Protein AF-0000000085152289 (afdb_homodimer)

Structure (mmCIF, N/CA/C/O backbone):
data_AF-0000000085152289-model_v1
#
loop_
_entity.id
_entity.type
_entity.pdbx_description
1 polymer 'CHAD domain-containing protein'
#
loop_
_atom_site.group_PDB
_atom_site.id
_atom_site.type_symbol
_atom_site.label_atom_id
_atom_site.label_alt_id
_atom_site.label_comp_id
_atom_site.label_asym_id
_atom_site.label_entity_id
_atom_site.label_seq_id
_atom_site.pdbx_PDB_ins_code
_atom_site.Cartn_x
_atom_site.Cartn_y
_atom_site.Cartn_z
_atom_site.occupancy
_atom_site.B_iso_or_equiv
_atom_site.auth_seq_id
_atom_site.auth_comp_id
_atom_site.auth_asym_id
_atom_site.auth_atom_id
_atom_site.pdbx_PDB_model_num
ATOM 1 N N . MET A 1 1 ? -73.25 11.039 46 1 21.09 1 MET A N 1
ATOM 2 C CA . MET A 1 1 ? -72.25 12.07 46.062 1 21.09 1 MET A CA 1
ATOM 3 C C . MET A 1 1 ? -71.5 12.195 44.719 1 21.09 1 MET A C 1
ATOM 5 O O . MET A 1 1 ? -70.375 12.758 44.656 1 21.09 1 MET A O 1
ATOM 9 N N . LEU A 1 2 ? -72.062 11.727 43.625 1 22 2 LEU A N 1
ATOM 10 C CA . LEU A 1 2 ? -71.875 11.258 42.25 1 22 2 LEU A CA 1
ATOM 11 C C . LEU A 1 2 ? -71.75 12.438 41.281 1 22 2 LEU A C 1
ATOM 13 O O . LEU A 1 2 ? -71.25 12.266 40.156 1 22 2 LEU A O 1
ATOM 17 N N . PHE A 1 3 ? -72.25 13.594 41.688 1 23.39 3 PHE A N 1
ATOM 18 C CA . PHE A 1 3 ? -72.812 14.508 40.688 1 23.39 3 PHE A CA 1
ATOM 19 C C . PHE A 1 3 ? -71.688 15.297 40 1 23.39 3 PHE A C 1
ATOM 21 O O . PHE A 1 3 ? -71.875 15.758 38.875 1 23.39 3 PHE A O 1
ATOM 28 N N . HIS A 1 4 ? -70.75 15.75 40.719 1 20.72 4 HIS A N 1
ATOM 29 C CA . HIS A 1 4 ? -70.188 17.062 40.406 1 20.72 4 HIS A CA 1
ATOM 30 C C . HIS A 1 4 ? -69.125 16.984 39.312 1 20.72 4 HIS A C 1
ATOM 32 O O . HIS A 1 4 ? -68.375 17.938 39.125 1 20.72 4 HIS A O 1
ATOM 38 N N . LYS A 1 5 ? -68.938 15.742 38.656 1 24.41 5 LYS A N 1
ATOM 39 C CA . LYS A 1 5 ? -67.688 15.5 37.906 1 24.41 5 LYS A CA 1
ATOM 40 C 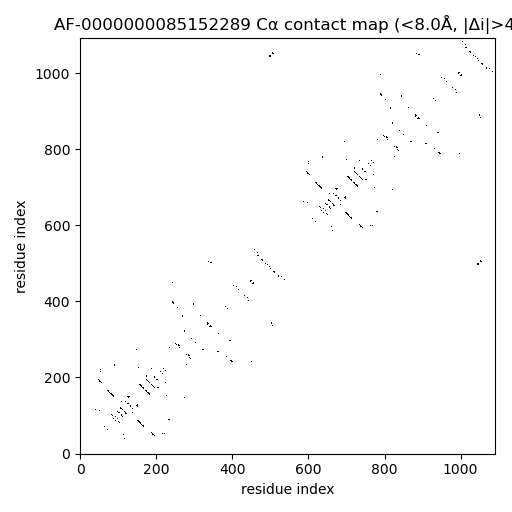C . LYS A 1 5 ? -67.688 16.25 36.562 1 24.41 5 LYS A C 1
ATOM 42 O O . LYS A 1 5 ? -66.75 16.141 35.781 1 24.41 5 LYS A O 1
ATOM 47 N N . LYS A 1 6 ? -68.938 16.734 36.188 1 25.5 6 LYS A N 1
ATOM 48 C CA . LYS A 1 6 ? -69.125 16.922 34.75 1 25.5 6 LYS A CA 1
ATOM 49 C C . LYS A 1 6 ? -68.438 18.219 34.281 1 25.5 6 LYS A C 1
ATOM 51 O O . LYS A 1 6 ? -68.312 18.469 33.062 1 25.5 6 LYS A O 1
ATOM 56 N N . SER A 1 7 ? -68.312 19.188 35.125 1 23.94 7 SER A N 1
ATOM 57 C CA . SER A 1 7 ? -68.312 20.531 34.562 1 23.94 7 SER A CA 1
ATOM 58 C C . SER A 1 7 ? -66.938 20.875 33.969 1 23.94 7 SER A C 1
ATOM 60 O O . SER A 1 7 ? -66.812 21.922 33.344 1 23.94 7 SER A O 1
ATOM 62 N N . ILE A 1 8 ? -65.875 20.219 34.438 1 25.23 8 ILE A N 1
ATOM 63 C CA . ILE A 1 8 ? -64.625 20.953 34.281 1 25.23 8 ILE A CA 1
ATOM 64 C C . ILE A 1 8 ? -64.062 20.781 32.844 1 25.23 8 ILE A C 1
ATOM 66 O O . ILE A 1 8 ? -63 21.234 32.531 1 25.23 8 ILE A O 1
ATOM 70 N N . LYS A 1 9 ? -64.812 20.031 31.891 1 27.89 9 LYS A N 1
ATOM 71 C CA . LYS A 1 9 ? -64.25 19.656 30.609 1 27.89 9 LYS A CA 1
ATOM 72 C C . LYS A 1 9 ? -64.188 20.859 29.672 1 27.89 9 LYS A C 1
ATOM 74 O O . LYS A 1 9 ? -63.5 20.812 28.641 1 27.89 9 LYS A O 1
ATOM 79 N N . LEU A 1 10 ? -65.062 21.828 29.875 1 27.45 10 LEU A N 1
ATOM 80 C CA . LEU A 1 10 ? -65.25 22.75 28.766 1 27.45 10 LEU A CA 1
ATOM 81 C C . LEU A 1 10 ? -64.125 23.719 28.641 1 27.45 10 LEU A C 1
ATOM 83 O O . LEU A 1 10 ? -63.875 24.281 27.562 1 27.45 10 LEU A O 1
ATOM 87 N N . THR A 1 11 ? -63.469 24.078 29.781 1 29.2 11 THR A N 1
ATOM 88 C CA . THR A 1 11 ? -62.656 25.281 29.688 1 29.2 11 THR A CA 1
ATOM 89 C C . THR A 1 11 ? -61.375 24.984 28.922 1 29.2 11 THR A C 1
ATOM 91 O O . THR A 1 11 ? -60.688 25.906 28.484 1 29.2 11 THR A O 1
ATOM 94 N N . SER A 1 12 ? -60.969 23.656 28.844 1 33.22 12 SER A N 1
ATOM 95 C CA . SER A 1 12 ? -59.594 23.469 28.422 1 33.22 12 SER A CA 1
ATOM 96 C C . SER A 1 12 ? -59.469 23.594 26.906 1 33.22 12 SER A C 1
ATOM 98 O O . SER A 1 12 ? -58.344 23.594 26.359 1 33.22 12 SER A O 1
ATOM 100 N N . SER A 1 13 ? -60.656 23.609 26.125 1 33.22 13 SER A N 1
ATOM 101 C CA . SER A 1 13 ? -60.594 23.609 24.672 1 33.22 13 SER A CA 1
ATOM 102 C C . SER A 1 13 ? -60.188 24.969 24.125 1 33.22 13 SER A C 1
ATOM 104 O O . SER A 1 13 ? -59.562 25.062 23.078 1 33.22 13 SER A O 1
ATOM 106 N N . LEU A 1 14 ? -60.688 26.078 24.781 1 32.91 14 LEU A N 1
ATOM 107 C CA . LEU A 1 14 ? -60.469 27.391 24.172 1 32.91 14 LEU A CA 1
ATOM 108 C C . LEU A 1 14 ? -59 27.797 24.234 1 32.91 14 LEU A C 1
ATOM 110 O O . LEU A 1 14 ? -58.562 28.641 23.453 1 32.91 14 LEU A O 1
ATOM 114 N N . GLU A 1 15 ? -58.281 27.391 25.328 1 27.66 15 GLU A N 1
ATOM 115 C CA . GLU A 1 15 ? -56.906 27.891 25.422 1 27.66 15 GLU A CA 1
ATOM 116 C C . GLU A 1 15 ? -56.031 27.234 24.375 1 27.66 15 GLU A C 1
ATOM 118 O O . GLU A 1 15 ? -54.938 27.734 24.094 1 27.66 15 GLU A O 1
ATOM 123 N N . LYS A 1 16 ? -56.438 26.047 23.812 1 35.44 16 LYS A N 1
ATOM 124 C CA . LYS A 1 16 ? -55.562 25.391 22.828 1 35.44 16 LYS A CA 1
ATOM 125 C C . LYS A 1 16 ? -55.656 26.078 21.469 1 35.44 16 LYS A C 1
ATOM 127 O O . LYS A 1 16 ? -54.75 26 20.672 1 35.44 16 LYS A O 1
ATOM 132 N N . LYS A 1 17 ? -56.875 26.594 21.203 1 36.22 17 LYS A N 1
ATOM 133 C CA . LYS A 1 17 ? -57.031 27.156 19.859 1 36.22 17 LYS A CA 1
ATOM 134 C C . LYS A 1 17 ? -56.25 28.469 19.719 1 36.22 17 LYS A C 1
ATOM 136 O O . LYS A 1 17 ? -55.719 28.766 18.656 1 36.22 17 LYS A O 1
ATOM 141 N N . ASN A 1 18 ? -56.344 29.219 20.828 1 31.08 18 ASN A N 1
ATOM 142 C CA . ASN A 1 18 ? -55.625 30.484 20.719 1 31.08 18 ASN A CA 1
ATOM 143 C C . ASN A 1 18 ? -54.125 30.266 20.688 1 31.08 18 ASN A C 1
ATOM 145 O O . ASN A 1 18 ? -53.375 31.156 20.297 1 31.08 18 ASN A O 1
ATOM 149 N N . SER A 1 19 ? -53.688 29.141 21.359 1 35.72 19 SER A N 1
ATOM 150 C CA . SER A 1 19 ? -52.219 28.922 21.391 1 35.72 19 SER A CA 1
ATOM 151 C C . SER A 1 19 ? -51.719 28.422 20.031 1 35.72 19 SER A C 1
ATOM 153 O O . SER A 1 19 ? -50.562 28.641 19.672 1 35.72 19 SER A O 1
ATOM 155 N N . THR A 1 20 ? -52.625 27.719 19.25 1 39.56 20 THR A N 1
ATOM 156 C CA . THR A 1 20 ? -52.219 27.203 17.938 1 39.56 20 THR A CA 1
ATOM 157 C C . THR A 1 20 ? -52.062 28.344 16.938 1 39.56 20 THR A C 1
ATOM 159 O O . THR A 1 20 ? -51.188 28.297 16.062 1 39.56 20 THR A O 1
ATOM 162 N N . ASP A 1 21 ? -52.938 29.406 17.031 1 35.47 21 ASP A N 1
ATOM 163 C CA . ASP A 1 21 ? -52.812 30.484 16.062 1 35.47 21 ASP A CA 1
ATOM 164 C C . ASP A 1 21 ? -51.562 31.297 16.297 1 35.47 21 ASP A C 1
ATOM 166 O O . ASP A 1 21 ? -50.969 31.828 15.344 1 35.47 21 ASP A O 1
ATOM 170 N N . VAL A 1 22 ? -51.156 31.547 17.609 1 34.03 22 VAL A N 1
ATOM 171 C CA . VAL A 1 22 ? -49.906 32.25 17.875 1 34.03 22 VAL A CA 1
ATOM 172 C C . VAL A 1 22 ? -48.719 31.391 17.438 1 34.03 22 VAL A C 1
ATOM 174 O O . VAL A 1 22 ? -47.75 31.906 16.922 1 34.03 22 VAL A O 1
ATOM 177 N N . LEU A 1 23 ? -48.812 30.031 17.547 1 35.41 23 LEU A N 1
ATOM 178 C CA . LEU A 1 23 ? -47.688 29.188 17.141 1 35.41 23 LEU A CA 1
ATOM 179 C C . LEU A 1 23 ? -47.594 29.125 15.625 1 35.41 23 LEU A C 1
ATOM 181 O O . LEU A 1 23 ? -46.469 29.094 15.078 1 35.41 23 LEU A O 1
ATOM 185 N N . LYS A 1 24 ? -48.719 29.266 14.898 1 41.94 24 LYS A N 1
ATOM 186 C CA . LYS A 1 24 ? -48.656 29.297 13.445 1 41.94 24 LYS A CA 1
ATOM 187 C C . LYS A 1 24 ? -48.125 30.656 12.953 1 41.94 24 LYS A C 1
ATOM 189 O O . LYS A 1 24 ? -47.469 30.734 11.914 1 41.94 24 LYS A O 1
ATOM 194 N N . ARG A 1 25 ? -48.531 31.719 13.648 1 36.09 25 ARG A N 1
ATOM 195 C CA . ARG A 1 25 ? -47.938 33 13.258 1 36.09 25 ARG A CA 1
ATOM 196 C C . ARG A 1 25 ? -46.438 33.062 13.578 1 36.09 25 ARG A C 1
ATOM 198 O O . ARG A 1 25 ? -45.656 33.594 12.797 1 36.09 25 ARG A O 1
ATOM 205 N N . SER A 1 26 ? -46.031 32.531 14.781 1 36.75 26 SER A N 1
ATOM 206 C CA . SER A 1 26 ? -44.594 32.469 15.117 1 36.75 26 SER A CA 1
ATOM 207 C C . SER A 1 26 ? -43.844 31.547 14.18 1 36.75 26 SER A C 1
ATOM 209 O O . SER A 1 26 ? -42.719 31.875 13.758 1 36.75 26 SER A O 1
ATOM 211 N N . ASN A 1 27 ? -44.5 30.438 13.766 1 38.28 27 ASN A N 1
ATOM 212 C CA . ASN A 1 27 ? -43.844 29.547 12.812 1 38.28 27 ASN A CA 1
ATOM 213 C C . ASN A 1 27 ? -43.75 30.172 11.422 1 38.28 27 ASN A C 1
ATOM 215 O O . ASN A 1 27 ? -42.812 29.922 10.672 1 38.28 27 ASN A O 1
ATOM 219 N N . ARG A 1 28 ? -44.875 30.906 10.922 1 39.69 28 ARG A N 1
ATOM 220 C CA . ARG A 1 28 ? -44.812 31.578 9.633 1 39.69 28 ARG A CA 1
ATOM 221 C C . ARG A 1 28 ? -43.781 32.688 9.656 1 39.69 28 ARG A C 1
ATOM 223 O O . ARG A 1 28 ? -43.062 32.906 8.68 1 39.69 28 ARG A O 1
ATOM 230 N N . GLU A 1 29 ? -43.781 33.5 10.758 1 36 29 GLU A N 1
ATOM 231 C CA . GLU A 1 29 ? -42.719 34.5 10.891 1 36 29 GLU A CA 1
ATOM 232 C C . GLU A 1 29 ? -41.344 33.844 10.961 1 36 29 GLU A C 1
ATOM 234 O O . GLU A 1 29 ? -40.375 34.312 10.344 1 36 29 GLU A O 1
ATOM 239 N N . ALA A 1 30 ? -41.219 32.688 11.711 1 37.91 30 ALA A N 1
ATOM 240 C CA . ALA A 1 30 ? -39.969 31.922 11.711 1 37.91 30 ALA A CA 1
ATOM 241 C C . ALA A 1 30 ? -39.688 31.359 10.32 1 37.91 30 ALA A C 1
ATOM 243 O O . ALA A 1 30 ? -38.531 31.391 9.867 1 37.91 30 ALA A O 1
ATOM 244 N N . GLU A 1 31 ? -40.688 30.844 9.578 1 40.81 31 GLU A N 1
ATOM 245 C CA . GLU A 1 31 ? -40.469 30.375 8.211 1 40.81 31 GLU A CA 1
ATOM 246 C C . GLU A 1 31 ? -40.031 31.516 7.293 1 40.81 31 GLU A C 1
ATOM 248 O O . GLU A 1 31 ? -39.156 31.359 6.449 1 40.81 31 GLU A O 1
ATOM 253 N N . GLU A 1 32 ? -40.719 32.688 7.441 1 37.03 32 GLU A N 1
ATOM 254 C CA . GLU A 1 32 ? -40.312 33.812 6.605 1 37.03 32 GLU A CA 1
ATOM 255 C C . GLU A 1 32 ? -38.938 34.312 6.996 1 37.03 32 GLU A C 1
ATOM 257 O O . GLU A 1 32 ? -38.125 34.688 6.129 1 37.03 32 GLU A O 1
ATOM 262 N N . ILE A 1 33 ? -38.656 34.344 8.32 1 35.12 33 ILE A N 1
ATOM 263 C CA . ILE A 1 33 ? -37.312 34.656 8.727 1 35.12 33 ILE A CA 1
ATOM 264 C C . ILE A 1 33 ? -36.344 33.562 8.234 1 35.12 33 ILE A C 1
ATOM 266 O O . ILE A 1 33 ? -35.281 33.844 7.73 1 35.12 33 ILE A O 1
ATOM 270 N N . LEU A 1 34 ? -36.812 32.25 8.344 1 37.81 34 LEU A N 1
ATOM 271 C CA . LEU A 1 34 ? -36.031 31.172 7.77 1 37.81 34 LEU A CA 1
ATOM 272 C C . LEU A 1 34 ? -35.875 31.359 6.262 1 37.81 34 LEU A C 1
ATOM 274 O O . LEU A 1 34 ? -34.781 31.141 5.711 1 37.81 34 LEU A O 1
ATOM 278 N N . GLN A 1 35 ? -36.969 31.672 5.621 1 36.94 35 GLN A N 1
ATOM 279 C CA . GLN A 1 35 ? -36.844 32.031 4.207 1 36.94 35 GLN A CA 1
ATOM 280 C C . GLN A 1 35 ? -35.875 33.188 4.004 1 36.94 35 GLN A C 1
ATOM 282 O O . GLN A 1 35 ? -35.156 33.219 3.014 1 36.94 35 GLN A O 1
ATOM 287 N N . TYR A 1 36 ? -35.875 34.156 4.953 1 33.25 36 TYR A N 1
ATOM 288 C CA . TYR A 1 36 ? -34.938 35.25 4.891 1 33.25 36 TYR A CA 1
ATOM 289 C C . TYR A 1 36 ? -33.5 34.75 4.945 1 33.25 36 TYR A C 1
ATOM 291 O O . TYR A 1 36 ? -32.656 35.188 4.16 1 33.25 36 TYR A O 1
ATOM 299 N N . ILE A 1 37 ? -33.219 33.906 5.914 1 37.28 37 ILE A N 1
ATOM 300 C CA . ILE A 1 37 ? -31.891 33.344 5.984 1 37.28 37 ILE A CA 1
ATOM 301 C C . ILE A 1 37 ? -31.594 32.562 4.719 1 37.28 37 ILE A C 1
ATOM 303 O O . ILE A 1 37 ? -30.484 32.625 4.168 1 37.28 37 ILE A O 1
ATOM 307 N N . LEU A 1 38 ? -32.594 31.891 4.195 1 38.38 38 LEU A N 1
ATOM 308 C CA . LEU A 1 38 ? -32.438 31.156 2.943 1 38.38 38 LEU A CA 1
ATOM 309 C C . LEU A 1 38 ? -32.312 32.125 1.763 1 38.38 38 LEU A C 1
ATOM 311 O O . LEU A 1 38 ? -31.734 31.766 0.733 1 38.38 38 LEU A O 1
ATOM 315 N N . LEU A 1 39 ? -33 33.219 1.786 1 35.78 39 LEU A N 1
ATOM 316 C CA . LEU A 1 39 ? -32.969 34.188 0.682 1 35.78 39 LEU A CA 1
ATOM 317 C C . LEU A 1 39 ? -31.531 34.625 0.396 1 35.78 39 LEU A C 1
ATOM 319 O O . LEU A 1 39 ? -31.172 34.875 -0.758 1 35.78 39 LEU A O 1
ATOM 323 N N . ILE A 1 40 ? -30.781 34.75 1.431 1 37.97 40 ILE A N 1
ATOM 324 C CA . ILE A 1 40 ? -29.406 35.188 1.161 1 37.97 40 ILE A CA 1
ATOM 325 C C . ILE A 1 40 ? -28.625 34.031 0.51 1 37.97 40 ILE A C 1
ATOM 327 O O . ILE A 1 40 ? -27.484 34.219 0.098 1 37.97 40 ILE A O 1
ATOM 331 N N . ARG A 1 41 ? -29.203 32.844 0.48 1 35.88 41 ARG A N 1
ATOM 332 C CA . ARG A 1 41 ? -28.469 31.672 0.029 1 35.88 41 ARG A CA 1
ATOM 333 C C . ARG A 1 41 ? -28.5 31.547 -1.491 1 35.88 41 ARG A C 1
ATOM 335 O O . ARG A 1 41 ? -28.062 30.547 -2.051 1 35.88 41 ARG A O 1
ATOM 342 N N . ARG A 1 42 ? -29.391 32.25 -2.246 1 38.03 42 ARG A N 1
ATOM 343 C CA . ARG A 1 42 ? -29.5 31.891 -3.658 1 38.03 42 ARG A CA 1
ATOM 344 C C . ARG A 1 42 ? -28.266 32.344 -4.434 1 38.03 42 ARG A C 1
ATOM 346 O O . ARG A 1 42 ? -27.75 33.438 -4.219 1 38.03 42 ARG A O 1
ATOM 353 N N . PRO A 1 43 ? -27.656 31.406 -5.258 1 38.34 43 PRO A N 1
ATOM 354 C CA . PRO A 1 43 ? -26.5 31.75 -6.09 1 38.34 43 PRO A CA 1
ATOM 355 C C . PRO A 1 43 ? -26.75 32.969 -6.977 1 38.34 43 PRO A C 1
ATOM 357 O O . PRO A 1 43 ? -27.891 33.219 -7.371 1 38.34 43 PRO A O 1
ATOM 360 N N . PRO A 1 44 ? -25.828 33.938 -7.059 1 37.34 44 PRO A N 1
ATOM 361 C CA . PRO A 1 44 ? -25.953 35.156 -7.844 1 37.34 44 PRO A CA 1
ATOM 362 C C . PRO A 1 44 ? -26.281 34.906 -9.312 1 37.34 44 PRO A C 1
ATOM 364 O O . PRO A 1 44 ? -25.594 34.094 -9.953 1 37.34 44 PRO A O 1
ATOM 367 N N . THR A 1 45 ? -27.516 34.875 -9.758 1 39.59 45 THR A N 1
ATOM 368 C CA . THR A 1 45 ? -27.766 35.156 -11.172 1 39.59 45 THR A CA 1
ATOM 369 C C . THR A 1 45 ? -26.859 36.25 -11.688 1 39.59 45 THR A C 1
ATOM 371 O O . THR A 1 45 ? -26.312 37.031 -10.898 1 39.59 45 THR A O 1
ATOM 374 N N . LYS A 1 46 ? -26.906 36.625 -13.078 1 46.47 46 LYS A N 1
ATOM 375 C CA . LYS A 1 46 ? -26.234 37.719 -13.766 1 46.47 46 LYS A CA 1
ATOM 376 C C . LYS A 1 46 ? -26.5 39.062 -13.094 1 46.47 46 LYS A C 1
ATOM 378 O O . LYS A 1 46 ? -26.281 40.125 -13.695 1 46.47 46 LYS A O 1
ATOM 383 N N . ALA A 1 47 ? -27.047 39.031 -11.93 1 51.78 47 ALA A N 1
ATOM 384 C CA . ALA A 1 47 ? -27.547 40.219 -11.234 1 51.78 47 ALA A CA 1
ATOM 385 C C . ALA A 1 47 ? -26.391 41 -10.602 1 51.78 47 ALA A C 1
ATOM 387 O O . ALA A 1 47 ? -25.312 40.469 -10.398 1 51.78 47 ALA A O 1
ATOM 388 N N . MET A 1 48 ? -26.5 42.312 -10.422 1 66.5 48 MET A N 1
ATOM 389 C CA . MET A 1 48 ? -25.609 43.312 -9.82 1 66.5 48 MET A CA 1
ATOM 390 C C . MET A 1 48 ? -25.125 42.844 -8.453 1 66.5 48 MET A C 1
ATOM 392 O O . MET A 1 48 ? -25.797 42.094 -7.766 1 66.5 48 MET A O 1
ATOM 396 N N . LYS A 1 49 ? -23.828 43.031 -8.109 1 82.19 49 LYS A N 1
ATOM 397 C CA . LYS A 1 49 ? -23.156 42.781 -6.832 1 82.19 49 LYS A CA 1
ATOM 398 C C . LYS A 1 49 ? -23.875 43.469 -5.684 1 82.19 49 LYS A C 1
ATOM 400 O O . LYS A 1 49 ? -24.328 44.625 -5.832 1 82.19 49 LYS A O 1
ATOM 405 N N . PRO A 1 50 ? -24.109 42.75 -4.625 1 86.44 50 PRO A N 1
ATOM 406 C CA . PRO A 1 50 ? -24.734 43.375 -3.457 1 86.44 50 PRO A CA 1
ATOM 407 C C . PRO A 1 50 ? -23.922 44.562 -2.928 1 86.44 50 PRO A C 1
ATOM 409 O O . PRO A 1 50 ? -22.703 44.625 -3.127 1 86.44 50 PRO A O 1
ATOM 412 N N . TYR A 1 51 ? -24.609 45.469 -2.496 1 85.94 51 TYR A N 1
ATOM 413 C CA . TYR A 1 51 ? -23.969 46.594 -1.817 1 85.94 51 TYR A CA 1
ATOM 414 C C . TYR A 1 51 ? -23.906 46.375 -0.313 1 85.94 51 TYR A C 1
ATOM 416 O O . TYR A 1 51 ? -24.906 45.969 0.304 1 85.94 51 TYR A O 1
ATOM 424 N N . ILE A 1 52 ? -22.719 46.5 0.256 1 86.81 52 ILE A N 1
ATOM 425 C CA . ILE A 1 52 ? -22.516 46.25 1.682 1 86.81 52 ILE A CA 1
ATOM 426 C C . ILE A 1 52 ? -22.203 47.594 2.373 1 86.81 52 ILE A C 1
ATOM 428 O O . ILE A 1 52 ? -21.281 48.312 1.979 1 86.81 52 ILE A O 1
ATOM 432 N N . LEU A 1 53 ? -22.969 47.875 3.375 1 85.62 53 LEU A N 1
ATOM 433 C CA . LEU A 1 53 ? -22.781 49.094 4.137 1 85.62 53 LEU A CA 1
ATOM 434 C C . LEU A 1 53 ? -22.484 48.781 5.602 1 85.62 53 LEU A C 1
ATOM 436 O O . LEU A 1 53 ? -23.188 48 6.23 1 85.62 53 LEU A O 1
ATOM 440 N N . LEU A 1 54 ? -21.359 49.312 6.043 1 86.56 54 LEU A N 1
ATOM 441 C CA . LEU A 1 54 ? -21.016 49.281 7.461 1 86.56 54 LEU A CA 1
ATOM 442 C C . LEU A 1 54 ? -21.109 50.688 8.062 1 86.56 54 LEU A C 1
ATOM 444 O O . LEU A 1 54 ? -20.391 51.594 7.641 1 86.56 54 LEU A O 1
ATOM 448 N N . ALA A 1 55 ? -22.062 50.781 9.07 1 83.06 55 ALA A N 1
ATOM 449 C CA . ALA A 1 55 ? -22.266 52.125 9.633 1 83.06 55 ALA A CA 1
ATOM 450 C C . ALA A 1 55 ? -22.219 52.094 11.156 1 83.06 55 ALA A C 1
ATOM 452 O O . ALA A 1 55 ? -22.562 51.062 11.773 1 83.06 55 ALA A O 1
ATOM 453 N N . ARG A 1 56 ? -21.797 53.188 11.766 1 83 56 ARG A N 1
ATOM 454 C CA . ARG A 1 56 ? -21.703 53.344 13.211 1 83 56 ARG A CA 1
ATOM 455 C C . ARG A 1 56 ? -23.047 53.688 13.82 1 83 56 ARG A C 1
ATOM 457 O O . ARG A 1 56 ? -23.234 53.625 15.039 1 83 56 ARG A O 1
ATOM 464 N N . SER A 1 57 ? -23.891 54.062 12.922 1 77.94 57 SER A N 1
ATOM 465 C CA . SER A 1 57 ? -25.203 54.438 13.414 1 77.94 57 SER A CA 1
ATOM 466 C C . SER A 1 57 ? -26.297 53.625 12.727 1 77.94 57 SER A C 1
ATOM 468 O O . SER A 1 57 ? -26.047 52.938 11.727 1 77.94 57 SER A O 1
ATOM 470 N N . GLU A 1 58 ? -27.438 53.656 13.32 1 82.19 58 GLU A N 1
ATOM 471 C CA . GLU A 1 58 ? -28.594 52.969 12.75 1 82.19 58 GLU A CA 1
ATOM 472 C C . GLU A 1 58 ? -29 53.562 11.422 1 82.19 58 GLU A C 1
ATOM 474 O O . GLU A 1 58 ? -28.875 54.781 11.227 1 82.19 58 GLU A O 1
ATOM 479 N N . LEU A 1 59 ? -29.359 52.719 10.555 1 80.31 59 LEU A N 1
ATOM 480 C CA . LEU A 1 59 ? -29.828 53.156 9.258 1 80.31 59 LEU A CA 1
ATOM 481 C C . LEU A 1 59 ? -30.969 54.156 9.414 1 80.31 59 LEU A C 1
ATOM 483 O O . LEU A 1 59 ? -31.922 53.906 10.156 1 80.31 59 LEU A O 1
ATOM 487 N N . PRO A 1 60 ? -30.766 55.344 8.844 1 78.31 60 PRO A N 1
ATOM 488 C CA . PRO A 1 60 ? -31.875 56.281 8.867 1 78.31 60 PRO A CA 1
ATOM 489 C C . PRO A 1 60 ? -33.031 55.875 7.941 1 78.31 60 PRO A C 1
ATOM 491 O O . PRO A 1 60 ? -33.094 56.344 6.801 1 78.31 60 PRO A O 1
ATOM 494 N N . ILE A 1 61 ? -33.906 55.094 8.453 1 79.88 61 ILE A N 1
ATOM 495 C CA . ILE A 1 61 ? -34.969 54.5 7.652 1 79.88 61 ILE A CA 1
ATOM 496 C C . ILE A 1 61 ? -35.844 55.594 7.082 1 79.88 61 ILE A C 1
ATOM 498 O O . ILE A 1 61 ? -36.25 55.531 5.914 1 79.88 61 ILE A O 1
ATOM 502 N N . LYS A 1 62 ? -36.094 56.625 7.883 1 80.88 62 LYS A N 1
ATOM 503 C CA . LYS A 1 62 ? -36.969 57.688 7.449 1 80.88 62 LYS A CA 1
ATOM 504 C C . LYS A 1 62 ? -36.344 58.469 6.277 1 80.88 62 LYS A C 1
ATOM 506 O O . LYS A 1 62 ? -37.031 58.812 5.328 1 80.88 62 LYS A O 1
ATOM 511 N N . LYS A 1 63 ? -35.094 58.688 6.43 1 80.75 63 LYS A N 1
ATOM 512 C CA . LYS A 1 63 ? -34.406 59.406 5.355 1 80.75 63 LYS A CA 1
ATOM 513 C C . LYS A 1 63 ? -34.375 58.562 4.078 1 80.75 63 LYS A C 1
ATOM 515 O O . LYS A 1 63 ? -34.531 59.094 2.979 1 80.75 63 LYS A O 1
ATOM 520 N N . ILE A 1 64 ? -34.219 57.312 4.215 1 83.19 64 ILE A N 1
ATOM 521 C CA . ILE A 1 64 ? -34.156 56.406 3.064 1 83.19 64 ILE A CA 1
ATOM 522 C C . ILE A 1 64 ? -35.531 56.344 2.406 1 83.19 64 ILE A C 1
ATOM 524 O O . ILE A 1 64 ? -35.656 56.375 1.179 1 83.19 64 ILE A O 1
ATOM 528 N N . GLN A 1 65 ? -36.531 56.344 3.223 1 84.38 65 GLN A N 1
ATOM 529 C CA . GLN A 1 65 ? -37.906 56.281 2.717 1 84.38 65 GLN A CA 1
ATOM 530 C C . GLN A 1 65 ? -38.25 57.562 1.932 1 84.38 65 GLN A C 1
ATOM 532 O O . GLN A 1 65 ? -38.906 57.5 0.896 1 84.38 65 GLN A O 1
ATOM 537 N N . LYS A 1 66 ? -37.781 58.656 2.469 1 83.62 66 LYS A N 1
ATOM 538 C CA . LYS A 1 66 ? -38.031 59.938 1.816 1 83.62 66 LYS A CA 1
ATOM 539 C C . LYS A 1 66 ? -37.344 60 0.459 1 83.62 66 LYS A C 1
ATOM 541 O O . LYS A 1 66 ? -37.875 60.562 -0.493 1 83.62 66 LYS A O 1
ATOM 546 N N . ALA A 1 67 ? -36.188 59.438 0.441 1 82.94 67 ALA A N 1
ATOM 547 C CA . ALA A 1 67 ? -35.406 59.469 -0.793 1 82.94 67 ALA A CA 1
ATOM 548 C C . ALA A 1 67 ? -36.031 58.562 -1.86 1 82.94 67 ALA A C 1
ATOM 550 O O . ALA A 1 67 ? -35.812 58.781 -3.057 1 82.94 67 ALA A O 1
ATOM 551 N N . LEU A 1 68 ? -36.781 57.625 -1.524 1 84.12 68 LEU A N 1
ATOM 552 C CA . LEU A 1 68 ? -37.344 56.625 -2.463 1 84.12 68 LEU A CA 1
ATOM 553 C C . LEU A 1 68 ? -38.75 57.031 -2.904 1 84.12 68 LEU A C 1
ATOM 555 O O . LEU A 1 68 ? -39.188 56.656 -3.988 1 84.12 68 LEU A O 1
ATOM 559 N N . LYS A 1 69 ? -39.438 57.844 -2.018 1 76.75 69 LYS A N 1
ATOM 560 C CA . LYS A 1 69 ? -40.781 58.312 -2.373 1 76.75 69 LYS A CA 1
ATOM 561 C C . LYS A 1 69 ? -40.719 59.406 -3.455 1 76.75 69 LYS A C 1
ATOM 563 O O . LYS A 1 69 ? -39.781 60.188 -3.516 1 76.75 69 LYS A O 1
ATOM 568 N N . PRO A 1 70 ? -41.75 59.281 -4.383 1 75.25 70 PRO A N 1
ATOM 569 C CA . PRO A 1 70 ? -43 58.531 -4.387 1 75.25 70 PRO A CA 1
ATOM 570 C C . PRO A 1 70 ? -42.938 57.281 -5.234 1 75.25 70 PRO A C 1
ATOM 572 O O . PRO A 1 70 ? -43.875 56.5 -5.27 1 75.25 70 PRO A O 1
ATOM 575 N N . THR A 1 71 ? -41.812 57.094 -5.797 1 82.5 71 THR A N 1
ATOM 576 C CA . THR A 1 71 ? -41.719 56.031 -6.789 1 82.5 71 THR A CA 1
ATOM 577 C C . THR A 1 71 ? -41.781 54.656 -6.121 1 82.5 71 THR A C 1
ATOM 579 O O . THR A 1 71 ? -42.406 53.719 -6.652 1 82.5 71 THR A O 1
ATOM 582 N N . TYR A 1 72 ? -41.125 54.469 -5.004 1 90.81 72 TYR A N 1
ATOM 583 C CA . TYR A 1 72 ? -41.062 53.188 -4.34 1 90.81 72 TYR A CA 1
ATOM 584 C C . TYR A 1 72 ? -41.562 53.281 -2.896 1 90.81 72 TYR A C 1
ATOM 586 O O . TYR A 1 72 ? -41.469 54.344 -2.289 1 90.81 72 TYR A O 1
ATOM 594 N N . SER A 1 73 ? -42.094 52.219 -2.359 1 88.25 73 SER A N 1
ATOM 595 C CA . SER A 1 73 ? -42.469 52.125 -0.956 1 88.25 73 SER A CA 1
ATOM 596 C C . SER A 1 73 ? -41.531 51.219 -0.188 1 88.25 73 SER A C 1
ATOM 598 O O . SER A 1 73 ? -40.75 50.469 -0.791 1 88.25 73 SER A O 1
ATOM 600 N N . TRP A 1 74 ? -41.469 51.438 1.15 1 88.44 74 TRP A N 1
ATOM 601 C CA . TRP A 1 74 ? -40.5 50.781 2.014 1 88.44 74 TRP A CA 1
ATOM 602 C C . TRP A 1 74 ? -41.188 50.031 3.148 1 88.44 74 TRP A C 1
ATOM 604 O O . TRP A 1 74 ? -42 50.594 3.871 1 88.44 74 TRP A O 1
ATOM 614 N N . GLN A 1 75 ? -41 48.719 3.24 1 88 75 GLN A N 1
ATOM 615 C CA . GLN A 1 75 ? -41.5 47.906 4.328 1 88 75 GLN A CA 1
ATOM 616 C C . GLN A 1 75 ? -40.375 47.281 5.152 1 88 75 GLN A C 1
ATOM 618 O O . GLN A 1 75 ? -39.375 46.812 4.598 1 88 75 GLN A O 1
ATOM 623 N N . SER A 1 76 ? -40.531 47.406 6.52 1 88.75 76 SER A N 1
ATOM 624 C CA . SER A 1 76 ? -39.469 46.906 7.395 1 88.75 76 SER A CA 1
ATOM 625 C C . SER A 1 76 ? -40 45.906 8.398 1 88.75 76 SER A C 1
ATOM 627 O O . SER A 1 76 ? -41.125 46.062 8.906 1 88.75 76 SER A O 1
ATOM 629 N N . ARG A 1 77 ? -39.281 44.844 8.531 1 87.38 77 ARG A N 1
ATOM 630 C CA . ARG A 1 77 ? -39.469 43.875 9.602 1 87.38 77 ARG A CA 1
ATOM 631 C C . ARG A 1 77 ? -38.281 43.844 10.555 1 87.38 77 ARG A C 1
ATOM 633 O O . ARG A 1 77 ? -37.156 43.562 10.148 1 87.38 77 ARG A O 1
ATOM 640 N N . ILE A 1 78 ? -38.531 44.125 11.812 1 86.44 78 ILE A N 1
ATOM 641 C CA . ILE A 1 78 ? -37.469 44.188 12.812 1 86.44 78 ILE A CA 1
ATOM 642 C C . ILE A 1 78 ? -37.688 43.094 13.859 1 86.44 78 ILE A C 1
ATOM 644 O O . ILE A 1 78 ? -38.75 43 14.477 1 86.44 78 ILE A O 1
ATOM 648 N N . ASP A 1 79 ? -36.656 42.312 13.984 1 86.19 79 ASP A N 1
ATOM 649 C CA . ASP A 1 79 ? -36.719 41.25 14.969 1 86.19 79 ASP A CA 1
ATOM 650 C C . ASP A 1 79 ? -36.344 41.75 16.359 1 86.19 79 ASP A C 1
ATOM 652 O O . ASP A 1 79 ? -35.812 42.875 16.516 1 86.19 79 ASP A O 1
ATOM 656 N N . GLU A 1 80 ? -36.656 40.938 17.297 1 87.94 80 GLU A N 1
ATOM 657 C CA . GLU A 1 80 ? -36.344 41.312 18.672 1 87.94 80 GLU A CA 1
ATOM 658 C C . GLU A 1 80 ? -34.844 41.219 18.922 1 87.94 80 GLU A C 1
ATOM 660 O O . GLU A 1 80 ? -34.125 40.438 18.25 1 87.94 80 GLU A O 1
ATOM 665 N N . LYS A 1 81 ? -34.469 42.031 19.859 1 90.81 81 LYS A N 1
ATOM 666 C CA . LYS A 1 81 ? -33.094 42 20.281 1 90.81 81 LYS A CA 1
ATOM 667 C C . LYS A 1 81 ? -32.719 40.656 20.922 1 90.81 81 LYS A C 1
ATOM 669 O O . LYS A 1 81 ? -33.5 40.094 21.688 1 90.81 81 LYS A O 1
ATOM 674 N N . GLN A 1 82 ? -31.609 40.156 20.484 1 93.31 82 GLN A N 1
ATOM 675 C CA . GLN A 1 82 ? -31.125 38.906 21.031 1 93.31 82 GLN A CA 1
ATOM 676 C C . GLN A 1 82 ? -29.672 39.031 21.484 1 93.31 82 GLN A C 1
ATOM 678 O O . GLN A 1 82 ? -28.922 39.844 20.938 1 93.31 82 GLN A O 1
ATOM 683 N N . GLU A 1 83 ? -29.359 38.219 22.469 1 94.81 83 GLU A N 1
ATOM 684 C CA . GLU A 1 83 ? -27.969 38.188 22.922 1 94.81 83 GLU A CA 1
ATOM 685 C C . GLU A 1 83 ? -27.156 37.219 22.047 1 94.81 83 GLU A C 1
ATOM 687 O O . GLU A 1 83 ? -27.641 36.156 21.656 1 94.81 83 GLU A O 1
ATOM 692 N N . ALA A 1 84 ? -26.016 37.656 21.719 1 95.56 84 ALA A N 1
ATOM 693 C CA . ALA A 1 84 ? -25.141 36.875 20.875 1 95.56 84 ALA A CA 1
ATOM 694 C C . ALA A 1 84 ? -23.672 37.031 21.281 1 95.56 84 ALA A C 1
ATOM 696 O O . ALA A 1 84 ? -23.344 37.875 22.094 1 95.56 84 ALA A O 1
ATOM 697 N N . LYS A 1 85 ? -22.875 36.125 20.844 1 96.56 85 LYS A N 1
ATOM 698 C CA . LYS A 1 85 ? -21.422 36.188 21.031 1 96.56 85 LYS A CA 1
ATOM 699 C C . LYS A 1 85 ? -20.703 36.25 19.688 1 96.56 85 LYS A C 1
ATOM 701 O O . LYS A 1 85 ? -21.141 35.625 18.703 1 96.56 85 LYS A O 1
ATOM 706 N N . ILE A 1 86 ? -19.672 37.031 19.703 1 96.62 86 ILE A N 1
ATOM 707 C CA . ILE A 1 86 ? -18.781 37.031 18.547 1 96.62 86 ILE A CA 1
ATOM 708 C C . ILE A 1 86 ? -17.688 35.969 18.75 1 96.62 86 ILE A C 1
ATOM 710 O O . ILE A 1 86 ? -17.016 35.969 19.781 1 96.62 86 ILE A O 1
ATOM 714 N N . LEU A 1 87 ? -17.594 35.094 17.75 1 96.88 87 LEU A N 1
ATOM 715 C CA . LEU A 1 87 ? -16.578 34.062 17.828 1 96.88 87 LEU A CA 1
ATOM 716 C C . LEU A 1 87 ? -15.484 34.281 16.781 1 96.88 87 LEU A C 1
ATOM 718 O O . LEU A 1 87 ? -15.758 34.75 15.672 1 96.88 87 LEU A O 1
ATOM 722 N N . ASP A 1 88 ? -14.281 33.969 17.172 1 96.62 88 ASP A N 1
ATOM 723 C CA . ASP A 1 88 ? -13.141 34 16.266 1 96.62 88 ASP A CA 1
ATOM 724 C C . ASP A 1 88 ? -12.031 33.094 16.75 1 96.62 88 ASP A C 1
ATOM 726 O O . ASP A 1 88 ? -12.086 32.562 17.875 1 96.62 88 ASP A O 1
ATOM 730 N N . THR A 1 89 ? -11.148 32.75 15.852 1 95.88 89 THR A N 1
ATOM 731 C CA . THR A 1 89 ? -9.984 31.984 16.25 1 95.88 89 THR A CA 1
ATOM 732 C C . THR A 1 89 ? -8.977 32.875 16.984 1 95.88 89 THR A C 1
ATOM 734 O O . THR A 1 89 ? -9.07 34.094 16.953 1 95.88 89 THR A O 1
ATOM 737 N N . PHE A 1 90 ? -8.047 32.219 17.641 1 95.38 90 PHE A N 1
ATOM 738 C CA . PHE A 1 90 ? -7.047 32.938 18.422 1 95.38 90 PHE A CA 1
ATOM 739 C C . PHE A 1 90 ? -6.215 33.844 17.531 1 95.38 90 PHE A C 1
ATOM 741 O O . PHE A 1 90 ? -5.812 34.938 17.953 1 95.38 90 PHE A O 1
ATOM 748 N N . ASP A 1 91 ? -5.965 33.469 16.328 1 94.88 91 ASP A N 1
ATOM 749 C CA . ASP A 1 91 ? -5.188 34.281 15.398 1 94.88 91 ASP A CA 1
ATOM 750 C C . ASP A 1 91 ? -6.09 35.25 14.609 1 94.88 91 ASP A C 1
ATOM 752 O O . ASP A 1 91 ? -5.645 35.875 13.648 1 94.88 91 ASP A O 1
ATOM 756 N N . GLU A 1 92 ? -7.371 35.281 14.938 1 95.31 92 GLU A N 1
ATOM 757 C CA . GLU A 1 92 ? -8.344 36.219 14.375 1 95.31 92 GLU A CA 1
ATOM 758 C C . GLU A 1 92 ? -8.406 36.094 12.852 1 95.31 92 GLU A C 1
ATOM 760 O O . GLU A 1 92 ? -8.344 37.094 12.141 1 95.31 92 GLU A O 1
ATOM 765 N N . GLU A 1 93 ? -8.477 34.906 12.469 1 94.88 93 GLU A N 1
ATOM 766 C CA . GLU A 1 93 ? -8.508 34.656 11.031 1 94.88 93 GLU A CA 1
ATOM 767 C C . GLU A 1 93 ? -9.766 35.25 10.398 1 94.88 93 GLU A C 1
ATOM 769 O O . GLU A 1 93 ? -9.727 35.75 9.266 1 94.88 93 GLU A O 1
ATOM 774 N N . LEU A 1 94 ? -10.922 35.188 11.055 1 95.44 94 LEU A N 1
ATOM 775 C CA . LEU A 1 94 ? -12.164 35.781 10.531 1 95.44 94 LEU A CA 1
ATOM 776 C C . LEU A 1 94 ? -12.07 37.281 10.43 1 95.44 94 LEU A C 1
ATOM 778 O O . LEU A 1 94 ? -12.438 37.875 9.414 1 95.44 94 LEU A O 1
ATOM 782 N N . ARG A 1 95 ? -11.539 37.875 11.438 1 94.06 95 ARG A N 1
ATOM 783 C CA . ARG A 1 95 ? -11.312 39.312 11.406 1 94.06 95 ARG A CA 1
ATOM 784 C C . ARG A 1 95 ? -10.445 39.719 10.219 1 94.06 95 ARG A C 1
ATOM 786 O O . ARG A 1 95 ? -10.781 40.625 9.469 1 94.06 95 ARG A O 1
ATOM 793 N N . LYS A 1 96 ? -9.406 38.969 10.07 1 92.62 96 LYS A N 1
ATOM 794 C CA . LYS A 1 96 ? -8.438 39.281 9.023 1 92.62 96 LYS A CA 1
ATOM 795 C C . LYS A 1 96 ? -9.031 39.062 7.637 1 92.62 96 LYS A C 1
ATOM 797 O O . LYS A 1 96 ? -8.633 39.719 6.676 1 92.62 96 LYS A O 1
ATOM 802 N N . THR A 1 97 ? -9.945 38.188 7.523 1 92.56 97 THR A N 1
ATOM 803 C CA . THR A 1 97 ? -10.531 37.906 6.223 1 92.56 97 THR A CA 1
ATOM 804 C C . THR A 1 97 ? -11.828 38.656 6.027 1 92.56 97 THR A C 1
ATOM 806 O O . THR A 1 97 ? -12.539 38.469 5.043 1 92.56 97 THR A O 1
ATOM 809 N N . GLY A 1 98 ? -12.188 39.469 6.949 1 91.44 98 GLY A N 1
ATOM 810 C CA . GLY A 1 98 ? -13.359 40.312 6.836 1 91.44 98 GLY A CA 1
ATOM 811 C C . GLY A 1 98 ? -14.656 39.562 7.078 1 91.44 98 GLY A C 1
ATOM 812 O O . GLY A 1 98 ? -15.672 39.844 6.426 1 91.44 98 GLY A O 1
ATOM 813 N N . ARG A 1 99 ? -14.586 38.688 7.914 1 94.75 99 ARG A N 1
ATOM 814 C CA . ARG A 1 99 ? -15.773 37.906 8.242 1 94.75 99 ARG A CA 1
ATOM 815 C C . ARG A 1 99 ? -16.094 38 9.727 1 94.75 99 ARG A C 1
ATOM 817 O O . ARG A 1 99 ? -15.219 38.312 10.539 1 94.75 99 ARG A O 1
ATOM 824 N N . ILE A 1 100 ? -17.344 37.812 10.031 1 95.38 100 ILE A N 1
ATOM 825 C CA . ILE A 1 100 ? -17.766 37.812 11.422 1 95.38 100 ILE A CA 1
ATOM 826 C C . ILE A 1 100 ? -18.688 36.625 11.703 1 95.38 100 ILE A C 1
ATOM 828 O O . ILE A 1 100 ? -19.562 36.312 10.891 1 95.38 100 ILE A O 1
ATOM 832 N N . LEU A 1 101 ? -18.375 35.938 12.758 1 97.06 101 LEU A N 1
ATOM 833 C CA . LEU A 1 101 ? -19.156 34.781 13.188 1 97.06 101 LEU A CA 1
ATOM 834 C C . LEU A 1 101 ? -19.906 35.062 14.477 1 97.06 101 LEU A C 1
ATOM 836 O O . LEU A 1 101 ? -19.297 35.375 15.508 1 97.06 101 LEU A O 1
ATOM 840 N N . LEU A 1 102 ? -21.219 35 14.367 1 96.56 102 LEU A N 1
ATOM 841 C CA . LEU A 1 102 ? -22.094 35.312 15.484 1 96.56 102 LEU A CA 1
ATOM 842 C C . LEU A 1 102 ? -22.812 34.062 15.977 1 96.56 102 LEU A C 1
ATOM 844 O O . LEU A 1 102 ? -23.234 33.219 15.172 1 96.56 102 LEU A O 1
ATOM 848 N N . GLN A 1 103 ? -22.812 33.938 17.266 1 96.81 103 GLN A N 1
ATOM 849 C CA . GLN A 1 103 ? -23.547 32.844 17.859 1 96.81 103 GLN A CA 1
ATOM 850 C C . GLN A 1 103 ? -24.672 33.344 18.766 1 96.81 103 GLN A C 1
ATOM 852 O O . GLN A 1 103 ? -24.422 34.062 19.734 1 96.81 103 GLN A O 1
ATOM 857 N N . THR A 1 104 ? -25.828 33 18.391 1 94.5 104 THR A N 1
ATOM 858 C CA . THR A 1 104 ? -26.984 33.25 19.219 1 94.5 104 THR A CA 1
ATOM 859 C C . THR A 1 104 ? -27.359 32.031 20.031 1 94.5 104 THR A C 1
ATOM 861 O O . THR A 1 104 ? -26.609 31.047 20.078 1 94.5 104 THR A O 1
ATOM 864 N N . GLU A 1 105 ? -28.422 32.125 20.766 1 91.75 105 GLU A N 1
ATOM 865 C CA . GLU A 1 105 ? -28.875 30.984 21.562 1 91.75 105 GLU A CA 1
ATOM 866 C C . GLU A 1 105 ? -29.312 29.828 20.688 1 91.75 105 GLU A C 1
ATOM 868 O O . GLU A 1 105 ? -29.172 28.656 21.062 1 91.75 105 GLU A O 1
ATOM 873 N N . GLN A 1 106 ? -29.672 30.156 19.484 1 90.06 106 GLN A N 1
ATOM 874 C CA . GLN A 1 106 ? -30.297 29.109 18.672 1 90.06 106 GLN A CA 1
ATOM 875 C C . GLN A 1 106 ? -29.484 28.812 17.422 1 90.06 106 GLN A C 1
ATOM 877 O O . GLN A 1 106 ? -29.609 27.734 16.844 1 90.06 106 GLN A O 1
ATOM 882 N N . ALA A 1 107 ? -28.688 29.797 17.078 1 94.06 107 ALA A N 1
ATOM 883 C CA . ALA A 1 107 ? -28.062 29.609 15.773 1 94.06 107 ALA A CA 1
ATOM 884 C C . ALA A 1 107 ? -26.703 30.281 15.711 1 94.06 107 ALA A C 1
ATOM 886 O O . ALA A 1 107 ? -26.328 31.031 16.609 1 94.06 107 ALA A O 1
ATOM 887 N N . ILE A 1 108 ? -26.016 29.844 14.711 1 96.5 108 ILE A N 1
ATOM 888 C CA . ILE A 1 108 ? -24.75 30.5 14.359 1 96.5 108 ILE A CA 1
ATOM 889 C C . ILE A 1 108 ? -24.875 31.172 13 1 96.5 108 ILE A C 1
ATOM 891 O O . ILE A 1 108 ? -25.516 30.641 12.094 1 96.5 108 ILE A O 1
ATOM 895 N N . ILE A 1 109 ? -24.344 32.375 12.898 1 95.25 109 ILE A N 1
ATOM 896 C CA . ILE A 1 109 ? -24.469 33.188 11.695 1 95.25 109 ILE A CA 1
ATOM 897 C C . ILE A 1 109 ? -23.078 33.656 11.242 1 95.25 109 ILE A C 1
ATOM 899 O O . ILE A 1 109 ? -22.312 34.188 12.031 1 95.25 109 ILE A O 1
ATOM 903 N N . LEU A 1 110 ? -22.75 33.344 10.039 1 96.31 110 LEU A N 1
ATOM 904 C CA . LEU A 1 110 ? -21.516 33.812 9.43 1 96.31 110 LEU A CA 1
ATOM 905 C C . LEU A 1 110 ? -21.797 34.875 8.352 1 96.31 110 LEU A C 1
ATOM 907 O O . LEU A 1 110 ? -22.562 34.625 7.426 1 96.31 110 LEU A O 1
ATOM 911 N N . ILE A 1 111 ? -21.188 36.031 8.484 1 93.62 111 ILE A N 1
ATOM 912 C CA . ILE A 1 111 ? -21.375 37.125 7.52 1 93.62 111 ILE A CA 1
ATOM 913 C C . ILE A 1 111 ? -20.031 37.469 6.875 1 93.62 111 ILE A C 1
ATOM 915 O O . ILE A 1 111 ? -19.047 37.719 7.574 1 93.62 111 ILE A O 1
ATOM 919 N N . ASP A 1 112 ? -19.984 37.406 5.645 1 92.81 112 ASP A N 1
ATOM 920 C CA . ASP A 1 112 ? -18.828 37.844 4.887 1 92.81 112 ASP A CA 1
ATOM 921 C C . ASP A 1 112 ? -18.969 39.312 4.477 1 92.81 112 ASP A C 1
ATOM 923 O O . ASP A 1 112 ? -19.797 39.656 3.629 1 92.81 112 ASP A O 1
ATOM 927 N N . LEU A 1 113 ? -18.188 40.125 4.941 1 89.94 113 LEU A N 1
ATOM 928 C CA . LEU A 1 113 ? -18.328 41.562 4.754 1 89.94 113 LEU A CA 1
ATOM 929 C C . LEU A 1 113 ? -17.719 42 3.426 1 89.94 113 LEU A C 1
ATOM 931 O O . LEU A 1 113 ? -17.859 43.156 3.02 1 89.94 113 LEU A O 1
ATOM 935 N N . LYS A 1 114 ? -17.031 41.125 2.793 1 87.12 114 LYS A N 1
ATOM 936 C CA . LYS A 1 114 ? -16.484 41.438 1.479 1 87.12 114 LYS A CA 1
ATOM 937 C C . LYS A 1 114 ? -17.469 41.094 0.369 1 87.12 114 LYS A C 1
ATOM 939 O O . LYS A 1 114 ? -17.641 41.844 -0.58 1 87.12 114 LYS A O 1
ATOM 944 N N . THR A 1 115 ? -18.141 40.031 0.52 1 87.31 115 THR A N 1
ATOM 945 C CA . THR A 1 115 ? -19.031 39.562 -0.535 1 87.31 115 THR A CA 1
ATOM 946 C C . THR A 1 115 ? -20.484 39.844 -0.179 1 87.31 115 THR A C 1
ATOM 948 O O . THR A 1 115 ? -21.359 39.906 -1.059 1 87.31 115 THR A O 1
ATOM 951 N N . GLY A 1 116 ? -20.734 39.969 1.074 1 87.25 116 GLY A N 1
ATOM 952 C CA . GLY A 1 116 ? -22.094 40.188 1.522 1 87.25 116 GLY A CA 1
ATOM 953 C C . GLY A 1 116 ? -22.859 38.906 1.781 1 87.25 116 GLY A C 1
ATOM 954 O O . GLY A 1 116 ? -24.016 38.938 2.193 1 87.25 116 GLY A O 1
ATOM 955 N N . ALA A 1 117 ? -22.188 37.844 1.639 1 89.38 117 ALA A N 1
ATOM 956 C CA . ALA A 1 117 ? -22.828 36.531 1.842 1 89.38 117 ALA A CA 1
ATOM 957 C C . ALA A 1 117 ? -23.078 36.281 3.326 1 89.38 117 ALA A C 1
ATOM 959 O O . ALA A 1 117 ? -22.203 36.5 4.156 1 89.38 117 ALA A O 1
ATOM 960 N N . SER A 1 118 ? -24.297 35.906 3.658 1 90.56 118 SER A N 1
ATOM 961 C CA . SER A 1 118 ? -24.672 35.562 5.023 1 90.56 118 SER A CA 1
ATOM 962 C C . SER A 1 118 ? -25.234 34.156 5.09 1 90.56 118 SER A C 1
ATOM 964 O O . SER A 1 118 ? -26.094 33.781 4.277 1 90.56 118 SER A O 1
ATOM 966 N N . ARG A 1 119 ? -24.625 33.375 5.957 1 94.12 119 ARG A N 1
ATOM 967 C CA . ARG A 1 119 ? -25.078 32 6.152 1 94.12 119 ARG A CA 1
ATOM 968 C C . ARG A 1 119 ? -25.516 31.766 7.598 1 94.12 119 ARG A C 1
ATOM 970 O O . ARG A 1 119 ? -24.891 32.281 8.523 1 94.12 119 ARG A O 1
ATOM 977 N N . GLU A 1 120 ? -26.578 31 7.734 1 93.06 120 GLU A N 1
ATOM 978 C CA . GLU A 1 120 ? -27.078 30.672 9.062 1 93.06 120 GLU A CA 1
ATOM 979 C C . GLU A 1 120 ? -27.297 29.172 9.211 1 93.06 120 GLU A C 1
ATOM 981 O O . GLU A 1 120 ? -27.672 28.484 8.258 1 93.06 120 GLU A O 1
ATOM 986 N N . GLN A 1 121 ? -26.938 28.75 10.391 1 94.5 121 GLN A N 1
ATOM 987 C CA . GLN A 1 121 ? -27.109 27.328 10.695 1 94.5 121 GLN A CA 1
ATOM 988 C C . GLN A 1 121 ? -27.469 27.125 12.156 1 94.5 121 GLN A C 1
ATOM 990 O O . GLN A 1 121 ? -26.969 27.828 13.039 1 94.5 121 GLN A O 1
ATOM 995 N N . ARG A 1 122 ? -28.391 26.156 12.352 1 93.12 122 ARG A N 1
ATOM 996 C CA . ARG A 1 122 ? -28.781 25.859 13.727 1 93.12 122 ARG A CA 1
ATOM 997 C C . ARG A 1 122 ? -27.656 25.156 14.484 1 93.12 122 ARG A C 1
ATOM 999 O O . ARG A 1 122 ? -26.938 24.328 13.914 1 93.12 122 ARG A O 1
ATOM 1006 N N . GLY A 1 123 ? -27.547 25.641 15.742 1 91.5 123 GLY A N 1
ATOM 1007 C CA . GLY A 1 123 ? -26.562 24.984 16.578 1 91.5 123 GLY A CA 1
ATOM 1008 C C . GLY A 1 123 ? -25.703 25.969 17.359 1 91.5 123 GLY A C 1
ATOM 1009 O O . GLY A 1 123 ? -25.906 27.172 17.297 1 91.5 123 GLY A O 1
ATOM 1010 N N . LYS A 1 124 ? -24.766 25.359 18.172 1 92.44 124 LYS A N 1
ATOM 1011 C CA . LYS A 1 124 ? -23.844 26.125 18.984 1 92.44 124 LYS A CA 1
ATOM 1012 C C . LYS A 1 124 ? -22.406 25.641 18.812 1 92.44 124 LYS A C 1
ATOM 1014 O O . LYS A 1 124 ? -22.188 24.469 18.516 1 92.44 124 LYS A O 1
ATOM 1019 N N . ILE A 1 125 ? -21.547 26.578 18.922 1 91.88 125 ILE A N 1
ATOM 1020 C CA . ILE A 1 125 ? -20.125 26.234 18.859 1 91.88 125 ILE A CA 1
ATOM 1021 C C . ILE A 1 125 ? -19.531 26.312 20.25 1 91.88 125 ILE A C 1
ATOM 1023 O O . ILE A 1 125 ? -19.562 27.375 20.891 1 91.88 125 ILE A O 1
ATOM 1027 N N . GLU A 1 126 ? -19.094 25.219 20.75 1 90.44 126 GLU A N 1
ATOM 1028 C CA . GLU A 1 126 ? -18.453 25.188 22.047 1 90.44 126 GLU A CA 1
ATOM 1029 C C . GLU A 1 126 ? -16.969 24.812 21.938 1 90.44 126 GLU A C 1
ATOM 1031 O O . GLU A 1 126 ? -16.578 23.672 22.172 1 90.44 126 GLU A O 1
ATOM 1036 N N . LEU A 1 127 ? -16.125 25.859 21.703 1 87.69 127 LEU A N 1
ATOM 1037 C CA . LEU A 1 127 ? -14.672 25.703 21.625 1 87.69 127 LEU A CA 1
ATOM 1038 C C . LEU A 1 127 ? -14.305 24.609 20.609 1 87.69 127 LEU A C 1
ATOM 1040 O O . LEU A 1 127 ? -13.477 23.75 20.906 1 87.69 127 LEU A O 1
ATOM 1044 N N . GLN A 1 128 ? -14.992 24.656 19.5 1 89.5 128 GLN A N 1
ATOM 1045 C CA . GLN A 1 128 ? -14.805 23.641 18.484 1 89.5 128 GLN A CA 1
ATOM 1046 C C . GLN A 1 128 ? -14.172 24.219 17.219 1 89.5 128 GLN A C 1
ATOM 1048 O O . GLN A 1 128 ? -14.289 25.422 16.969 1 89.5 128 GLN A O 1
ATOM 1053 N N . CYS A 1 129 ? -13.492 23.344 16.516 1 93.44 129 CYS A N 1
ATOM 1054 C CA . CYS A 1 129 ? -13.039 23.656 15.172 1 93.44 129 CYS A CA 1
ATOM 1055 C C . CYS A 1 129 ? -14.141 23.422 14.156 1 93.44 129 CYS A C 1
ATOM 1057 O O . CYS A 1 129 ? -15.086 22.672 14.422 1 93.44 129 CYS A O 1
ATOM 1059 N N . TRP A 1 130 ? -14.07 24.016 13.023 1 92.38 130 TRP A N 1
ATOM 1060 C CA . TRP A 1 130 ? -15.188 23.984 12.094 1 92.38 130 TRP A CA 1
ATOM 1061 C C . TRP A 1 130 ? -15.445 22.562 11.594 1 92.38 130 TRP A C 1
ATOM 1063 O O . TRP A 1 130 ? -16.594 22.188 11.344 1 92.38 130 TRP A O 1
ATOM 1073 N N . PRO A 1 131 ? -14.414 21.672 11.445 1 92.06 131 PRO A N 1
ATOM 1074 C CA . PRO A 1 131 ? -14.719 20.312 10.977 1 92.06 131 PRO A CA 1
ATOM 1075 C C . PRO A 1 131 ? -15.594 19.531 11.953 1 92.06 131 PRO A C 1
ATOM 1077 O O . PRO A 1 131 ? -16.25 18.578 11.562 1 92.06 131 PRO A O 1
ATOM 1080 N N . GLU A 1 132 ? -15.617 19.891 13.172 1 91.69 132 GLU A N 1
ATOM 1081 C CA . GLU A 1 132 ? -16.391 19.203 14.211 1 91.69 132 GLU A CA 1
ATOM 1082 C C . GLU A 1 132 ? -17.844 19.672 14.227 1 91.69 132 GLU A C 1
ATOM 1084 O O . GLU A 1 132 ? -18.688 19.062 14.883 1 91.69 132 GLU A O 1
ATOM 1089 N N . LEU A 1 133 ? -18.109 20.703 13.5 1 92.94 133 LEU A N 1
ATOM 1090 C CA . LEU A 1 133 ? -19.469 21.234 13.453 1 92.94 133 LEU A CA 1
ATOM 1091 C C . LEU A 1 133 ? -20.391 20.312 12.648 1 92.94 133 LEU A C 1
ATOM 1093 O O . LEU A 1 133 ? -19.922 19.594 11.758 1 92.94 133 LEU A O 1
ATOM 1097 N N . PRO A 1 134 ? -21.641 20.344 12.992 1 92.25 134 PRO A N 1
ATOM 1098 C CA . PRO A 1 134 ? -22.578 19.578 12.164 1 92.25 134 PRO A CA 1
ATOM 1099 C C . PRO A 1 134 ? -22.672 20.109 10.734 1 92.25 134 PRO A C 1
ATOM 1101 O O . PRO A 1 134 ? -22.375 21.281 10.492 1 92.25 134 PRO A O 1
ATOM 1104 N N . ALA A 1 135 ? -23.062 19.281 9.883 1 92.81 135 ALA A N 1
ATOM 1105 C CA . ALA A 1 135 ? -23.203 19.688 8.492 1 92.81 135 ALA A CA 1
ATOM 1106 C C . ALA A 1 135 ? -24.203 20.828 8.344 1 92.81 135 ALA A C 1
ATOM 1108 O O . ALA A 1 135 ? -25.234 20.844 9.016 1 92.81 135 ALA A O 1
ATOM 1109 N N . GLY A 1 136 ? -23.797 21.844 7.57 1 93.94 136 GLY A N 1
ATOM 1110 C CA . GLY A 1 136 ? -24.641 23 7.348 1 93.94 136 GLY A CA 1
ATOM 1111 C C . GLY A 1 136 ? -23.953 24.078 6.523 1 93.94 136 GLY A C 1
ATOM 1112 O O . GLY A 1 136 ? -22.781 23.953 6.16 1 93.94 136 GLY A O 1
ATOM 1113 N N . PRO A 1 137 ? -24.688 25.047 6.289 1 94.75 137 PRO A N 1
ATOM 1114 C CA . PRO A 1 137 ? -24.156 26.109 5.422 1 94.75 137 PRO A CA 1
ATOM 1115 C C . PRO A 1 137 ? -22.984 26.859 6.051 1 94.75 137 PRO A C 1
ATOM 1117 O O . PRO A 1 137 ? -22.047 27.25 5.348 1 94.75 137 PRO A O 1
ATOM 1120 N N . VAL A 1 138 ? -23.078 27.078 7.332 1 95.94 138 VAL A N 1
ATOM 1121 C CA . VAL A 1 138 ? -22 27.812 7.996 1 95.94 138 VAL A CA 1
ATOM 1122 C C . VAL A 1 138 ? -20.719 26.969 7.977 1 95.94 138 VAL A C 1
ATOM 1124 O O . VAL A 1 138 ? -19.641 27.469 7.695 1 95.94 138 VAL A O 1
ATOM 1127 N N . LYS A 1 139 ? -20.844 25.75 8.266 1 95.69 139 LYS A N 1
ATOM 1128 C CA . LYS A 1 139 ? -19.688 24.859 8.203 1 95.69 139 LYS A CA 1
ATOM 1129 C C . LYS A 1 139 ? -19.047 24.891 6.82 1 95.69 139 LYS A C 1
ATOM 1131 O O . LYS A 1 139 ? -17.828 24.953 6.703 1 95.69 139 LYS A O 1
ATOM 1136 N N . GLU A 1 140 ? -19.859 24.828 5.812 1 95.25 140 GLU A N 1
ATOM 1137 C CA . GLU A 1 140 ? -19.359 24.844 4.441 1 95.25 140 GLU A CA 1
ATOM 1138 C C . GLU A 1 140 ? -18.609 26.125 4.133 1 95.25 140 GLU A C 1
ATOM 1140 O O . GLU A 1 140 ? -17.562 26.109 3.467 1 95.25 140 GLU A O 1
ATOM 1145 N N . ALA A 1 141 ? -19.125 27.172 4.625 1 94.44 141 ALA A N 1
ATOM 1146 C CA . ALA A 1 141 ? -18.5 28.469 4.363 1 94.44 141 ALA A CA 1
ATOM 1147 C C . ALA A 1 141 ? -17.188 28.609 5.125 1 94.44 141 ALA A C 1
ATOM 1149 O O . ALA A 1 141 ? -16.312 29.375 4.719 1 94.44 141 ALA A O 1
ATOM 1150 N N . LEU A 1 142 ? -17.062 27.875 6.188 1 95.31 142 LEU A N 1
ATOM 1151 C CA . LEU A 1 142 ? -15.883 27.984 7.043 1 95.31 142 LEU A CA 1
ATOM 1152 C C . LEU A 1 142 ? -14.766 27.062 6.559 1 95.31 142 LEU A C 1
ATOM 1154 O O . LEU A 1 142 ? -13.688 27.016 7.152 1 95.31 142 LEU A O 1
ATOM 1158 N N . GLU A 1 143 ? -14.898 26.375 5.461 1 92.44 143 GLU A N 1
ATOM 1159 C CA . GLU A 1 143 ? -13.922 25.406 4.953 1 92.44 143 GLU A CA 1
ATOM 1160 C C . GLU A 1 143 ? -12.641 26.109 4.512 1 92.44 143 GLU A C 1
ATOM 1162 O O . GLU A 1 143 ? -11.578 25.484 4.449 1 92.44 143 GLU A O 1
ATOM 1167 N N . THR A 1 144 ? -12.727 27.344 4.32 1 90.56 144 THR A N 1
ATOM 1168 C CA . THR A 1 144 ? -11.555 28.094 3.881 1 90.56 144 THR A CA 1
ATOM 1169 C C . THR A 1 144 ? -10.688 28.484 5.074 1 90.56 144 THR A C 1
ATOM 1171 O O . THR A 1 144 ? -9.539 28.906 4.902 1 90.56 144 THR A O 1
ATOM 1174 N N . VAL A 1 145 ? -11.242 28.359 6.258 1 91.88 145 VAL A N 1
ATOM 1175 C CA . VAL A 1 145 ? -10.5 28.672 7.48 1 91.88 145 VAL A CA 1
ATOM 1176 C C . VAL A 1 145 ? -9.695 27.453 7.918 1 91.88 145 VAL A C 1
ATOM 1178 O O . VAL A 1 145 ? -10 26.312 7.523 1 91.88 145 VAL A O 1
ATOM 1181 N N . SER A 1 146 ? -8.656 27.734 8.625 1 92.38 146 SER A N 1
ATOM 1182 C CA . SER A 1 146 ? -7.836 26.625 9.133 1 92.38 146 SER A CA 1
ATOM 1183 C C . SER A 1 146 ? -8.664 25.656 9.961 1 92.38 146 SER A C 1
ATOM 1185 O O . SER A 1 146 ? -9.445 26.078 10.82 1 92.38 146 SER A O 1
ATOM 1187 N N . PRO A 1 147 ? -8.562 24.406 9.727 1 93.94 147 PRO A N 1
ATOM 1188 C CA . PRO A 1 147 ? -9.336 23.406 10.453 1 93.94 147 PRO A CA 1
ATOM 1189 C C . PRO A 1 147 ? -8.758 23.094 11.828 1 93.94 147 PRO A C 1
ATOM 1191 O O . PRO A 1 147 ? -9.312 22.266 12.57 1 93.94 147 PRO A O 1
ATOM 1194 N N . LEU A 1 148 ? -7.75 23.828 12.281 1 94.81 148 LEU A N 1
ATOM 1195 C CA . LEU A 1 148 ? -7 23.375 13.445 1 94.81 148 LEU A CA 1
ATOM 1196 C C . LEU A 1 148 ? -7.266 24.281 14.648 1 94.81 148 LEU A C 1
ATOM 1198 O O . LEU A 1 148 ? -6.926 23.938 15.781 1 94.81 148 LEU A O 1
ATOM 1202 N N . ARG A 1 149 ? -7.875 25.375 14.453 1 95.94 149 ARG A N 1
ATOM 1203 C CA . ARG A 1 149 ? -8.109 26.312 15.547 1 95.94 149 ARG A CA 1
ATOM 1204 C C . ARG A 1 149 ? -9.578 26.344 15.945 1 95.94 149 ARG A C 1
ATOM 1206 O O . ARG A 1 149 ? -10.461 26.344 15.086 1 95.94 149 ARG A O 1
ATOM 1213 N N . ALA A 1 150 ? -9.766 26.344 17.219 1 96.5 150 ALA A N 1
ATOM 1214 C CA . ALA A 1 150 ? -11.125 26.422 17.75 1 96.5 150 ALA A CA 1
ATOM 1215 C C . ALA A 1 150 ? -11.633 27.859 17.75 1 96.5 150 ALA A C 1
ATOM 1217 O O . ALA A 1 150 ? -10.844 28.797 17.812 1 96.5 150 ALA A O 1
ATOM 1218 N N . PHE A 1 151 ? -12.922 27.969 17.641 1 96.81 151 PHE A N 1
ATOM 1219 C CA . PHE A 1 151 ? -13.539 29.281 17.766 1 96.81 151 PHE A CA 1
ATOM 1220 C C . PHE A 1 151 ? -13.742 29.641 19.234 1 96.81 151 PHE A C 1
ATOM 1222 O O . PHE A 1 151 ? -14.344 28.875 19.984 1 96.81 151 PHE A O 1
ATOM 1229 N N . LEU A 1 152 ? -13.203 30.781 19.562 1 96.06 152 LEU A N 1
ATOM 1230 C CA . LEU A 1 152 ? -13.289 31.266 20.938 1 96.06 152 LEU A CA 1
ATOM 1231 C C . LEU A 1 152 ? -14.195 32.5 21.031 1 96.06 152 LEU A C 1
ATOM 1233 O O . LEU A 1 152 ? -14.211 33.312 20.109 1 96.06 152 LEU A O 1
ATOM 1237 N N . PRO A 1 153 ? -14.953 32.625 22.109 1 95.25 153 PRO A N 1
ATOM 1238 C CA . PRO A 1 153 ? -15.758 33.844 22.281 1 95.25 153 PRO A CA 1
ATOM 1239 C C . PRO A 1 153 ? -14.906 35.062 22.516 1 95.25 153 PRO A C 1
ATOM 1241 O O . PRO A 1 153 ? -14.031 35.062 23.391 1 95.25 153 PRO A O 1
ATOM 1244 N N . ARG A 1 154 ? -15.117 36 21.781 1 94.31 154 ARG A N 1
ATOM 1245 C CA . ARG A 1 154 ? -14.367 37.25 21.906 1 94.31 154 ARG A CA 1
ATOM 1246 C C . ARG A 1 154 ? -15.094 38.25 22.797 1 94.31 154 ARG A C 1
ATOM 1248 O O . ARG A 1 154 ? -14.461 39 23.562 1 94.31 154 ARG A O 1
ATOM 1255 N N . THR A 1 155 ? -16.344 38.312 22.578 1 93.94 155 THR A N 1
ATOM 1256 C CA . THR A 1 155 ? -17.156 39.25 23.359 1 93.94 155 THR A CA 1
ATOM 1257 C C . THR A 1 155 ? -18.641 38.938 23.234 1 93.94 155 THR A C 1
ATOM 1259 O O . THR A 1 155 ? -19.031 38.125 22.391 1 93.94 155 THR A O 1
ATOM 1262 N N . GLU A 1 156 ? -19.359 39.469 24.141 1 95 156 GLU A N 1
ATOM 1263 C CA . GLU A 1 156 ? -20.812 39.375 24.078 1 95 156 GLU A CA 1
ATOM 1264 C C . GLU A 1 156 ? -21.406 40.656 23.484 1 95 156 GLU A C 1
ATOM 1266 O O . GLU A 1 156 ? -20.938 41.75 23.75 1 95 156 GLU A O 1
ATOM 1271 N N . ILE A 1 157 ? -22.422 40.406 22.703 1 95.06 157 ILE A N 1
ATOM 1272 C CA . ILE A 1 157 ? -23.062 41.531 22.062 1 95.06 157 ILE A CA 1
ATOM 1273 C C . ILE A 1 157 ? -24.578 41.312 21.984 1 95.06 157 ILE A C 1
ATOM 1275 O O . ILE A 1 157 ? -25.062 40.219 22.328 1 95.06 157 ILE A O 1
ATOM 1279 N N . SER A 1 158 ? -25.234 42.438 21.625 1 95.06 158 SER A N 1
ATOM 1280 C CA . SER A 1 158 ? -26.656 42.344 21.281 1 95.06 158 SER A CA 1
ATOM 1281 C C . SER A 1 158 ? -26.859 42.438 19.781 1 95.06 158 SER A C 1
ATOM 1283 O O . SER A 1 158 ? -26.188 43.25 19.109 1 95.06 158 SER A O 1
ATOM 1285 N N . LEU A 1 159 ? -27.656 41.562 19.297 1 93.31 159 LEU A N 1
ATOM 1286 C CA . LEU A 1 159 ? -27.891 41.469 17.859 1 93.31 159 LEU A CA 1
ATOM 1287 C C . LEU A 1 159 ? -29.375 41.656 17.547 1 93.31 159 LEU A C 1
ATOM 1289 O O . LEU A 1 159 ? -30.234 41.156 18.266 1 93.31 159 LEU A O 1
ATOM 1293 N N . GLN A 1 160 ? -29.609 42.469 16.547 1 92.31 160 GLN A N 1
ATOM 1294 C CA . GLN A 1 160 ? -30.953 42.656 16.031 1 92.31 160 GLN A CA 1
ATOM 1295 C C . GLN A 1 160 ? -30.984 42.562 14.508 1 92.31 160 GLN A C 1
ATOM 1297 O O . GLN A 1 160 ? -30.312 43.312 13.812 1 92.31 160 GLN A O 1
ATOM 1302 N N . LEU A 1 161 ? -31.734 41.625 14.078 1 90.06 161 LEU A N 1
ATOM 1303 C CA . LEU A 1 161 ? -31.875 41.438 12.641 1 90.06 161 LEU A CA 1
ATOM 1304 C C . LEU A 1 161 ? -33.031 42.219 12.078 1 90.06 161 LEU A C 1
ATOM 1306 O O . LEU A 1 161 ? -34.094 42.312 12.703 1 90.06 161 LEU A O 1
ATOM 1310 N N . GLN A 1 162 ? -32.781 42.812 10.938 1 88.81 162 GLN A N 1
ATOM 1311 C CA . GLN A 1 162 ? -33.812 43.625 10.258 1 88.81 162 GLN A CA 1
ATOM 1312 C C . GLN A 1 162 ? -33.875 43.281 8.773 1 88.81 162 GLN A C 1
ATOM 1314 O O . GLN A 1 162 ? -32.875 43 8.141 1 88.81 162 GLN A O 1
ATOM 1319 N N . ALA A 1 163 ? -35.094 43.188 8.328 1 90.25 163 ALA A N 1
ATOM 1320 C CA . ALA A 1 163 ? -35.312 42.938 6.902 1 90.25 163 ALA A CA 1
ATOM 1321 C C . ALA A 1 163 ? -36.188 44.062 6.293 1 90.25 163 ALA A C 1
ATOM 1323 O O . ALA A 1 163 ? -37.219 44.438 6.848 1 90.25 163 ALA A O 1
ATOM 1324 N N . HIS A 1 164 ? -35.656 44.531 5.176 1 89.44 164 HIS A N 1
ATOM 1325 C CA . HIS A 1 164 ? -36.375 45.594 4.48 1 89.44 164 HIS A CA 1
ATOM 1326 C C . HIS A 1 164 ? -36.688 45.219 3.039 1 89.44 164 HIS A C 1
ATOM 1328 O O . HIS A 1 164 ? -35.875 44.531 2.396 1 89.44 164 HIS A O 1
ATOM 1334 N N . THR A 1 165 ? -37.844 45.656 2.619 1 91.44 165 THR A N 1
ATOM 1335 C CA . THR A 1 165 ? -38.25 45.406 1.249 1 91.44 165 THR A CA 1
ATOM 1336 C C . THR A 1 165 ? -38.688 46.688 0.561 1 91.44 165 THR A C 1
ATOM 1338 O O . THR A 1 165 ? -39.406 47.531 1.151 1 91.44 165 THR A O 1
ATOM 1341 N N . MET A 1 166 ? -38.156 46.844 -0.582 1 90.31 166 MET A N 1
ATOM 1342 C CA . MET A 1 166 ? -38.562 47.938 -1.442 1 90.31 166 MET A CA 1
ATOM 1343 C C . MET A 1 166 ? -39.594 47.5 -2.457 1 90.31 166 MET A C 1
ATOM 1345 O O . MET A 1 166 ? -39.406 46.531 -3.182 1 90.31 166 MET A O 1
ATOM 1349 N N . LEU A 1 167 ? -40.688 48.25 -2.465 1 92 167 LEU A N 1
ATOM 1350 C CA . LEU A 1 167 ? -41.781 47.875 -3.34 1 92 167 LEU A CA 1
ATOM 1351 C C . LEU A 1 167 ? -42.031 48.969 -4.371 1 92 167 LEU A C 1
ATOM 1353 O O . LEU A 1 167 ? -41.875 50.156 -4.082 1 92 167 LEU A O 1
ATOM 1357 N N . ASP A 1 168 ? -42.469 48.531 -5.539 1 88.5 168 ASP A N 1
ATOM 1358 C CA . ASP A 1 168 ? -42.844 49.5 -6.559 1 88.5 168 ASP A CA 1
ATOM 1359 C C . ASP A 1 168 ? -44.344 49.875 -6.438 1 88.5 168 ASP A C 1
ATOM 1361 O O . ASP A 1 168 ? -45 49.531 -5.453 1 88.5 168 ASP A O 1
ATOM 1365 N N . ASP A 1 169 ? -44.875 50.688 -7.449 1 84.56 169 ASP A N 1
ATOM 1366 C CA . ASP A 1 169 ? -46.219 51.219 -7.426 1 84.56 169 ASP A CA 1
ATOM 1367 C C . ASP A 1 169 ? -47.25 50.062 -7.551 1 84.56 169 ASP A C 1
ATOM 1369 O O . ASP A 1 169 ? -48.406 50.219 -7.125 1 84.56 169 ASP A O 1
ATOM 1373 N N . GLU A 1 170 ? -46.844 48.969 -8.07 1 87.69 170 GLU A N 1
ATOM 1374 C CA . GLU A 1 170 ? -47.719 47.844 -8.234 1 87.69 170 GLU A CA 1
ATOM 1375 C C . GLU A 1 170 ? -47.625 46.875 -7.039 1 87.69 170 GLU A C 1
ATOM 1377 O O . GLU A 1 170 ? -48.344 45.875 -7 1 87.69 170 GLU A O 1
ATOM 1382 N N . GLY A 1 171 ? -46.812 47.156 -6.074 1 87 171 GLY A N 1
ATOM 1383 C CA . GLY A 1 171 ? -46.656 46.312 -4.883 1 87 171 GLY A CA 1
ATOM 1384 C C . GLY A 1 171 ? -45.656 45.188 -5.059 1 87 171 GLY A C 1
ATOM 1385 O O . GLY A 1 171 ? -45.625 44.281 -4.23 1 87 171 GLY A O 1
ATOM 1386 N N . LYS A 1 172 ? -44.938 45.219 -6.141 1 90.19 172 LYS A N 1
ATOM 1387 C CA . LYS A 1 172 ? -43.938 44.188 -6.387 1 90.19 172 LYS A CA 1
ATOM 1388 C C . LYS A 1 172 ? -42.625 44.5 -5.691 1 90.19 172 LYS A C 1
ATOM 1390 O O . LYS A 1 172 ? -42.188 45.656 -5.652 1 90.19 172 LYS A O 1
ATOM 1395 N N . THR A 1 173 ? -42.031 43.469 -5.168 1 90.5 173 THR A N 1
ATOM 1396 C CA . THR A 1 173 ? -40.719 43.625 -4.543 1 90.5 173 THR A CA 1
ATOM 1397 C C . THR A 1 173 ? -39.656 43.844 -5.602 1 90.5 173 THR A C 1
ATOM 1399 O O . THR A 1 173 ? -39.469 43 -6.492 1 90.5 173 THR A O 1
ATOM 1402 N N . VAL A 1 174 ? -38.875 44.969 -5.48 1 90.94 174 VAL A N 1
ATOM 1403 C CA . VAL A 1 174 ? -37.906 45.312 -6.512 1 90.94 174 VAL A CA 1
ATOM 1404 C C . VAL A 1 174 ? -36.469 45.219 -5.938 1 90.94 174 VAL A C 1
ATOM 1406 O O . VAL A 1 174 ? -35.5 45.094 -6.684 1 90.94 174 VAL A O 1
ATOM 1409 N N . ALA A 1 175 ? -36.406 45.281 -4.656 1 90 175 ALA A N 1
ATOM 1410 C CA . ALA A 1 175 ? -35.125 45.125 -3.986 1 90 175 ALA A CA 1
ATOM 1411 C C . ALA A 1 175 ? -35.312 44.75 -2.521 1 90 175 ALA A C 1
ATOM 1413 O O . ALA A 1 175 ? -36.375 45 -1.94 1 90 175 ALA A O 1
ATOM 1414 N N . ARG A 1 176 ? -34.344 44.094 -2.051 1 90.06 176 ARG A N 1
ATOM 1415 C CA . ARG A 1 176 ? -34.375 43.719 -0.641 1 90.06 176 ARG A CA 1
ATOM 1416 C C . ARG A 1 176 ? -33.094 44.188 0.064 1 90.06 176 ARG A C 1
ATOM 1418 O O . ARG A 1 176 ? -32.062 44.375 -0.573 1 90.06 176 ARG A O 1
ATOM 1425 N N . LEU A 1 177 ? -33.281 44.5 1.368 1 89.12 177 LEU A N 1
ATOM 1426 C CA . LEU A 1 177 ? -32.125 44.906 2.197 1 89.12 177 LEU A CA 1
ATOM 1427 C C . LEU A 1 177 ? -32.156 44.188 3.533 1 89.12 177 LEU A C 1
ATOM 1429 O O . LEU A 1 177 ? -33.125 44.25 4.293 1 89.12 177 LEU A O 1
ATOM 1433 N N . GLY A 1 178 ? -31.094 43.344 3.654 1 89.06 178 GLY A N 1
ATOM 1434 C CA . GLY A 1 178 ? -30.875 42.75 4.969 1 89.06 178 GLY A CA 1
ATOM 1435 C C . GLY A 1 178 ? -29.938 43.594 5.84 1 89.06 178 GLY A C 1
ATOM 1436 O O . GLY A 1 178 ? -28.938 44.125 5.359 1 89.06 178 GLY A O 1
ATOM 1437 N N . SER A 1 179 ? -30.406 43.812 7.059 1 89.5 179 SER A N 1
ATOM 1438 C CA . SER A 1 179 ? -29.562 44.594 7.961 1 89.5 179 SER A CA 1
ATOM 1439 C C . SER A 1 179 ? -29.422 43.938 9.32 1 89.5 179 SER A C 1
ATOM 1441 O O . SER A 1 179 ? -30.375 43.281 9.797 1 89.5 179 SER A O 1
ATOM 1443 N N . THR A 1 180 ? -28.219 43.969 9.828 1 91.38 180 THR A N 1
ATOM 1444 C CA . THR A 1 180 ? -27.906 43.469 11.156 1 91.38 180 THR A CA 1
ATOM 1445 C C . THR A 1 180 ? -27.344 44.562 12.047 1 91.38 180 THR A C 1
ATOM 1447 O O . THR A 1 180 ? -26.328 45.188 11.711 1 91.38 180 THR A O 1
ATOM 1450 N N . LEU A 1 181 ? -28.062 44.812 13.125 1 92 181 LEU A N 1
ATOM 1451 C CA . LEU A 1 181 ? -27.594 45.781 14.086 1 92 181 LEU A CA 1
ATOM 1452 C C . LEU A 1 181 ? -26.891 45.125 15.258 1 92 181 LEU A C 1
ATOM 1454 O O . LEU A 1 181 ? -27.469 44.281 15.945 1 92 181 LEU A O 1
ATOM 1458 N N . LEU A 1 182 ? -25.656 45.469 15.414 1 93.88 182 LEU A N 1
ATOM 1459 C CA . LEU A 1 182 ? -24.844 44.938 16.516 1 93.88 182 LEU A CA 1
ATOM 1460 C C . LEU A 1 182 ? -24.594 46 17.562 1 93.88 182 LEU A C 1
ATOM 1462 O O . LEU A 1 182 ? -24.312 47.156 17.234 1 93.88 182 LEU A O 1
ATOM 1466 N N . ARG A 1 183 ? -24.781 45.625 18.859 1 94.12 183 ARG A N 1
ATOM 1467 C CA . ARG A 1 183 ? -24.562 46.562 19.953 1 94.12 183 ARG A CA 1
ATOM 1468 C C . ARG A 1 183 ? -23.641 45.969 21.016 1 94.12 183 ARG A C 1
ATOM 1470 O O . ARG A 1 183 ? -23.859 44.844 21.453 1 94.12 183 ARG A O 1
ATOM 1477 N N . ARG A 1 184 ? -22.641 46.688 21.297 1 93.12 184 ARG A N 1
ATOM 1478 C CA . ARG A 1 184 ? -21.734 46.344 22.391 1 93.12 184 ARG A CA 1
ATOM 1479 C C . ARG A 1 184 ? -21.516 47.531 23.312 1 93.12 184 ARG A C 1
ATOM 1481 O O . ARG A 1 184 ? -20.875 48.5 22.922 1 93.12 184 ARG A O 1
ATOM 1488 N N . LYS A 1 185 ? -21.969 47.375 24.516 1 88.75 185 LYS A N 1
ATOM 1489 C CA . LYS A 1 185 ? -21.891 48.5 25.453 1 88.75 185 LYS A CA 1
ATOM 1490 C C . LYS A 1 185 ? -22.5 49.75 24.859 1 88.75 185 LYS A C 1
ATOM 1492 O O . LYS A 1 185 ? -23.672 49.75 24.469 1 88.75 185 LYS A O 1
ATOM 1497 N N . LYS A 1 186 ? -21.625 50.75 24.531 1 86.12 186 LYS A N 1
ATOM 1498 C CA . LYS A 1 186 ? -22.156 52 24.031 1 86.12 186 LYS A CA 1
ATOM 1499 C C . LYS A 1 186 ? -21.953 52.156 22.531 1 86.12 186 LYS A C 1
ATOM 1501 O O . LYS A 1 186 ? -22.359 53.125 21.922 1 86.12 186 LYS A O 1
ATOM 1506 N N . ARG A 1 187 ? -21.422 51.094 22.016 1 88.81 187 ARG A N 1
ATOM 1507 C CA . ARG A 1 187 ? -21.141 51.188 20.578 1 88.81 187 ARG A CA 1
ATOM 1508 C C . ARG A 1 187 ? -22.188 50.406 19.781 1 88.81 187 ARG A C 1
ATOM 1510 O O . ARG A 1 187 ? -22.672 49.375 20.25 1 88.81 187 ARG A O 1
ATOM 1517 N N . ARG A 1 188 ? -22.516 51.031 18.625 1 90 188 ARG A N 1
ATOM 1518 C CA . ARG A 1 188 ? -23.438 50.375 17.719 1 90 188 ARG A CA 1
ATOM 1519 C C . ARG A 1 188 ? -22.875 50.312 16.297 1 90 188 ARG A C 1
ATOM 1521 O O . ARG A 1 188 ? -22.219 51.281 15.852 1 90 188 ARG A O 1
ATOM 1528 N N . VAL A 1 189 ? -23.031 49.188 15.703 1 90.69 189 VAL A N 1
ATOM 1529 C CA . VAL A 1 189 ? -22.609 49.031 14.312 1 90.69 189 VAL A CA 1
ATOM 1530 C C . VAL A 1 189 ? -23.734 48.375 13.508 1 90.69 189 VAL A C 1
ATOM 1532 O O . VAL A 1 189 ? -24.312 47.375 13.938 1 90.69 189 VAL A O 1
ATOM 1535 N N . GLN A 1 190 ? -24.047 48.969 12.398 1 89.94 190 GLN A N 1
ATOM 1536 C CA . GLN A 1 190 ? -25.078 48.438 11.516 1 89.94 190 GLN A CA 1
ATOM 1537 C C . GLN A 1 190 ? -24.453 47.844 10.25 1 89.94 190 GLN A C 1
ATOM 1539 O O . GLN A 1 190 ? -23.672 48.5 9.578 1 89.94 190 GLN A O 1
ATOM 1544 N N . ILE A 1 191 ? -24.781 46.562 10.008 1 90 191 ILE A N 1
ATOM 1545 C CA . ILE A 1 191 ? -24.406 45.906 8.758 1 90 191 ILE A CA 1
ATOM 1546 C C . ILE A 1 191 ? -25.625 45.812 7.836 1 90 191 ILE A C 1
ATOM 1548 O O . ILE A 1 191 ? -26.609 45.188 8.172 1 90 191 ILE A O 1
ATOM 1552 N N . ALA A 1 192 ? -25.547 46.438 6.703 1 89.81 192 ALA A N 1
ATOM 1553 C CA . ALA A 1 192 ? -26.641 46.406 5.734 1 89.81 192 ALA A CA 1
ATOM 1554 C C . ALA A 1 192 ? -26.156 45.812 4.41 1 89.81 192 ALA A C 1
ATOM 1556 O O . ALA A 1 192 ? -25.141 46.219 3.863 1 89.81 192 ALA A O 1
ATOM 1557 N N . ILE A 1 193 ? -26.844 44.875 3.979 1 89.56 193 ILE A N 1
ATOM 1558 C CA . ILE A 1 193 ? -26.5 44.188 2.734 1 89.56 193 ILE A CA 1
ATOM 1559 C C . ILE A 1 193 ? -27.719 44.188 1.798 1 89.56 193 ILE A C 1
ATOM 1561 O O . ILE A 1 193 ? -28.766 43.656 2.139 1 89.56 193 ILE A O 1
ATOM 1565 N N . SER A 1 194 ? -27.5 44.719 0.609 1 90.56 194 SER A N 1
ATOM 1566 C CA . SER A 1 194 ? -28.594 44.781 -0.35 1 90.56 194 SER A CA 1
ATOM 1567 C C . SER A 1 194 ? -28.656 43.5 -1.192 1 90.56 194 SER A C 1
ATOM 1569 O O . SER A 1 194 ? -27.656 42.812 -1.341 1 90.56 194 SER A O 1
ATOM 1571 N N . GLN A 1 195 ? -29.828 43.188 -1.584 1 87.81 195 GLN A N 1
ATOM 1572 C CA . GLN A 1 195 ? -30.031 42.031 -2.465 1 87.81 195 GLN A CA 1
ATOM 1573 C C . GLN A 1 195 ? -30.734 42.469 -3.758 1 87.81 195 GLN A C 1
ATOM 1575 O O . GLN A 1 195 ? -31.953 42.656 -3.781 1 87.81 195 GLN A O 1
ATOM 1580 N N . PRO A 1 196 ? -29.906 42.438 -4.781 1 87.38 196 PRO A N 1
ATOM 1581 C CA . PRO A 1 196 ? -30.531 42.75 -6.066 1 87.38 196 PRO A CA 1
ATOM 1582 C C . PRO A 1 196 ? -31.438 41.625 -6.586 1 87.38 196 PRO A C 1
ATOM 1584 O O . PRO A 1 196 ? -31.156 40.469 -6.352 1 87.38 196 PRO A O 1
ATOM 1587 N N . LEU A 1 197 ? -32.531 42 -7.191 1 87.62 197 LEU A N 1
ATOM 1588 C CA . LEU A 1 197 ? -33.438 41.062 -7.801 1 87.62 197 LEU A CA 1
ATOM 1589 C C . LEU A 1 197 ? -33.312 41.094 -9.32 1 87.62 197 LEU A C 1
ATOM 1591 O O . LEU A 1 197 ? -33.062 42.125 -9.906 1 87.62 197 LEU A O 1
ATOM 1595 N N . ARG A 1 198 ? -33.562 39.906 -9.906 1 86.25 198 ARG A N 1
ATOM 1596 C CA . ARG A 1 198 ? -33.469 39.812 -11.359 1 86.25 198 ARG A CA 1
ATOM 1597 C C . ARG A 1 198 ? -34.469 40.719 -12.047 1 86.25 198 ARG A C 1
ATOM 1599 O O . ARG A 1 198 ? -35.656 40.688 -11.719 1 86.25 198 ARG A O 1
ATOM 1606 N N . GLY A 1 199 ? -33.969 41.594 -12.867 1 83.5 199 GLY A N 1
ATOM 1607 C CA . GLY A 1 199 ? -34.844 42.406 -13.688 1 83.5 199 GLY A CA 1
ATOM 1608 C C . GLY A 1 199 ? -35.062 43.812 -13.117 1 83.5 199 GLY A C 1
ATOM 1609 O O . GLY A 1 199 ? -35.719 44.656 -13.75 1 83.5 199 GLY A O 1
ATOM 1610 N N . TYR A 1 200 ? -34.5 44.031 -12.008 1 89.19 200 TYR A N 1
ATOM 1611 C CA . TYR A 1 200 ? -34.75 45.312 -11.352 1 89.19 200 TYR A CA 1
ATOM 1612 C C . TYR A 1 200 ? -33.469 46.031 -10.992 1 89.19 200 TYR A C 1
ATOM 1614 O O . TYR A 1 200 ? -33.312 46.5 -9.875 1 89.19 200 TYR A O 1
ATOM 1622 N N . ASP A 1 201 ? -32.531 46.094 -11.867 1 88.88 201 ASP A N 1
ATOM 1623 C CA . ASP A 1 201 ? -31.203 46.656 -11.648 1 88.88 201 ASP A CA 1
ATOM 1624 C C . ASP A 1 201 ? -31.281 48.156 -11.344 1 88.88 201 ASP A C 1
ATOM 1626 O O . ASP A 1 201 ? -30.531 48.656 -10.516 1 88.88 201 ASP A O 1
ATOM 1630 N N . GLU A 1 202 ? -32.125 48.75 -12.008 1 86.5 202 GLU A N 1
ATOM 1631 C CA . GLU A 1 202 ? -32.25 50.188 -11.805 1 86.5 202 GLU A CA 1
ATOM 1632 C C . GLU A 1 202 ? -32.75 50.5 -10.406 1 86.5 202 GLU A C 1
ATOM 1634 O O . GLU A 1 202 ? -32.25 51.438 -9.758 1 86.5 202 GLU A O 1
ATOM 1639 N N . ALA A 1 203 ? -33.75 49.781 -10.031 1 88.56 203 ALA A N 1
ATOM 1640 C CA . ALA A 1 203 ? -34.281 49.969 -8.68 1 88.56 203 ALA A CA 1
ATOM 1641 C C . ALA A 1 203 ? -33.219 49.719 -7.629 1 88.56 203 ALA A C 1
ATOM 1643 O O . ALA A 1 203 ? -33.125 50.438 -6.633 1 88.56 203 ALA A O 1
ATOM 1644 N N . HIS A 1 204 ? -32.438 48.75 -7.801 1 90.88 204 HIS A N 1
ATOM 1645 C CA . HIS A 1 204 ? -31.359 48.438 -6.871 1 90.88 204 HIS A CA 1
ATOM 1646 C C . HIS A 1 204 ? -30.344 49.594 -6.824 1 90.88 204 HIS A C 1
ATOM 1648 O O . HIS A 1 204 ? -29.828 49.906 -5.754 1 90.88 204 HIS A O 1
ATOM 1654 N N . GLN A 1 205 ? -30.062 50.125 -7.969 1 89.06 205 GLN A N 1
ATOM 1655 C CA . GLN A 1 205 ? -29.125 51.219 -8.023 1 89.06 205 GLN A CA 1
ATOM 1656 C C . GLN A 1 205 ? -29.641 52.438 -7.238 1 89.06 205 GLN A C 1
ATOM 1658 O O . GLN A 1 205 ? -28.875 53.125 -6.566 1 89.06 205 GLN A O 1
ATOM 1663 N N . ILE A 1 206 ? -30.828 52.625 -7.371 1 87.56 206 ILE A N 1
ATOM 1664 C CA . ILE A 1 206 ? -31.438 53.719 -6.641 1 87.56 206 ILE A CA 1
ATOM 1665 C C . ILE A 1 206 ? -31.344 53.469 -5.141 1 87.56 206 ILE A C 1
ATOM 1667 O O . ILE A 1 206 ? -31.062 54.375 -4.367 1 87.56 206 ILE A O 1
ATOM 1671 N N . LEU A 1 207 ? -31.562 52.25 -4.746 1 88.25 207 LEU A N 1
ATOM 1672 C CA . LEU A 1 207 ? -31.438 51.875 -3.344 1 88.25 207 LEU A CA 1
ATOM 1673 C C . LEU A 1 207 ? -30 52.125 -2.854 1 88.25 207 LEU A C 1
ATOM 1675 O O . LEU A 1 207 ? -29.797 52.688 -1.768 1 88.25 207 LEU A O 1
ATOM 1679 N N . VAL A 1 208 ? -29.047 51.719 -3.621 1 88.31 208 VAL A N 1
ATOM 1680 C CA . VAL A 1 208 ? -27.641 51.875 -3.26 1 88.31 208 VAL A CA 1
ATOM 1681 C C . VAL A 1 208 ? -27.297 53.344 -3.098 1 88.31 208 VAL A C 1
ATOM 1683 O O . VAL A 1 208 ? -26.562 53.719 -2.178 1 88.31 208 VAL A O 1
ATOM 1686 N N . GLU A 1 209 ? -27.812 54.094 -3.912 1 84.88 209 GLU A N 1
ATOM 1687 C CA . GLU A 1 209 ? -27.578 55.531 -3.84 1 84.88 209 GLU A CA 1
ATOM 1688 C C . GLU A 1 209 ? -28.219 56.156 -2.594 1 84.88 209 GLU A C 1
ATOM 1690 O O . GLU A 1 209 ? -27.641 57.031 -1.961 1 84.88 209 GLU A O 1
ATOM 1695 N N . ALA A 1 210 ? -29.328 55.688 -2.334 1 84.62 210 ALA A N 1
ATOM 1696 C CA . ALA A 1 210 ? -30.016 56.156 -1.144 1 84.62 210 ALA A CA 1
ATOM 1697 C C . ALA A 1 210 ? -29.266 55.781 0.127 1 84.62 210 ALA A C 1
ATOM 1699 O O . ALA A 1 210 ? -29.281 56.5 1.119 1 84.62 210 ALA A O 1
ATOM 1700 N N . LEU A 1 211 ? -28.625 54.594 0.135 1 84 211 LEU A N 1
ATOM 1701 C CA . LEU A 1 211 ? -27.906 54.094 1.29 1 84 211 LEU A CA 1
ATOM 1702 C C . LEU A 1 211 ? -26.547 54.781 1.436 1 84 211 LEU A C 1
ATOM 1704 O O . LEU A 1 211 ? -26.062 54.969 2.553 1 84 211 LEU A O 1
ATOM 1708 N N . SER A 1 212 ? -25.859 55.094 0.336 1 78.75 212 SER A N 1
ATOM 1709 C CA . SER A 1 212 ? -24.5 55.625 0.334 1 78.75 212 SER A CA 1
ATOM 1710 C C . SER A 1 212 ? -24.484 57.094 0.762 1 78.75 212 SER A C 1
ATOM 1712 O O . SER A 1 212 ? -23.469 57.594 1.274 1 78.75 212 SER A O 1
ATOM 1714 N N . SER A 1 213 ? -25.375 57.812 0.547 1 66.44 213 SER A N 1
ATOM 1715 C CA . SER A 1 213 ? -25.375 59.25 0.723 1 66.44 213 SER A CA 1
ATOM 1716 C C . SER A 1 213 ? -25.25 59.625 2.195 1 66.44 213 SER A C 1
ATOM 1718 O O . SER A 1 213 ? -24.453 60.5 2.547 1 66.44 213 SER A O 1
ATOM 1720 N N . PRO A 1 214 ? -25.906 59.094 3.135 1 59.47 214 PRO A N 1
ATOM 1721 C CA . PRO A 1 214 ? -25.938 59.625 4.512 1 59.47 214 PRO A CA 1
ATOM 1722 C C . PRO A 1 214 ? -24.781 59.062 5.363 1 59.47 214 PRO A C 1
ATOM 1724 O O . PRO A 1 214 ? -24.516 59.594 6.441 1 59.47 214 PRO A O 1
ATOM 1727 N N . VAL A 1 215 ? -24.062 58.031 4.957 1 59.06 215 VAL A N 1
ATOM 1728 C CA . VAL A 1 215 ? -23.266 57.312 5.957 1 59.06 215 VAL A CA 1
ATOM 1729 C C . VAL A 1 215 ? -21.812 57.312 5.531 1 59.06 215 VAL A C 1
ATOM 1731 O O . VAL A 1 215 ? -21.5 57.062 4.359 1 59.06 215 VAL A O 1
ATOM 1734 N N . GLU A 1 216 ? -21 58.031 6.25 1 53.31 216 GLU A N 1
ATOM 1735 C CA . GLU A 1 216 ? -19.562 57.969 6.043 1 53.31 216 GLU A CA 1
ATOM 1736 C C . GLU A 1 216 ? -19.031 56.562 6.113 1 53.31 216 GLU A C 1
ATOM 1738 O O . GLU A 1 216 ? -19.25 55.844 7.098 1 53.31 216 GLU A O 1
ATOM 1743 N N . GLU A 1 217 ? -18.797 55.938 4.953 1 55.22 217 GLU A N 1
ATOM 1744 C CA . GLU A 1 217 ? -18.234 54.594 4.855 1 55.22 217 GLU A CA 1
ATOM 1745 C C . GLU A 1 217 ? -16.859 54.531 5.523 1 55.22 217 GLU A C 1
ATOM 1747 O O . GLU A 1 217 ? -15.938 55.219 5.129 1 55.22 217 GLU A O 1
ATOM 1752 N N . LYS A 1 218 ? -16.75 54.406 6.77 1 55.12 218 LYS A N 1
ATOM 1753 C CA . LYS A 1 218 ? -15.398 54.25 7.324 1 55.12 218 LYS A CA 1
ATOM 1754 C C . LYS A 1 218 ? -14.875 52.844 7.117 1 55.12 218 LYS A C 1
ATOM 1756 O O . LYS A 1 218 ? -15.609 51.844 7.293 1 55.12 218 LYS A O 1
ATOM 1761 N N . GLU A 1 219 ? -13.844 52.781 6.379 1 61.88 219 GLU A N 1
ATOM 1762 C CA . GLU A 1 219 ? -13.047 51.625 6.016 1 61.88 219 GLU A CA 1
ATOM 1763 C C . GLU A 1 219 ? -12.469 50.938 7.25 1 61.88 219 GLU A C 1
ATOM 1765 O O . GLU A 1 219 ? -11.258 50.719 7.336 1 61.88 219 GLU A O 1
ATOM 1770 N N . GLU A 1 220 ? -13.164 50.844 8.383 1 72.94 220 GLU A N 1
ATOM 1771 C CA . GLU A 1 220 ? -12.672 50.125 9.562 1 72.94 220 GLU A CA 1
ATOM 1772 C C . GLU A 1 220 ? -13.289 48.75 9.672 1 72.94 220 GLU A C 1
ATOM 1774 O O . GLU A 1 220 ? -14.391 48.5 9.18 1 72.94 220 GLU A O 1
ATOM 1779 N N . ASP A 1 221 ? -12.414 47.812 10.188 1 84.5 221 ASP A N 1
ATOM 1780 C CA . ASP A 1 221 ? -12.969 46.469 10.375 1 84.5 221 ASP A CA 1
ATOM 1781 C C . ASP A 1 221 ? -14.023 46.469 11.477 1 84.5 221 ASP A C 1
ATOM 1783 O O . ASP A 1 221 ? -14.039 47.344 12.336 1 84.5 221 ASP A O 1
ATOM 1787 N N . ILE A 1 222 ? -14.938 45.688 11.414 1 88.31 222 ILE A N 1
ATOM 1788 C CA . ILE A 1 222 ? -16.125 45.625 12.266 1 88.31 222 ILE A CA 1
ATOM 1789 C C . ILE A 1 222 ? -15.703 45.469 13.719 1 88.31 222 ILE A C 1
ATOM 1791 O O . ILE A 1 222 ? -16.344 46 14.633 1 88.31 222 ILE A O 1
ATOM 1795 N N . TYR A 1 223 ? -14.578 44.781 13.977 1 91.25 223 TYR A N 1
ATOM 1796 C CA . TYR A 1 223 ? -14.094 44.594 15.336 1 91.25 223 TYR A CA 1
ATOM 1797 C C . TYR A 1 223 ? -13.656 45.906 15.961 1 91.25 223 TYR A C 1
ATOM 1799 O O . TYR A 1 223 ? -13.953 46.188 17.125 1 91.25 223 TYR A O 1
ATOM 1807 N N . SER A 1 224 ? -12.969 46.594 15.172 1 89.44 224 SER A N 1
ATOM 1808 C CA . SER A 1 224 ? -12.516 47.906 15.633 1 89.44 224 SER A CA 1
ATOM 1809 C C . SER A 1 224 ? -13.695 48.844 15.906 1 89.44 224 SER A C 1
ATOM 1811 O O . SER A 1 224 ? -13.68 49.625 16.875 1 89.44 224 SER A O 1
ATOM 1813 N N . LEU A 1 225 ? -14.703 48.781 15.047 1 88.19 225 LEU A N 1
ATOM 1814 C CA . LEU A 1 225 ? -15.898 49.594 15.211 1 88.19 225 LEU A CA 1
ATOM 1815 C C . LEU A 1 225 ? -16.609 49.25 16.516 1 88.19 225 LEU A C 1
ATOM 1817 O O . LEU A 1 225 ? -17.188 50.125 17.156 1 88.19 225 LEU A O 1
ATOM 1821 N N . LEU A 1 226 ? -16.516 48.062 16.859 1 91.31 226 LEU A N 1
ATOM 1822 C CA . LEU A 1 226 ? -17.156 47.594 18.094 1 91.31 226 LEU A CA 1
ATOM 1823 C C . LEU A 1 226 ? -16.203 47.719 19.281 1 91.31 226 LEU A C 1
ATOM 1825 O O . LEU A 1 226 ? -16.531 47.25 20.375 1 91.31 226 LEU A O 1
ATOM 1829 N N . GLN A 1 227 ? -14.953 48.188 19.047 1 90.12 227 GLN A N 1
ATOM 1830 C CA . GLN A 1 227 ? -13.914 48.375 20.062 1 90.12 227 GLN A CA 1
ATOM 1831 C C . GLN A 1 227 ? -13.492 47.062 20.672 1 90.12 227 GLN A C 1
ATOM 1833 O O . GLN A 1 227 ? -13.398 46.938 21.906 1 90.12 227 GLN A O 1
ATOM 1838 N N . ILE A 1 228 ? -13.477 46.125 19.891 1 91.62 228 ILE A N 1
ATOM 1839 C CA . ILE A 1 228 ? -12.906 44.844 20.297 1 91.62 228 ILE A CA 1
ATOM 1840 C C . ILE A 1 228 ? -11.406 44.844 20.047 1 91.62 228 ILE A C 1
ATOM 1842 O O . ILE A 1 228 ? -10.969 44.969 18.891 1 91.62 228 ILE A O 1
ATOM 1846 N N . ALA A 1 229 ? -10.672 44.688 21.094 1 90.81 229 ALA A N 1
ATOM 1847 C CA . ALA A 1 229 ? -9.211 44.75 20.984 1 90.81 229 ALA A CA 1
ATOM 1848 C C . ALA A 1 229 ? -8.695 43.562 20.188 1 90.81 229 ALA A C 1
ATOM 1850 O O . ALA A 1 229 ? -9.195 42.438 20.328 1 90.81 229 ALA A O 1
ATOM 1851 N N . SER A 1 230 ? -7.781 43.875 19.328 1 91.5 230 SER A N 1
ATOM 1852 C CA . SER A 1 230 ? -7.125 42.812 18.594 1 91.5 230 SER A CA 1
ATOM 1853 C C . SER A 1 230 ? -6.211 41.969 19.516 1 91.5 230 SER A C 1
ATOM 1855 O O . SER A 1 230 ? -5.539 42.531 20.375 1 91.5 230 SER A O 1
ATOM 1857 N N . LEU A 1 231 ? -6.234 40.75 19.344 1 89.75 231 LEU A N 1
ATOM 1858 C CA . LEU A 1 231 ? -5.309 39.906 20.078 1 89.75 231 LEU A CA 1
ATOM 1859 C C . LEU A 1 231 ? -3.898 40 19.5 1 89.75 231 LEU A C 1
ATOM 1861 O O . LEU A 1 231 ? -2.92 39.688 20.188 1 89.75 231 LEU A O 1
ATOM 1865 N N . ALA A 1 232 ? -3.738 40.438 18.297 1 90.38 232 ALA A N 1
ATOM 1866 C CA . ALA A 1 232 ? -2.473 40.688 17.609 1 90.38 232 ALA A CA 1
ATOM 1867 C C . ALA A 1 232 ? -1.533 39.5 17.719 1 90.38 232 ALA A C 1
ATOM 1869 O O . ALA A 1 232 ? -0.343 39.656 18 1 90.38 232 ALA A O 1
ATOM 1870 N N . TYR A 1 233 ? -2.107 38.344 17.688 1 94 233 TYR A N 1
ATOM 1871 C CA . TYR A 1 233 ? -1.272 37.156 17.75 1 94 233 TYR A CA 1
ATOM 1872 C C . TYR A 1 233 ? -0.83 36.719 16.359 1 94 233 TYR A C 1
ATOM 1874 O O . TYR A 1 233 ? -1.646 36.625 15.438 1 94 233 TYR A O 1
ATOM 1882 N N . GLU A 1 234 ? 0.368 36.531 16.219 1 93.19 234 GLU A N 1
ATOM 1883 C CA . GLU A 1 234 ? 0.976 35.938 15.039 1 93.19 234 GLU A CA 1
ATOM 1884 C C . GLU A 1 234 ? 1.955 34.812 15.43 1 93.19 234 GLU A C 1
ATOM 1886 O O . GLU A 1 234 ? 2.889 35.062 16.203 1 93.19 234 GLU A O 1
ATOM 1891 N N . ALA A 1 235 ? 1.67 33.656 14.852 1 92.56 235 ALA A N 1
ATOM 1892 C CA . ALA A 1 235 ? 2.564 32.531 15.133 1 92.56 235 ALA A CA 1
ATOM 1893 C C . ALA A 1 235 ? 3.963 32.812 14.586 1 92.56 235 ALA A C 1
ATOM 1895 O O . ALA A 1 235 ? 4.953 32.312 15.133 1 92.56 235 ALA A O 1
ATOM 1896 N N . LYS A 1 236 ? 3.994 33.5 13.461 1 91.25 236 LYS A N 1
ATOM 1897 C CA . LYS A 1 236 ? 5.25 33.875 12.82 1 91.25 236 LYS A CA 1
ATOM 1898 C C . LYS A 1 236 ? 5.309 35.375 12.578 1 91.25 236 LYS A C 1
ATOM 1900 O O . LYS A 1 236 ? 5.207 35.844 11.438 1 91.25 236 LYS A O 1
ATOM 1905 N N . PRO A 1 237 ? 5.668 36.062 13.602 1 92.06 237 PRO A N 1
ATOM 1906 C CA . PRO A 1 237 ? 5.711 37.531 13.445 1 92.06 237 PRO A CA 1
ATOM 1907 C C . PRO A 1 237 ? 6.859 38 12.555 1 92.06 237 PRO A C 1
ATOM 1909 O O . PRO A 1 237 ? 7.898 37.344 12.484 1 92.06 237 PRO A O 1
ATOM 1912 N N . THR A 1 238 ? 6.68 39.094 11.953 1 87.5 238 THR A N 1
ATOM 1913 C CA . THR A 1 238 ? 7.746 39.719 11.195 1 87.5 238 THR A CA 1
ATOM 1914 C C . THR A 1 238 ? 8.711 40.438 12.117 1 87.5 238 THR A C 1
ATOM 1916 O O . THR A 1 238 ? 8.289 41.281 12.922 1 87.5 238 THR A O 1
ATOM 1919 N N . ILE A 1 239 ? 9.906 40.125 12.008 1 91.19 239 ILE A N 1
ATOM 1920 C CA . ILE A 1 239 ? 10.938 40.75 12.828 1 91.19 239 ILE A CA 1
ATOM 1921 C C . ILE A 1 239 ? 11.75 41.719 11.977 1 91.19 239 ILE A C 1
ATOM 1923 O O . ILE A 1 239 ? 12.422 41.312 11.023 1 91.19 239 ILE A O 1
ATOM 1927 N N . PRO A 1 240 ? 11.625 42.969 12.297 1 89.56 240 PRO A N 1
ATOM 1928 C CA . PRO A 1 240 ? 12.422 43.938 11.531 1 89.56 240 PRO A CA 1
ATOM 1929 C C . PRO A 1 240 ? 13.922 43.812 11.812 1 89.56 240 PRO A C 1
ATOM 1931 O O . PRO A 1 240 ? 14.352 43.938 12.961 1 89.56 240 PRO A O 1
ATOM 1934 N N . LEU A 1 241 ? 14.641 43.469 10.781 1 91.81 241 LEU A N 1
ATOM 1935 C CA . LEU A 1 241 ? 16.094 43.312 10.891 1 91.81 241 LEU A CA 1
ATOM 1936 C C . LEU A 1 241 ? 16.797 44.188 9.867 1 91.81 241 LEU A C 1
ATOM 1938 O O . LEU A 1 241 ? 16.281 44.406 8.773 1 91.81 241 LEU A O 1
ATOM 1942 N N . GLN A 1 242 ? 17.922 44.719 10.305 1 92.12 242 GLN A N 1
ATOM 1943 C CA . GLN A 1 242 ? 18.75 45.5 9.406 1 92.12 242 GLN A CA 1
ATOM 1944 C C . GLN A 1 242 ? 20.047 44.781 9.078 1 92.12 242 GLN A C 1
ATOM 1946 O O . GLN A 1 242 ? 20.625 44.125 9.938 1 92.12 242 GLN A O 1
ATOM 1951 N N . ALA A 1 243 ? 20.531 45.062 7.879 1 92.62 243 ALA A N 1
ATOM 1952 C CA . ALA A 1 243 ? 21.703 44.375 7.355 1 92.62 243 ALA A CA 1
ATOM 1953 C C . ALA A 1 243 ? 22.938 44.688 8.18 1 92.62 243 ALA A C 1
ATOM 1955 O O . ALA A 1 243 ? 23.781 43.812 8.406 1 92.62 243 ALA A O 1
ATOM 1956 N N . GLU A 1 244 ? 23.016 45.906 8.664 1 94.25 244 GLU A N 1
ATOM 1957 C CA . GLU A 1 244 ? 24.234 46.375 9.289 1 94.25 244 GLU A CA 1
ATOM 1958 C C . GLU A 1 244 ? 24.219 46.125 10.797 1 94.25 244 GLU A C 1
ATOM 1960 O O . GLU A 1 244 ? 25.266 46.219 11.453 1 94.25 244 GLU A O 1
ATOM 1965 N N . THR A 1 245 ? 23.094 45.688 11.273 1 95.12 245 THR A N 1
ATOM 1966 C CA . THR A 1 245 ? 22.969 45.438 12.703 1 95.12 245 THR A CA 1
ATOM 1967 C C . THR A 1 245 ? 23.859 44.281 13.117 1 95.12 245 THR A C 1
ATOM 1969 O O . THR A 1 245 ? 23.938 43.25 12.422 1 95.12 245 THR A O 1
ATOM 1972 N N . PRO A 1 246 ? 24.625 44.5 14.18 1 96.69 246 PRO A N 1
ATOM 1973 C CA . PRO A 1 246 ? 25.422 43.375 14.656 1 96.69 246 PRO A CA 1
ATOM 1974 C C . PRO A 1 246 ? 24.578 42.125 14.938 1 96.69 246 PRO A C 1
ATOM 1976 O O . PRO A 1 246 ? 23.469 42.25 15.445 1 96.69 246 PRO A O 1
ATOM 1979 N N . ILE A 1 247 ? 25.094 40.969 14.695 1 96.75 247 ILE A N 1
ATOM 1980 C CA . ILE A 1 247 ? 24.359 39.719 14.742 1 96.75 247 ILE A CA 1
ATOM 1981 C C . ILE A 1 247 ? 23.891 39.438 16.172 1 96.75 247 ILE A C 1
ATOM 1983 O O . ILE A 1 247 ? 22.844 38.812 16.375 1 96.75 247 ILE A O 1
ATOM 1987 N N . GLN A 1 248 ? 24.625 39.938 17.188 1 96.19 248 GLN A N 1
ATOM 1988 C CA . GLN A 1 248 ? 24.219 39.719 18.578 1 96.19 248 GLN A CA 1
ATOM 1989 C C . GLN A 1 248 ? 22.859 40.344 18.859 1 96.19 248 GLN A C 1
ATOM 1991 O O . GLN A 1 248 ? 22.016 39.75 19.547 1 96.19 248 GLN A O 1
ATOM 1996 N N . GLU A 1 249 ? 22.609 41.438 18.297 1 95.5 249 GLU A N 1
ATOM 1997 C CA . GLU A 1 249 ? 21.328 42.125 18.484 1 95.5 249 GLU A CA 1
ATOM 1998 C C . GLU A 1 249 ? 20.203 41.406 17.734 1 95.5 249 GLU A C 1
ATOM 2000 O O . GLU A 1 249 ? 19.094 41.25 18.25 1 95.5 249 GLU A O 1
ATOM 2005 N N . THR A 1 250 ? 20.578 41.062 16.531 1 95.5 250 THR A N 1
ATOM 2006 C CA . THR A 1 250 ? 19.625 40.312 15.719 1 95.5 250 THR A CA 1
ATOM 2007 C C . THR A 1 250 ? 19.234 39 16.406 1 95.5 250 THR A C 1
ATOM 2009 O O . THR A 1 250 ? 18.047 38.656 16.469 1 95.5 250 THR A O 1
ATOM 2012 N N . SER A 1 251 ? 20.188 38.312 16.922 1 97.06 251 SER A N 1
ATOM 2013 C CA . SER A 1 251 ? 19.938 37.062 17.625 1 97.06 251 SER A CA 1
ATOM 2014 C C . SER A 1 251 ? 19.031 37.25 18.828 1 97.06 251 SER A C 1
ATOM 2016 O O . SER A 1 251 ? 18.047 36.531 19 1 97.06 251 SER A O 1
ATOM 2018 N N . ASN A 1 252 ? 19.297 38.25 19.625 1 97 252 ASN A N 1
ATOM 2019 C CA . ASN A 1 252 ? 18.484 38.562 20.812 1 97 252 ASN A CA 1
ATOM 2020 C C . ASN A 1 252 ? 17.047 38.906 20.438 1 97 252 ASN A C 1
ATOM 2022 O O . ASN A 1 252 ? 16.109 38.5 21.094 1 97 252 ASN A O 1
ATOM 2026 N N . ARG A 1 253 ? 16.938 39.594 19.391 1 95.5 253 ARG A N 1
ATOM 2027 C CA . ARG A 1 253 ? 15.617 40.031 18.938 1 95.5 253 ARG A CA 1
ATOM 2028 C C . ARG A 1 253 ? 14.781 38.844 18.484 1 95.5 253 ARG A C 1
ATOM 2030 O O . ARG A 1 253 ? 13.609 38.719 18.844 1 95.5 253 ARG A O 1
ATOM 2037 N N . ILE A 1 254 ? 15.359 38 17.703 1 96.5 254 ILE A N 1
ATOM 2038 C CA . ILE A 1 254 ? 14.656 36.844 17.203 1 96.5 254 ILE A CA 1
ATOM 2039 C C . ILE A 1 254 ? 14.234 35.938 18.375 1 96.5 254 ILE A C 1
ATOM 2041 O O . ILE A 1 254 ? 13.07 35.562 18.469 1 96.5 254 ILE A O 1
ATOM 2045 N N . ILE A 1 255 ? 15.188 35.656 19.25 1 97.75 255 ILE A N 1
ATOM 2046 C CA . ILE A 1 255 ? 14.953 34.75 20.375 1 97.75 255 ILE A CA 1
ATOM 2047 C C . ILE A 1 255 ? 13.875 35.344 21.281 1 97.75 255 ILE A C 1
ATOM 2049 O O . ILE A 1 255 ? 12.922 34.656 21.656 1 97.75 255 ILE A O 1
ATOM 2053 N N . ASN A 1 256 ? 13.992 36.625 21.578 1 96.44 256 ASN A N 1
ATOM 2054 C CA . ASN A 1 256 ? 13.023 37.281 22.453 1 96.44 256 ASN A CA 1
ATOM 2055 C C . ASN A 1 256 ? 11.617 37.25 21.844 1 96.44 256 ASN A C 1
ATOM 2057 O O . ASN A 1 256 ? 10.633 37.094 22.562 1 96.44 256 ASN A O 1
ATOM 2061 N N . THR A 1 257 ? 11.57 37.469 20.594 1 96.25 257 THR A N 1
ATOM 2062 C CA . THR A 1 257 ? 10.289 37.438 19.891 1 96.25 257 THR A CA 1
ATOM 2063 C C . THR A 1 257 ? 9.617 36.094 20.016 1 96.25 257 THR A C 1
ATOM 2065 O O . THR A 1 257 ? 8.438 36 20.344 1 96.25 257 THR A O 1
ATOM 2068 N N . PHE A 1 258 ? 10.367 35.062 19.828 1 97.5 258 PHE A N 1
ATOM 2069 C CA . PHE A 1 258 ? 9.758 33.75 19.797 1 97.5 258 PHE A CA 1
ATOM 2070 C C . PHE A 1 258 ? 9.508 33.219 21.219 1 97.5 258 PHE A C 1
ATOM 2072 O O . PHE A 1 258 ? 8.594 32.438 21.438 1 97.5 258 PHE A O 1
ATOM 2079 N N . ILE A 1 259 ? 10.305 33.688 22.234 1 97.69 259 ILE A N 1
ATOM 2080 C CA . ILE A 1 259 ? 9.961 33.406 23.625 1 97.69 259 ILE A CA 1
ATOM 2081 C C . ILE A 1 259 ? 8.609 34 23.953 1 97.69 259 ILE A C 1
ATOM 2083 O O . ILE A 1 259 ? 7.77 33.375 24.594 1 97.69 259 ILE A O 1
ATOM 2087 N N . ALA A 1 260 ? 8.422 35.219 23.469 1 96.44 260 ALA A N 1
ATOM 2088 C CA . ALA A 1 260 ? 7.16 35.906 23.703 1 96.44 260 ALA A CA 1
ATOM 2089 C C . ALA A 1 260 ? 5.996 35.156 23.062 1 96.44 260 ALA A C 1
ATOM 2091 O O . ALA A 1 260 ? 4.93 35.031 23.656 1 96.44 260 ALA A O 1
ATOM 2092 N N . VAL A 1 261 ? 6.18 34.719 21.828 1 97.25 261 VAL A N 1
ATOM 2093 C CA . VAL A 1 261 ? 5.145 33.969 21.141 1 97.25 261 VAL A CA 1
ATOM 2094 C C . VAL A 1 261 ? 4.832 32.688 21.906 1 97.25 261 VAL A C 1
ATOM 2096 O O . VAL A 1 261 ? 3.664 32.344 22.078 1 97.25 261 VAL A O 1
ATOM 2099 N N . ALA A 1 262 ? 5.871 31.984 22.375 1 97.69 262 ALA A N 1
ATOM 2100 C CA . ALA A 1 262 ? 5.676 30.766 23.141 1 97.69 262 ALA A CA 1
ATOM 2101 C C . ALA A 1 262 ? 4.836 31.016 24.391 1 97.69 262 ALA A C 1
ATOM 2103 O O . ALA A 1 262 ? 3.885 30.281 24.656 1 97.69 262 ALA A O 1
ATOM 2104 N N . ARG A 1 263 ? 5.125 32.062 25.078 1 96.44 263 ARG A N 1
ATOM 2105 C CA . ARG A 1 263 ? 4.449 32.375 26.344 1 96.44 263 ARG A CA 1
ATOM 2106 C C . ARG A 1 263 ? 2.986 32.719 26.109 1 96.44 263 ARG A C 1
ATOM 2108 O O . ARG A 1 263 ? 2.125 32.406 26.938 1 96.44 263 ARG A O 1
ATOM 2115 N N . ARG A 1 264 ? 2.709 33.344 25 1 96.69 264 ARG A N 1
ATOM 2116 C CA . ARG A 1 264 ? 1.344 33.719 24.656 1 96.69 264 ARG A CA 1
ATOM 2117 C C . ARG A 1 264 ? 0.457 32.5 24.453 1 96.69 264 ARG A C 1
ATOM 2119 O O . ARG A 1 264 ? -0.769 32.594 24.547 1 96.69 264 ARG A O 1
ATOM 2126 N N . ASN A 1 265 ? 1.047 31.391 24.156 1 97.5 265 ASN A N 1
ATOM 2127 C CA . ASN A 1 265 ? 0.278 30.188 23.875 1 97.5 265 ASN A CA 1
ATOM 2128 C C . ASN A 1 265 ? -0.004 29.391 25.141 1 97.5 265 ASN A C 1
ATOM 2130 O O . ASN A 1 265 ? -0.806 28.453 25.125 1 97.5 265 ASN A O 1
ATOM 2134 N N . GLU A 1 266 ? 0.595 29.75 26.266 1 97.31 266 GLU A N 1
ATOM 2135 C CA . GLU A 1 266 ? 0.491 28.984 27.516 1 97.31 266 GLU A CA 1
ATOM 2136 C C . GLU A 1 266 ? -0.949 28.938 28.016 1 97.31 266 GLU A C 1
ATOM 2138 O O . GLU A 1 266 ? -1.413 27.906 28.5 1 97.31 266 GLU A O 1
ATOM 2143 N N . ILE A 1 267 ? -1.658 30.062 27.859 1 95.19 267 ILE A N 1
ATOM 2144 C CA . ILE A 1 267 ? -3.031 30.141 28.344 1 95.19 267 ILE A CA 1
ATOM 2145 C C . ILE A 1 267 ? -3.912 29.156 27.578 1 95.19 267 ILE A C 1
ATOM 2147 O O . ILE A 1 267 ? -4.758 28.484 28.156 1 95.19 267 ILE A O 1
ATOM 2151 N N . GLY A 1 268 ? -3.756 29.141 26.281 1 96.44 268 GLY A N 1
ATOM 2152 C CA . GLY A 1 268 ? -4.539 28.234 25.453 1 96.44 268 GLY A CA 1
ATOM 2153 C C . GLY A 1 268 ? -4.207 26.766 25.688 1 96.44 268 GLY A C 1
ATOM 2154 O O . GLY A 1 268 ? -5.074 25.906 25.562 1 96.44 268 GLY A O 1
ATOM 2155 N N . ILE A 1 269 ? -2.93 26.453 26.047 1 97.5 269 ILE A N 1
ATOM 2156 C CA . ILE A 1 269 ? -2.523 25.094 26.375 1 97.5 269 ILE A CA 1
ATOM 2157 C C . ILE A 1 269 ? -3.234 24.641 27.641 1 97.5 269 ILE A C 1
ATOM 2159 O O . ILE A 1 269 ? -3.811 23.547 27.688 1 97.5 269 ILE A O 1
ATOM 2163 N N . ARG A 1 270 ? -3.209 25.484 28.625 1 96.81 270 ARG A N 1
ATOM 2164 C CA . ARG A 1 270 ? -3.811 25.141 29.922 1 96.81 270 ARG A CA 1
ATOM 2165 C C . ARG A 1 270 ? -5.316 24.953 29.781 1 96.81 270 ARG A C 1
ATOM 2167 O O . ARG A 1 270 ? -5.891 24.047 30.391 1 96.81 270 ARG A O 1
ATOM 2174 N N . ALA A 1 271 ? -5.926 25.781 28.938 1 95.94 271 ALA A N 1
ATOM 2175 C CA . ALA A 1 271 ? -7.371 25.719 28.75 1 95.94 271 ALA A CA 1
ATOM 2176 C C . ALA A 1 271 ? -7.754 24.578 27.812 1 95.94 271 ALA A C 1
ATOM 2178 O O . ALA A 1 271 ? -8.922 24.172 27.75 1 95.94 271 ALA A O 1
ATOM 2179 N N . ASP A 1 272 ? -6.797 24.078 27.094 1 96.31 272 ASP A N 1
ATOM 2180 C CA . ASP A 1 272 ? -6.977 22.984 26.141 1 96.31 272 ASP A CA 1
ATOM 2181 C C . ASP A 1 272 ? -8.008 23.344 25.078 1 96.31 272 ASP A C 1
ATOM 2183 O O . ASP A 1 272 ? -8.914 22.562 24.797 1 96.31 272 ASP A O 1
ATOM 2187 N N . TYR A 1 273 ? -7.887 24.562 24.484 1 95.06 273 TYR A N 1
ATOM 2188 C CA . TYR A 1 273 ? -8.805 25.031 23.453 1 95.06 273 TYR A CA 1
ATOM 2189 C C . TYR A 1 273 ? -8.633 24.234 22.172 1 95.06 273 TYR A C 1
ATOM 2191 O O . TYR A 1 273 ? -9.617 23.797 21.578 1 95.06 273 TYR A O 1
ATOM 2199 N N . ASP A 1 274 ? -7.512 24.109 21.703 1 95.38 274 ASP A N 1
ATOM 2200 C CA . ASP A 1 274 ? -7.148 23.328 20.531 1 95.38 274 ASP A CA 1
ATOM 2201 C C . ASP A 1 274 ? -5.672 22.938 20.562 1 95.38 274 ASP A C 1
ATOM 2203 O O . ASP A 1 274 ? -4.922 23.406 21.422 1 95.38 274 ASP A O 1
ATOM 2207 N N . SER A 1 275 ? -5.223 22.109 19.609 1 95.44 275 SER A N 1
ATOM 2208 C CA . SER A 1 275 ? -3.877 21.547 19.656 1 95.44 275 SER A CA 1
ATOM 2209 C C . SER A 1 275 ? -2.854 22.531 19.094 1 95.44 275 SER A C 1
ATOM 2211 O O . SER A 1 275 ? -1.647 22.328 19.25 1 95.44 275 SER A O 1
ATOM 2213 N N . GLU A 1 276 ? -3.303 23.609 18.469 1 96.5 276 GLU A N 1
ATOM 2214 C CA . GLU A 1 276 ? -2.389 24.531 17.797 1 96.5 276 GLU A CA 1
ATOM 2215 C C . GLU A 1 276 ? -1.611 25.359 18.812 1 96.5 276 GLU A C 1
ATOM 2217 O O . GLU A 1 276 ? -0.501 25.828 18.531 1 96.5 276 GLU A O 1
ATOM 2222 N N . PHE A 1 277 ? -2.229 25.547 19.953 1 97.56 277 PHE A N 1
ATOM 2223 C CA . PHE A 1 277 ? -1.519 26.312 20.984 1 97.56 277 PHE A CA 1
ATOM 2224 C C . PHE A 1 277 ? -0.214 25.609 21.359 1 97.56 277 PHE A C 1
ATOM 2226 O O . PHE A 1 277 ? 0.845 26.25 21.391 1 97.56 277 PHE A O 1
ATOM 2233 N N . LEU A 1 278 ? -0.321 24.328 21.656 1 97.94 278 LEU A N 1
ATOM 2234 C CA . LEU A 1 278 ? 0.887 23.578 21.953 1 97.94 278 LEU A CA 1
ATOM 2235 C C . LEU A 1 278 ? 1.819 23.531 20.75 1 97.94 278 LEU A C 1
ATOM 2237 O O . LEU A 1 278 ? 3.041 23.609 20.906 1 97.94 278 LEU A O 1
ATOM 2241 N N . HIS A 1 279 ? 1.233 23.359 19.578 1 96.81 279 HIS A N 1
ATOM 2242 C CA . HIS A 1 279 ? 2.02 23.344 18.359 1 96.81 279 HIS A CA 1
ATOM 2243 C C . HIS A 1 279 ? 2.846 24.609 18.203 1 96.81 279 HIS A C 1
ATOM 2245 O O . HIS A 1 279 ? 4.062 24.547 18.016 1 96.81 279 HIS A O 1
ATOM 2251 N N . ASP A 1 280 ? 2.217 25.766 18.344 1 97.56 280 ASP A N 1
ATOM 2252 C CA . ASP A 1 280 ? 2.889 27.047 18.203 1 97.56 280 ASP A CA 1
ATOM 2253 C C . ASP A 1 280 ? 3.926 27.25 19.312 1 97.56 280 ASP A C 1
ATOM 2255 O O . ASP A 1 280 ? 4.996 27.812 19.062 1 97.56 280 ASP A O 1
ATOM 2259 N N . TYR A 1 281 ? 3.533 26.828 20.5 1 97.81 281 TYR A N 1
ATOM 2260 C CA . TYR A 1 281 ? 4.461 26.859 21.625 1 97.81 281 TYR A CA 1
ATOM 2261 C C . TYR A 1 281 ? 5.754 26.125 21.281 1 97.81 281 TYR A C 1
ATOM 2263 O O . TYR A 1 281 ? 6.848 26.688 21.422 1 97.81 281 TYR A O 1
ATOM 2271 N N . ARG A 1 282 ? 5.66 24.953 20.734 1 96.75 282 ARG A N 1
ATOM 2272 C CA . ARG A 1 282 ? 6.809 24.109 20.438 1 96.75 282 ARG A CA 1
ATOM 2273 C C . ARG A 1 282 ? 7.586 24.641 19.234 1 96.75 282 ARG A C 1
ATOM 2275 O O . ARG A 1 282 ? 8.82 24.625 19.234 1 96.75 282 ARG A O 1
ATOM 2282 N N . VAL A 1 283 ? 6.867 25.016 18.25 1 95.56 283 VAL A N 1
ATOM 2283 C CA . VAL A 1 283 ? 7.531 25.547 17.062 1 95.56 283 VAL A CA 1
ATOM 2284 C C . VAL A 1 283 ? 8.383 26.766 17.453 1 95.56 283 VAL A C 1
ATOM 2286 O O . VAL A 1 283 ? 9.523 26.891 17 1 95.56 283 VAL A O 1
ATOM 2289 N N . SER A 1 284 ? 7.812 27.641 18.281 1 97.38 284 SER A N 1
ATOM 2290 C CA . SER A 1 284 ? 8.523 28.844 18.719 1 97.38 284 SER A CA 1
ATOM 2291 C C . SER A 1 284 ? 9.781 28.484 19.5 1 97.38 284 SER A C 1
ATOM 2293 O O . SER A 1 284 ? 10.844 29.047 19.266 1 97.38 284 SER A O 1
ATOM 2295 N N . LEU A 1 285 ? 9.68 27.547 20.391 1 97.12 285 LEU A N 1
ATOM 2296 C CA . LEU A 1 285 ? 10.836 27.125 21.172 1 97.12 285 LEU A CA 1
ATOM 2297 C C . LEU A 1 285 ? 11.867 26.438 20.297 1 97.12 285 LEU A C 1
ATOM 2299 O O . LEU A 1 285 ? 13.078 26.562 20.516 1 97.12 285 LEU A O 1
ATOM 2303 N N . ARG A 1 286 ? 11.383 25.703 19.312 1 94.56 286 ARG A N 1
ATOM 2304 C CA . ARG A 1 286 ? 12.289 25.062 18.375 1 94.56 286 ARG A CA 1
ATOM 2305 C C . ARG A 1 286 ? 13.078 26.109 17.578 1 94.56 286 ARG A C 1
ATOM 2307 O O . ARG A 1 286 ? 14.242 25.891 17.25 1 94.56 286 ARG A O 1
ATOM 2314 N N . LYS A 1 287 ? 12.453 27.141 17.188 1 95.75 287 LYS A N 1
ATOM 2315 C CA . LYS A 1 287 ? 13.125 28.234 16.484 1 95.75 287 LYS A CA 1
ATOM 2316 C C . LYS A 1 287 ? 14.18 28.891 17.375 1 95.75 287 LYS A C 1
ATOM 2318 O O . LYS A 1 287 ? 15.273 29.219 16.906 1 95.75 287 LYS A O 1
ATOM 2323 N N . VAL A 1 288 ? 13.859 29.062 18.641 1 97.19 288 VAL A N 1
ATOM 2324 C CA . VAL A 1 288 ? 14.82 29.594 19.594 1 97.19 288 VAL A CA 1
ATOM 2325 C C . VAL A 1 288 ? 16.047 28.688 19.656 1 97.19 288 VAL A C 1
ATOM 2327 O O . VAL A 1 288 ? 17.172 29.156 19.531 1 97.19 288 VAL A O 1
ATOM 2330 N N . ARG A 1 289 ? 15.766 27.422 19.766 1 96 289 ARG A N 1
ATOM 2331 C CA . ARG A 1 289 ? 16.859 26.453 19.828 1 96 289 ARG A CA 1
ATOM 2332 C C . ARG A 1 289 ? 17.672 26.453 18.547 1 96 289 ARG A C 1
ATOM 2334 O O . ARG A 1 289 ? 18.891 26.281 18.578 1 96 289 ARG A O 1
ATOM 2341 N N . SER A 1 290 ? 17.031 26.641 17.484 1 95.19 290 SER A N 1
ATOM 2342 C CA . SER A 1 290 ? 17.719 26.688 16.203 1 95.19 290 SER A CA 1
ATOM 2343 C C . SER A 1 290 ? 18.672 27.875 16.109 1 95.19 290 SER A C 1
ATOM 2345 O O . SER A 1 290 ? 19.797 27.734 15.633 1 95.19 290 SER A O 1
ATOM 2347 N N . VAL A 1 291 ? 18.234 29.016 16.562 1 96.38 291 VAL A N 1
ATOM 2348 C CA . VAL A 1 291 ? 19.078 30.203 16.547 1 96.38 291 VAL A CA 1
ATOM 2349 C C . VAL A 1 291 ? 20.312 29.969 17.422 1 96.38 291 VAL A C 1
ATOM 2351 O O . VAL A 1 291 ? 21.438 30.25 17 1 96.38 291 VAL A O 1
ATOM 2354 N N . ILE A 1 292 ? 20.109 29.453 18.594 1 96.38 292 ILE A N 1
ATOM 2355 C CA . ILE A 1 292 ? 21.188 29.203 19.516 1 96.38 292 ILE A CA 1
ATOM 2356 C C . ILE A 1 292 ? 22.188 28.219 18.906 1 96.38 292 ILE A C 1
ATOM 2358 O O . ILE A 1 292 ? 23.406 28.391 19.047 1 96.38 292 ILE A O 1
ATOM 2362 N N . SER A 1 293 ? 21.688 27.266 18.219 1 94.88 293 SER A N 1
ATOM 2363 C CA . SER A 1 293 ? 22.516 26.219 17.656 1 94.88 293 SER A CA 1
ATOM 2364 C C . SER A 1 293 ? 23.219 26.688 16.375 1 94.88 293 SER A C 1
ATOM 2366 O O . SER A 1 293 ? 24.344 26.297 16.109 1 94.88 293 SER A O 1
ATOM 2368 N N . LEU A 1 294 ? 22.547 27.469 15.562 1 94.81 294 LEU A N 1
ATOM 2369 C CA . LEU A 1 294 ? 23.047 27.812 14.234 1 94.81 294 LEU A CA 1
ATOM 2370 C C . LEU A 1 294 ? 23.938 29.047 14.297 1 94.81 294 LEU A C 1
ATOM 2372 O O . LEU A 1 294 ? 24.797 29.234 13.438 1 94.81 294 LEU A O 1
ATOM 2376 N N . PHE A 1 295 ? 23.672 29.938 15.266 1 96.44 295 PHE A N 1
ATOM 2377 C CA . PHE A 1 295 ? 24.438 31.172 15.383 1 96.44 295 PHE A CA 1
ATOM 2378 C C . PHE A 1 295 ? 25.688 30.953 16.234 1 96.44 295 PHE A C 1
ATOM 2380 O O . PHE A 1 295 ? 25.875 31.641 17.234 1 96.44 295 PHE A O 1
ATOM 2387 N N . LYS A 1 296 ? 26.484 30.109 15.766 1 94.56 296 LYS A N 1
ATOM 2388 C CA . LYS A 1 296 ? 27.703 29.75 16.469 1 94.56 296 LYS A CA 1
ATOM 2389 C C . LYS A 1 296 ? 28.641 30.953 16.594 1 94.56 296 LYS A C 1
ATOM 2391 O O . LYS A 1 296 ? 28.875 31.672 15.625 1 94.56 296 LYS A O 1
ATOM 2396 N N . GLY A 1 297 ? 29.172 31.156 17.766 1 96.19 297 GLY A N 1
ATOM 2397 C CA . GLY A 1 297 ? 30.172 32.219 17.969 1 96.19 297 GLY A CA 1
ATOM 2398 C C . GLY A 1 297 ? 29.562 33.531 18.391 1 96.19 297 GLY A C 1
ATOM 2399 O O . GLY A 1 297 ? 30.281 34.469 18.734 1 96.19 297 GLY A O 1
ATOM 2400 N N . VAL A 1 298 ? 28.234 33.625 18.438 1 97.12 298 VAL A N 1
ATOM 2401 C CA . VAL A 1 298 ? 27.578 34.875 18.828 1 97.12 298 VAL A CA 1
ATOM 2402 C C . VAL A 1 298 ? 27.594 35 20.344 1 97.12 298 VAL A C 1
ATOM 2404 O O . VAL A 1 298 ? 27.828 36.094 20.891 1 97.12 298 VAL A O 1
ATOM 2407 N N . TYR A 1 299 ? 27.281 33.969 21 1 97.19 299 TYR A N 1
ATOM 2408 C CA . TYR A 1 299 ? 27.375 33.906 22.453 1 97.19 299 TYR A CA 1
ATOM 2409 C C . TYR A 1 299 ? 28.609 33.125 22.891 1 97.19 299 TYR A C 1
ATOM 2411 O O . TYR A 1 299 ? 29.188 32.375 22.094 1 97.19 299 TYR A O 1
ATOM 2419 N N . SER A 1 300 ? 29.016 33.312 24.156 1 97.19 300 SER A N 1
ATOM 2420 C CA . SER A 1 300 ? 30.125 32.5 24.688 1 97.19 300 SER A CA 1
ATOM 2421 C C . SER A 1 300 ? 29.797 31.016 24.656 1 97.19 300 SER A C 1
ATOM 2423 O O . SER A 1 300 ? 28.625 30.641 24.641 1 97.19 300 SER A O 1
ATOM 2425 N N . LEU A 1 301 ? 30.797 30.188 24.672 1 96.19 301 LEU A N 1
ATOM 2426 C CA . LEU A 1 301 ? 30.609 28.734 24.641 1 96.19 301 LEU A CA 1
ATOM 2427 C C . LEU A 1 301 ? 29.797 28.266 25.859 1 96.19 301 LEU A C 1
ATOM 2429 O O . LEU A 1 301 ? 28.953 27.391 25.734 1 96.19 301 LEU A O 1
ATOM 2433 N N . ALA A 1 302 ? 30.078 28.891 26.969 1 96.19 302 ALA A N 1
ATOM 2434 C CA . ALA A 1 302 ? 29.391 28.484 28.203 1 96.19 302 ALA A CA 1
ATOM 2435 C C . ALA A 1 302 ? 27.906 28.859 28.156 1 96.19 302 ALA A C 1
ATOM 2437 O O . ALA A 1 302 ? 27.047 28.062 28.516 1 96.19 302 ALA A O 1
ATOM 2438 N N . ASP A 1 303 ? 27.672 30.047 27.656 1 96.06 303 ASP A N 1
ATOM 2439 C CA . ASP A 1 303 ? 26.281 30.5 27.594 1 96.06 303 ASP A CA 1
ATOM 2440 C C . ASP A 1 303 ? 25.5 29.734 26.531 1 96.06 303 ASP A C 1
ATOM 2442 O O . ASP A 1 303 ? 24.328 29.422 26.719 1 96.06 303 ASP A O 1
ATOM 2446 N N . THR A 1 304 ? 26.141 29.453 25.438 1 97.06 304 THR A N 1
ATOM 2447 C CA . THR A 1 304 ? 25.516 28.656 24.391 1 97.06 304 THR A CA 1
ATOM 2448 C C . THR A 1 304 ? 25.094 27.297 24.938 1 97.06 304 THR A C 1
ATOM 2450 O O . THR A 1 304 ? 23.969 26.844 24.703 1 97.06 304 THR A O 1
ATOM 2453 N N . ALA A 1 305 ? 25.953 26.641 25.625 1 97.19 305 ALA A N 1
ATOM 2454 C CA . ALA A 1 305 ? 25.672 25.328 26.188 1 97.19 305 ALA A CA 1
ATOM 2455 C C . ALA A 1 305 ? 24.531 25.406 27.219 1 97.19 305 ALA A C 1
ATOM 2457 O O . ALA A 1 305 ? 23.656 24.531 27.25 1 97.19 305 ALA A O 1
ATOM 2458 N N . TYR A 1 306 ? 24.609 26.406 28.031 1 96.69 306 TYR A N 1
ATOM 2459 C CA . TYR A 1 306 ? 23.578 26.625 29.047 1 96.69 306 TYR A CA 1
ATOM 2460 C C . TYR A 1 306 ? 22.219 26.812 28.406 1 96.69 306 TYR A C 1
ATOM 2462 O O . TYR A 1 306 ? 21.234 26.172 28.797 1 96.69 306 TYR A O 1
ATOM 2470 N N . LEU A 1 307 ? 22.172 27.688 27.469 1 97.12 307 LEU A N 1
ATOM 2471 C CA . LEU A 1 307 ? 20.906 28.016 26.797 1 97.12 307 LEU A CA 1
ATOM 2472 C C . LEU A 1 307 ? 20.359 26.812 26.047 1 97.12 307 LEU A C 1
ATOM 2474 O O . LEU A 1 307 ? 19.156 26.578 26.047 1 97.12 307 LEU A O 1
ATOM 2478 N N . LYS A 1 308 ? 21.219 26.062 25.406 1 96.94 308 LYS A N 1
ATOM 2479 C CA . LYS A 1 308 ? 20.797 24.844 24.719 1 96.94 308 LYS A CA 1
ATOM 2480 C C . LYS A 1 308 ? 20.125 23.875 25.703 1 96.94 308 LYS A C 1
ATOM 2482 O O . LYS A 1 308 ? 19.078 23.297 25.391 1 96.94 308 LYS A O 1
ATOM 2487 N N . THR A 1 309 ? 20.688 23.672 26.812 1 96.88 309 THR A N 1
ATOM 2488 C CA . THR A 1 309 ? 20.156 22.75 27.812 1 96.88 309 THR A CA 1
ATOM 2489 C C . THR A 1 309 ? 18.828 23.234 28.359 1 96.88 309 THR A C 1
ATOM 2491 O O . THR A 1 309 ? 17.875 22.469 28.484 1 96.88 309 THR A O 1
ATOM 2494 N N . GLU A 1 310 ? 18.797 24.547 28.656 1 95.75 310 GLU A N 1
ATOM 2495 C CA . GLU A 1 310 ? 17.578 25.141 29.234 1 95.75 310 GLU A CA 1
ATOM 2496 C C . GLU A 1 310 ? 16.391 24.953 28.297 1 95.75 310 GLU A C 1
ATOM 2498 O O . GLU A 1 310 ? 15.328 24.484 28.719 1 95.75 310 GLU A O 1
ATOM 2503 N N . PHE A 1 311 ? 16.547 25.266 27.094 1 96.81 311 PHE A N 1
ATOM 2504 C CA . PHE A 1 311 ? 15.422 25.219 26.172 1 96.81 311 PHE A CA 1
ATOM 2505 C C . PHE A 1 311 ? 15.109 23.781 25.766 1 96.81 311 PHE A C 1
ATOM 2507 O O . PHE A 1 311 ? 13.953 23.453 25.484 1 96.81 311 PHE A O 1
ATOM 2514 N N . SER A 1 312 ? 16.109 22.938 25.797 1 96.38 312 SER A N 1
ATOM 2515 C CA . SER A 1 312 ? 15.867 21.516 25.562 1 96.38 312 SER A CA 1
ATOM 2516 C C . SER A 1 312 ? 14.977 20.922 26.656 1 96.38 312 SER A C 1
ATOM 2518 O O . SER A 1 312 ? 14.055 20.156 26.359 1 96.38 312 SER A O 1
ATOM 2520 N N . GLU A 1 313 ? 15.258 21.234 27.844 1 95.12 313 GLU A N 1
ATOM 2521 C CA . GLU A 1 313 ? 14.484 20.719 28.969 1 95.12 313 GLU A CA 1
ATOM 2522 C C . GLU A 1 313 ? 13.039 21.219 28.922 1 95.12 313 GLU A C 1
ATOM 2524 O O . GLU A 1 313 ? 12.109 20.453 29.188 1 95.12 313 GLU A O 1
ATOM 2529 N N . ILE A 1 314 ? 12.867 22.438 28.562 1 94.81 314 ILE A N 1
ATOM 2530 C CA . ILE A 1 314 ? 11.531 23.016 28.469 1 94.81 314 ILE A CA 1
ATOM 2531 C C . ILE A 1 314 ? 10.727 22.312 27.375 1 94.81 314 ILE A C 1
ATOM 2533 O O . ILE A 1 314 ? 9.547 22.016 27.562 1 94.81 314 ILE A O 1
ATOM 2537 N N . MET A 1 315 ? 11.359 21.984 26.328 1 94.75 315 MET A N 1
ATOM 2538 C CA . MET A 1 315 ? 10.688 21.375 25.188 1 94.75 315 MET A CA 1
ATOM 2539 C C . MET A 1 315 ? 10.383 19.891 25.453 1 94.75 315 MET A C 1
ATOM 2541 O O . MET A 1 315 ? 9.375 19.375 24.984 1 94.75 315 MET A O 1
ATOM 2545 N N . GLN A 1 316 ? 11.219 19.188 26.141 1 93.88 316 GLN A N 1
ATOM 2546 C CA . GLN A 1 316 ? 11.094 17.75 26.391 1 93.88 316 GLN A CA 1
ATOM 2547 C C . GLN A 1 316 ? 9.789 17.422 27.094 1 93.88 316 GLN A C 1
ATOM 2549 O O . GLN A 1 316 ? 9.164 16.391 26.812 1 93.88 316 GLN A O 1
ATOM 2554 N N . ALA A 1 317 ? 9.297 18.25 27.906 1 90.44 317 ALA A N 1
ATOM 2555 C CA . ALA A 1 317 ? 8.102 18.031 28.719 1 90.44 317 ALA A CA 1
ATOM 2556 C C . ALA A 1 317 ? 6.848 18.031 27.844 1 90.44 317 ALA A C 1
ATOM 2558 O O . ALA A 1 317 ? 5.809 17.5 28.25 1 90.44 317 ALA A O 1
ATOM 2559 N N . THR A 1 318 ? 6.938 18.516 26.625 1 95.44 318 THR A N 1
ATOM 2560 C CA . THR A 1 318 ? 5.742 18.719 25.812 1 95.44 318 THR A CA 1
ATOM 2561 C C . THR A 1 318 ? 5.73 17.766 24.625 1 95.44 318 THR A C 1
ATOM 2563 O O . THR A 1 318 ? 4.746 17.703 23.875 1 95.44 318 THR A O 1
ATOM 2566 N N . GLY A 1 319 ? 6.754 16.906 24.453 1 94.25 319 GLY A N 1
ATOM 2567 C CA . GLY A 1 319 ? 6.949 16.109 23.25 1 94.25 319 GLY A CA 1
ATOM 2568 C C . GLY A 1 319 ? 5.883 15.047 23.062 1 94.25 319 GLY A C 1
ATOM 2569 O O . GLY A 1 319 ? 5.211 15.016 22.031 1 94.25 319 GLY A O 1
ATOM 2570 N N . ARG A 1 320 ? 5.68 14.266 24.047 1 94.62 320 ARG A N 1
ATOM 2571 C CA . ARG A 1 320 ? 4.734 13.156 23.953 1 94.62 320 ARG A CA 1
ATOM 2572 C C . ARG A 1 320 ? 3.305 13.672 23.797 1 94.62 320 ARG A C 1
ATOM 2574 O O . ARG A 1 320 ? 2.506 13.094 23.062 1 94.62 320 ARG A O 1
ATOM 2581 N N . LEU A 1 321 ? 3.014 14.758 24.5 1 96.69 321 LEU A N 1
ATOM 2582 C CA . LEU A 1 321 ? 1.683 15.336 24.375 1 96.69 321 LEU A CA 1
ATOM 2583 C C . LEU A 1 321 ? 1.413 15.781 22.938 1 96.69 321 LEU A C 1
ATOM 2585 O O . LEU A 1 321 ? 0.329 15.547 22.406 1 96.69 321 LEU A O 1
ATOM 2589 N N . ARG A 1 322 ? 2.402 16.344 22.359 1 95.31 322 ARG A N 1
ATOM 2590 C CA . ARG A 1 322 ? 2.26 16.781 20.969 1 95.31 322 ARG A CA 1
ATOM 2591 C C . ARG A 1 322 ? 2.094 15.602 20.031 1 95.31 322 ARG A C 1
ATOM 2593 O O . ARG A 1 322 ? 1.295 15.648 19.094 1 95.31 322 ARG A O 1
ATOM 2600 N N . ASP A 1 323 ? 2.818 14.562 20.297 1 94 323 ASP A N 1
ATOM 2601 C CA . ASP A 1 323 ? 2.691 13.367 19.469 1 94 323 ASP A CA 1
ATOM 2602 C C . ASP A 1 323 ? 1.264 12.82 19.516 1 94 323 ASP A C 1
ATOM 2604 O O . ASP A 1 323 ? 0.704 12.453 18.484 1 94 323 ASP A O 1
ATOM 2608 N N . LEU A 1 324 ? 0.748 12.82 20.672 1 96.19 324 LEU A N 1
ATOM 2609 C CA . LEU A 1 324 ? -0.608 12.312 20.844 1 96.19 324 LEU A CA 1
ATOM 2610 C C . LEU A 1 324 ? -1.62 13.211 20.141 1 96.19 324 LEU A C 1
ATOM 2612 O O . LEU A 1 324 ? -2.588 12.719 19.562 1 96.19 324 LEU A O 1
ATOM 2616 N N . ASP A 1 325 ? -1.389 14.484 20.156 1 95.56 325 ASP A N 1
ATOM 2617 C CA . ASP A 1 325 ? -2.262 15.414 19.438 1 95.56 325 ASP A CA 1
ATOM 2618 C C . ASP A 1 325 ? -2.281 15.117 17.938 1 95.56 325 ASP A C 1
ATOM 2620 O O . ASP A 1 325 ? -3.34 15.141 17.312 1 95.56 325 ASP A O 1
ATOM 2624 N N . VAL A 1 326 ? -1.151 14.852 17.438 1 93.44 326 VAL A N 1
ATOM 2625 C CA . VAL A 1 326 ? -1.034 14.578 16.016 1 93.44 326 VAL A CA 1
ATOM 2626 C C . VAL A 1 326 ? -1.791 13.297 15.664 1 93.44 326 VAL A C 1
ATOM 2628 O O . VAL A 1 326 ? -2.51 13.242 14.664 1 93.44 326 VAL A O 1
ATOM 2631 N N . TYR A 1 327 ? -1.681 12.281 16.516 1 94.56 327 TYR A N 1
ATOM 2632 C CA . TYR A 1 327 ? -2.418 11.039 16.297 1 94.56 327 TYR A CA 1
ATOM 2633 C C . TYR A 1 327 ? -3.922 11.289 16.312 1 94.56 327 TYR A C 1
ATOM 2635 O O . TYR A 1 327 ? -4.645 10.797 15.438 1 94.56 327 TYR A O 1
ATOM 2643 N N . LEU A 1 328 ? -4.297 12.047 17.266 1 94.88 328 LEU A N 1
ATOM 2644 C CA . LEU A 1 328 ? -5.727 12.25 17.453 1 94.88 328 LEU A CA 1
ATOM 2645 C C . LEU A 1 328 ? -6.309 13.102 16.328 1 94.88 328 LEU A C 1
ATOM 2647 O O . LEU A 1 328 ? -7.445 12.891 15.906 1 94.88 328 LEU A O 1
ATOM 2651 N N . LEU A 1 329 ? -5.535 14.023 15.828 1 92.31 329 LEU A N 1
ATOM 2652 C CA . LEU A 1 329 ? -5.965 14.867 14.719 1 92.31 329 LEU A CA 1
ATOM 2653 C C . LEU A 1 329 ? -6.16 14.047 13.453 1 92.31 329 LEU A C 1
ATOM 2655 O O . LEU A 1 329 ? -7.062 14.32 12.656 1 92.31 329 LEU A O 1
ATOM 2659 N N . ASP A 1 330 ? -5.32 12.992 13.336 1 92.38 330 ASP A N 1
ATOM 2660 C CA . ASP A 1 330 ? -5.34 12.203 12.109 1 92.38 330 ASP A CA 1
ATOM 2661 C C . ASP A 1 330 ? -6.074 10.875 12.32 1 92.38 330 ASP A C 1
ATOM 2663 O O . ASP A 1 330 ? -5.93 9.953 11.516 1 92.38 330 ASP A O 1
ATOM 2667 N N . LYS A 1 331 ? -6.848 10.781 13.336 1 94.94 331 LYS A N 1
ATOM 2668 C CA . LYS A 1 331 ? -7.531 9.547 13.703 1 94.94 331 LYS A CA 1
ATOM 2669 C C . LYS A 1 331 ? -8.344 8.992 12.539 1 94.94 331 LYS A C 1
ATOM 2671 O O . LYS A 1 331 ? -8.219 7.82 12.188 1 94.94 331 LYS A O 1
ATOM 2676 N N . ASP A 1 332 ? -9.109 9.875 11.906 1 91.94 332 ASP A N 1
ATOM 2677 C CA . ASP A 1 332 ? -9.984 9.43 10.828 1 91.94 332 ASP A CA 1
ATOM 2678 C C . ASP A 1 332 ? -9.172 8.898 9.648 1 91.94 332 ASP A C 1
ATOM 2680 O O . ASP A 1 332 ? -9.578 7.938 8.992 1 91.94 332 ASP A O 1
ATOM 2684 N N . LEU A 1 333 ? -8.148 9.5 9.445 1 92.19 333 LEU A N 1
ATOM 2685 C CA . LEU A 1 333 ? -7.273 9.062 8.359 1 92.19 333 LEU A CA 1
ATOM 2686 C C . LEU A 1 333 ? -6.727 7.668 8.625 1 92.19 333 LEU A C 1
ATOM 2688 O O . LEU A 1 333 ? -6.656 6.84 7.719 1 92.19 333 LEU A O 1
ATOM 2692 N N . TYR A 1 334 ? -6.348 7.379 9.867 1 94.62 334 TYR A N 1
ATOM 2693 C CA . TYR A 1 334 ? -5.797 6.074 10.227 1 94.62 334 TYR A CA 1
ATOM 2694 C C . TYR A 1 334 ? -6.836 4.977 10.039 1 94.62 334 TYR A C 1
ATOM 2696 O O . TYR A 1 334 ? -6.516 3.883 9.57 1 94.62 334 TYR A O 1
ATOM 2704 N N . PHE A 1 335 ? -8.07 5.309 10.383 1 94.81 335 PHE A N 1
ATOM 2705 C CA . PHE A 1 335 ? -9.141 4.332 10.219 1 94.81 335 PHE A CA 1
ATOM 2706 C C . PHE A 1 335 ? -9.383 4.039 8.742 1 94.81 335 PHE A C 1
ATOM 2708 O O . PHE A 1 335 ? -9.719 2.912 8.375 1 94.81 335 PHE A O 1
ATOM 2715 N N . LYS A 1 336 ? -9.172 5.023 7.965 1 90.62 336 LYS A N 1
ATOM 2716 C CA . LYS A 1 336 ? -9.359 4.848 6.527 1 90.62 336 LYS A CA 1
ATOM 2717 C C . LYS A 1 336 ? -8.219 4.051 5.914 1 90.62 336 LYS A C 1
ATOM 2719 O O . LYS A 1 336 ? -8.398 3.369 4.902 1 90.62 336 LYS A O 1
ATOM 2724 N N . LEU A 1 337 ? -7.051 4.125 6.504 1 91.31 337 LEU A N 1
ATOM 2725 C CA . LEU A 1 337 ? -5.844 3.504 5.965 1 91.31 337 LEU A CA 1
ATOM 2726 C C . LEU A 1 337 ? -5.867 1.995 6.18 1 91.31 337 LEU A C 1
ATOM 2728 O O . LEU A 1 337 ? -5.199 1.251 5.457 1 91.31 337 LEU A O 1
ATOM 2732 N N . VAL A 1 338 ? -6.578 1.534 7.18 1 94.31 338 VAL A N 1
ATOM 2733 C CA . VAL A 1 338 ? -6.535 0.117 7.523 1 94.31 338 VAL A CA 1
ATOM 2734 C C . VAL A 1 338 ? -7.895 -0.521 7.25 1 94.31 338 VAL A C 1
ATOM 2736 O O . VAL A 1 338 ? -8.914 0.174 7.184 1 94.31 338 VAL A O 1
ATOM 2739 N N . PRO A 1 339 ? -7.949 -1.851 7.09 1 91.94 339 PRO A N 1
ATOM 2740 C CA . PRO A 1 339 ? -9.227 -2.52 6.832 1 91.94 339 PRO A CA 1
ATOM 2741 C C . PRO A 1 339 ? -10.18 -2.455 8.023 1 91.94 339 PRO A C 1
ATOM 2743 O O . PRO A 1 339 ? -9.734 -2.365 9.172 1 91.94 339 PRO A O 1
ATOM 2746 N N . LYS A 1 340 ? -11.445 -2.557 7.703 1 91.44 340 LYS A N 1
ATOM 2747 C CA . LYS A 1 340 ? -12.492 -2.469 8.719 1 91.44 340 LYS A CA 1
ATOM 2748 C C . LYS A 1 340 ? -12.336 -3.559 9.773 1 91.44 340 LYS A C 1
ATOM 2750 O O . LYS A 1 340 ? -12.68 -3.357 10.938 1 91.44 340 LYS A O 1
ATOM 2755 N N . SER A 1 341 ? -11.742 -4.629 9.375 1 90.12 341 SER A N 1
ATOM 2756 C CA . SER A 1 341 ? -11.578 -5.766 10.281 1 90.12 341 SER A CA 1
ATOM 2757 C C . SER A 1 341 ? -10.617 -5.43 11.422 1 90.12 341 SER A C 1
ATOM 2759 O O . SER A 1 341 ? -10.633 -6.094 12.461 1 90.12 341 SER A O 1
ATOM 2761 N N . THR A 1 342 ? -9.805 -4.395 11.273 1 94.25 342 THR A N 1
ATOM 2762 C CA . THR A 1 342 ? -8.82 -4.059 12.289 1 94.25 342 THR A CA 1
ATOM 2763 C C . THR A 1 342 ? -9.258 -2.832 13.086 1 94.25 342 THR A C 1
ATOM 2765 O O . THR A 1 342 ? -8.539 -2.377 13.977 1 94.25 342 THR A O 1
ATOM 2768 N N . HIS A 1 343 ? -10.484 -2.275 12.867 1 96 343 HIS A N 1
ATOM 2769 C CA . HIS A 1 343 ? -10.969 -1.04 13.477 1 96 343 HIS A CA 1
ATOM 2770 C C . HIS A 1 343 ? -11.148 -1.199 14.977 1 96 343 HIS A C 1
ATOM 2772 O O . HIS A 1 343 ? -10.969 -0.242 15.734 1 96 343 HIS A O 1
ATOM 2778 N N . GLU A 1 344 ? -11.469 -2.406 15.336 1 96.06 344 GLU A N 1
ATOM 2779 C CA . GLU A 1 344 ? -11.633 -2.633 16.766 1 96.06 344 GLU A CA 1
ATOM 2780 C C . GLU A 1 344 ? -10.328 -2.363 17.516 1 96.06 344 GLU A C 1
ATOM 2782 O O . GLU A 1 344 ? -10.336 -1.746 18.578 1 96.06 344 GLU A O 1
ATOM 2787 N N . GLY A 1 345 ? -9.258 -2.822 16.953 1 96.31 345 GLY A N 1
ATOM 2788 C CA . GLY A 1 345 ? -7.957 -2.568 17.547 1 96.31 345 GLY A CA 1
ATOM 2789 C C . GLY A 1 345 ? -7.59 -1.098 17.594 1 96.31 345 GLY A C 1
ATOM 2790 O O . GLY A 1 345 ? -7.027 -0.616 18.562 1 96.31 345 GLY A O 1
ATOM 2791 N N . LEU A 1 346 ? -7.953 -0.356 16.609 1 97.12 346 LEU A N 1
ATOM 2792 C CA . LEU A 1 346 ? -7.672 1.074 16.547 1 97.12 346 LEU A CA 1
ATOM 2793 C C . LEU A 1 346 ? -8.508 1.835 17.562 1 97.12 346 LEU A C 1
ATOM 2795 O O . LEU A 1 346 ? -8.039 2.816 18.141 1 97.12 346 LEU A O 1
ATOM 2799 N N . LYS A 1 347 ? -9.734 1.366 17.719 1 97.69 347 LYS A N 1
ATOM 2800 C CA . LYS A 1 347 ? -10.578 2.006 18.734 1 97.69 347 LYS A CA 1
ATOM 2801 C C . LYS A 1 347 ? -9.961 1.881 20.125 1 97.69 347 LYS A C 1
ATOM 2803 O O . LYS A 1 347 ? -9.961 2.842 20.891 1 97.69 347 LYS A O 1
ATOM 2808 N N . ILE A 1 348 ? -9.43 0.738 20.375 1 97.19 348 ILE A N 1
ATOM 2809 C CA . ILE A 1 348 ? -8.758 0.511 21.656 1 97.19 348 ILE A CA 1
ATOM 2810 C C . ILE A 1 348 ? -7.531 1.415 21.766 1 97.19 348 ILE A C 1
ATOM 2812 O O . ILE A 1 348 ? -7.297 2.035 22.797 1 97.19 348 ILE A O 1
ATOM 2816 N N . LEU A 1 349 ? -6.793 1.523 20.719 1 97.19 349 LEU A N 1
ATOM 2817 C CA . LEU A 1 349 ? -5.586 2.342 20.656 1 97.19 349 LEU A CA 1
ATOM 2818 C C . LEU A 1 349 ? -5.91 3.807 20.922 1 97.19 349 LEU A C 1
ATOM 2820 O O . LEU A 1 349 ? -5.281 4.434 21.781 1 97.19 349 LEU A O 1
ATOM 2824 N N . PHE A 1 350 ? -6.926 4.328 20.266 1 97.56 350 PHE A N 1
ATOM 2825 C CA . PHE A 1 350 ? -7.219 5.754 20.359 1 97.56 350 PHE A CA 1
ATOM 2826 C C . PHE A 1 350 ? -7.906 6.078 21.688 1 97.56 350 PHE A C 1
ATOM 2828 O O . PHE A 1 350 ? -7.793 7.199 22.188 1 97.56 350 PHE A O 1
ATOM 2835 N N . ALA A 1 351 ? -8.594 5.07 22.25 1 97.19 351 ALA A N 1
ATOM 2836 C CA . ALA A 1 351 ? -9.078 5.254 23.609 1 97.19 351 ALA A CA 1
ATOM 2837 C C . ALA A 1 351 ? -7.918 5.391 24.594 1 97.19 351 ALA A C 1
ATOM 2839 O O . ALA A 1 351 ? -7.953 6.234 25.5 1 97.19 351 ALA A O 1
ATOM 2840 N N . ALA A 1 352 ? -6.945 4.617 24.375 1 96.5 352 ALA A N 1
ATOM 2841 C CA . ALA A 1 352 ? -5.754 4.68 25.219 1 96.5 352 ALA A CA 1
ATOM 2842 C C . ALA A 1 352 ? -5.012 6 25.031 1 96.5 352 ALA A C 1
ATOM 2844 O O . ALA A 1 352 ? -4.535 6.602 25.984 1 96.5 352 ALA A O 1
ATOM 2845 N N . PHE A 1 353 ? -4.875 6.43 23.797 1 97.25 353 PHE A N 1
ATOM 2846 C CA . PHE A 1 353 ? -4.215 7.691 23.484 1 97.25 353 PHE A CA 1
ATOM 2847 C C . PHE A 1 353 ? -4.941 8.859 24.141 1 97.25 353 PHE A C 1
ATOM 2849 O O . PHE A 1 353 ? -4.309 9.781 24.672 1 97.25 353 PHE A O 1
ATOM 2856 N N . THR A 1 354 ? -6.266 8.773 24.078 1 97.38 354 THR A N 1
ATOM 2857 C CA . THR A 1 354 ? -7.07 9.844 24.672 1 97.38 354 THR A CA 1
ATOM 2858 C C . THR A 1 354 ? -6.855 9.906 26.172 1 97.38 354 THR A C 1
ATOM 2860 O O . THR A 1 354 ? -6.711 10.984 26.75 1 97.38 354 THR A O 1
ATOM 2863 N N . ARG A 1 355 ? -6.758 8.789 26.781 1 96.56 355 ARG A N 1
ATOM 2864 C CA . ARG A 1 355 ? -6.512 8.727 28.219 1 96.56 355 ARG A CA 1
ATOM 2865 C C . ARG A 1 355 ? -5.113 9.227 28.562 1 96.56 355 ARG A C 1
ATOM 2867 O O . ARG A 1 355 ? -4.934 9.992 29.5 1 96.56 355 ARG A O 1
ATOM 2874 N N . GLU A 1 356 ? -4.188 8.812 27.781 1 96.12 356 GLU A N 1
ATOM 2875 C CA . GLU A 1 356 ? -2.809 9.242 28 1 96.12 356 GLU A CA 1
ATOM 2876 C C . GLU A 1 356 ? -2.658 10.742 27.797 1 96.12 356 GLU A C 1
ATOM 2878 O O . GLU A 1 356 ? -1.948 11.406 28.562 1 96.12 356 GLU A O 1
ATOM 2883 N N . ARG A 1 357 ? -3.273 11.266 26.781 1 97.44 357 ARG A N 1
ATOM 2884 C CA . ARG A 1 357 ? -3.223 12.695 26.5 1 97.44 357 ARG A CA 1
ATOM 2885 C C . ARG A 1 357 ? -3.76 13.5 27.688 1 97.44 357 ARG A C 1
ATOM 2887 O O . ARG A 1 357 ? -3.182 14.523 28.062 1 97.44 357 ARG A O 1
ATOM 2894 N N . LYS A 1 358 ? -4.887 13.047 28.25 1 97.38 358 LYS A N 1
ATOM 2895 C CA . LYS A 1 358 ? -5.488 13.734 29.391 1 97.38 358 LYS A CA 1
ATOM 2896 C C . LYS A 1 358 ? -4.531 13.781 30.578 1 97.38 358 LYS A C 1
ATOM 2898 O O . LYS A 1 358 ? -4.391 14.812 31.234 1 97.38 358 LYS A O 1
ATOM 2903 N N . LEU A 1 359 ? -3.863 12.695 30.766 1 97.06 359 LEU A N 1
ATOM 2904 C CA . LEU A 1 359 ? -2.92 12.617 31.875 1 97.06 359 LEU A CA 1
ATOM 2905 C C . LEU A 1 359 ? -1.722 13.531 31.641 1 97.06 359 LEU A C 1
ATOM 2907 O O . LEU A 1 359 ? -1.315 14.266 32.531 1 97.06 359 LEU A O 1
ATOM 2911 N N . LEU A 1 360 ? -1.199 13.492 30.484 1 97.12 360 LEU A N 1
ATOM 2912 C CA . LEU A 1 360 ? -0.027 14.297 30.156 1 97.12 360 LEU A CA 1
ATOM 2913 C C . LEU A 1 360 ? -0.375 15.781 30.125 1 97.12 360 LEU A C 1
ATOM 2915 O O . LEU A 1 360 ? 0.438 16.625 30.516 1 97.12 360 LEU A O 1
ATOM 2919 N N . HIS A 1 361 ? -1.561 16.094 29.641 1 97.88 361 HIS A N 1
ATOM 2920 C CA . HIS A 1 361 ? -2.01 17.484 29.641 1 97.88 361 HIS A CA 1
ATOM 2921 C C . HIS A 1 361 ? -2.127 18.031 31.047 1 97.88 361 HIS A C 1
ATOM 2923 O O . HIS A 1 361 ? -1.7 19.156 31.328 1 97.88 361 HIS A O 1
ATOM 2929 N N . SER A 1 362 ? -2.688 17.203 31.938 1 97.62 362 SER A N 1
ATOM 2930 C CA . SER A 1 362 ? -2.809 17.609 33.344 1 97.62 362 SER A CA 1
ATOM 2931 C C . SER A 1 362 ? -1.44 17.859 33.969 1 97.62 362 SER A C 1
ATOM 2933 O O . SER A 1 362 ? -1.253 18.828 34.688 1 97.62 362 SER A O 1
ATOM 2935 N N . SER A 1 363 ? -0.553 16.984 33.594 1 96.94 363 SER A N 1
ATOM 2936 C CA . SER A 1 363 ? 0.806 17.141 34.125 1 96.94 363 SER A CA 1
ATOM 2937 C C . SER A 1 363 ? 1.461 18.406 33.562 1 96.94 363 SER A C 1
ATOM 2939 O O . SER A 1 363 ? 2.16 19.109 34.312 1 96.94 363 SER A O 1
ATOM 2941 N N . LEU A 1 364 ? 1.278 18.688 32.344 1 96.88 364 LEU A N 1
ATOM 2942 C CA . LEU A 1 364 ? 1.851 19.891 31.719 1 96.88 364 LEU A CA 1
ATOM 2943 C C . LEU A 1 364 ? 1.238 21.156 32.312 1 96.88 364 LEU A C 1
ATOM 2945 O O . LEU A 1 364 ? 1.937 22.141 32.5 1 96.88 364 LEU A O 1
ATOM 2949 N N . CYS A 1 365 ? -0.066 21.172 32.531 1 96.75 365 CYS A N 1
ATOM 2950 C CA . CYS A 1 365 ? -0.742 22.312 33.156 1 96.75 365 CYS A CA 1
ATOM 2951 C C . CYS A 1 365 ? -0.137 22.656 34.5 1 96.75 365 CYS A C 1
ATOM 2953 O O . CYS A 1 365 ? 0.097 23.828 34.812 1 96.75 365 CYS A O 1
ATOM 2955 N N . LYS A 1 366 ? 0.166 21.609 35.25 1 96.38 366 LYS A N 1
ATOM 2956 C CA . LYS A 1 366 ? 0.795 21.812 36.531 1 96.38 366 LYS A CA 1
ATOM 2957 C C . LYS A 1 366 ? 2.189 22.406 36.375 1 96.38 366 LYS A C 1
ATOM 2959 O O . LYS A 1 366 ? 2.572 23.312 37.156 1 96.38 366 LYS A O 1
ATOM 2964 N N . GLU A 1 367 ? 2.84 21.938 35.438 1 95.19 367 GLU A N 1
ATOM 2965 C CA . GLU A 1 367 ? 4.188 22.438 35.156 1 95.19 367 GLU A CA 1
ATOM 2966 C C . GLU A 1 367 ? 4.156 23.906 34.75 1 95.19 367 GLU A C 1
ATOM 2968 O O . GLU A 1 367 ? 4.957 24.719 35.219 1 95.19 367 GLU A O 1
ATOM 2973 N N . LEU A 1 368 ? 3.201 24.312 33.875 1 95.25 368 LEU A N 1
ATOM 2974 C CA . LEU A 1 368 ? 3.105 25.672 33.344 1 95.25 368 LEU A CA 1
ATOM 2975 C C . LEU A 1 368 ? 2.65 26.641 34.406 1 95.25 368 LEU A C 1
ATOM 2977 O O . LEU A 1 368 ? 2.912 27.844 34.312 1 95.25 368 LEU A O 1
ATOM 2981 N N . GLN A 1 369 ? 1.984 26.109 35.406 1 94.31 369 GLN A N 1
ATOM 2982 C CA . GLN A 1 369 ? 1.479 26.953 36.469 1 94.31 369 GLN A CA 1
ATOM 2983 C C . GLN A 1 369 ? 2.488 27.047 37.625 1 94.31 369 GLN A C 1
ATOM 2985 O O . GLN A 1 369 ? 2.348 27.891 38.5 1 94.31 369 GLN A O 1
ATOM 2990 N N . ASN A 1 370 ? 3.418 26.234 37.531 1 94.06 370 ASN A N 1
ATOM 2991 C CA . ASN A 1 370 ? 4.453 26.25 38.562 1 94.06 370 ASN A CA 1
ATOM 2992 C C . ASN A 1 370 ? 5.258 27.547 38.531 1 94.06 370 ASN A C 1
ATOM 2994 O O . ASN A 1 370 ? 5.617 28.031 37.469 1 94.06 370 ASN A O 1
ATOM 2998 N N . LYS A 1 371 ? 5.648 28.047 39.656 1 94.56 371 LYS A N 1
ATOM 2999 C CA . LYS A 1 371 ? 6.406 29.297 39.781 1 94.56 371 LYS A CA 1
ATOM 3000 C C . LYS A 1 371 ? 7.82 29.141 39.219 1 94.56 371 LYS A C 1
ATOM 3002 O O . LYS A 1 371 ? 8.391 30.094 38.688 1 94.56 371 LYS A O 1
ATOM 3007 N N . ALA A 1 372 ? 8.328 27.984 39.438 1 94.31 372 ALA A N 1
ATOM 3008 C CA . ALA A 1 372 ? 9.68 27.719 38.938 1 94.31 372 ALA A CA 1
ATOM 3009 C C . ALA A 1 372 ? 9.75 27.891 37.438 1 94.31 372 ALA A C 1
ATOM 3011 O O . ALA A 1 372 ? 10.711 28.469 36.906 1 94.31 372 ALA A O 1
ATOM 3012 N N . TYR A 1 373 ? 8.727 27.406 36.75 1 95.38 373 TYR A N 1
ATOM 3013 C CA . TYR A 1 373 ? 8.672 27.547 35.312 1 95.38 373 TYR A CA 1
ATOM 3014 C C . TYR A 1 373 ? 8.523 29.016 34.906 1 95.38 373 TYR A C 1
ATOM 3016 O O . TYR A 1 373 ? 9.234 29.484 34 1 95.38 373 TYR A O 1
ATOM 3024 N N . THR A 1 374 ? 7.652 29.734 35.531 1 94.88 374 THR A N 1
ATOM 3025 C CA . THR A 1 374 ? 7.391 31.125 35.188 1 94.88 374 THR A CA 1
ATOM 3026 C C . THR A 1 374 ? 8.641 31.969 35.438 1 94.88 374 THR A C 1
ATOM 3028 O O . THR A 1 374 ? 8.961 32.844 34.625 1 94.88 374 THR A O 1
ATOM 3031 N N . ARG A 1 375 ? 9.328 31.672 36.531 1 95.88 375 ARG A N 1
ATOM 3032 C CA . ARG A 1 375 ? 10.562 32.406 36.812 1 95.88 375 ARG A CA 1
ATOM 3033 C C . ARG A 1 375 ? 11.641 32.094 35.781 1 95.88 375 ARG A C 1
ATOM 3035 O O . ARG A 1 375 ? 12.383 32.969 35.375 1 95.88 375 ARG A O 1
ATOM 3042 N N . ARG A 1 376 ? 11.688 30.828 35.5 1 95.5 376 ARG A N 1
ATOM 3043 C CA . ARG A 1 376 ? 12.672 30.406 34.5 1 95.5 376 ARG A CA 1
ATOM 3044 C C . ARG A 1 376 ? 12.445 31.094 33.156 1 95.5 376 ARG A C 1
ATOM 3046 O O . ARG A 1 376 ? 13.383 31.641 32.594 1 95.5 376 ARG A O 1
ATOM 3053 N N . MET A 1 377 ? 11.234 31.156 32.688 1 95.81 377 MET A N 1
ATOM 3054 C CA . MET A 1 377 ? 10.898 31.781 31.422 1 95.81 377 MET A CA 1
ATOM 3055 C C . MET A 1 377 ? 11.125 33.281 31.469 1 95.81 377 MET A C 1
ATOM 3057 O O . MET A 1 377 ? 11.648 33.875 30.516 1 95.81 377 MET A O 1
ATOM 3061 N N . LYS A 1 378 ? 10.773 33.844 32.531 1 95.56 378 LYS A N 1
ATOM 3062 C CA . LYS A 1 378 ? 10.984 35.281 32.688 1 95.56 378 LYS A CA 1
ATOM 3063 C C . LYS A 1 378 ? 12.469 35.625 32.719 1 95.56 378 LYS A C 1
ATOM 3065 O O . LYS A 1 378 ? 12.898 36.594 32.094 1 95.56 378 LYS A O 1
ATOM 3070 N N . SER A 1 379 ? 13.211 34.844 33.406 1 95.81 379 SER A N 1
ATOM 3071 C CA . SER A 1 379 ? 14.648 35.062 33.5 1 95.81 379 SER A CA 1
ATOM 3072 C C . SER A 1 379 ? 15.297 34.969 32.125 1 95.81 379 SER A C 1
ATOM 3074 O O . SER A 1 379 ? 16.172 35.781 31.766 1 95.81 379 SER A O 1
ATOM 3076 N N . LEU A 1 380 ? 14.906 34 31.375 1 96.62 380 LEU A N 1
ATOM 3077 C CA . LEU A 1 380 ? 15.43 33.844 30.031 1 96.62 380 LEU A CA 1
ATOM 3078 C C . LEU A 1 380 ? 15.031 35 29.141 1 96.62 380 LEU A C 1
ATOM 3080 O O . LEU A 1 380 ? 15.867 35.562 28.406 1 96.62 380 LEU A O 1
ATOM 3084 N N . GLN A 1 381 ? 13.797 35.375 29.188 1 95.5 381 GLN A N 1
ATOM 3085 C CA . GLN A 1 381 ? 13.312 36.5 28.406 1 95.5 381 GLN A CA 1
ATOM 3086 C C . GLN A 1 381 ? 14.062 37.781 28.781 1 95.5 381 GLN A C 1
ATOM 3088 O O . GLN A 1 381 ? 14.508 38.531 27.891 1 95.5 381 GLN A O 1
ATOM 3093 N N . ASP A 1 382 ? 14.258 37.969 30.062 1 95.44 382 ASP A N 1
ATOM 3094 C CA . ASP A 1 382 ? 14.977 39.156 30.562 1 95.44 382 ASP A CA 1
ATOM 3095 C C . ASP A 1 382 ? 16.453 39.125 30.156 1 95.44 382 ASP A C 1
ATOM 3097 O O . ASP A 1 382 ? 17.047 40.156 29.859 1 95.44 382 ASP A O 1
ATOM 3101 N N . GLY A 1 383 ? 16.969 37.969 30.219 1 95.38 383 GLY A N 1
ATOM 3102 C CA . GLY A 1 383 ? 18.359 37.781 29.828 1 95.38 383 GLY A CA 1
ATOM 3103 C C . GLY A 1 383 ? 18.625 38.25 28.406 1 95.38 383 GLY A C 1
ATOM 3104 O O . GLY A 1 383 ? 19.641 38.906 28.141 1 95.38 383 GLY A O 1
ATOM 3105 N N . PHE A 1 384 ? 17.766 37.969 27.516 1 96 384 PHE A N 1
ATOM 3106 C CA . PHE A 1 384 ? 17.953 38.375 26.125 1 96 384 PHE A CA 1
ATOM 3107 C C . PHE A 1 384 ? 17.578 39.844 25.938 1 96 384 PHE A C 1
ATOM 3109 O O . PHE A 1 384 ? 18.203 40.562 25.172 1 96 384 PHE A O 1
ATOM 3116 N N . ALA A 1 385 ? 16.562 40.312 26.609 1 93.06 385 ALA A N 1
ATOM 3117 C CA . ALA A 1 385 ? 16.125 41.688 26.516 1 93.06 385 ALA A CA 1
ATOM 3118 C C . ALA A 1 385 ? 17.188 42.656 27.047 1 93.06 385 ALA A C 1
ATOM 3120 O O . ALA A 1 385 ? 17.359 43.75 26.531 1 93.06 385 ALA A O 1
ATOM 3121 N N . ASN A 1 386 ? 17.969 42.156 28.094 1 93.25 386 ASN A N 1
ATOM 3122 C CA . ASN A 1 386 ? 18.938 43 28.766 1 93.25 386 ASN A CA 1
ATOM 3123 C C . ASN A 1 386 ? 20.359 42.688 28.328 1 93.25 386 ASN A C 1
ATOM 3125 O O . ASN A 1 386 ? 21.328 43.188 28.922 1 93.25 386 ASN A O 1
ATOM 3129 N N . ASN A 1 387 ? 20.516 41.844 27.375 1 90.88 387 ASN A N 1
ATOM 3130 C CA . ASN A 1 387 ? 21.844 41.469 26.906 1 90.88 387 ASN A CA 1
ATOM 3131 C C . ASN A 1 387 ? 22.719 40.938 28.031 1 90.88 387 ASN A C 1
ATOM 3133 O O . ASN A 1 387 ? 23.844 41.406 28.219 1 90.88 387 ASN A O 1
ATOM 3137 N N . SER A 1 388 ? 22.172 40.094 28.781 1 91 388 SER A N 1
ATOM 3138 C CA . SER A 1 388 ? 22.844 39.594 29.984 1 91 388 SER A CA 1
ATOM 3139 C C . SER A 1 388 ? 23.844 38.5 29.656 1 91 388 SER A C 1
ATOM 3141 O O . SER A 1 388 ? 24.625 38.094 30.516 1 91 388 SER A O 1
ATOM 3143 N N . TRP A 1 389 ? 23.844 38.094 28.469 1 93.69 389 TRP A N 1
ATOM 3144 C CA . TRP A 1 389 ? 24.703 36.969 28.094 1 93.69 389 TRP A CA 1
ATOM 3145 C C . TRP A 1 389 ? 26.047 37.469 27.578 1 93.69 389 TRP A C 1
ATOM 3147 O O . TRP A 1 389 ? 26.125 38.562 26.984 1 93.69 389 TRP A O 1
ATOM 3157 N N . ILE A 1 390 ? 27.062 36.594 27.781 1 95.38 390 ILE A N 1
ATOM 3158 C CA . ILE A 1 390 ? 28.406 36.938 27.328 1 95.38 390 ILE A CA 1
ATOM 3159 C C . ILE A 1 390 ? 28.516 36.719 25.812 1 95.38 390 ILE A C 1
ATOM 3161 O O . ILE A 1 390 ? 28.172 35.656 25.312 1 95.38 390 ILE A O 1
ATOM 3165 N N . TRP A 1 391 ? 29.031 37.781 25.156 1 95.69 391 TRP A N 1
ATOM 3166 C CA . TRP A 1 391 ? 29.125 37.719 23.703 1 95.69 391 TRP A CA 1
ATOM 3167 C C . TRP A 1 391 ? 30.344 36.906 23.266 1 95.69 391 TRP A C 1
ATOM 3169 O O . TRP A 1 391 ? 31.375 36.906 23.938 1 95.69 391 TRP A O 1
ATOM 3179 N N . GLY A 1 392 ? 30.141 36.25 22.188 1 96.12 392 GLY A N 1
ATOM 3180 C CA . GLY A 1 392 ? 31.25 35.5 21.578 1 96.12 392 GLY A CA 1
ATOM 3181 C C . GLY A 1 392 ? 32.031 36.312 20.578 1 96.12 392 GLY A C 1
ATOM 3182 O O . GLY A 1 392 ? 31.859 37.531 20.484 1 96.12 392 GLY A O 1
ATOM 3183 N N . GLU A 1 393 ? 32.906 35.625 19.844 1 95.88 393 GLU A N 1
ATOM 3184 C CA . GLU A 1 393 ? 33.875 36.281 18.953 1 95.88 393 GLU A CA 1
ATOM 3185 C C . GLU A 1 393 ? 33.188 36.875 17.719 1 95.88 393 GLU A C 1
ATOM 3187 O O . GLU A 1 393 ? 33.656 37.844 17.141 1 95.88 393 GLU A O 1
ATOM 3192 N N . LYS A 1 394 ? 32 36.406 17.344 1 96.38 394 LYS A N 1
ATOM 3193 C CA . LYS A 1 394 ? 31.375 36.812 16.094 1 96.38 394 LYS A CA 1
ATOM 3194 C C . LYS A 1 394 ? 30.203 37.75 16.359 1 96.38 394 LYS A C 1
ATOM 3196 O O . LYS A 1 394 ? 29.469 38.125 15.445 1 96.38 394 LYS A O 1
ATOM 3201 N N . ALA A 1 395 ? 30.062 38.156 17.625 1 96.5 395 ALA A N 1
ATOM 3202 C CA . ALA A 1 395 ? 28.891 38.906 18.078 1 96.5 395 ALA A CA 1
ATOM 3203 C C . ALA A 1 395 ? 28.766 40.219 17.328 1 96.5 395 ALA A C 1
ATOM 3205 O O . ALA A 1 395 ? 27.656 40.688 17.094 1 96.5 395 ALA A O 1
ATOM 3206 N N . GLN A 1 396 ? 29.875 40.719 16.828 1 96.31 396 GLN A N 1
ATOM 3207 C CA . GLN A 1 396 ? 29.859 42.062 16.297 1 96.31 396 GLN A CA 1
ATOM 3208 C C . GLN A 1 396 ? 29.797 42.031 14.766 1 96.31 396 GLN A C 1
ATOM 3210 O O . GLN A 1 396 ? 29.656 43.094 14.133 1 96.31 396 GLN A O 1
ATOM 3215 N N . ILE A 1 397 ? 29.719 40.906 14.172 1 96.5 397 ILE A N 1
ATOM 3216 C CA . ILE A 1 397 ? 29.625 40.781 12.719 1 96.5 397 ILE A CA 1
ATOM 3217 C C . ILE A 1 397 ? 28.266 41.281 12.25 1 96.5 397 ILE A C 1
ATOM 3219 O O . ILE A 1 397 ? 27.25 41 12.883 1 96.5 397 ILE A O 1
ATOM 3223 N N . PRO A 1 398 ? 28.312 42.031 11.18 1 96.62 398 PRO A N 1
ATOM 3224 C CA . PRO A 1 398 ? 27.016 42.469 10.648 1 96.62 398 PRO A CA 1
ATOM 3225 C C . PRO A 1 398 ? 26.109 41.312 10.273 1 96.62 398 PRO A C 1
ATOM 3227 O O . PRO A 1 398 ? 26.562 40.312 9.734 1 96.62 398 PRO A O 1
ATOM 3230 N N . SER A 1 399 ? 24.828 41.438 10.508 1 96 399 SER A N 1
ATOM 3231 C CA . SER A 1 399 ? 23.828 40.375 10.336 1 96 399 SER A CA 1
ATOM 3232 C C . SER A 1 399 ? 23.828 39.844 8.906 1 96 399 SER A C 1
ATOM 3234 O O . SER A 1 399 ? 23.75 38.625 8.68 1 96 399 SER A O 1
ATOM 3236 N N . ALA A 1 400 ? 23.953 40.719 7.922 1 94.94 400 ALA A N 1
ATOM 3237 C CA . ALA A 1 400 ? 23.922 40.312 6.52 1 94.94 400 ALA A CA 1
ATOM 3238 C C . ALA A 1 400 ? 25.094 39.406 6.191 1 94.94 400 ALA A C 1
ATOM 3240 O O . ALA A 1 400 ? 24.938 38.375 5.52 1 94.94 400 ALA A O 1
ATOM 3241 N N . LEU A 1 401 ? 26.25 39.781 6.633 1 95.31 401 LEU A N 1
ATOM 3242 C CA . LEU A 1 401 ? 27.453 39 6.367 1 95.31 401 LEU A CA 1
ATOM 3243 C C . LEU A 1 401 ? 27.391 37.656 7.086 1 95.31 401 LEU A C 1
ATOM 3245 O O . LEU A 1 401 ? 27.766 36.625 6.516 1 95.31 401 LEU A O 1
ATOM 3249 N N . PHE A 1 402 ? 26.969 37.719 8.297 1 95.75 402 PHE A N 1
ATOM 3250 C CA . PHE A 1 402 ? 26.828 36.5 9.07 1 95.75 402 PHE A CA 1
ATOM 3251 C C . PHE A 1 402 ? 25.828 35.562 8.406 1 95.75 402 PHE A C 1
ATOM 3253 O O . PHE A 1 402 ? 26.109 34.375 8.258 1 95.75 402 PHE A O 1
ATOM 3260 N N . ALA A 1 403 ? 24.688 36.094 8.031 1 95.69 403 ALA A N 1
ATOM 3261 C CA . ALA A 1 403 ? 23.609 35.312 7.414 1 95.69 403 ALA A CA 1
ATOM 3262 C C . ALA A 1 403 ? 24.078 34.688 6.109 1 95.69 403 ALA A C 1
ATOM 3264 O O . ALA A 1 403 ? 23.797 33.5 5.848 1 95.69 403 ALA A O 1
ATOM 3265 N N . LYS A 1 404 ? 24.797 35.438 5.262 1 95.25 404 LYS A N 1
ATOM 3266 C CA . LYS A 1 404 ? 25.312 34.906 3.994 1 95.25 404 LYS A CA 1
ATOM 3267 C C . LYS A 1 404 ? 26.172 33.688 4.207 1 95.25 404 LYS A C 1
ATOM 3269 O O . LYS A 1 404 ? 25.969 32.656 3.535 1 95.25 404 LYS A O 1
ATOM 3274 N N . LYS A 1 405 ? 26.953 33.781 5.152 1 95.06 405 LYS A N 1
ATOM 3275 C CA . LYS A 1 405 ? 27.891 32.688 5.406 1 95.06 405 LYS A CA 1
ATOM 3276 C C . LYS A 1 405 ? 27.172 31.453 5.941 1 95.06 405 LYS A C 1
ATOM 3278 O O . LYS A 1 405 ? 27.406 30.328 5.473 1 95.06 405 LYS A O 1
ATOM 3283 N N . VAL A 1 406 ? 26.328 31.641 6.91 1 95.69 406 VAL A N 1
ATOM 3284 C CA . VAL A 1 406 ? 25.656 30.531 7.582 1 95.69 406 VAL A CA 1
ATOM 3285 C C . VAL A 1 406 ? 24.656 29.875 6.633 1 95.69 406 VAL A C 1
ATOM 3287 O O . VAL A 1 406 ? 24.562 28.641 6.578 1 95.69 406 VAL A O 1
ATOM 3290 N N . ILE A 1 407 ? 23.906 30.625 5.848 1 96.12 407 ILE A N 1
ATOM 3291 C CA . ILE A 1 407 ? 22.906 30.109 4.922 1 96.12 407 ILE A CA 1
ATOM 3292 C C . ILE A 1 407 ? 23.594 29.328 3.807 1 96.12 407 ILE A C 1
ATOM 3294 O O . ILE A 1 407 ? 23.172 28.203 3.471 1 96.12 407 ILE A O 1
ATOM 3298 N N . PHE A 1 408 ? 24.672 29.875 3.279 1 95.69 408 PHE A N 1
ATOM 3299 C CA . PHE A 1 408 ? 25.391 29.234 2.193 1 95.69 408 PHE A CA 1
ATOM 3300 C C . PHE A 1 408 ? 26 27.922 2.662 1 95.69 408 PHE A C 1
ATOM 3302 O O . PHE A 1 408 ? 25.922 26.906 1.96 1 95.69 408 PHE A O 1
ATOM 3309 N N . SER A 1 409 ? 26.578 27.953 3.789 1 95.44 409 SER A N 1
ATOM 3310 C CA . SER A 1 409 ? 27.172 26.75 4.348 1 95.44 409 SER A CA 1
ATOM 3311 C C . SER A 1 409 ? 26.109 25.672 4.578 1 95.44 409 SER A C 1
ATOM 3313 O O . SER A 1 409 ? 26.359 24.484 4.312 1 95.44 409 SER A O 1
ATOM 3315 N N . ARG A 1 410 ? 24.969 26.078 5.109 1 95.19 410 ARG A N 1
ATOM 3316 C CA . ARG A 1 410 ? 23.875 25.125 5.355 1 95.19 410 ARG A CA 1
ATOM 3317 C C . ARG A 1 410 ? 23.344 24.562 4.047 1 95.19 410 ARG A C 1
ATOM 3319 O O . ARG A 1 410 ? 23.031 23.359 3.967 1 95.19 410 ARG A O 1
ATOM 3326 N N . TYR A 1 411 ? 23.219 25.391 3.064 1 95.38 411 TYR A N 1
ATOM 3327 C CA . TYR A 1 411 ? 22.766 24.969 1.744 1 95.38 411 TYR A CA 1
ATOM 3328 C C . TYR A 1 411 ? 23.719 23.922 1.163 1 95.38 411 TYR A C 1
ATOM 3330 O O . TYR A 1 411 ? 23.266 22.875 0.667 1 95.38 411 TYR A O 1
ATOM 3338 N N . LYS A 1 412 ? 24.969 24.188 1.276 1 95.06 412 LYS A N 1
ATOM 3339 C CA . LYS A 1 412 ? 25.969 23.234 0.775 1 95.06 412 LYS A CA 1
ATOM 3340 C C . LYS A 1 412 ? 25.875 21.906 1.512 1 95.06 412 LYS A C 1
ATOM 3342 O O . LYS A 1 412 ? 26.031 20.844 0.904 1 95.06 412 LYS A O 1
ATOM 3347 N N . LYS A 1 413 ? 25.703 21.984 2.793 1 95.25 413 LYS A N 1
ATOM 3348 C CA . LYS A 1 413 ? 25.578 20.766 3.596 1 95.25 413 LYS A CA 1
ATOM 3349 C C . LYS A 1 413 ? 24.344 19.953 3.172 1 95.25 413 LYS A C 1
ATOM 3351 O O . LYS A 1 413 ? 24.422 18.734 3.039 1 95.25 413 LYS A O 1
ATOM 3356 N N . VAL A 1 414 ? 23.25 20.609 2.943 1 95.19 414 VAL A N 1
ATOM 3357 C CA . VAL A 1 414 ? 22.016 19.969 2.492 1 95.19 414 VAL A CA 1
ATOM 3358 C C . VAL A 1 414 ? 22.266 19.281 1.152 1 95.19 414 VAL A C 1
ATOM 3360 O O . VAL A 1 414 ? 21.875 18.125 0.967 1 95.19 414 VAL A O 1
ATOM 3363 N N . CYS A 1 415 ? 22.953 19.953 0.262 1 94.12 415 CYS A N 1
ATOM 3364 C CA . CYS A 1 415 ? 23.219 19.406 -1.061 1 94.12 415 CYS A CA 1
ATOM 3365 C C . CYS A 1 415 ? 24.125 18.172 -0.962 1 94.12 415 CYS A C 1
ATOM 3367 O O . CYS A 1 415 ? 23.891 17.172 -1.648 1 94.12 415 CYS A O 1
ATOM 3369 N N . ARG A 1 416 ? 25.031 18.219 -0.092 1 94.19 416 ARG A N 1
ATOM 3370 C CA . ARG A 1 416 ? 25.969 17.109 0.078 1 94.19 416 ARG A CA 1
ATOM 3371 C C . ARG A 1 416 ? 25.25 15.883 0.628 1 94.19 416 ARG A C 1
ATOM 3373 O O . ARG A 1 416 ? 25.453 14.773 0.128 1 94.19 416 ARG A O 1
ATOM 3380 N N . ILE A 1 417 ? 24.5 16.062 1.598 1 94 417 ILE A N 1
ATOM 3381 C CA . ILE A 1 417 ? 23.781 14.938 2.205 1 94 417 ILE A CA 1
ATOM 3382 C C . ILE A 1 417 ? 22.781 14.352 1.202 1 94 417 ILE A C 1
ATOM 3384 O O . ILE A 1 417 ? 22.703 13.133 1.034 1 94 417 ILE A O 1
ATOM 3388 N N . ALA A 1 418 ? 22.094 15.188 0.539 1 90.81 418 ALA A N 1
ATOM 3389 C CA . ALA A 1 418 ? 21.078 14.75 -0.41 1 90.81 418 ALA A CA 1
ATOM 3390 C C . ALA A 1 418 ? 21.703 13.969 -1.562 1 90.81 418 ALA A C 1
ATOM 3392 O O . ALA A 1 418 ? 21.109 13.016 -2.07 1 90.81 418 ALA A O 1
ATOM 3393 N N . ALA A 1 419 ? 22.828 14.305 -1.964 1 87.62 419 ALA A N 1
ATOM 3394 C CA . ALA A 1 419 ? 23.531 13.641 -3.064 1 87.62 419 ALA A CA 1
ATOM 3395 C C . ALA A 1 419 ? 23.922 12.211 -2.691 1 87.62 419 ALA A C 1
ATOM 3397 O O . ALA A 1 419 ? 24.094 11.359 -3.564 1 87.62 419 ALA A O 1
ATOM 3398 N N . SER A 1 420 ? 23.953 11.969 -1.462 1 89.56 420 SER A N 1
ATOM 3399 C CA . SER A 1 420 ? 24.375 10.648 -0.998 1 89.56 420 SER A CA 1
ATOM 3400 C C . SER A 1 420 ? 23.172 9.719 -0.826 1 89.56 420 SER A C 1
ATOM 3402 O O . SER A 1 420 ? 23.344 8.531 -0.546 1 89.56 420 SER A O 1
ATOM 3404 N N . ILE A 1 421 ? 22.047 10.211 -1.022 1 88.94 421 ILE A N 1
ATOM 3405 C CA . ILE A 1 421 ? 20.844 9.438 -0.729 1 88.94 421 ILE A CA 1
ATOM 3406 C C . ILE A 1 421 ? 20.375 8.719 -1.992 1 88.94 421 ILE A C 1
ATOM 3408 O O . ILE A 1 421 ? 20.25 9.336 -3.053 1 88.94 421 ILE A O 1
ATOM 3412 N N . ASP A 1 422 ? 20.203 7.359 -1.947 1 83 422 ASP A N 1
ATOM 3413 C CA . ASP A 1 422 ? 19.578 6.539 -2.973 1 83 422 ASP A CA 1
ATOM 3414 C C . ASP A 1 422 ? 18.547 5.594 -2.357 1 83 422 ASP A C 1
ATOM 3416 O O . ASP A 1 422 ? 18.156 5.75 -1.196 1 83 422 ASP A O 1
ATOM 3420 N N . ASP A 1 423 ? 17.953 4.668 -3.105 1 76.88 423 ASP A N 1
ATOM 3421 C CA . ASP A 1 423 ? 16.859 3.809 -2.67 1 76.88 423 ASP A CA 1
ATOM 3422 C C . ASP A 1 423 ? 17.312 2.863 -1.558 1 76.88 423 ASP A C 1
ATOM 3424 O O . ASP A 1 423 ? 16.5 2.387 -0.771 1 76.88 423 ASP A O 1
ATOM 3428 N N . SER A 1 424 ? 18.594 2.721 -1.396 1 80.19 424 SER A N 1
ATOM 3429 C CA . SER A 1 424 ? 19.094 1.732 -0.447 1 80.19 424 SER A CA 1
ATOM 3430 C C . SER A 1 424 ? 19.656 2.4 0.805 1 80.19 424 SER A C 1
ATOM 3432 O O . SER A 1 424 ? 19.984 1.726 1.783 1 80.19 424 SER A O 1
ATOM 3434 N N . THR A 1 425 ? 19.656 3.734 0.737 1 85.56 425 THR A N 1
ATOM 3435 C CA . THR A 1 425 ? 20.25 4.461 1.853 1 85.56 425 THR A CA 1
ATOM 3436 C C . THR A 1 425 ? 19.422 4.297 3.117 1 85.56 425 THR A C 1
ATOM 3438 O O . THR A 1 425 ? 18.188 4.27 3.055 1 85.56 425 THR A O 1
ATOM 3441 N N . ALA A 1 426 ? 20.078 4.289 4.223 1 86.44 426 ALA A N 1
ATOM 3442 C CA . ALA A 1 426 ? 19.422 4.086 5.516 1 86.44 426 ALA A CA 1
ATOM 3443 C C . ALA A 1 426 ? 18.531 5.273 5.875 1 86.44 426 ALA A C 1
ATOM 3445 O O . ALA A 1 426 ? 18.828 6.414 5.508 1 86.44 426 ALA A O 1
ATOM 3446 N N . ASP A 1 427 ? 17.5 5.082 6.68 1 85.88 427 ASP A N 1
ATOM 3447 C CA . ASP A 1 427 ? 16.531 6.098 7.102 1 85.88 427 ASP A CA 1
ATOM 3448 C C . ASP A 1 427 ? 17.219 7.199 7.906 1 85.88 427 ASP A C 1
ATOM 3450 O O . ASP A 1 427 ? 16.812 8.359 7.863 1 85.88 427 ASP A O 1
ATOM 3454 N N . ALA A 1 428 ? 18.266 6.801 8.57 1 89.06 428 ALA A N 1
ATOM 3455 C CA . ALA A 1 428 ? 18.969 7.75 9.43 1 89.06 428 ALA A CA 1
ATOM 3456 C C . ALA A 1 428 ? 19.531 8.906 8.617 1 89.06 428 ALA A C 1
ATOM 3458 O O . ALA A 1 428 ? 19.562 10.047 9.086 1 89.06 428 ALA A O 1
ATOM 3459 N N . ILE A 1 429 ? 19.938 8.625 7.414 1 91.06 429 ILE A N 1
ATOM 3460 C CA . ILE A 1 429 ? 20.5 9.656 6.562 1 91.06 429 ILE A CA 1
ATOM 3461 C C . ILE A 1 429 ? 19.406 10.586 6.055 1 91.06 429 ILE A C 1
ATOM 3463 O O . ILE A 1 429 ? 19.609 11.797 5.945 1 91.06 429 ILE A O 1
ATOM 3467 N N . VAL A 1 430 ? 18.312 10.047 5.754 1 91.62 430 VAL A N 1
ATOM 3468 C CA . VAL A 1 430 ? 17.172 10.844 5.32 1 91.62 430 VAL A CA 1
ATOM 3469 C C . VAL A 1 430 ? 16.703 11.75 6.457 1 91.62 430 VAL A C 1
ATOM 3471 O O . VAL A 1 430 ? 16.344 12.906 6.23 1 91.62 430 VAL A O 1
ATOM 3474 N N . HIS A 1 431 ? 16.797 11.219 7.633 1 91.94 431 HIS A N 1
ATOM 3475 C CA . HIS A 1 431 ? 16.469 12 8.82 1 91.94 431 HIS A CA 1
ATOM 3476 C C . HIS A 1 431 ? 17.422 13.18 8.984 1 91.94 431 HIS A C 1
ATOM 3478 O O . HIS A 1 431 ? 17.016 14.281 9.328 1 91.94 431 HIS A O 1
ATOM 3484 N N . GLU A 1 432 ? 18.625 12.906 8.75 1 93.62 432 GLU A N 1
ATOM 3485 C CA . GLU A 1 432 ? 19.641 13.961 8.82 1 93.62 432 GLU A CA 1
ATOM 3486 C C . GLU A 1 432 ? 19.375 15.055 7.793 1 93.62 432 GLU A C 1
ATOM 3488 O O . GLU A 1 432 ? 19.5 16.25 8.102 1 93.62 432 GLU A O 1
ATOM 3493 N N . LEU A 1 433 ? 19.047 14.625 6.637 1 94.06 433 LEU A N 1
ATOM 3494 C CA . LEU A 1 433 ? 18.703 15.578 5.59 1 94.06 433 LEU A CA 1
ATOM 3495 C C . LEU A 1 433 ? 17.547 16.469 6.027 1 94.06 433 LEU A C 1
ATOM 3497 O O . LEU A 1 433 ? 17.578 17.688 5.82 1 94.06 433 LEU A O 1
ATOM 3501 N N . ARG A 1 434 ? 16.547 15.93 6.684 1 94.12 434 ARG A N 1
ATOM 3502 C CA . ARG A 1 434 ? 15.383 16.688 7.156 1 94.12 434 ARG A CA 1
ATOM 3503 C C . ARG A 1 434 ? 15.789 17.75 8.164 1 94.12 434 ARG A C 1
ATOM 3505 O O . ARG A 1 434 ? 15.328 18.891 8.102 1 94.12 434 ARG A O 1
ATOM 3512 N N . ILE A 1 435 ? 16.688 17.375 9.016 1 92.88 435 ILE A N 1
ATOM 3513 C CA . ILE A 1 435 ? 17.141 18.297 10.062 1 92.88 435 ILE A CA 1
ATOM 3514 C C . ILE A 1 435 ? 17.828 19.5 9.43 1 92.88 435 ILE A C 1
ATOM 3516 O O . ILE A 1 435 ? 17.516 20.641 9.773 1 92.88 435 ILE A O 1
ATOM 3520 N N . HIS A 1 436 ? 18.641 19.234 8.508 1 94.56 436 HIS A N 1
ATOM 3521 C CA . HIS A 1 436 ? 19.406 20.312 7.887 1 94.56 436 HIS A CA 1
ATOM 3522 C C . HIS A 1 436 ? 18.531 21.156 6.957 1 94.56 436 HIS A C 1
ATOM 3524 O O . HIS A 1 436 ? 18.734 22.359 6.832 1 94.56 436 HIS A O 1
ATOM 3530 N N . CYS A 1 437 ? 17.578 20.531 6.324 1 95.12 437 CYS A N 1
ATOM 3531 C CA . CYS A 1 437 ? 16.625 21.266 5.496 1 95.12 437 CYS A CA 1
ATOM 3532 C C . CYS A 1 437 ? 15.773 22.203 6.34 1 95.12 437 CYS A C 1
ATOM 3534 O O . CYS A 1 437 ? 15.516 23.344 5.949 1 95.12 437 CYS A O 1
ATOM 3536 N N . LYS A 1 438 ? 15.352 21.734 7.465 1 93.94 438 LYS A N 1
ATOM 3537 C CA . LYS A 1 438 ? 14.57 22.562 8.383 1 93.94 438 LYS A CA 1
ATOM 3538 C C . LYS A 1 438 ? 15.391 23.75 8.875 1 93.94 438 LYS A C 1
ATOM 3540 O O . LYS A 1 438 ? 14.883 24.875 8.945 1 93.94 438 LYS A O 1
ATOM 3545 N N . LYS A 1 439 ? 16.625 23.5 9.195 1 94.5 439 LYS A N 1
ATOM 3546 C CA . LYS A 1 439 ? 17.516 24.562 9.656 1 94.5 439 LYS A CA 1
ATOM 3547 C C . LYS A 1 439 ? 17.734 25.609 8.555 1 94.5 439 LYS A C 1
ATOM 3549 O O . LYS A 1 439 ? 17.781 26.797 8.836 1 94.5 439 LYS A O 1
ATOM 3554 N N . LEU A 1 440 ? 17.891 25.094 7.355 1 95.56 440 LEU A N 1
ATOM 3555 C CA . LEU A 1 440 ? 18.031 26.016 6.223 1 95.56 440 LEU A CA 1
ATOM 3556 C C . LEU A 1 440 ? 16.781 26.875 6.074 1 95.56 440 LEU A C 1
ATOM 3558 O O . LEU A 1 440 ? 16.891 28.094 5.879 1 95.56 440 LEU A O 1
ATOM 3562 N N . ARG A 1 441 ? 15.672 26.266 6.215 1 95.06 441 ARG A N 1
ATOM 3563 C CA . ARG A 1 441 ? 14.414 27.016 6.105 1 95.06 441 ARG A CA 1
ATOM 3564 C C . ARG A 1 441 ? 14.32 28.094 7.176 1 95.06 441 ARG A C 1
ATOM 3566 O O . ARG A 1 441 ? 13.945 29.234 6.887 1 95.06 441 ARG A O 1
ATOM 3573 N N . TYR A 1 442 ? 14.711 27.75 8.359 1 93.5 442 TYR A N 1
ATOM 3574 C CA . TYR A 1 442 ? 14.656 28.703 9.461 1 93.5 442 TYR A CA 1
ATOM 3575 C C . TYR A 1 442 ? 15.57 29.891 9.203 1 93.5 442 TYR A C 1
ATOM 3577 O O . TYR A 1 442 ? 15.188 31.031 9.422 1 93.5 442 TYR A O 1
ATOM 3585 N N . LEU A 1 443 ? 16.688 29.609 8.711 1 94.75 443 LEU A N 1
ATOM 3586 C CA . LEU A 1 443 ? 17.656 30.672 8.406 1 94.75 443 LEU A CA 1
ATOM 3587 C C . LEU A 1 443 ? 17.109 31.609 7.344 1 94.75 443 LEU A C 1
ATOM 3589 O O . LEU A 1 443 ? 17.188 32.844 7.488 1 94.75 443 LEU A O 1
ATOM 3593 N N . LEU A 1 444 ? 16.547 31.016 6.355 1 94.19 444 LEU A N 1
ATOM 3594 C CA . LEU A 1 444 ? 15.969 31.812 5.281 1 94.19 444 LEU A CA 1
ATOM 3595 C C . LEU A 1 444 ? 14.805 32.656 5.797 1 94.19 444 LEU A C 1
ATOM 3597 O O . LEU A 1 444 ? 14.68 33.844 5.438 1 94.19 444 LEU A O 1
ATOM 3601 N N . GLU A 1 445 ? 14.062 32.094 6.645 1 92.94 445 GLU A N 1
ATOM 3602 C CA . GLU A 1 445 ? 12.922 32.812 7.203 1 92.94 445 GLU A CA 1
ATOM 3603 C C . GLU A 1 445 ? 13.375 33.938 8.117 1 92.94 445 GLU A C 1
ATOM 3605 O O . GLU A 1 445 ? 12.828 35.062 8.07 1 92.94 445 GLU A O 1
ATOM 3610 N N . PHE A 1 446 ? 14.391 33.719 8.961 1 93 446 PHE A N 1
ATOM 3611 C CA . PHE A 1 446 ? 14.891 34.719 9.906 1 93 446 PHE A CA 1
ATOM 3612 C C . PHE A 1 446 ? 15.469 35.938 9.172 1 93 446 PHE A C 1
ATOM 3614 O O . PHE A 1 446 ? 15.266 37.062 9.586 1 93 446 PHE A O 1
ATOM 3621 N N . PHE A 1 447 ? 16.125 35.688 8.062 1 93.5 447 PHE A N 1
ATOM 3622 C CA . PHE A 1 447 ? 16.906 36.75 7.453 1 93.5 447 PHE A CA 1
ATOM 3623 C C . PHE A 1 447 ? 16.234 37.25 6.188 1 93.5 447 PHE A C 1
ATOM 3625 O O . PHE A 1 447 ? 16.859 37.969 5.395 1 93.5 447 PHE A O 1
ATOM 3632 N N . THR A 1 448 ? 15.008 36.875 6.008 1 91.06 448 THR A N 1
ATOM 3633 C CA . THR A 1 448 ? 14.242 37.344 4.863 1 91.06 448 THR A CA 1
ATOM 3634 C C . THR A 1 448 ? 14.281 38.875 4.793 1 91.06 448 THR A C 1
ATOM 3636 O O . THR A 1 448 ? 14.469 39.438 3.717 1 91.06 448 THR A O 1
ATOM 3639 N N . PRO A 1 449 ? 14.164 39.594 5.914 1 89.75 449 PRO A N 1
ATOM 3640 C CA . PRO A 1 449 ? 14.148 41.062 5.879 1 89.75 449 PRO A CA 1
ATOM 3641 C C . PRO A 1 449 ? 15.5 41.656 5.512 1 89.75 449 PRO A C 1
ATOM 3643 O O . PRO A 1 449 ? 15.578 42.844 5.148 1 89.75 449 PRO A O 1
ATOM 3646 N N . VAL A 1 450 ? 16.547 40.938 5.625 1 89.75 450 VAL A N 1
ATOM 3647 C CA . VAL A 1 450 ? 17.906 41.438 5.406 1 89.75 450 VAL A CA 1
ATOM 3648 C C . VAL A 1 450 ? 18.234 41.375 3.914 1 89.75 450 VAL A C 1
ATOM 3650 O O . VAL A 1 450 ? 19.047 42.156 3.43 1 89.75 450 VAL A O 1
ATOM 3653 N N . PHE A 1 451 ? 17.578 40.469 3.246 1 89.12 451 PHE A N 1
ATOM 3654 C CA . PHE A 1 451 ? 17.859 40.281 1.831 1 89.12 451 PHE A CA 1
ATOM 3655 C C . PHE A 1 451 ? 16.656 40.625 0.977 1 89.12 451 PHE A C 1
ATOM 3657 O O . PHE A 1 451 ? 15.641 41.094 1.49 1 89.12 451 PHE A O 1
ATOM 3664 N N . SER A 1 452 ? 16.859 40.5 -0.299 1 81.75 452 SER A N 1
ATOM 3665 C CA . SER A 1 452 ? 15.727 40.719 -1.206 1 81.75 452 SER A CA 1
ATOM 3666 C C . SER A 1 452 ? 14.594 39.75 -0.901 1 81.75 452 SER A C 1
ATOM 3668 O O . SER A 1 452 ? 14.734 38.531 -1.099 1 81.75 452 SER A O 1
ATOM 3670 N N . GLN A 1 453 ? 13.516 40.25 -0.53 1 83.12 453 GLN A N 1
ATOM 3671 C CA . GLN A 1 453 ? 12.406 39.469 -0.04 1 83.12 453 GLN A CA 1
ATOM 3672 C C . GLN A 1 453 ? 11.883 38.531 -1.124 1 83.12 453 GLN A C 1
ATOM 3674 O O . GLN A 1 453 ? 11.609 37.344 -0.86 1 83.12 453 GLN A O 1
ATOM 3679 N N . GLY A 1 454 ? 11.93 38.969 -2.299 1 86.12 454 GLY A N 1
ATOM 3680 C CA . GLY A 1 454 ? 11.422 38.156 -3.391 1 86.12 454 GLY A CA 1
ATOM 3681 C C . GLY A 1 454 ? 12.281 36.938 -3.689 1 86.12 454 GLY A C 1
ATOM 3682 O O . GLY A 1 454 ? 11.773 35.844 -3.887 1 86.12 454 GLY A O 1
ATOM 3683 N N . SER A 1 455 ? 13.547 37.125 -3.693 1 89 455 SER A N 1
ATOM 3684 C CA . SER A 1 455 ? 14.477 36.062 -4.004 1 89 455 SER A CA 1
ATOM 3685 C C . SER A 1 455 ? 14.492 35 -2.908 1 89 455 SER A C 1
ATOM 3687 O O . SER A 1 455 ? 14.484 33.812 -3.195 1 89 455 SER A O 1
ATOM 3689 N N . VAL A 1 456 ? 14.461 35.469 -1.699 1 91.44 456 VAL A N 1
ATOM 3690 C CA . VAL A 1 456 ? 14.492 34.531 -0.575 1 91.44 456 VAL A CA 1
ATOM 3691 C C . VAL A 1 456 ? 13.195 33.719 -0.534 1 91.44 456 VAL A C 1
ATOM 3693 O O . VAL A 1 456 ? 13.211 32.531 -0.303 1 91.44 456 VAL A O 1
ATOM 3696 N N . LYS A 1 457 ? 12.125 34.406 -0.808 1 91 457 LYS A N 1
ATOM 3697 C CA . LYS A 1 457 ? 10.828 33.719 -0.816 1 91 457 LYS A CA 1
ATOM 3698 C C . LYS A 1 457 ? 10.766 32.656 -1.912 1 91 457 LYS A C 1
ATOM 3700 O O . LYS A 1 457 ? 10.133 31.625 -1.738 1 91 457 LYS A O 1
ATOM 3705 N N . SER A 1 458 ? 11.445 32.938 -2.934 1 91.12 458 SER A N 1
ATOM 3706 C CA . SER A 1 458 ? 11.492 31.969 -4.027 1 91.12 458 SER A CA 1
ATOM 3707 C C . SER A 1 458 ? 12.258 30.703 -3.625 1 91.12 458 SER A C 1
ATOM 3709 O O . SER A 1 458 ? 11.859 29.594 -3.971 1 91.12 458 SER A O 1
ATOM 3711 N N . ILE A 1 459 ? 13.305 30.922 -2.928 1 92.12 459 ILE A N 1
ATOM 3712 C CA . ILE A 1 459 ? 14.094 29.797 -2.463 1 92.12 459 ILE A CA 1
ATOM 3713 C C . ILE A 1 459 ? 13.273 28.969 -1.468 1 92.12 459 ILE A C 1
ATOM 3715 O O . ILE A 1 459 ? 13.281 27.734 -1.519 1 92.12 459 ILE A O 1
ATOM 3719 N N . ILE A 1 460 ? 12.586 29.656 -0.623 1 93.06 460 ILE A N 1
ATOM 3720 C CA . ILE A 1 460 ? 11.758 28.984 0.382 1 93.06 460 ILE A CA 1
ATOM 3721 C C . ILE A 1 460 ? 10.656 28.188 -0.304 1 93.06 460 ILE A C 1
ATOM 3723 O O . ILE A 1 460 ? 10.367 27.047 0.091 1 93.06 460 ILE A O 1
ATOM 3727 N N . LYS A 1 461 ? 10.102 28.719 -1.302 1 91 461 LYS A N 1
ATOM 3728 C CA . LYS A 1 461 ? 9.047 28.047 -2.047 1 91 461 LYS A CA 1
ATOM 3729 C C . LYS A 1 461 ? 9.578 26.766 -2.709 1 91 461 LYS A C 1
ATOM 3731 O O . LYS A 1 461 ? 8.898 25.734 -2.721 1 91 461 LYS A O 1
ATOM 3736 N N . SER A 1 462 ? 10.75 26.875 -3.188 1 89.81 462 SER A N 1
ATOM 3737 C CA . SER A 1 462 ? 11.367 25.719 -3.828 1 89.81 462 SER A CA 1
ATOM 3738 C C . SER A 1 462 ? 11.695 24.625 -2.811 1 89.81 462 SER A C 1
ATOM 3740 O O . SER A 1 462 ? 11.68 23.438 -3.135 1 89.81 462 SER A O 1
ATOM 3742 N N . LEU A 1 463 ? 11.984 25.062 -1.618 1 93.19 463 LEU A N 1
ATOM 3743 C CA . LEU A 1 463 ? 12.367 24.141 -0.553 1 93.19 463 LEU A CA 1
ATOM 3744 C C . LEU A 1 463 ? 11.141 23.469 0.046 1 93.19 463 LEU A C 1
ATOM 3746 O O . LEU A 1 463 ? 11.25 22.406 0.652 1 93.19 463 LEU A O 1
ATOM 3750 N N . LYS A 1 464 ? 10.008 24.047 -0.164 1 92.19 464 LYS A N 1
ATOM 3751 C CA . LYS A 1 464 ? 8.781 23.625 0.51 1 92.19 464 LYS A CA 1
ATOM 3752 C C . LYS A 1 464 ? 8.414 22.188 0.166 1 92.19 464 LYS A C 1
ATOM 3754 O O . LYS A 1 464 ? 8.094 21.391 1.052 1 92.19 464 LYS A O 1
ATOM 3759 N N . MET A 1 465 ? 8.523 21.812 -1.047 1 91.38 465 MET A N 1
ATOM 3760 C CA . MET A 1 465 ? 8.141 20.469 -1.475 1 91.38 465 MET A CA 1
ATOM 3761 C C . MET A 1 465 ? 9.039 19.422 -0.842 1 91.38 465 MET A C 1
ATOM 3763 O O . MET A 1 465 ? 8.562 18.391 -0.369 1 91.38 465 MET A O 1
ATOM 3767 N N . LEU A 1 466 ? 10.32 19.719 -0.903 1 92.25 466 LEU A N 1
ATOM 3768 C CA . LEU A 1 466 ? 11.281 18.812 -0.29 1 92.25 466 LEU A CA 1
ATOM 3769 C C . LEU A 1 466 ? 11.047 18.703 1.214 1 92.25 466 LEU A C 1
ATOM 3771 O O . LEU A 1 466 ? 11.07 17.609 1.778 1 92.25 466 LEU A O 1
ATOM 3775 N N . GLN A 1 467 ? 10.781 19.781 1.812 1 93.38 467 GLN A N 1
ATOM 3776 C CA . GLN A 1 467 ? 10.531 19.812 3.25 1 93.38 467 GLN A CA 1
ATOM 3777 C C . GLN A 1 467 ? 9.281 19.031 3.613 1 93.38 467 GLN A C 1
ATOM 3779 O O . GLN A 1 467 ? 9.273 18.281 4.59 1 93.38 467 GLN A O 1
ATOM 3784 N N . ASP A 1 468 ? 8.281 19.25 2.861 1 92.94 468 ASP A N 1
ATOM 3785 C CA . ASP A 1 468 ? 7.031 18.531 3.1 1 92.94 468 ASP A CA 1
ATOM 3786 C C . ASP A 1 468 ? 7.23 17.016 2.963 1 92.94 468 ASP A C 1
ATOM 3788 O O . ASP A 1 468 ? 6.762 16.25 3.801 1 92.94 468 ASP A O 1
ATOM 3792 N N . ASN A 1 469 ? 7.891 16.641 1.933 1 93.81 469 ASN A N 1
ATOM 3793 C CA . ASN A 1 469 ? 8.211 15.242 1.677 1 93.81 469 ASN A CA 1
ATOM 3794 C C . ASN A 1 469 ? 9.016 14.633 2.822 1 93.81 469 ASN A C 1
ATOM 3796 O O . ASN A 1 469 ? 8.648 13.578 3.344 1 93.81 469 ASN A O 1
ATOM 3800 N N . LEU A 1 470 ? 10.047 15.289 3.213 1 94 470 LEU A N 1
ATOM 3801 C CA . LEU A 1 470 ? 10.891 14.82 4.301 1 94 470 LEU A CA 1
ATOM 3802 C C . LEU A 1 470 ? 10.125 14.797 5.621 1 94 470 LEU A C 1
ATOM 3804 O O . LEU A 1 470 ? 10.352 13.93 6.461 1 94 470 LEU A O 1
ATOM 3808 N N . GLY A 1 471 ? 9.258 15.758 5.75 1 93.56 471 GLY A N 1
ATOM 3809 C CA . GLY A 1 471 ? 8.414 15.812 6.934 1 93.56 471 GLY A CA 1
ATOM 3810 C C . GLY A 1 471 ? 7.492 14.609 7.055 1 93.56 471 GLY A C 1
ATOM 3811 O O . GLY A 1 471 ? 7.43 13.977 8.109 1 93.56 471 GLY A O 1
ATOM 3812 N N . ARG A 1 472 ? 6.902 14.352 5.996 1 92.75 472 ARG A N 1
ATOM 3813 C CA . ARG A 1 472 ? 6.016 13.195 5.988 1 92.75 472 ARG A CA 1
ATOM 3814 C C . ARG A 1 472 ? 6.793 11.906 6.227 1 92.75 472 ARG A C 1
ATOM 3816 O O . ARG A 1 472 ? 6.383 11.062 7.031 1 92.75 472 ARG A O 1
ATOM 3823 N N . PHE A 1 473 ? 7.887 11.719 5.57 1 93.5 473 PHE A N 1
ATOM 3824 C CA . PHE A 1 473 ? 8.742 10.562 5.766 1 93.5 473 PHE A CA 1
ATOM 3825 C C . PHE A 1 473 ? 9.086 10.375 7.242 1 93.5 473 PHE A C 1
ATOM 3827 O O . PHE A 1 473 ? 8.977 9.273 7.777 1 93.5 473 PHE A O 1
ATOM 3834 N N . ASN A 1 474 ? 9.508 11.422 7.844 1 90.62 474 ASN A N 1
ATOM 3835 C CA . ASN A 1 474 ? 9.906 11.375 9.25 1 90.62 474 ASN A CA 1
ATOM 3836 C C . ASN A 1 474 ? 8.711 11.094 10.156 1 90.62 474 ASN A C 1
ATOM 3838 O O . ASN A 1 474 ? 8.828 10.352 11.133 1 90.62 474 ASN A O 1
ATOM 3842 N N . ASP A 1 475 ? 7.613 11.734 9.836 1 90.75 475 ASP A N 1
ATOM 3843 C CA . ASP A 1 475 ? 6.414 11.516 10.633 1 90.75 475 ASP A CA 1
ATOM 3844 C C . ASP A 1 475 ? 6.016 10.047 10.641 1 90.75 475 ASP A C 1
ATOM 3846 O O . ASP A 1 475 ? 5.73 9.477 11.703 1 90.75 475 ASP A O 1
ATOM 3850 N N . TYR A 1 476 ? 6.039 9.453 9.492 1 92.81 476 TYR A N 1
ATOM 3851 C CA . TYR A 1 476 ? 5.688 8.039 9.383 1 92.81 476 TYR A CA 1
ATOM 3852 C C . TYR A 1 476 ? 6.672 7.168 10.148 1 92.81 476 TYR A C 1
ATOM 3854 O O . TYR A 1 476 ? 6.277 6.203 10.805 1 92.81 476 TYR A O 1
ATOM 3862 N N . SER A 1 477 ? 7.918 7.523 10.055 1 92 477 SER A N 1
ATOM 3863 C CA . SER A 1 477 ? 8.945 6.773 10.766 1 92 477 SER A CA 1
ATOM 3864 C C . SER A 1 477 ? 8.734 6.844 12.273 1 92 477 SER A C 1
ATOM 3866 O O . SER A 1 477 ? 8.734 5.816 12.953 1 92 477 SER A O 1
ATOM 3868 N N . VAL A 1 478 ? 8.516 8.039 12.758 1 90.5 478 VAL A N 1
ATOM 3869 C CA . VAL A 1 478 ? 8.352 8.266 14.188 1 90.5 478 VAL A CA 1
ATOM 3870 C C . VAL A 1 478 ? 7.078 7.574 14.672 1 90.5 478 VAL A C 1
ATOM 3872 O O . VAL A 1 478 ? 7.062 6.98 15.758 1 90.5 478 VAL A O 1
ATOM 3875 N N . GLN A 1 479 ? 6.07 7.629 13.883 1 92.81 479 GLN A N 1
ATOM 3876 C CA . GLN A 1 479 ? 4.809 6.996 14.25 1 92.81 479 GLN A CA 1
ATOM 3877 C C . GLN A 1 479 ? 4.961 5.484 14.367 1 92.81 479 GLN A C 1
ATOM 3879 O O . GLN A 1 479 ? 4.461 4.875 15.312 1 92.81 479 GLN A O 1
ATOM 3884 N N . GLN A 1 480 ? 5.656 4.863 13.445 1 93.31 480 GLN A N 1
ATOM 3885 C CA . GLN A 1 480 ? 5.883 3.422 13.469 1 93.31 480 GLN A CA 1
ATOM 3886 C C . GLN A 1 480 ? 6.605 3.006 14.75 1 93.31 480 GLN A C 1
ATOM 3888 O O . GLN A 1 480 ? 6.207 2.043 15.406 1 93.31 480 GLN A O 1
ATOM 3893 N N . ILE A 1 481 ? 7.629 3.756 15.094 1 92.38 481 ILE A N 1
ATOM 3894 C CA . ILE A 1 481 ? 8.422 3.455 16.281 1 92.38 481 ILE A CA 1
ATOM 3895 C C . ILE A 1 481 ? 7.578 3.65 17.531 1 92.38 481 ILE A C 1
ATOM 3897 O O . ILE A 1 481 ? 7.59 2.811 18.438 1 92.38 481 ILE A O 1
ATOM 3901 N N . SER A 1 482 ? 6.828 4.77 17.516 1 94.25 482 SER A N 1
ATOM 3902 C CA . SER A 1 482 ? 5.973 5.082 18.656 1 94.25 482 SER A CA 1
ATOM 3903 C C . SER A 1 482 ? 4.918 4 18.875 1 94.25 482 SER A C 1
ATOM 3905 O O . SER A 1 482 ? 4.668 3.584 20 1 94.25 482 SER A O 1
ATOM 3907 N N . LEU A 1 483 ? 4.332 3.529 17.844 1 95.44 483 LEU A N 1
ATOM 3908 C CA . LEU A 1 483 ? 3.312 2.488 17.922 1 95.44 483 LEU A CA 1
ATOM 3909 C C . LEU A 1 483 ? 3.91 1.173 18.406 1 95.44 483 LEU A C 1
ATOM 3911 O O . LEU A 1 483 ? 3.295 0.464 19.203 1 95.44 483 LEU A O 1
ATOM 3915 N N . GLY A 1 484 ? 5.094 0.845 17.875 1 93.44 484 GLY A N 1
ATOM 3916 C CA . GLY A 1 484 ? 5.781 -0.344 18.359 1 93.44 484 GLY A CA 1
ATOM 3917 C C . GLY A 1 484 ? 6.074 -0.307 19.844 1 93.44 484 GLY A C 1
ATOM 3918 O O . GLY A 1 484 ? 5.844 -1.29 20.547 1 93.44 484 GLY A O 1
ATOM 3919 N N . THR A 1 485 ? 6.562 0.851 20.312 1 93.25 485 THR A N 1
ATOM 3920 C CA . THR A 1 485 ? 6.867 1.038 21.719 1 93.25 485 THR A CA 1
ATOM 3921 C C . THR A 1 485 ? 5.602 0.946 22.562 1 93.25 485 THR A C 1
ATOM 3923 O O . THR A 1 485 ? 5.602 0.337 23.641 1 93.25 485 THR A O 1
ATOM 3926 N N . PHE A 1 486 ? 4.578 1.503 22.109 1 94 486 PHE A N 1
ATOM 3927 C CA . PHE A 1 486 ? 3.307 1.456 22.812 1 94 486 PHE A CA 1
ATOM 3928 C C . PHE A 1 486 ? 2.822 0.019 22.969 1 94 486 PHE A C 1
ATOM 3930 O O . PHE A 1 486 ? 2.348 -0.374 24.031 1 94 486 PHE A O 1
ATOM 3937 N N . LEU A 1 487 ? 2.914 -0.7 21.859 1 92.94 487 LEU A N 1
ATOM 3938 C CA . LEU A 1 487 ? 2.469 -2.09 21.875 1 92.94 487 LEU A CA 1
ATOM 3939 C C . LEU A 1 487 ? 3.25 -2.896 22.906 1 92.94 487 LEU A C 1
ATOM 3941 O O . LEU A 1 487 ? 2.684 -3.754 23.594 1 92.94 487 LEU A O 1
ATOM 3945 N N . GLU A 1 488 ? 4.488 -2.596 23.078 1 90.19 488 GLU A N 1
ATOM 3946 C CA . GLU A 1 488 ? 5.352 -3.322 24.016 1 90.19 488 GLU A CA 1
ATOM 3947 C C . GLU A 1 488 ? 5.078 -2.916 25.453 1 90.19 488 GLU A C 1
ATOM 3949 O O . GLU A 1 488 ? 5.219 -3.729 26.375 1 90.19 488 GLU A O 1
ATOM 3954 N N . THR A 1 489 ? 4.629 -1.679 25.625 1 89.75 489 THR A N 1
ATOM 3955 C CA . THR A 1 489 ? 4.543 -1.146 26.984 1 89.75 489 THR A CA 1
ATOM 3956 C C . THR A 1 489 ? 3.098 -1.15 27.484 1 89.75 489 THR A C 1
ATOM 3958 O O . THR A 1 489 ? 2.846 -1.115 28.688 1 89.75 489 THR A O 1
ATOM 3961 N N . ALA A 1 490 ? 2.162 -1.183 26.531 1 87.5 490 ALA A N 1
ATOM 3962 C CA . ALA A 1 490 ? 0.756 -1.1 26.922 1 87.5 490 ALA A CA 1
ATOM 3963 C C . ALA A 1 490 ? 0.347 -2.303 27.766 1 87.5 490 ALA A C 1
ATOM 3965 O O . ALA A 1 490 ? 0.717 -3.439 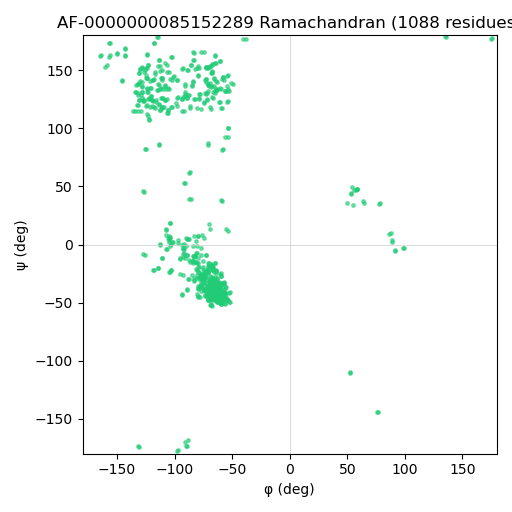27.453 1 87.5 490 ALA A O 1
ATOM 3966 N N . ASP A 1 491 ? -0.317 -2.031 28.844 1 87.94 491 ASP A N 1
ATOM 3967 C CA . ASP A 1 491 ? -0.803 -3.078 29.734 1 87.94 491 ASP A CA 1
ATOM 3968 C C . ASP A 1 491 ? -2.215 -3.518 29.359 1 87.94 491 ASP A C 1
ATOM 3970 O O . ASP A 1 491 ? -3.145 -3.406 30.156 1 87.94 491 ASP A O 1
ATOM 3974 N N . ILE A 1 492 ? -2.426 -3.857 28.172 1 89.81 492 ILE A N 1
ATOM 3975 C CA . ILE A 1 492 ? -3.688 -4.379 27.656 1 89.81 492 ILE A CA 1
ATOM 3976 C C . ILE A 1 492 ? -3.514 -5.844 27.25 1 89.81 492 ILE A C 1
ATOM 3978 O O . ILE A 1 492 ? -2.721 -6.156 26.359 1 89.81 492 ILE A O 1
ATOM 3982 N N . LYS A 1 493 ? -4.242 -6.75 27.953 1 87.81 493 LYS A N 1
ATOM 3983 C CA . LYS A 1 493 ? -4.043 -8.188 27.766 1 87.81 493 LYS A CA 1
ATOM 3984 C C . LYS A 1 493 ? -5.309 -8.859 27.25 1 87.81 493 LYS A C 1
ATOM 3986 O O . LYS A 1 493 ? -6.312 -8.188 27 1 87.81 493 LYS A O 1
ATOM 3991 N N . GLY A 1 494 ? -5.195 -10.148 26.906 1 87.88 494 GLY A N 1
ATOM 3992 C CA . GLY A 1 494 ? -6.348 -10.93 26.5 1 87.88 494 GLY A CA 1
ATOM 3993 C C . GLY A 1 494 ? -6.801 -10.617 25.078 1 87.88 494 GLY A C 1
ATOM 3994 O O . GLY A 1 494 ? -5.977 -10.391 24.188 1 87.88 494 GLY A O 1
ATOM 3995 N N . ARG A 1 495 ? -8.062 -10.656 24.906 1 88.75 495 ARG A N 1
ATOM 3996 C CA . ARG A 1 495 ? -8.656 -10.445 23.594 1 88.75 495 ARG A CA 1
ATOM 3997 C C . ARG A 1 495 ? -8.391 -9.023 23.094 1 88.75 495 ARG A C 1
ATOM 3999 O O . ARG A 1 495 ? -8.062 -8.82 21.922 1 88.75 495 ARG A O 1
ATOM 4006 N N . ASP A 1 496 ? -8.477 -8.086 24.062 1 92.88 496 ASP A N 1
ATOM 4007 C CA . ASP A 1 496 ? -8.242 -6.688 23.703 1 92.88 496 ASP A CA 1
ATOM 4008 C C . ASP A 1 496 ? -6.789 -6.453 23.297 1 92.88 496 ASP A C 1
ATOM 4010 O O . ASP A 1 496 ? -6.504 -5.648 22.406 1 92.88 496 ASP A O 1
ATOM 4014 N N . GLY A 1 497 ? -5.926 -7.184 24 1 93.38 497 GLY A N 1
ATOM 4015 C CA . GLY A 1 497 ? -4.52 -7.082 23.656 1 93.38 497 GLY A CA 1
ATOM 4016 C C . GLY A 1 497 ? -4.207 -7.602 22.266 1 93.38 497 GLY A C 1
ATOM 4017 O O . GLY A 1 497 ? -3.412 -7.008 21.531 1 93.38 497 GLY A O 1
ATOM 4018 N N . LYS A 1 498 ? -4.879 -8.656 21.922 1 93 498 LYS A N 1
ATOM 4019 C CA . LYS A 1 498 ? -4.688 -9.227 20.594 1 93 498 LYS A CA 1
ATOM 4020 C C . LYS A 1 498 ? -5.25 -8.305 19.516 1 93 498 LYS A C 1
ATOM 4022 O O . LYS A 1 498 ? -4.621 -8.109 18.469 1 93 498 LYS A O 1
ATOM 4027 N N . LYS A 1 499 ? -6.402 -7.785 19.812 1 95 499 LYS A N 1
ATOM 4028 C CA . LYS A 1 499 ? -7.02 -6.871 18.844 1 95 499 LYS A CA 1
ATOM 4029 C C . LYS A 1 499 ? -6.184 -5.609 18.672 1 95 499 LYS A C 1
ATOM 4031 O O . LYS A 1 499 ? -6.047 -5.098 17.562 1 95 499 LYS A O 1
ATOM 4036 N N . LEU A 1 500 ? -5.68 -5.141 19.781 1 96.75 500 LEU A N 1
ATOM 4037 C CA . LEU A 1 500 ? -4.801 -3.979 19.734 1 96.75 500 LEU A CA 1
ATOM 4038 C C . LEU A 1 500 ? -3.566 -4.262 18.891 1 96.75 500 LEU A C 1
ATOM 4040 O O . LEU A 1 500 ? -3.197 -3.451 18.031 1 96.75 500 LEU A O 1
ATOM 4044 N N . ALA A 1 501 ? -2.957 -5.398 19.141 1 96.31 501 ALA A N 1
ATOM 4045 C CA . ALA A 1 501 ? -1.758 -5.777 18.391 1 96.31 501 ALA A CA 1
ATOM 4046 C C . ALA A 1 501 ? -2.055 -5.898 16.906 1 96.31 501 ALA A C 1
ATOM 4048 O O . ALA A 1 501 ? -1.26 -5.465 16.062 1 96.31 501 ALA A O 1
ATOM 4049 N N . GLU A 1 502 ? -3.166 -6.48 16.578 1 96.25 502 GLU A N 1
ATOM 4050 C CA . GLU A 1 502 ? -3.58 -6.602 15.188 1 96.25 502 GLU A CA 1
ATOM 4051 C C . GLU A 1 502 ? -3.758 -5.23 14.539 1 96.25 502 GLU A C 1
ATOM 4053 O O . GLU A 1 502 ? -3.283 -5 13.43 1 96.25 502 GLU A O 1
ATOM 4058 N N . GLY A 1 503 ? -4.461 -4.371 15.25 1 96.88 503 GLY A N 1
ATOM 4059 C CA . GLY A 1 503 ? -4.676 -3.025 14.742 1 96.88 503 GLY A CA 1
ATOM 4060 C C . GLY A 1 503 ? -3.389 -2.248 14.539 1 96.88 503 GLY A C 1
ATOM 4061 O O . GLY A 1 503 ? -3.209 -1.589 13.516 1 96.88 503 GLY A O 1
ATOM 4062 N N . ILE A 1 504 ? -2.512 -2.326 15.508 1 97.31 504 ILE A N 1
ATOM 4063 C CA . ILE A 1 504 ? -1.236 -1.623 15.422 1 97.31 504 ILE A CA 1
ATOM 4064 C C . ILE A 1 504 ? -0.402 -2.201 14.281 1 97.31 504 ILE A C 1
ATOM 4066 O O . ILE A 1 504 ? 0.247 -1.46 13.539 1 97.31 504 ILE A O 1
ATOM 4070 N N . GLY A 1 505 ? -0.407 -3.531 14.125 1 96.81 505 GLY A N 1
ATOM 4071 C CA . GLY A 1 505 ? 0.294 -4.152 13.016 1 96.81 505 GLY A CA 1
ATOM 4072 C C . GLY A 1 505 ? -0.177 -3.656 11.664 1 96.81 505 GLY A C 1
ATOM 4073 O O . GLY A 1 505 ? 0.638 -3.354 10.789 1 96.81 505 GLY A O 1
ATOM 4074 N N . ALA A 1 506 ? -1.466 -3.602 11.555 1 97.12 506 ALA A N 1
ATOM 4075 C CA . ALA A 1 506 ? -2.051 -3.109 10.312 1 97.12 506 ALA A CA 1
ATOM 4076 C C . ALA A 1 506 ? -1.624 -1.67 10.039 1 97.12 506 ALA A C 1
ATOM 4078 O O . ALA A 1 506 ? -1.2 -1.342 8.93 1 97.12 506 ALA A O 1
ATOM 4079 N N . LEU A 1 507 ? -1.739 -0.87 11.039 1 96.62 507 LEU A N 1
ATOM 4080 C CA . LEU A 1 507 ? -1.41 0.543 10.891 1 96.62 507 LEU A CA 1
ATOM 4081 C C . LEU A 1 507 ? 0.072 0.725 10.578 1 96.62 507 LEU A C 1
ATOM 4083 O O . LEU A 1 507 ? 0.436 1.521 9.711 1 96.62 507 LEU A O 1
ATOM 4087 N N . ARG A 1 508 ? 0.918 0.031 11.273 1 96.06 508 ARG A N 1
ATOM 4088 C CA . ARG A 1 508 ? 2.355 0.132 11.047 1 96.06 508 ARG A CA 1
ATOM 4089 C C . ARG A 1 508 ? 2.715 -0.298 9.625 1 96.06 508 ARG A C 1
ATOM 4091 O O . ARG A 1 508 ? 3.6 0.287 9 1 96.06 508 ARG A O 1
ATOM 4098 N N . ALA A 1 509 ? 2.059 -1.325 9.109 1 95.62 509 ALA A N 1
ATOM 4099 C CA . ALA A 1 509 ? 2.307 -1.772 7.746 1 95.62 509 ALA A CA 1
ATOM 4100 C C . ALA A 1 509 ? 1.944 -0.686 6.738 1 95.62 509 ALA A C 1
ATOM 4102 O O . ALA A 1 509 ? 2.705 -0.415 5.805 1 95.62 509 ALA A O 1
ATOM 4103 N N . MET A 1 510 ? 0.818 -0.088 6.961 1 94.81 510 MET A N 1
ATOM 4104 C CA . MET A 1 510 ? 0.368 0.959 6.051 1 94.81 510 MET A CA 1
ATOM 4105 C C . MET A 1 510 ? 1.266 2.189 6.145 1 94.81 510 MET A C 1
ATOM 4107 O O . MET A 1 510 ? 1.582 2.812 5.129 1 94.81 510 MET A O 1
ATOM 4111 N N . LEU A 1 511 ? 1.612 2.549 7.371 1 95.38 511 LEU A N 1
ATOM 4112 C CA . LEU A 1 511 ? 2.514 3.68 7.559 1 95.38 511 LEU A CA 1
ATOM 4113 C C . LEU A 1 511 ? 3.863 3.416 6.902 1 95.38 511 LEU A C 1
ATOM 4115 O O . LEU A 1 511 ? 4.477 4.328 6.34 1 95.38 511 LEU A O 1
ATOM 4119 N N . ASN A 1 512 ? 4.328 2.193 7 1 94.19 512 ASN A N 1
ATOM 4120 C CA . ASN A 1 512 ? 5.574 1.817 6.34 1 94.19 512 ASN A CA 1
ATOM 4121 C C . ASN A 1 512 ? 5.477 1.976 4.828 1 94.19 512 ASN A C 1
ATOM 4123 O O . ASN A 1 512 ? 6.426 2.424 4.184 1 94.19 512 ASN A O 1
ATOM 4127 N N . LEU A 1 513 ? 4.387 1.54 4.32 1 91.56 513 LEU A N 1
ATOM 4128 C CA . LEU A 1 513 ? 4.168 1.703 2.887 1 91.56 513 LEU A CA 1
ATOM 4129 C C . LEU A 1 513 ? 4.207 3.176 2.494 1 91.56 513 LEU A C 1
ATOM 4131 O O . LEU A 1 513 ? 4.844 3.541 1.503 1 91.56 513 LEU A O 1
ATOM 4135 N N . CYS A 1 514 ? 3.518 3.998 3.271 1 92.5 514 CYS A N 1
ATOM 4136 C CA . CYS A 1 514 ? 3.512 5.434 3.018 1 92.5 514 CYS A CA 1
ATOM 4137 C C . CYS A 1 514 ? 4.918 6.012 3.125 1 92.5 514 CYS A C 1
ATOM 4139 O O . CYS A 1 514 ? 5.305 6.863 2.322 1 92.5 514 CYS A O 1
ATOM 4141 N N . GLN A 1 515 ? 5.641 5.574 4.113 1 92.25 515 GLN A N 1
ATOM 4142 C CA . GLN A 1 515 ? 7.016 6.023 4.305 1 92.25 515 GLN A CA 1
ATOM 4143 C C . GLN A 1 515 ? 7.871 5.707 3.08 1 92.25 515 GLN A C 1
ATOM 4145 O O . GLN A 1 515 ? 8.648 6.547 2.627 1 92.25 515 GLN A O 1
ATOM 4150 N N . GLN A 1 516 ? 7.684 4.5 2.508 1 89.81 516 GLN A N 1
ATOM 4151 C CA . GLN A 1 516 ? 8.469 4.07 1.353 1 89.81 516 GLN A CA 1
ATOM 4152 C C . GLN A 1 516 ? 8.117 4.895 0.115 1 89.81 516 GLN A C 1
ATOM 4154 O O . GLN A 1 516 ? 8.984 5.191 -0.708 1 89.81 516 GLN A O 1
ATOM 4159 N N . LYS A 1 517 ? 6.871 5.227 0.022 1 89.31 517 LYS A N 1
ATOM 4160 C CA . LYS A 1 517 ? 6.453 6.066 -1.098 1 89.31 517 LYS A CA 1
ATOM 4161 C C . LYS A 1 517 ? 7.098 7.449 -1.021 1 89.31 517 LYS A C 1
ATOM 4163 O O . LYS A 1 517 ? 7.559 7.98 -2.035 1 89.31 517 LYS A O 1
ATOM 4168 N N . GLU A 1 518 ? 7.098 7.996 0.233 1 91.69 518 GLU A N 1
ATOM 4169 C CA . GLU A 1 518 ? 7.742 9.289 0.428 1 91.69 518 GLU A CA 1
ATOM 4170 C C . GLU A 1 518 ? 9.242 9.203 0.178 1 91.69 518 GLU A C 1
ATOM 4172 O O . GLU A 1 518 ? 9.844 10.117 -0.385 1 91.69 518 GLU A O 1
ATOM 4177 N N . ARG A 1 519 ? 9.828 8.117 0.611 1 90.69 519 ARG A N 1
ATOM 4178 C CA . ARG A 1 519 ? 11.258 7.898 0.414 1 90.69 519 ARG A CA 1
ATOM 4179 C C . ARG A 1 519 ? 11.609 7.898 -1.069 1 90.69 519 ARG A C 1
ATOM 4181 O O . ARG A 1 519 ? 12.641 8.453 -1.468 1 90.69 519 ARG A O 1
ATOM 4188 N N . ALA A 1 520 ? 10.773 7.332 -1.897 1 87.88 520 ALA A N 1
ATOM 4189 C CA . ALA A 1 520 ? 11.016 7.203 -3.332 1 87.88 520 ALA A CA 1
ATOM 4190 C C . ALA A 1 520 ? 10.977 8.57 -4.016 1 87.88 520 ALA A C 1
ATOM 4192 O O . ALA A 1 520 ? 11.562 8.75 -5.09 1 87.88 520 ALA A O 1
ATOM 4193 N N . LEU A 1 521 ? 10.383 9.539 -3.342 1 90.56 521 LEU A N 1
ATOM 4194 C CA . LEU A 1 521 ? 10.211 10.859 -3.939 1 90.56 521 LEU A CA 1
ATOM 4195 C C . LEU A 1 521 ? 11.336 11.797 -3.523 1 90.56 521 LEU A C 1
ATOM 4197 O O . LEU A 1 521 ? 11.5 12.875 -4.105 1 90.56 521 LEU A O 1
ATOM 4201 N N . VAL A 1 522 ? 12.164 11.438 -2.537 1 91.19 522 VAL A N 1
ATOM 4202 C CA . VAL A 1 522 ? 13.148 12.328 -1.935 1 91.19 522 VAL A CA 1
ATOM 4203 C C . VAL A 1 522 ? 14.164 12.773 -2.99 1 91.19 522 VAL A C 1
ATOM 4205 O O . VAL A 1 522 ? 14.461 13.961 -3.115 1 91.19 522 VAL A O 1
ATOM 4208 N N . THR A 1 523 ? 14.656 11.789 -3.818 1 88.19 523 THR A N 1
ATOM 4209 C CA . THR A 1 523 ? 15.672 12.094 -4.82 1 88.19 523 THR A CA 1
ATOM 4210 C C . THR A 1 523 ? 15.117 13.031 -5.887 1 88.19 523 THR A C 1
ATOM 4212 O O . THR A 1 523 ? 15.766 14.016 -6.262 1 88.19 523 THR A O 1
ATOM 4215 N N . LYS A 1 524 ? 13.953 12.781 -6.301 1 90.31 524 LYS A N 1
ATOM 4216 C CA . LYS A 1 524 ? 13.305 13.617 -7.305 1 90.31 524 LYS A CA 1
ATOM 4217 C C . LYS A 1 524 ? 13.039 15.023 -6.762 1 90.31 524 LYS A C 1
ATOM 4219 O O . LYS A 1 524 ? 13.305 16.016 -7.441 1 90.31 524 LYS A O 1
ATOM 4224 N N . ASN A 1 525 ? 12.531 15.109 -5.531 1 91 525 ASN A N 1
ATOM 4225 C CA . ASN A 1 525 ? 12.211 16.406 -4.93 1 91 525 ASN A CA 1
ATOM 4226 C C . ASN A 1 525 ? 13.469 17.203 -4.637 1 91 525 ASN A C 1
ATOM 4228 O O . ASN A 1 525 ? 13.453 18.438 -4.711 1 91 525 ASN A O 1
ATOM 4232 N N . PHE A 1 526 ? 14.555 16.516 -4.363 1 91.31 526 PHE A N 1
ATOM 4233 C CA . PHE A 1 526 ? 15.812 17.219 -4.16 1 91.31 526 PHE A CA 1
ATOM 4234 C C . PHE A 1 526 ? 16.328 17.797 -5.473 1 91.31 526 PHE A C 1
ATOM 4236 O O . PHE A 1 526 ? 16.812 18.922 -5.5 1 91.31 526 PHE A O 1
ATOM 4243 N N . LYS A 1 527 ? 16.172 17.031 -6.484 1 90.06 527 LYS A N 1
ATOM 4244 C CA . LYS A 1 527 ? 16.578 17.531 -7.793 1 90.06 527 LYS A CA 1
ATOM 4245 C C . LYS A 1 527 ? 15.773 18.766 -8.18 1 90.06 527 LYS A C 1
ATOM 4247 O O . LYS A 1 527 ? 16.312 19.703 -8.781 1 90.06 527 LYS A O 1
ATOM 4252 N N . ASN A 1 528 ? 14.586 18.797 -7.809 1 89.44 528 ASN A N 1
ATOM 4253 C CA . ASN A 1 528 ? 13.742 19.953 -8.07 1 89.44 528 ASN A CA 1
ATOM 4254 C C . ASN A 1 528 ? 14.18 21.156 -7.238 1 89.44 528 ASN A C 1
ATOM 4256 O O . ASN A 1 528 ? 14.164 22.297 -7.727 1 89.44 528 ASN A O 1
ATOM 4260 N N . PHE A 1 529 ? 14.562 20.938 -6.059 1 91.56 529 PHE A N 1
ATOM 4261 C CA . PHE A 1 529 ? 15.016 22.016 -5.191 1 91.56 529 PHE A CA 1
ATOM 4262 C C . PHE A 1 529 ? 16.359 22.562 -5.648 1 91.56 529 PHE A C 1
ATOM 4264 O O . PHE A 1 529 ? 16.547 23.781 -5.738 1 91.56 529 PHE A O 1
ATOM 4271 N N . ASN A 1 530 ? 17.266 21.594 -5.898 1 90.06 530 ASN A N 1
ATOM 4272 C CA . ASN A 1 530 ? 18.609 22 -6.305 1 90.06 530 ASN A CA 1
ATOM 4273 C C . ASN A 1 530 ? 18.688 22.219 -7.812 1 90.06 530 ASN A C 1
ATOM 4275 O O . ASN A 1 530 ? 19.656 21.781 -8.445 1 90.06 530 ASN A O 1
ATOM 4279 N N . SER A 1 531 ? 17.688 22.766 -8.312 1 89 531 SER A N 1
ATOM 4280 C CA . SER A 1 531 ? 17.703 23.125 -9.734 1 89 531 SER A CA 1
ATOM 4281 C C . SER A 1 531 ? 18.75 24.188 -10.031 1 89 531 SER A C 1
ATOM 4283 O O . SER A 1 531 ? 19.203 24.906 -9.125 1 89 531 SER A O 1
ATOM 4285 N N . PRO A 1 532 ? 19.094 24.328 -11.234 1 89.25 532 PRO A N 1
ATOM 4286 C CA . PRO A 1 532 ? 20.062 25.375 -11.586 1 89.25 532 PRO A CA 1
ATOM 4287 C C . PRO A 1 532 ? 19.578 26.766 -11.211 1 89.25 532 PRO A C 1
ATOM 4289 O O . PRO A 1 532 ? 20.375 27.609 -10.781 1 89.25 532 PRO A O 1
ATOM 4292 N N . ARG A 1 533 ? 18.375 26.953 -11.32 1 89.25 533 ARG A N 1
ATOM 4293 C CA . ARG A 1 533 ? 17.812 28.266 -10.969 1 89.25 533 ARG A CA 1
ATOM 4294 C C . ARG A 1 533 ? 18.016 28.562 -9.484 1 89.25 533 ARG A C 1
ATOM 4296 O O . ARG A 1 533 ? 18.453 29.641 -9.117 1 89.25 533 ARG A O 1
ATOM 4303 N N . THR A 1 534 ? 17.656 27.625 -8.68 1 90.44 534 THR A N 1
ATOM 4304 C CA . THR A 1 534 ? 17.797 27.812 -7.238 1 90.44 534 THR A CA 1
ATOM 4305 C C . THR A 1 534 ? 19.266 27.906 -6.844 1 90.44 534 THR A C 1
ATOM 4307 O O . THR A 1 534 ? 19.641 28.734 -6.004 1 90.44 534 THR A O 1
ATOM 4310 N N . ALA A 1 535 ? 20.109 27.109 -7.438 1 90.94 535 ALA A N 1
ATOM 4311 C CA . ALA A 1 535 ? 21.547 27.141 -7.156 1 90.94 535 ALA A CA 1
ATOM 4312 C C . ALA A 1 535 ? 22.141 28.5 -7.5 1 90.94 535 ALA A C 1
ATOM 4314 O O . ALA A 1 535 ? 22.969 29.031 -6.75 1 90.94 535 ALA A O 1
ATOM 4315 N N . ASP A 1 536 ? 21.672 29.031 -8.539 1 91.19 536 ASP A N 1
ATOM 4316 C CA . ASP A 1 536 ? 22.156 30.328 -8.969 1 91.19 536 ASP A CA 1
ATOM 4317 C C . ASP A 1 536 ? 21.688 31.438 -8.016 1 91.19 536 ASP A C 1
ATOM 4319 O O . ASP A 1 536 ? 22.453 32.344 -7.68 1 91.19 536 ASP A O 1
ATOM 4323 N N . LEU A 1 537 ? 20.5 31.312 -7.695 1 91.12 537 LEU A N 1
ATOM 4324 C CA . LEU A 1 537 ? 19.938 32.312 -6.793 1 91.12 537 LEU A CA 1
ATOM 4325 C C . LEU A 1 537 ? 20.656 32.281 -5.445 1 91.12 537 LEU A C 1
ATOM 4327 O O . LEU A 1 537 ? 20.922 33.344 -4.863 1 91.12 537 LEU A O 1
ATOM 4331 N N . VAL A 1 538 ? 20.953 31.125 -4.961 1 92.81 538 VAL A N 1
ATOM 4332 C CA . VAL A 1 538 ? 21.625 30.969 -3.682 1 92.81 538 VAL A CA 1
ATOM 4333 C C . VAL A 1 538 ? 23.047 31.531 -3.787 1 92.81 538 VAL A C 1
ATOM 4335 O O . VAL A 1 538 ? 23.516 32.219 -2.883 1 92.81 538 VAL A O 1
ATOM 4338 N N . SER A 1 539 ? 23.641 31.266 -4.832 1 91.12 539 SER A N 1
ATOM 4339 C CA . SER A 1 539 ? 25 31.766 -5.047 1 91.12 539 SER A CA 1
ATOM 4340 C C . SER A 1 539 ? 25.016 33.281 -5.156 1 91.12 539 SER A C 1
ATOM 4342 O O . SER A 1 539 ? 25.938 33.938 -4.645 1 91.12 539 SER A O 1
ATOM 4344 N N . GLU A 1 540 ? 24.078 33.781 -5.801 1 89.94 540 GLU A N 1
ATOM 4345 C CA . GLU A 1 540 ? 24 35.219 -5.992 1 89.94 540 GLU A CA 1
ATOM 4346 C C . GLU A 1 540 ? 23.75 35.938 -4.668 1 89.94 540 GLU A C 1
ATOM 4348 O O . GLU A 1 540 ? 24.328 36.969 -4.402 1 89.94 540 GLU A O 1
ATOM 4353 N N . LEU A 1 541 ? 22.906 35.344 -3.971 1 89.81 541 LEU A N 1
ATOM 4354 C CA . LEU A 1 541 ? 22.484 36.031 -2.75 1 89.81 541 LEU A CA 1
ATOM 4355 C C . LEU A 1 541 ? 23.484 35.781 -1.622 1 89.81 541 LEU A C 1
ATOM 4357 O O . LEU A 1 541 ? 23.719 36.688 -0.797 1 89.81 541 LEU A O 1
ATOM 4361 N N . PHE A 1 542 ? 24.141 34.594 -1.611 1 89.44 542 PHE A N 1
ATOM 4362 C CA . PHE A 1 542 ? 24.781 34.25 -0.354 1 89.44 542 PHE A CA 1
ATOM 4363 C C . PHE A 1 542 ? 26.25 33.938 -0.579 1 89.44 542 PHE A C 1
ATOM 4365 O O . PHE A 1 542 ? 27.016 33.75 0.378 1 89.44 542 PHE A O 1
ATOM 4372 N N . SER A 1 543 ? 26.672 33.844 -1.84 1 83.19 543 SER A N 1
ATOM 4373 C CA . SER A 1 543 ? 28.078 33.531 -2.064 1 83.19 543 SER A CA 1
ATOM 4374 C C . SER A 1 543 ? 28.953 34.75 -1.777 1 83.19 543 SER A C 1
ATOM 4376 O O . SER A 1 543 ? 28.578 35.875 -2.068 1 83.19 543 SER A O 1
ATOM 4378 N N . THR A 1 544 ? 29.938 34.781 -0.902 1 72.75 544 THR A N 1
ATOM 4379 C CA . THR A 1 544 ? 30.844 35.875 -0.574 1 72.75 544 THR A CA 1
ATOM 4380 C C . THR A 1 544 ? 31.906 36.031 -1.65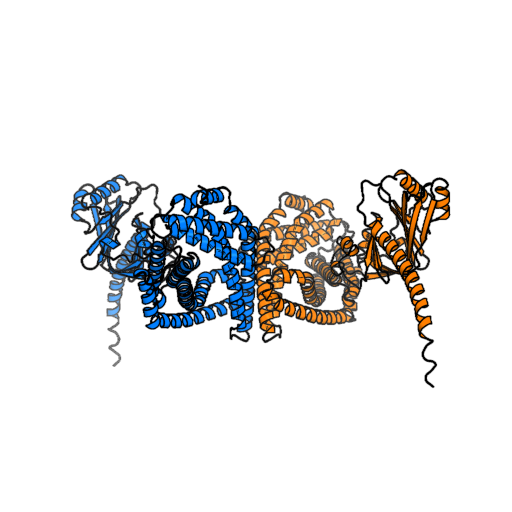6 1 72.75 544 THR A C 1
ATOM 4382 O O . THR A 1 544 ? 32.844 36.844 -1.508 1 72.75 544 THR A O 1
ATOM 4385 N N . LYS A 1 545 ? 32.031 35.469 -2.83 1 55.91 545 LYS A N 1
ATOM 4386 C CA . LYS A 1 545 ? 33.125 35.719 -3.768 1 55.91 545 LYS A CA 1
ATOM 4387 C C . LYS A 1 545 ? 33.031 37.125 -4.344 1 55.91 545 LYS A C 1
ATOM 4389 O O . LYS A 1 545 ? 33.781 37.469 -5.246 1 55.91 545 LYS A O 1
ATOM 4394 N N . GLY A 1 546 ? 32.312 38.156 -3.971 1 35.19 546 GLY A N 1
ATOM 4395 C CA . GLY A 1 546 ? 32.906 39.375 -4.504 1 35.19 546 GLY A CA 1
ATOM 4396 C C . GLY A 1 546 ? 34.25 39.719 -3.914 1 35.19 546 GLY A C 1
ATOM 4397 O O . GLY A 1 546 ? 34.562 39.312 -2.779 1 35.19 546 GLY A O 1
ATOM 4398 N N . MET B 1 1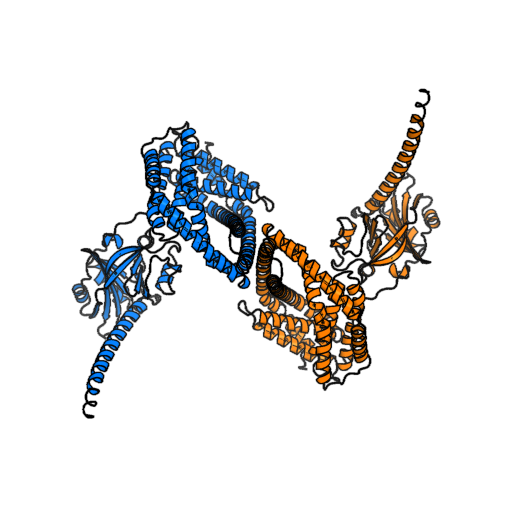 ? 68.438 -47.219 29.266 1 20.94 1 MET B N 1
ATOM 4399 C CA . MET B 1 1 ? 67.5 -47.812 28.281 1 20.94 1 MET B CA 1
ATOM 4400 C C . MET B 1 1 ? 66.938 -46.75 27.328 1 20.94 1 MET B C 1
ATOM 4402 O O . MET B 1 1 ? 65.938 -46.969 26.688 1 20.94 1 MET B O 1
ATOM 4406 N N . LEU B 1 2 ? 67.562 -45.594 27.172 1 21.94 2 LEU B N 1
ATOM 4407 C CA . LEU B 1 2 ? 67.438 -44.219 26.781 1 21.94 2 LEU B CA 1
ATOM 4408 C C . LEU B 1 2 ? 67.5 -44.062 25.25 1 21.94 2 LEU B C 1
ATOM 4410 O O . LEU B 1 2 ? 67.188 -43.031 24.703 1 21.94 2 LEU B O 1
ATOM 4414 N N . PHE B 1 3 ? 68.062 -45.062 24.578 1 23.72 3 PHE B N 1
ATOM 4415 C CA . PHE B 1 3 ? 68.75 -44.812 23.328 1 23.72 3 PHE B CA 1
ATOM 4416 C C . PHE B 1 3 ? 67.75 -44.625 22.188 1 23.72 3 PHE B C 1
ATOM 4418 O O . PHE B 1 3 ? 68.062 -44 21.172 1 23.72 3 PHE B O 1
ATOM 4425 N N . HIS B 1 4 ? 66.75 -45.438 22.078 1 20.36 4 HIS B N 1
ATOM 4426 C CA . HIS B 1 4 ? 66.312 -45.938 20.781 1 20.36 4 HIS B CA 1
ATOM 4427 C C . HIS B 1 4 ? 65.375 -44.938 20.094 1 20.36 4 HIS B C 1
ATOM 4429 O O . HIS B 1 4 ? 64.688 -45.281 19.109 1 20.36 4 HIS B O 1
ATOM 4435 N N . LYS B 1 5 ? 65 -43.719 20.688 1 24.27 5 LYS B N 1
ATOM 4436 C CA . LYS B 1 5 ? 63.781 -43.031 20.281 1 24.27 5 LYS B CA 1
ATOM 4437 C C . LYS B 1 5 ? 64 -42.312 18.953 1 24.27 5 LYS B C 1
ATOM 4439 O O . LYS B 1 5 ? 63.125 -41.562 18.5 1 24.27 5 LYS B O 1
ATOM 4444 N N . LYS B 1 6 ? 65.188 -42.344 18.406 1 25.34 6 LYS B N 1
ATOM 4445 C CA . LYS B 1 6 ? 65.562 -41.344 17.422 1 25.34 6 LYS B CA 1
ATOM 4446 C C . LYS B 1 6 ? 64.938 -41.656 16.062 1 25.34 6 LYS B C 1
ATOM 4448 O O . LYS B 1 6 ? 64.875 -40.781 15.211 1 25.34 6 LYS B O 1
ATOM 4453 N N . SER B 1 7 ? 64.812 -42.938 15.727 1 23.94 7 SER B N 1
ATOM 4454 C CA . SER B 1 7 ? 64.875 -43.25 14.305 1 23.94 7 SER B CA 1
ATOM 4455 C C . SER B 1 7 ? 63.594 -42.969 13.578 1 23.94 7 SER B C 1
ATOM 4457 O O . SER B 1 7 ? 63.5 -43.094 12.352 1 23.94 7 SER B O 1
ATOM 4459 N N . ILE B 1 8 ? 62.438 -42.938 14.25 1 24.88 8 ILE B N 1
ATOM 4460 C CA . ILE B 1 8 ? 61.219 -43.219 13.5 1 24.88 8 ILE B CA 1
ATOM 4461 C C . ILE B 1 8 ? 60.781 -41.969 12.742 1 24.88 8 ILE B C 1
ATOM 4463 O O . ILE B 1 8 ? 59.719 -41.969 12.109 1 24.88 8 ILE B O 1
ATOM 4467 N N . LYS B 1 9 ? 61.531 -40.75 12.859 1 27.47 9 LYS B N 1
ATOM 4468 C CA . LYS B 1 9 ? 61 -39.531 12.32 1 27.47 9 LYS B CA 1
ATOM 4469 C C . LYS B 1 9 ? 61.031 -39.5 10.797 1 27.47 9 LYS B C 1
ATOM 4471 O O . LYS B 1 9 ? 60.5 -38.625 10.156 1 27.47 9 LYS B O 1
ATOM 4476 N N . LEU B 1 10 ? 61.938 -40.344 10.195 1 27.38 10 LEU B N 1
ATOM 4477 C CA . LEU B 1 10 ? 62.25 -40.031 8.805 1 27.38 10 LEU B CA 1
ATOM 4478 C C . LEU B 1 10 ? 61.156 -40.531 7.875 1 27.38 10 LEU B C 1
ATOM 4480 O O . LEU B 1 10 ? 61.031 -40.062 6.746 1 27.38 10 LEU B O 1
ATOM 4484 N N . THR B 1 11 ? 60.469 -41.625 8.266 1 29.17 11 THR B N 1
ATOM 4485 C CA . THR B 1 11 ? 59.719 -42.281 7.199 1 29.17 11 THR B CA 1
ATOM 4486 C C . THR B 1 11 ? 58.469 -41.469 6.844 1 29.17 11 THR B C 1
ATOM 4488 O O . THR B 1 11 ? 57.844 -41.719 5.809 1 29.17 11 THR B O 1
ATOM 4491 N N . SER B 1 12 ? 58 -40.625 7.801 1 33.34 12 SER B N 1
ATOM 4492 C CA . SER B 1 12 ? 56.625 -40.125 7.527 1 33.34 12 SER B CA 1
ATOM 4493 C C . SER B 1 12 ? 56.656 -39.031 6.465 1 33.34 12 SER B C 1
ATOM 4495 O O . SER B 1 12 ? 55.594 -38.531 6.062 1 33.34 12 SER B O 1
ATOM 4497 N N . SER B 1 13 ? 57.938 -38.531 6.055 1 33.06 13 SER B N 1
ATOM 4498 C CA . SER B 1 13 ? 58.031 -37.406 5.117 1 33.06 13 SER B CA 1
ATOM 4499 C C . SER B 1 13 ? 57.688 -37.844 3.699 1 33.06 13 SER B C 1
ATOM 4501 O O . SER B 1 13 ? 57.188 -37.062 2.9 1 33.06 13 SER B O 1
ATOM 4503 N N . LEU B 1 14 ? 58.156 -39.125 3.334 1 31.62 14 LEU B N 1
ATOM 4504 C CA . LEU B 1 14 ? 58.062 -39.469 1.918 1 31.62 14 LEU B CA 1
ATOM 4505 C C . LEU B 1 14 ? 56.625 -39.719 1.505 1 31.62 14 LEU B C 1
ATOM 4507 O O . LEU B 1 14 ? 56.281 -39.594 0.325 1 31.62 14 LEU B O 1
ATOM 4511 N N . GLU B 1 15 ? 55.812 -40.312 2.41 1 27.66 15 GLU B N 1
ATOM 4512 C CA . GLU B 1 15 ? 54.469 -40.656 1.937 1 27.66 15 GLU B CA 1
ATOM 4513 C C . GLU B 1 15 ? 53.594 -39.406 1.728 1 27.66 15 GLU B C 1
ATOM 4515 O O . GLU B 1 15 ? 52.562 -39.469 1.067 1 27.66 15 GLU B O 1
ATOM 4520 N N . LYS B 1 16 ? 54.031 -38.25 2.365 1 35.72 16 LYS B N 1
ATOM 4521 C CA . LYS B 1 16 ? 53.188 -37.062 2.16 1 35.72 16 LYS B CA 1
ATOM 4522 C C . LYS B 1 16 ? 53.469 -36.438 0.792 1 35.72 16 LYS B C 1
ATOM 4524 O O . LYS B 1 16 ? 52.625 -35.688 0.261 1 35.72 16 LYS B O 1
ATOM 4529 N N . LYS B 1 17 ? 54.719 -36.656 0.344 1 36.88 17 LYS B N 1
ATOM 4530 C CA . LYS B 1 17 ? 55.031 -35.969 -0.922 1 36.88 17 LYS B CA 1
ATOM 4531 C C . LYS B 1 17 ? 54.344 -36.688 -2.088 1 36.88 17 LYS B C 1
ATOM 4533 O O . LYS B 1 17 ? 53.906 -36.062 -3.051 1 36.88 17 LYS B O 1
ATOM 4538 N N . ASN B 1 18 ? 54.375 -38.031 -1.97 1 31.53 18 ASN B N 1
ATOM 4539 C CA . ASN B 1 18 ? 53.75 -38.75 -3.082 1 31.53 18 ASN B CA 1
ATOM 4540 C C . ASN B 1 18 ? 52.25 -38.531 -3.088 1 31.53 18 ASN B C 1
ATOM 4542 O O . ASN B 1 18 ? 51.594 -38.75 -4.109 1 31.53 18 ASN B O 1
ATOM 4546 N N . SER B 1 19 ? 51.688 -38.344 -1.852 1 36.75 19 SER B N 1
ATOM 4547 C CA . SER B 1 19 ? 50.25 -38.156 -1.815 1 36.75 19 SER B CA 1
ATOM 4548 C C . SER B 1 19 ? 49.844 -36.781 -2.348 1 36.75 19 SER B C 1
ATOM 4550 O O . SER B 1 19 ? 48.75 -36.594 -2.881 1 36.75 19 SER B O 1
ATOM 4552 N N . THR B 1 20 ? 50.812 -35.781 -2.186 1 40.19 20 THR B N 1
ATOM 4553 C CA . THR B 1 20 ? 50.5 -34.438 -2.672 1 40.19 20 THR B CA 1
ATOM 4554 C C . THR B 1 20 ? 50.562 -34.406 -4.195 1 40.19 20 THR B C 1
ATOM 4556 O O . THR B 1 20 ? 49.812 -33.656 -4.824 1 40.19 20 THR B O 1
ATOM 4559 N N . ASP B 1 21 ? 51.469 -35.219 -4.809 1 35.75 21 ASP B N 1
ATOM 4560 C CA . ASP B 1 21 ? 51.562 -35.156 -6.266 1 35.75 21 ASP B CA 1
ATOM 4561 C C . ASP B 1 21 ? 50.312 -35.812 -6.906 1 35.75 21 ASP B C 1
ATOM 4563 O O . ASP B 1 21 ? 49.875 -35.375 -7.969 1 35.75 21 ASP B O 1
ATOM 4567 N N . VAL B 1 22 ? 49.844 -36.938 -6.312 1 35.75 22 VAL B N 1
ATOM 4568 C CA . VAL B 1 22 ? 48.594 -37.531 -6.84 1 35.75 22 VAL B CA 1
ATOM 4569 C C . VAL B 1 22 ? 47.438 -36.594 -6.602 1 35.75 22 VAL B C 1
ATOM 4571 O O . VAL B 1 22 ? 46.562 -36.469 -7.453 1 35.75 22 VAL B O 1
ATOM 4574 N N . LEU B 1 23 ? 47.438 -35.875 -5.48 1 36.16 23 LEU B N 1
ATOM 4575 C CA . LEU B 1 23 ? 46.344 -34.938 -5.219 1 36.16 23 LEU B CA 1
ATOM 4576 C C . LEU B 1 23 ? 46.406 -33.75 -6.141 1 36.16 23 LEU B C 1
ATOM 4578 O O . LEU B 1 23 ? 45.375 -33.25 -6.598 1 36.16 23 LEU B O 1
ATOM 4582 N N . LYS B 1 24 ? 47.625 -33.312 -6.586 1 42 24 LYS B N 1
ATOM 4583 C CA . LYS B 1 24 ? 47.719 -32.219 -7.539 1 42 24 LYS B CA 1
ATOM 4584 C C . LYS B 1 24 ? 47.375 -32.688 -8.953 1 42 24 LYS B C 1
ATOM 4586 O O . LYS B 1 24 ? 46.812 -31.906 -9.734 1 42 24 LYS B O 1
ATOM 4591 N N . ARG B 1 25 ? 47.75 -33.906 -9.289 1 36.22 25 ARG B N 1
ATOM 4592 C CA . ARG B 1 25 ? 47.312 -34.406 -10.602 1 36.22 25 ARG B CA 1
ATOM 4593 C C . ARG B 1 25 ? 45.812 -34.594 -10.633 1 36.22 25 ARG B C 1
ATOM 4595 O O . ARG B 1 25 ? 45.156 -34.281 -11.641 1 36.22 25 ARG B O 1
ATOM 4602 N N . SER B 1 26 ? 45.188 -35.156 -9.523 1 37.59 26 SER B N 1
ATOM 4603 C CA . SER B 1 26 ? 43.75 -35.312 -9.461 1 37.59 26 SER B CA 1
ATOM 4604 C C . SER B 1 26 ? 43.062 -33.969 -9.422 1 37.59 26 SER B C 1
ATOM 4606 O O . SER B 1 26 ? 42.031 -33.75 -10.078 1 37.59 26 SER B O 1
ATOM 4608 N N . ASN B 1 27 ? 43.688 -32.969 -8.727 1 39.12 27 ASN B N 1
ATOM 4609 C CA . ASN B 1 27 ? 43.094 -31.625 -8.711 1 39.12 27 ASN B CA 1
ATOM 4610 C C . ASN B 1 27 ? 43.281 -30.938 -10.062 1 39.12 27 ASN B C 1
ATOM 4612 O O . ASN B 1 27 ? 42.406 -30.141 -10.469 1 39.12 27 ASN B O 1
ATOM 4616 N N . ARG B 1 28 ? 44.5 -31.078 -10.773 1 40.25 28 ARG B N 1
ATOM 4617 C CA . ARG B 1 28 ? 44.656 -30.5 -12.102 1 40.25 28 ARG B CA 1
ATOM 4618 C C . ARG B 1 28 ? 43.719 -31.156 -13.109 1 40.25 28 ARG B C 1
ATOM 4620 O O . ARG B 1 28 ? 43.156 -30.484 -13.969 1 40.25 28 ARG B O 1
ATOM 4627 N N . GLU B 1 29 ? 43.625 -32.5 -13.062 1 36.47 29 GLU B N 1
ATOM 4628 C CA . GLU B 1 29 ? 42.656 -33.188 -13.906 1 36.47 29 GLU B CA 1
ATOM 4629 C C . GLU B 1 29 ? 41.25 -32.75 -13.555 1 36.47 29 GLU B C 1
ATOM 4631 O O . GLU B 1 29 ? 40.406 -32.5 -14.438 1 36.47 29 GLU B O 1
ATOM 4636 N N . ALA B 1 30 ? 40.938 -32.594 -12.195 1 39.25 30 ALA B N 1
ATOM 4637 C CA . ALA B 1 30 ? 39.656 -32.031 -11.781 1 39.25 30 ALA B CA 1
ATOM 4638 C C . ALA B 1 30 ? 39.5 -30.594 -12.234 1 39.25 30 ALA B C 1
ATOM 4640 O O . ALA B 1 30 ? 38.438 -30.188 -12.695 1 39.25 30 ALA B O 1
ATOM 4641 N N . GLU B 1 31 ? 40.562 -29.75 -12.148 1 41.72 31 GLU B N 1
ATOM 4642 C CA . GLU B 1 31 ? 40.5 -28.391 -12.656 1 41.72 31 GLU B CA 1
ATOM 4643 C C . GLU B 1 31 ? 40.312 -28.359 -14.164 1 41.72 31 GLU B C 1
ATOM 4645 O O . GLU B 1 31 ? 39.562 -27.531 -14.68 1 41.72 31 GLU B O 1
ATOM 4650 N N . GLU B 1 32 ? 41.031 -29.234 -14.867 1 37.72 32 GLU B N 1
ATOM 4651 C CA . GLU B 1 32 ? 40.844 -29.266 -16.312 1 37.72 32 GLU B CA 1
ATOM 4652 C C . GLU B 1 32 ? 39.469 -29.781 -16.672 1 37.72 32 GLU B C 1
ATOM 4654 O O . GLU B 1 32 ? 38.812 -29.281 -17.594 1 37.72 32 GLU B O 1
ATOM 4659 N N . ILE B 1 33 ? 39.031 -30.812 -15.93 1 35.97 33 ILE B N 1
ATOM 4660 C CA . ILE B 1 33 ? 37.656 -31.234 -16.125 1 35.97 33 ILE B CA 1
ATOM 4661 C C . ILE B 1 33 ? 36.688 -30.109 -15.711 1 35.97 33 ILE B C 1
ATOM 4663 O O . ILE B 1 33 ? 35.719 -29.828 -16.406 1 35.97 33 ILE B O 1
ATOM 4667 N N . LEU B 1 34 ? 37.062 -29.406 -14.555 1 38.88 34 LEU B N 1
ATOM 4668 C CA . LEU B 1 34 ? 36.281 -28.234 -14.172 1 38.88 34 LEU B CA 1
ATOM 4669 C C . LEU B 1 34 ? 36.344 -27.156 -15.242 1 38.88 34 LEU B C 1
ATOM 4671 O O . LEU B 1 34 ? 35.344 -26.531 -15.57 1 38.88 34 LEU B O 1
ATOM 4675 N N . GLN B 1 35 ? 37.562 -26.922 -15.703 1 37.56 35 GLN B N 1
ATOM 4676 C CA . GLN B 1 35 ? 37.688 -26.016 -16.844 1 37.56 35 GLN B CA 1
ATOM 4677 C C . GLN B 1 35 ? 36.844 -26.5 -18.031 1 37.56 35 GLN B C 1
ATOM 4679 O O . GLN B 1 35 ? 36.281 -25.703 -18.766 1 37.56 35 GLN B O 1
ATOM 4684 N N . TYR B 1 36 ? 36.812 -27.844 -18.219 1 33.81 36 TYR B N 1
ATOM 4685 C CA . TYR B 1 36 ? 36 -28.406 -19.297 1 33.81 36 TYR B CA 1
ATOM 4686 C C . TYR B 1 36 ? 34.531 -28.078 -19.078 1 33.81 36 TYR B C 1
ATOM 4688 O O . TYR B 1 36 ? 33.844 -27.688 -20.016 1 33.81 36 TYR B O 1
ATOM 4696 N N . ILE B 1 37 ? 34.062 -28.297 -17.891 1 38.25 37 ILE B N 1
ATOM 4697 C CA . ILE B 1 37 ? 32.688 -27.938 -17.609 1 38.25 37 ILE B CA 1
ATOM 4698 C C . ILE B 1 37 ? 32.5 -26.438 -17.797 1 38.25 37 ILE B C 1
ATOM 4700 O O . ILE B 1 37 ? 31.5 -25.984 -18.344 1 38.25 37 ILE B O 1
ATOM 4704 N N . LEU B 1 38 ? 33.5 -25.672 -17.422 1 38.91 38 LEU B N 1
ATOM 4705 C CA . LEU B 1 38 ? 33.469 -24.234 -17.625 1 38.91 38 LEU B CA 1
ATOM 4706 C C . LEU B 1 38 ? 33.594 -23.875 -19.109 1 38.91 38 LEU B C 1
ATOM 4708 O O . LEU B 1 38 ? 33.125 -22.828 -19.531 1 38.91 38 LEU B O 1
ATOM 4712 N N . LEU B 1 39 ? 34.375 -24.641 -19.859 1 36.12 39 LEU B N 1
ATOM 4713 C CA . LEU B 1 39 ? 34.562 -24.344 -21.281 1 36.12 39 LEU B CA 1
ATOM 4714 C C . LEU B 1 39 ? 33.219 -24.312 -22.016 1 36.12 39 LEU B C 1
ATOM 4716 O O . LEU B 1 39 ? 33.031 -23.531 -22.953 1 36.12 39 LEU B O 1
ATOM 4720 N N . ILE B 1 40 ? 32.312 -25.141 -21.578 1 38.28 40 ILE B N 1
ATOM 4721 C CA . ILE B 1 40 ? 31.047 -25.109 -22.281 1 38.28 40 ILE B CA 1
ATOM 4722 C C . ILE B 1 40 ? 30.297 -23.828 -21.922 1 38.28 40 ILE B C 1
ATOM 4724 O O . ILE B 1 40 ? 29.234 -23.547 -22.5 1 38.28 40 ILE B O 1
ATOM 4728 N N . ARG B 1 41 ? 30.797 -23.094 -20.938 1 36.16 41 ARG B N 1
ATOM 4729 C CA . ARG B 1 41 ? 30.062 -21.953 -20.422 1 36.16 41 ARG B CA 1
ATOM 4730 C C . ARG B 1 41 ? 30.328 -20.703 -21.266 1 36.16 41 ARG B C 1
ATOM 4732 O O . ARG B 1 41 ? 29.922 -19.594 -20.891 1 36.16 41 ARG B O 1
ATOM 4739 N N . ARG B 1 42 ? 31.344 -20.641 -22.141 1 38.03 42 ARG B N 1
ATOM 4740 C CA . ARG B 1 42 ? 31.672 -19.344 -22.734 1 38.03 42 ARG B CA 1
ATOM 4741 C C . ARG B 1 42 ? 30.594 -18.922 -23.719 1 38.03 42 ARG B C 1
ATOM 4743 O O . ARG B 1 42 ? 30.078 -19.734 -24.5 1 38.03 42 ARG B O 1
ATOM 4750 N N . PRO B 1 43 ? 30.109 -17.625 -23.609 1 38.62 43 PRO B N 1
ATOM 4751 C CA . PRO B 1 43 ? 29.109 -17.094 -24.531 1 38.62 43 PRO B CA 1
ATOM 4752 C C . PRO B 1 43 ? 29.531 -17.234 -26 1 38.62 43 PRO B C 1
ATOM 4754 O O . PRO B 1 43 ? 30.734 -17.219 -26.297 1 38.62 43 PRO B O 1
ATOM 4757 N N . PRO B 1 44 ? 28.641 -17.656 -26.906 1 37.81 44 PRO B N 1
ATOM 4758 C CA . PRO B 1 44 ? 28.922 -17.859 -28.328 1 37.81 44 PRO B CA 1
ATOM 4759 C C . PRO B 1 44 ? 29.469 -16.594 -29 1 37.81 44 PRO B C 1
ATOM 4761 O O . PRO B 1 44 ? 28.875 -15.523 -28.891 1 37.81 44 PRO B O 1
ATOM 4764 N N . THR B 1 45 ? 30.766 -16.359 -29.094 1 40.03 45 THR B N 1
ATOM 4765 C CA . THR B 1 45 ? 31.266 -15.484 -30.141 1 40.03 45 THR B CA 1
ATOM 4766 C C . THR B 1 45 ? 30.531 -15.727 -31.453 1 40.03 45 THR B C 1
ATOM 4768 O O . THR B 1 45 ? 29.938 -16.781 -31.641 1 40.03 45 THR B O 1
ATOM 4771 N N . LYS B 1 46 ? 30.844 -14.906 -32.594 1 47.12 46 LYS B N 1
ATOM 4772 C CA . LYS B 1 46 ? 30.359 -15.008 -33.969 1 47.12 46 LYS B CA 1
ATOM 4773 C C . LYS B 1 46 ? 30.625 -16.391 -34.531 1 47.12 46 LYS B C 1
ATOM 4775 O O . LYS B 1 46 ? 30.625 -16.578 -35.75 1 47.12 46 LYS B O 1
ATOM 4780 N N . ALA B 1 47 ? 30.969 -17.328 -33.688 1 52.06 47 ALA B N 1
ATOM 4781 C CA . ALA B 1 47 ? 31.422 -18.656 -34.125 1 52.06 47 ALA B CA 1
ATOM 4782 C C . ALA B 1 47 ? 30.25 -19.547 -34.5 1 52.06 47 ALA B C 1
ATOM 4784 O O . ALA B 1 47 ? 29.109 -19.281 -34.094 1 52.06 47 ALA B O 1
ATOM 4785 N N . MET B 1 48 ? 30.422 -20.531 -35.375 1 66.44 48 MET B N 1
ATOM 4786 C CA . MET B 1 48 ? 29.516 -21.547 -35.906 1 66.44 48 MET B CA 1
ATOM 4787 C C . MET B 1 48 ? 28.797 -22.281 -34.781 1 66.44 48 MET B C 1
ATOM 4789 O O . MET B 1 48 ? 29.312 -22.375 -33.656 1 66.44 48 MET B O 1
ATOM 4793 N N . LYS B 1 49 ? 27.5 -22.578 -34.906 1 82.44 49 LYS B N 1
ATOM 4794 C CA . LYS B 1 49 ? 26.641 -23.359 -34 1 82.44 49 LYS B CA 1
ATOM 4795 C C . LYS B 1 49 ? 27.219 -24.734 -33.719 1 82.44 49 LYS B C 1
ATOM 4797 O O . LYS B 1 49 ? 27.766 -25.375 -34.625 1 82.44 49 LYS B O 1
ATOM 4802 N N . PRO B 1 50 ? 27.25 -25.094 -32.469 1 86.69 50 PRO B N 1
ATOM 4803 C CA . PRO B 1 50 ? 27.734 -26.438 -32.156 1 86.69 50 PRO B CA 1
ATOM 4804 C C . PRO B 1 50 ? 26.938 -27.531 -32.844 1 86.69 50 PRO B C 1
ATOM 4806 O O . PRO B 1 50 ? 25.781 -27.328 -33.188 1 86.69 50 PRO B O 1
ATOM 4809 N N . TYR B 1 51 ? 27.625 -28.484 -33.188 1 86.19 51 TYR B N 1
ATOM 4810 C CA . TYR B 1 51 ? 26.984 -29.688 -33.719 1 86.19 51 TYR B CA 1
ATOM 4811 C C . TYR B 1 51 ? 26.688 -30.688 -32.625 1 86.19 51 TYR B C 1
ATOM 4813 O O . TYR B 1 51 ? 27.547 -30.984 -31.797 1 86.19 51 TYR B O 1
ATOM 4821 N N . ILE B 1 52 ? 25.438 -31.141 -32.562 1 87.06 52 ILE B N 1
ATOM 4822 C CA . ILE B 1 52 ? 25 -32.094 -31.531 1 87.06 52 ILE B CA 1
ATOM 4823 C C . ILE B 1 52 ? 24.688 -33.438 -32.188 1 87.06 52 ILE B C 1
ATOM 4825 O O . ILE B 1 52 ? 23.875 -33.5 -33.094 1 87.06 52 ILE B O 1
ATOM 4829 N N . LEU B 1 53 ? 25.312 -34.438 -31.656 1 85.62 53 LEU B N 1
ATOM 4830 C CA . LEU B 1 53 ? 25.094 -35.781 -32.156 1 85.62 53 LEU B CA 1
ATOM 4831 C C . LEU B 1 53 ? 24.578 -36.688 -31.062 1 85.62 53 LEU B C 1
ATOM 4833 O O . LEU B 1 53 ? 25.125 -36.75 -29.969 1 85.62 53 LEU B O 1
ATOM 4837 N N . LEU B 1 54 ? 23.438 -37.312 -31.359 1 86.62 54 LEU B N 1
ATOM 4838 C CA . LEU B 1 54 ? 22.906 -38.344 -30.5 1 86.62 54 LEU B CA 1
ATOM 4839 C C . LEU B 1 54 ? 23 -39.719 -31.203 1 86.62 54 LEU B C 1
ATOM 4841 O O . LEU B 1 54 ? 22.422 -39.906 -32.281 1 86.62 54 LEU B O 1
ATOM 4845 N N . ALA B 1 55 ? 23.797 -40.625 -30.516 1 83.06 55 ALA B N 1
ATOM 4846 C CA . ALA B 1 55 ? 24.016 -41.906 -31.172 1 83.06 55 ALA B CA 1
ATOM 4847 C C . ALA B 1 55 ? 23.734 -43.062 -30.219 1 83.06 55 ALA B C 1
ATOM 4849 O O . ALA B 1 55 ? 23.922 -42.938 -29 1 83.06 55 ALA B O 1
ATOM 4850 N N . ARG B 1 56 ? 23.312 -44.219 -30.766 1 83.12 56 ARG B N 1
ATOM 4851 C CA . ARG B 1 56 ? 23.016 -45.406 -29.984 1 83.12 56 ARG B CA 1
ATOM 4852 C C . ARG B 1 56 ? 24.297 -46.188 -29.672 1 83.12 56 ARG B C 1
ATOM 4854 O O . ARG B 1 56 ? 24.297 -47.094 -28.844 1 83.12 56 ARG B O 1
ATOM 4861 N N . SER B 1 57 ? 25.266 -45.781 -30.422 1 77.94 57 SER B N 1
ATOM 4862 C CA . SER B 1 57 ? 26.516 -46.5 -30.219 1 77.94 57 SER B CA 1
ATOM 4863 C C . SER B 1 57 ? 27.656 -45.531 -29.859 1 77.94 57 SER B C 1
ATOM 4865 O O . SER B 1 57 ? 27.5 -44.312 -30 1 77.94 57 SER B O 1
ATOM 4867 N N . GLU B 1 58 ? 28.672 -46.094 -29.344 1 82.12 58 GLU B N 1
ATOM 4868 C CA . GLU B 1 58 ? 29.859 -45.312 -29 1 82.12 58 GLU B CA 1
ATOM 4869 C C . GLU B 1 58 ? 30.5 -44.688 -30.234 1 82.12 58 GLU B C 1
ATOM 4871 O O . GLU B 1 58 ? 30.484 -45.312 -31.312 1 8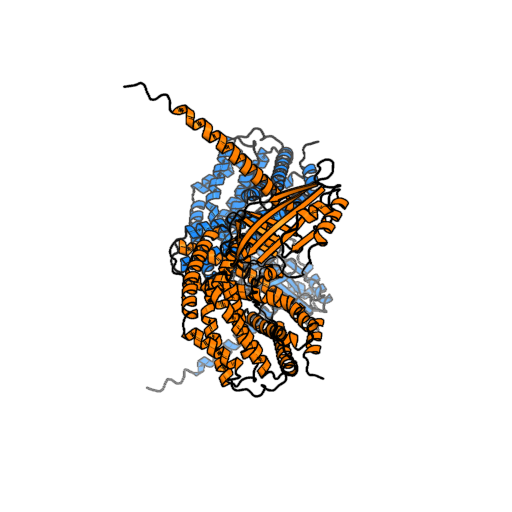2.12 58 GLU B O 1
ATOM 4876 N N . LEU B 1 59 ? 30.906 -43.5 -30.047 1 80.31 59 LEU B N 1
ATOM 4877 C CA . LEU B 1 59 ? 31.578 -42.812 -31.141 1 80.31 59 LEU B CA 1
ATOM 4878 C C . LEU B 1 59 ? 32.75 -43.656 -31.656 1 80.31 59 LEU B C 1
ATOM 4880 O O . LEU B 1 59 ? 33.562 -44.125 -30.859 1 80.31 59 LEU B O 1
ATOM 4884 N N . PRO B 1 60 ? 32.719 -43.938 -32.938 1 78.38 60 PRO B N 1
ATOM 4885 C CA . PRO B 1 60 ? 33.875 -44.625 -33.5 1 78.38 60 PRO B CA 1
ATOM 4886 C C . PRO B 1 60 ? 35.125 -43.75 -33.594 1 78.38 60 PRO B C 1
ATOM 4888 O O . PRO B 1 60 ? 35.375 -43.156 -34.625 1 78.38 60 PRO B O 1
ATOM 4891 N N . ILE B 1 61 ? 35.844 -43.688 -32.562 1 79.88 61 ILE B N 1
ATOM 4892 C CA . ILE B 1 61 ? 36.969 -42.781 -32.438 1 79.88 61 ILE B CA 1
ATOM 4893 C C . ILE B 1 61 ? 38 -43.094 -33.5 1 79.88 61 ILE B C 1
ATOM 4895 O O . ILE B 1 61 ? 38.562 -42.188 -34.125 1 79.88 61 ILE B O 1
ATOM 4899 N N . LYS B 1 62 ? 38.188 -44.375 -33.781 1 80.81 62 LYS B N 1
ATOM 4900 C CA . LYS B 1 62 ? 39.188 -44.781 -34.75 1 80.81 62 LYS B CA 1
ATOM 4901 C C . LYS B 1 62 ? 38.812 -44.312 -36.156 1 80.81 62 LYS B C 1
ATOM 4903 O O . LYS B 1 62 ? 39.656 -43.875 -36.906 1 80.81 62 LYS B O 1
ATOM 4908 N N . LYS B 1 63 ? 37.562 -44.5 -36.406 1 80.75 63 LYS B N 1
ATOM 4909 C CA . LYS B 1 63 ? 37.094 -44.094 -37.719 1 80.75 63 LYS B CA 1
ATOM 4910 C C . LYS B 1 63 ? 37.188 -42.562 -37.875 1 80.75 63 LYS B C 1
ATOM 4912 O O . LYS B 1 63 ? 37.562 -42.062 -38.938 1 80.75 63 LYS B O 1
ATOM 4917 N N . ILE B 1 64 ? 36.906 -41.875 -36.844 1 83.12 64 ILE B N 1
ATOM 4918 C CA . ILE B 1 64 ? 36.969 -40.406 -36.875 1 83.12 64 ILE B CA 1
ATOM 4919 C C . ILE B 1 64 ? 38.438 -39.938 -37.031 1 83.12 64 ILE B C 1
ATOM 4921 O O . ILE B 1 64 ? 38.719 -39.031 -37.812 1 83.12 64 ILE B O 1
ATOM 4925 N N . GLN B 1 65 ? 39.312 -40.625 -36.375 1 84.31 65 GLN B N 1
ATOM 4926 C CA . GLN B 1 65 ? 40.719 -40.312 -36.438 1 84.31 65 GLN B CA 1
ATOM 4927 C C . GLN B 1 65 ? 41.25 -40.531 -37.875 1 84.31 65 GLN B C 1
ATOM 4929 O O . GLN B 1 65 ? 42.031 -39.75 -38.375 1 84.31 65 GLN B O 1
ATOM 4934 N N . LYS B 1 66 ? 40.781 -41.625 -38.438 1 83.44 66 LYS B N 1
ATOM 4935 C CA . LYS B 1 66 ? 41.219 -41.938 -39.812 1 83.44 66 LYS B CA 1
ATOM 4936 C C . LYS B 1 66 ? 40.719 -40.875 -40.812 1 83.44 66 LYS B C 1
ATOM 4938 O O . LYS B 1 66 ? 41.438 -40.531 -41.75 1 83.44 66 LYS B O 1
ATOM 4943 N N . ALA B 1 67 ? 39.562 -40.406 -40.531 1 82.94 67 ALA B N 1
ATOM 4944 C CA . ALA B 1 67 ? 38.969 -39.438 -41.438 1 82.94 67 ALA B CA 1
ATOM 4945 C C . ALA B 1 67 ? 39.688 -38.094 -41.312 1 82.94 67 ALA B C 1
ATOM 4947 O O . ALA B 1 67 ? 39.719 -37.312 -42.281 1 82.94 67 ALA B O 1
ATOM 4948 N N . LEU B 1 68 ? 40.312 -37.781 -40.25 1 84 68 LEU B N 1
ATOM 4949 C CA . LEU B 1 68 ? 40.938 -36.5 -40 1 84 68 LEU B CA 1
ATOM 4950 C C . LEU B 1 68 ? 42.406 -36.5 -40.406 1 84 68 LEU B C 1
ATOM 4952 O O . LEU B 1 68 ? 42.969 -35.469 -40.719 1 84 68 LEU B O 1
ATOM 4956 N N . LYS B 1 69 ? 43.031 -37.75 -40.375 1 76.81 69 LYS B N 1
ATOM 4957 C CA . LYS B 1 69 ? 44.438 -37.875 -40.75 1 76.81 69 LYS B CA 1
ATOM 4958 C C . LYS B 1 69 ? 44.625 -37.719 -42.25 1 76.81 69 LYS B C 1
ATOM 4960 O O . LYS B 1 69 ? 43.719 -38.094 -43.031 1 76.81 69 LYS B O 1
ATOM 4965 N N . PRO B 1 70 ? 45.719 -37 -42.594 1 75.12 70 PRO B N 1
ATOM 4966 C CA . PRO B 1 70 ? 46.938 -36.625 -41.844 1 75.12 70 PRO B CA 1
ATOM 4967 C C . PRO B 1 70 ? 46.906 -35.156 -41.406 1 75.12 70 PRO B C 1
ATOM 4969 O O . PRO B 1 70 ? 47.781 -34.719 -40.688 1 75.12 70 PRO B O 1
ATOM 4972 N N . THR B 1 71 ? 45.844 -34.5 -41.781 1 82.31 71 THR B N 1
ATOM 4973 C CA . THR B 1 71 ? 45.844 -33.062 -41.562 1 82.31 71 THR B CA 1
ATOM 4974 C C . THR B 1 71 ? 45.719 -32.719 -40.094 1 82.31 71 THR B C 1
ATOM 4976 O O . THR B 1 71 ? 46.344 -31.766 -39.625 1 82.31 71 THR B O 1
ATOM 4979 N N . TYR B 1 72 ? 44.906 -33.438 -39.375 1 90.69 72 TYR B N 1
ATOM 4980 C CA . TYR B 1 72 ? 44.656 -33.125 -37.969 1 90.69 72 TYR B CA 1
ATOM 4981 C C . TYR B 1 72 ? 44.938 -34.312 -37.094 1 90.69 72 TYR B C 1
ATOM 4983 O O . TYR B 1 72 ? 44.844 -35.469 -37.531 1 90.69 72 TYR B O 1
ATOM 4991 N N . SER B 1 73 ? 45.312 -34.125 -35.875 1 88.25 73 SER B N 1
ATOM 4992 C CA . SER B 1 73 ? 45.5 -35.156 -34.844 1 88.25 73 SER B CA 1
ATOM 4993 C C . SER B 1 73 ? 44.375 -35.125 -33.812 1 88.25 73 SER B C 1
ATOM 4995 O O . SER B 1 73 ? 43.656 -34.125 -33.719 1 88.25 73 SER B O 1
ATOM 4997 N N . TRP B 1 74 ? 44.125 -36.281 -33.156 1 88.31 74 TRP B N 1
ATOM 4998 C CA . TRP B 1 74 ? 43 -36.469 -32.25 1 88.31 74 TRP B CA 1
ATOM 4999 C C . TRP B 1 74 ? 43.469 -36.938 -30.875 1 88.31 74 TRP B C 1
ATOM 5001 O O . TRP B 1 74 ? 44.219 -37.906 -30.75 1 88.31 74 TRP B O 1
ATOM 5011 N N . GLN B 1 75 ? 43.188 -36.156 -29.828 1 88 75 GLN B N 1
ATOM 5012 C CA . GLN B 1 75 ? 43.5 -36.5 -28.453 1 88 75 GLN B CA 1
ATOM 5013 C C . GLN B 1 75 ? 42.219 -36.688 -27.625 1 88 75 GLN B C 1
ATOM 5015 O O . GLN B 1 75 ? 41.281 -35.875 -27.75 1 88 75 GLN B O 1
ATOM 5020 N N . SER B 1 76 ? 42.188 -37.812 -26.844 1 88.69 76 SER B N 1
ATOM 5021 C CA . SER B 1 76 ? 40.969 -38.125 -26.078 1 88.69 76 SER B CA 1
ATOM 5022 C C . SER B 1 76 ? 41.281 -38.281 -24.594 1 88.69 76 SER B C 1
ATOM 5024 O O . SER B 1 76 ? 42.312 -38.844 -24.234 1 88.69 76 SER B O 1
ATOM 5026 N N . ARG B 1 77 ? 40.469 -37.656 -23.797 1 87.44 77 ARG B N 1
ATOM 5027 C CA . ARG B 1 77 ? 40.469 -37.875 -22.359 1 87.44 77 ARG B CA 1
ATOM 5028 C C . ARG B 1 77 ? 39.156 -38.531 -21.922 1 87.44 77 ARG B C 1
ATOM 5030 O O . ARG B 1 77 ? 38.062 -37.938 -22.109 1 87.44 77 ARG B O 1
ATOM 5037 N N . ILE B 1 78 ? 39.219 -39.688 -21.312 1 86.5 78 ILE B N 1
ATOM 5038 C CA . ILE B 1 78 ? 38.031 -40.438 -20.906 1 86.5 78 ILE B CA 1
ATOM 5039 C C . ILE B 1 78 ? 38 -40.562 -19.391 1 86.5 78 ILE B C 1
ATOM 5041 O O . ILE B 1 78 ? 38.969 -41.062 -18.781 1 86.5 78 ILE B O 1
ATOM 5045 N N . ASP B 1 79 ? 36.938 -40.094 -18.859 1 86.12 79 ASP B N 1
ATOM 5046 C CA . ASP B 1 79 ? 36.781 -40.188 -17.406 1 86.12 79 ASP B CA 1
ATOM 5047 C C . ASP B 1 79 ? 36.25 -41.562 -16.984 1 86.12 79 ASP B C 1
ATOM 5049 O O . ASP B 1 79 ? 35.781 -42.344 -17.828 1 86.12 79 ASP B O 1
ATOM 5053 N N . GLU B 1 80 ? 36.375 -41.812 -15.734 1 87.88 80 GLU B N 1
ATOM 5054 C CA . GLU B 1 80 ? 35.875 -43.062 -15.203 1 87.88 80 GLU B CA 1
ATOM 5055 C C . GLU B 1 80 ? 34.344 -43.094 -15.195 1 87.88 80 GLU B C 1
ATOM 5057 O O . GLU B 1 80 ? 33.688 -42.062 -15.125 1 87.88 80 GLU B O 1
ATOM 5062 N N . LYS B 1 81 ? 33.906 -44.312 -15.297 1 90.81 81 LYS B N 1
ATOM 5063 C CA . LYS B 1 81 ? 32.469 -44.531 -15.219 1 90.81 81 LYS B CA 1
ATOM 5064 C C . LYS B 1 81 ? 31.922 -44.156 -13.844 1 90.81 81 LYS B C 1
ATOM 5066 O O . LYS B 1 81 ? 32.562 -44.438 -12.828 1 90.81 81 LYS B O 1
ATOM 5071 N N . GLN B 1 82 ? 30.859 -43.406 -13.883 1 93.38 82 GLN B N 1
ATOM 5072 C CA . GLN B 1 82 ? 30.219 -43.031 -12.641 1 93.38 82 GLN B CA 1
ATOM 5073 C C . GLN B 1 82 ? 28.719 -43.344 -12.664 1 93.38 82 GLN B C 1
ATOM 5075 O O . GLN B 1 82 ? 28.109 -43.375 -13.734 1 93.38 82 GLN B O 1
ATOM 5080 N N . GLU B 1 83 ? 28.219 -43.562 -11.477 1 94.88 83 GLU B N 1
ATOM 5081 C CA . GLU B 1 83 ? 26.781 -43.781 -11.359 1 94.88 83 GLU B CA 1
ATOM 5082 C C . GLU B 1 83 ? 26.031 -42.469 -11.273 1 94.88 83 GLU B C 1
ATOM 5084 O O . GLU B 1 83 ? 26.5 -41.5 -10.633 1 94.88 83 GLU B O 1
ATOM 5089 N N . ALA B 1 84 ? 24.984 -42.406 -11.984 1 95.5 84 ALA B N 1
ATOM 5090 C CA . ALA B 1 84 ? 24.188 -41.188 -12.008 1 95.5 84 ALA B CA 1
ATOM 5091 C C . ALA B 1 84 ? 22.688 -41.5 -12.086 1 95.5 84 ALA B C 1
ATOM 5093 O O . ALA B 1 84 ? 22.297 -42.656 -12.289 1 95.5 84 ALA B O 1
ATOM 5094 N N . LYS B 1 85 ? 21.906 -40.531 -11.781 1 96.62 85 LYS B N 1
ATOM 5095 C CA . LYS B 1 85 ? 20.453 -40.594 -11.922 1 96.62 85 LYS B CA 1
ATOM 5096 C C . LYS B 1 85 ? 19.938 -39.531 -12.898 1 96.62 85 LYS B C 1
ATOM 5098 O O . LYS B 1 85 ? 20.469 -38.438 -12.961 1 96.62 85 LYS B O 1
ATOM 5103 N N . ILE B 1 86 ? 18.953 -40 -13.648 1 96.69 86 ILE B N 1
ATOM 5104 C CA . ILE B 1 86 ? 18.25 -39.031 -14.477 1 96.69 86 ILE B CA 1
ATOM 5105 C C . ILE B 1 86 ? 17.078 -38.438 -13.703 1 96.69 86 ILE B C 1
ATOM 5107 O O . ILE B 1 86 ? 16.266 -39.156 -13.141 1 96.69 86 ILE B O 1
ATOM 5111 N N . LEU B 1 87 ? 17.078 -37.125 -13.656 1 96.88 87 LEU B N 1
ATOM 5112 C CA . LEU B 1 87 ? 16 -36.438 -12.938 1 96.88 87 LEU B CA 1
ATOM 5113 C C . LEU B 1 87 ? 15.078 -35.688 -13.906 1 96.88 87 LEU B C 1
ATOM 5115 O O . LEU B 1 87 ? 15.547 -35.156 -14.914 1 96.88 87 LEU B O 1
ATOM 5119 N N . ASP B 1 88 ? 13.812 -35.719 -13.617 1 96.62 88 ASP B N 1
ATOM 5120 C CA . ASP B 1 88 ? 12.82 -34.938 -14.359 1 96.62 88 ASP B CA 1
ATOM 5121 C C . ASP B 1 88 ? 11.586 -34.688 -13.5 1 96.62 88 ASP B C 1
ATOM 5123 O O . ASP B 1 88 ? 11.438 -35.219 -12.414 1 96.62 88 ASP B O 1
ATOM 5127 N N . THR B 1 89 ? 10.828 -33.719 -13.945 1 95.88 89 THR B N 1
ATOM 5128 C CA . THR B 1 89 ? 9.57 -33.469 -13.258 1 95.88 89 THR B CA 1
ATOM 5129 C C . THR B 1 89 ? 8.523 -34.5 -13.633 1 95.88 89 THR B C 1
ATOM 5131 O O . THR B 1 89 ? 8.711 -35.25 -14.594 1 95.88 89 THR B O 1
ATOM 5134 N N . PHE B 1 90 ? 7.48 -34.531 -12.875 1 95.5 90 PHE B N 1
ATOM 5135 C CA . PHE B 1 90 ? 6.43 -35.531 -13.078 1 95.5 90 PHE B CA 1
ATOM 5136 C C . PHE B 1 90 ? 5.797 -35.375 -14.453 1 95.5 90 PHE B C 1
ATOM 5138 O O . PHE B 1 90 ? 5.414 -36.344 -15.086 1 95.5 90 PHE B O 1
ATOM 5145 N N . ASP B 1 91 ? 5.699 -34.188 -14.945 1 94.88 91 ASP B N 1
ATOM 5146 C CA . ASP B 1 91 ? 5.121 -33.938 -16.266 1 94.88 91 ASP B CA 1
ATOM 5147 C C . ASP B 1 91 ? 6.191 -33.969 -17.344 1 94.88 91 ASP B C 1
ATOM 5149 O O . ASP B 1 91 ? 5.93 -33.594 -18.5 1 94.88 91 ASP B O 1
ATOM 5153 N N . GLU B 1 92 ? 7.406 -34.312 -17 1 95.38 92 GLU B N 1
ATOM 5154 C CA . GLU B 1 92 ? 8.508 -34.531 -17.922 1 95.38 92 GLU B CA 1
ATOM 5155 C C . GLU B 1 92 ? 8.781 -33.281 -18.766 1 95.38 92 GLU B C 1
ATOM 5157 O O . GLU B 1 92 ? 8.883 -33.375 -19.984 1 95.38 92 GLU B O 1
ATOM 5162 N N . GLU B 1 93 ? 8.836 -32.25 -18.078 1 94.81 93 GLU B N 1
ATOM 5163 C CA . GLU B 1 93 ? 9.062 -31 -18.766 1 94.81 93 GLU B CA 1
ATOM 5164 C C . GLU B 1 93 ? 10.43 -30.969 -19.438 1 94.81 93 GLU B C 1
ATOM 5166 O O . GLU B 1 93 ? 10.578 -30.422 -20.531 1 94.81 93 GLU B O 1
ATOM 5171 N N . LEU B 1 94 ? 11.469 -31.531 -18.828 1 95.38 94 LEU B N 1
ATOM 5172 C CA . LEU B 1 94 ? 12.805 -31.562 -19.422 1 95.38 94 LEU B CA 1
ATOM 5173 C C . LEU B 1 94 ? 12.828 -32.438 -20.656 1 95.38 94 LEU B C 1
ATOM 5175 O O . LEU B 1 94 ? 13.375 -32.062 -21.688 1 95.38 94 LEU B O 1
ATOM 5179 N N . ARG B 1 95 ? 12.203 -33.562 -20.578 1 94.06 95 ARG B N 1
ATOM 5180 C CA . ARG B 1 95 ? 12.078 -34.438 -21.734 1 94.06 95 ARG B CA 1
ATOM 5181 C C . ARG B 1 95 ? 11.422 -33.688 -22.906 1 94.06 95 ARG B C 1
ATOM 5183 O O . ARG B 1 95 ? 11.93 -33.719 -24.031 1 94.06 95 ARG B O 1
ATOM 5190 N N . LYS B 1 96 ? 10.375 -33.031 -22.562 1 92.62 96 LYS B N 1
ATOM 5191 C CA . LYS B 1 96 ? 9.578 -32.375 -23.594 1 92.62 96 LYS B CA 1
ATOM 5192 C C . LYS B 1 96 ? 10.352 -31.188 -24.203 1 92.62 96 LYS B C 1
ATOM 5194 O O . LYS B 1 96 ? 10.148 -30.844 -25.359 1 92.62 96 LYS B O 1
ATOM 5199 N N . THR B 1 97 ? 11.211 -30.625 -23.469 1 92.62 97 THR B N 1
ATOM 5200 C CA . THR B 1 97 ? 11.953 -29.469 -23.953 1 92.62 97 THR B CA 1
ATOM 5201 C C . THR B 1 97 ? 13.312 -29.906 -24.5 1 92.62 97 THR B C 1
ATOM 5203 O O . THR B 1 97 ? 14.141 -29.062 -24.844 1 92.62 97 THR B O 1
ATOM 5206 N N . GLY B 1 98 ? 13.594 -31.141 -24.484 1 91.5 98 GLY B N 1
ATOM 5207 C CA . GLY B 1 98 ? 14.828 -31.672 -25.047 1 91.5 98 GLY B CA 1
ATOM 5208 C C . GLY B 1 98 ? 16.031 -31.469 -24.141 1 91.5 98 GLY B C 1
ATOM 5209 O O . GLY B 1 98 ? 17.141 -31.219 -24.609 1 91.5 98 GLY B O 1
ATOM 5210 N N . ARG B 1 99 ? 15.773 -31.562 -22.938 1 94.75 99 ARG B N 1
ATOM 5211 C CA . ARG B 1 99 ? 16.844 -31.406 -21.969 1 94.75 99 ARG B CA 1
ATOM 5212 C C . ARG B 1 99 ? 16.953 -32.625 -21.078 1 94.75 99 ARG B C 1
ATOM 5214 O O . ARG B 1 99 ? 15.992 -33.406 -20.938 1 94.75 99 ARG B O 1
ATOM 5221 N N . ILE B 1 100 ? 18.141 -32.812 -20.562 1 95.38 100 ILE B N 1
ATOM 5222 C CA . ILE B 1 100 ? 18.359 -33.938 -19.641 1 95.38 100 ILE B CA 1
ATOM 5223 C C . ILE B 1 100 ? 19.141 -33.469 -18.422 1 95.38 100 ILE B C 1
ATOM 5225 O O . ILE B 1 100 ? 20.109 -32.719 -18.562 1 95.38 100 ILE B O 1
ATOM 5229 N N . LEU B 1 101 ? 18.625 -33.844 -17.266 1 97.06 101 LEU B N 1
ATOM 5230 C CA . LEU B 1 101 ? 19.25 -33.5 -16 1 97.06 101 LEU B CA 1
ATOM 5231 C C . LEU B 1 101 ? 19.828 -34.719 -15.328 1 97.06 101 LEU B C 1
ATOM 5233 O O . LEU B 1 101 ? 19.094 -35.656 -15 1 97.06 101 LEU B O 1
ATOM 5237 N N . LEU B 1 102 ? 21.141 -34.688 -15.141 1 96.56 102 LEU B N 1
ATOM 5238 C CA . LEU B 1 102 ? 21.859 -35.812 -14.57 1 96.56 102 LEU B CA 1
ATOM 5239 C C . LEU B 1 102 ? 22.422 -35.469 -13.195 1 96.56 102 LEU B C 1
ATOM 5241 O O . LEU B 1 102 ? 22.891 -34.344 -12.984 1 96.56 102 LEU B O 1
ATOM 5245 N N . GLN B 1 103 ? 22.219 -36.375 -12.305 1 96.81 103 GLN B N 1
ATOM 5246 C CA . GLN B 1 103 ? 22.766 -36.188 -10.977 1 96.81 103 GLN B CA 1
ATOM 5247 C C . GLN B 1 103 ? 23.781 -37.281 -10.641 1 96.81 103 GLN B C 1
ATOM 5249 O O . GLN B 1 103 ? 23.453 -38.469 -10.633 1 96.81 103 GLN B O 1
ATOM 5254 N N . THR B 1 104 ? 24.969 -36.844 -10.445 1 94.5 104 THR B N 1
ATOM 5255 C CA . THR B 1 104 ? 26.016 -37.75 -9.969 1 94.5 104 THR B CA 1
ATOM 5256 C C . THR B 1 104 ? 26.188 -37.625 -8.453 1 94.5 104 THR B C 1
ATOM 5258 O O . THR B 1 104 ? 25.359 -37 -7.785 1 94.5 104 THR B O 1
ATOM 5261 N N . GLU B 1 105 ? 27.125 -38.344 -7.93 1 91.81 105 GLU B N 1
ATOM 5262 C CA . GLU B 1 105 ? 27.375 -38.281 -6.492 1 91.81 105 GLU B CA 1
ATOM 5263 C C . GLU B 1 105 ? 27.859 -36.875 -6.078 1 91.81 105 GLU B C 1
ATOM 5265 O O . GLU B 1 105 ? 27.578 -36.438 -4.965 1 91.81 105 GLU B O 1
ATOM 5270 N N . GLN B 1 106 ? 28.422 -36.188 -7.027 1 90.06 106 GLN B N 1
ATOM 5271 C CA . GLN B 1 106 ? 29.094 -34.938 -6.625 1 90.06 106 GLN B CA 1
ATOM 5272 C C . GLN B 1 106 ? 28.438 -33.719 -7.281 1 90.06 106 GLN B C 1
ATOM 5274 O O . GLN B 1 106 ? 28.578 -32.594 -6.793 1 90.06 106 GLN B O 1
ATOM 5279 N N . ALA B 1 107 ? 27.766 -34.031 -8.367 1 94.06 107 ALA B N 1
ATOM 5280 C CA . ALA B 1 107 ? 27.328 -32.844 -9.125 1 94.06 107 ALA B CA 1
ATOM 5281 C C . ALA B 1 107 ? 26.031 -33.125 -9.875 1 94.06 107 ALA B C 1
ATOM 5283 O O . ALA B 1 107 ? 25.578 -34.281 -9.953 1 94.06 107 ALA B O 1
ATOM 5284 N N . ILE B 1 108 ? 25.469 -32.031 -10.273 1 96.5 108 ILE B N 1
ATOM 5285 C CA . ILE B 1 108 ? 24.312 -32.094 -11.164 1 96.5 108 ILE B CA 1
ATOM 5286 C C . ILE B 1 108 ? 24.688 -31.484 -12.516 1 96.5 108 ILE B C 1
ATOM 5288 O O . ILE B 1 108 ? 25.422 -30.484 -12.57 1 96.5 108 ILE B O 1
ATOM 5292 N N . ILE B 1 109 ? 24.25 -32.125 -13.586 1 95.25 109 ILE B N 1
ATOM 5293 C CA . ILE B 1 109 ? 24.609 -31.719 -14.938 1 95.25 109 ILE B CA 1
ATOM 5294 C C . ILE B 1 109 ? 23.328 -31.547 -15.773 1 95.25 109 ILE B C 1
ATOM 5296 O O . ILE B 1 109 ? 22.484 -32.438 -15.812 1 95.25 109 ILE B O 1
ATOM 5300 N N . LEU B 1 110 ? 23.172 -30.406 -16.328 1 96.31 110 LEU B N 1
ATOM 5301 C CA . LEU B 1 110 ? 22.062 -30.156 -17.25 1 96.31 110 LEU B CA 1
ATOM 5302 C C . LEU B 1 110 ? 22.562 -30 -18.672 1 96.31 110 LEU B C 1
ATOM 5304 O O . LEU B 1 110 ? 23.438 -29.172 -18.938 1 96.31 110 LEU B O 1
ATOM 5308 N N . ILE B 1 111 ? 22.016 -30.781 -19.594 1 93.62 111 ILE B N 1
ATOM 5309 C CA . ILE B 1 111 ? 22.406 -30.734 -21 1 93.62 111 ILE B CA 1
ATOM 5310 C C . ILE B 1 111 ? 21.203 -30.359 -21.859 1 93.62 111 ILE B C 1
ATOM 5312 O O . ILE B 1 111 ? 20.156 -31 -21.766 1 93.62 111 ILE B O 1
ATOM 5316 N N . ASP B 1 112 ? 21.344 -29.375 -22.594 1 92.81 112 ASP B N 1
ATOM 5317 C CA . ASP B 1 112 ? 20.328 -29 -23.562 1 92.81 112 ASP B CA 1
ATOM 5318 C C . ASP B 1 112 ? 20.625 -29.609 -24.938 1 92.81 112 ASP B C 1
ATOM 5320 O O . ASP B 1 112 ? 21.594 -29.234 -25.594 1 92.81 112 ASP B O 1
ATOM 5324 N N . LEU B 1 113 ? 19.844 -30.422 -25.359 1 89.94 113 LEU B N 1
ATOM 5325 C CA . LEU B 1 113 ? 20.094 -31.188 -26.578 1 89.94 113 LEU B CA 1
ATOM 5326 C C . LEU B 1 113 ? 19.719 -30.406 -27.812 1 89.94 113 LEU B C 1
ATOM 5328 O O . LEU B 1 113 ? 19.984 -30.828 -28.938 1 89.94 113 LEU B O 1
ATOM 5332 N N . LYS B 1 114 ? 19.078 -29.312 -27.641 1 87.25 114 LYS B N 1
ATOM 5333 C CA . LYS B 1 114 ? 18.75 -28.453 -28.781 1 87.25 114 LYS B CA 1
ATOM 5334 C C . LYS B 1 114 ? 19.859 -27.453 -29.047 1 87.25 114 LYS B C 1
ATOM 5336 O O . LYS B 1 114 ? 20.219 -27.219 -30.203 1 87.25 114 LYS B O 1
ATOM 5341 N N . THR B 1 115 ? 20.438 -26.938 -28.047 1 87.31 115 THR B N 1
ATOM 5342 C CA . THR B 1 115 ? 21.438 -25.891 -28.219 1 87.31 115 THR B CA 1
ATOM 5343 C C . THR B 1 115 ? 22.844 -26.453 -28 1 87.31 115 THR B C 1
ATOM 5345 O O . THR B 1 115 ? 23.828 -25.859 -28.453 1 87.31 115 THR B O 1
ATOM 5348 N N . GLY B 1 116 ? 22.906 -27.516 -27.281 1 87.19 116 GLY B N 1
ATOM 5349 C CA . GLY B 1 116 ? 24.203 -28.094 -26.984 1 87.19 116 GLY B CA 1
ATOM 5350 C C . GLY B 1 116 ? 24.828 -27.531 -25.719 1 87.19 116 GLY B C 1
ATOM 5351 O O . GLY B 1 116 ? 25.922 -27.953 -25.312 1 87.19 116 GLY B O 1
ATOM 5352 N N . ALA B 1 117 ? 24.125 -26.688 -25.078 1 89.44 117 ALA B N 1
ATOM 5353 C CA . ALA B 1 117 ? 24.656 -26.078 -23.859 1 89.44 117 ALA B CA 1
ATOM 5354 C C . ALA B 1 117 ? 24.656 -27.078 -22.703 1 89.44 117 ALA B C 1
ATOM 5356 O O . ALA B 1 117 ? 23.688 -27.812 -22.5 1 89.44 117 ALA B O 1
ATOM 5357 N N . SER B 1 118 ? 25.781 -27.188 -22.031 1 90.62 118 SER B N 1
ATOM 5358 C CA . SER B 1 118 ? 25.922 -28.047 -20.859 1 90.62 118 SER B CA 1
ATOM 5359 C C . SER B 1 118 ? 26.375 -27.25 -19.641 1 90.62 118 SER B C 1
ATOM 5361 O O . SER B 1 118 ? 27.312 -26.453 -19.734 1 90.62 118 SER B O 1
ATOM 5363 N N . ARG B 1 119 ? 25.609 -27.391 -18.594 1 94.19 119 ARG B N 1
ATOM 5364 C CA . ARG B 1 119 ? 25.938 -26.703 -17.359 1 94.19 119 ARG B CA 1
ATOM 5365 C C . ARG B 1 119 ? 26.125 -27.703 -16.219 1 94.19 119 ARG B C 1
ATOM 5367 O O . ARG B 1 119 ? 25.422 -28.719 -16.141 1 94.19 119 ARG B O 1
ATOM 5374 N N . GLU B 1 120 ? 27.109 -27.422 -15.383 1 93.06 120 GLU B N 1
ATOM 5375 C CA . GLU B 1 120 ? 27.406 -28.266 -14.234 1 93.06 120 GLU B CA 1
ATOM 5376 C C . GLU B 1 120 ? 27.484 -27.453 -12.945 1 93.06 120 GLU B C 1
ATOM 5378 O O . GLU B 1 120 ? 27.953 -26.312 -12.961 1 93.06 120 GLU B O 1
ATOM 5383 N N . GLN B 1 121 ? 26.938 -28.078 -11.953 1 94.56 121 GLN B N 1
ATOM 5384 C CA . GLN B 1 121 ? 26.969 -27.438 -10.641 1 94.56 121 GLN B CA 1
ATOM 5385 C C . GLN B 1 121 ? 27.109 -28.469 -9.523 1 94.56 121 GLN B C 1
ATOM 5387 O O . GLN B 1 121 ? 26.531 -29.547 -9.602 1 94.56 121 GLN B O 1
ATOM 5392 N N . ARG B 1 122 ? 27.922 -28.062 -8.516 1 93.06 122 ARG B N 1
ATOM 5393 C CA . ARG B 1 122 ? 28.094 -28.953 -7.387 1 93.06 122 ARG B CA 1
ATOM 5394 C C . ARG B 1 122 ? 26.828 -29.016 -6.539 1 93.06 122 ARG B C 1
ATOM 5396 O O . ARG B 1 122 ? 26.141 -28 -6.352 1 93.06 122 ARG B O 1
ATOM 5403 N N . GLY B 1 123 ? 26.562 -30.297 -6.164 1 91.5 123 GLY B N 1
ATOM 5404 C CA . GLY B 1 123 ? 25.422 -30.453 -5.285 1 91.5 123 GLY B CA 1
ATOM 5405 C C . GLY B 1 123 ? 24.516 -31.609 -5.676 1 91.5 123 GLY B C 1
ATOM 5406 O O . GLY B 1 123 ? 24.812 -32.344 -6.621 1 91.5 123 GLY B O 1
ATOM 5407 N N . LYS B 1 124 ? 23.438 -31.781 -4.828 1 92.38 124 LYS B N 1
ATOM 5408 C CA . LYS B 1 124 ? 22.453 -32.844 -5.047 1 92.38 124 LYS B CA 1
ATOM 5409 C C . LYS B 1 124 ? 21.031 -32.281 -4.984 1 92.38 124 LYS B C 1
ATOM 5411 O O . LYS B 1 124 ? 20.781 -31.297 -4.301 1 92.38 124 LYS B O 1
ATOM 5416 N N . ILE B 1 125 ? 20.234 -32.906 -5.77 1 91.81 125 ILE B N 1
ATOM 5417 C CA . ILE B 1 125 ? 18.812 -32.562 -5.746 1 91.81 125 ILE B CA 1
ATOM 5418 C C . ILE B 1 125 ? 18.016 -33.656 -5.031 1 91.81 125 ILE B C 1
ATOM 5420 O O . ILE B 1 125 ? 18.031 -34.812 -5.453 1 91.81 125 ILE B O 1
ATOM 5424 N N . GLU B 1 126 ? 17.438 -33.281 -3.934 1 90.31 126 GLU B N 1
ATOM 5425 C CA . GLU B 1 126 ? 16.609 -34.219 -3.189 1 90.31 126 GLU B CA 1
ATOM 5426 C C . GLU B 1 126 ? 15.148 -33.812 -3.193 1 90.31 126 GLU B C 1
ATOM 5428 O O . GLU B 1 126 ? 14.664 -33.219 -2.221 1 90.31 126 GLU B O 1
ATOM 5433 N N . LEU B 1 127 ? 14.414 -34.219 -4.254 1 87.5 127 LEU B N 1
ATOM 5434 C CA . LEU B 1 127 ? 12.984 -33.938 -4.387 1 87.5 127 LEU B CA 1
ATOM 5435 C C . LEU B 1 127 ? 12.703 -32.469 -4.227 1 87.5 127 LEU B C 1
ATOM 5437 O O . LEU B 1 127 ? 11.789 -32.062 -3.494 1 87.5 127 LEU B O 1
ATOM 5441 N N . GLN B 1 128 ? 13.531 -31.688 -4.871 1 89.44 128 GLN B N 1
ATOM 5442 C CA . GLN B 1 128 ? 13.43 -30.234 -4.734 1 89.44 128 GLN B CA 1
ATOM 5443 C C . GLN B 1 128 ? 13.031 -29.578 -6.059 1 89.44 128 GLN B C 1
ATOM 5445 O O . GLN B 1 128 ? 13.266 -30.156 -7.129 1 89.44 128 GLN B O 1
ATOM 5450 N N . CYS B 1 129 ? 12.414 -28.438 -5.91 1 93.44 129 CYS B N 1
ATOM 5451 C CA . CYS B 1 129 ? 12.18 -27.562 -7.059 1 93.44 129 CYS B CA 1
ATOM 5452 C C . CYS B 1 129 ? 13.398 -26.703 -7.34 1 93.44 129 CYS B C 1
ATOM 5454 O O . CYS B 1 129 ? 14.242 -26.5 -6.461 1 93.44 129 CYS B O 1
ATOM 5456 N N . TRP B 1 130 ? 13.531 -26.203 -8.508 1 92.44 130 TRP B N 1
ATOM 5457 C CA . TRP B 1 130 ? 14.773 -25.547 -8.898 1 92.44 130 TRP B CA 1
ATOM 5458 C C . TRP B 1 130 ? 15 -24.281 -8.07 1 92.44 130 TRP B C 1
ATOM 5460 O O . TRP B 1 130 ? 16.141 -23.938 -7.766 1 92.44 130 TRP B O 1
ATOM 5470 N N . PRO B 1 131 ? 13.945 -23.531 -7.613 1 92 131 PRO B N 1
ATOM 5471 C CA . PRO B 1 131 ? 14.219 -22.344 -6.812 1 92 131 PRO B CA 1
ATOM 5472 C C . PRO B 1 131 ? 14.891 -22.672 -5.477 1 92 131 PRO B C 1
ATOM 5474 O O . PRO B 1 131 ? 15.531 -21.797 -4.875 1 92 131 PRO B O 1
ATOM 5477 N N . GLU B 1 132 ? 14.758 -23.828 -4.996 1 91.69 132 GLU B N 1
ATOM 5478 C CA . GLU B 1 132 ? 15.32 -24.25 -3.715 1 91.69 132 GLU B CA 1
ATOM 5479 C C . GLU B 1 132 ? 16.781 -24.656 -3.855 1 91.69 132 GLU B C 1
ATOM 5481 O O . GLU B 1 132 ? 17.484 -24.844 -2.857 1 91.69 132 GLU B O 1
ATOM 5486 N N . LEU B 1 133 ? 17.234 -24.766 -5.062 1 92.88 133 LEU B N 1
ATOM 5487 C CA . LEU B 1 133 ? 18.625 -25.156 -5.301 1 92.88 133 LEU B CA 1
ATOM 5488 C C . LEU B 1 133 ? 19.578 -24.016 -4.957 1 92.88 133 LEU B C 1
ATOM 5490 O O . LEU B 1 133 ? 19.188 -22.844 -5.016 1 92.88 133 LEU B O 1
ATOM 5494 N N . PRO B 1 134 ? 20.766 -24.391 -4.594 1 92.25 134 PRO B N 1
ATOM 5495 C CA . PRO B 1 134 ? 21.766 -23.328 -4.379 1 92.25 134 PRO B CA 1
ATOM 5496 C C . PRO B 1 134 ? 22.094 -22.578 -5.66 1 92.25 134 PRO B C 1
ATOM 5498 O O . PRO B 1 134 ? 21.922 -23.109 -6.762 1 92.25 134 PRO B O 1
ATOM 5501 N N . ALA B 1 135 ? 22.547 -21.422 -5.48 1 92.81 135 ALA B N 1
ATOM 5502 C CA . ALA B 1 135 ? 22.906 -20.609 -6.641 1 92.81 135 ALA B CA 1
ATOM 5503 C C . ALA B 1 135 ? 24 -21.297 -7.465 1 92.81 135 ALA B C 1
ATOM 5505 O O . ALA B 1 135 ? 24.922 -21.891 -6.91 1 92.81 135 ALA B O 1
ATOM 5506 N N . GLY B 1 136 ? 23.781 -21.297 -8.789 1 94 136 GLY B N 1
ATOM 5507 C CA . GLY B 1 136 ? 24.719 -21.922 -9.711 1 94 136 GLY B CA 1
ATOM 5508 C C . GLY B 1 136 ? 24.234 -21.922 -11.148 1 94 136 GLY B C 1
ATOM 5509 O O . GLY B 1 136 ? 23.125 -21.469 -11.438 1 94 136 GLY B O 1
ATOM 5510 N N . PRO B 1 137 ? 25.062 -22.406 -11.938 1 94.75 137 PRO B N 1
ATOM 5511 C CA . PRO B 1 137 ? 24.734 -22.359 -13.367 1 94.75 137 PRO B CA 1
ATOM 5512 C C . PRO B 1 137 ? 23.547 -23.234 -13.727 1 94.75 137 PRO B C 1
ATOM 5514 O O . PRO B 1 137 ? 22.75 -22.875 -14.602 1 94.75 137 PRO B O 1
ATOM 5517 N N . VAL B 1 138 ? 23.469 -24.391 -13.094 1 95.94 138 VAL B N 1
ATOM 5518 C CA . VAL B 1 138 ? 22.344 -25.281 -13.406 1 95.94 138 VAL B CA 1
ATOM 5519 C C . VAL B 1 138 ? 21.047 -24.641 -12.945 1 95.94 138 VAL B C 1
ATOM 5521 O O . VAL B 1 138 ? 20.047 -24.672 -13.672 1 95.94 138 VAL B O 1
ATOM 5524 N N . LYS B 1 139 ? 21.031 -24.109 -11.805 1 95.69 139 LYS B N 1
ATOM 5525 C CA . LYS B 1 139 ? 19.844 -23.406 -11.328 1 95.69 139 LYS B CA 1
ATOM 5526 C C . LYS B 1 139 ? 19.422 -22.312 -12.297 1 95.69 139 LYS B C 1
ATOM 5528 O O . LYS B 1 139 ? 18.234 -22.188 -12.609 1 95.69 139 LYS B O 1
ATOM 5533 N N . GLU B 1 140 ? 20.359 -21.547 -12.758 1 95.19 140 GLU B N 1
ATOM 5534 C CA . GLU B 1 140 ? 20.062 -20.453 -13.68 1 95.19 140 GLU B CA 1
ATOM 5535 C C . GLU B 1 140 ? 19.453 -20.984 -14.977 1 95.19 140 GLU B C 1
ATOM 5537 O O . GLU B 1 140 ? 18.516 -20.375 -15.516 1 95.19 140 GLU B O 1
ATOM 5542 N N . ALA B 1 141 ? 19.953 -22.062 -15.406 1 94.44 141 ALA B N 1
ATOM 5543 C CA . ALA B 1 141 ? 19.469 -22.641 -16.656 1 94.44 141 ALA B CA 1
ATOM 5544 C C . ALA B 1 141 ? 18.062 -23.219 -16.484 1 94.44 141 ALA B C 1
ATOM 5546 O O . ALA B 1 141 ? 17.312 -23.328 -17.453 1 94.44 141 ALA B O 1
ATOM 5547 N N . LEU B 1 142 ? 17.734 -23.562 -15.281 1 95.31 142 LEU B N 1
ATOM 5548 C CA . LEU B 1 142 ? 16.453 -24.219 -15.008 1 95.31 142 LEU B CA 1
ATOM 5549 C C . LEU B 1 142 ? 15.359 -23.172 -14.75 1 95.31 142 LEU B C 1
ATOM 5551 O O . LEU B 1 142 ? 14.203 -23.531 -14.508 1 95.31 142 LEU B O 1
ATOM 5555 N N . GLU B 1 143 ? 15.602 -21.906 -14.883 1 92.5 143 GLU B N 1
ATOM 5556 C CA . GLU B 1 143 ? 14.648 -20.844 -14.594 1 92.5 143 GLU B CA 1
ATOM 5557 C C . GLU B 1 143 ? 13.492 -20.844 -15.586 1 92.5 143 GLU B C 1
ATOM 5559 O O . GLU B 1 143 ? 12.414 -20.328 -15.297 1 92.5 143 GLU B O 1
ATOM 5564 N N . THR B 1 144 ? 13.688 -21.484 -16.641 1 90.5 144 THR B N 1
ATOM 5565 C CA . THR B 1 144 ? 12.648 -21.547 -17.672 1 90.5 144 THR B CA 1
ATOM 5566 C C . THR B 1 144 ? 11.641 -22.656 -17.359 1 90.5 144 THR B C 1
ATOM 5568 O O . THR B 1 144 ? 10.57 -22.703 -17.953 1 90.5 144 THR B O 1
ATOM 5571 N N . VAL B 1 145 ? 12.008 -23.516 -16.453 1 91.81 145 VAL B N 1
ATOM 5572 C CA . VAL B 1 145 ? 11.133 -24.609 -16.047 1 91.81 145 VAL B CA 1
ATOM 5573 C C . VAL B 1 145 ? 10.188 -24.125 -14.945 1 91.81 145 VAL B C 1
ATOM 5575 O O . VAL B 1 145 ? 10.469 -23.125 -14.266 1 91.81 145 VAL B O 1
ATOM 5578 N N . SER B 1 146 ? 9.07 -24.781 -14.875 1 92.31 146 SER B N 1
ATOM 5579 C CA . SER B 1 146 ? 8.117 -24.422 -13.836 1 92.31 146 SER B CA 1
ATOM 5580 C C . SER B 1 146 ? 8.75 -24.5 -12.453 1 92.31 146 SER B C 1
ATOM 5582 O O . SER B 1 146 ? 9.414 -25.484 -12.125 1 92.31 146 SER B O 1
ATOM 5584 N N . PRO B 1 147 ? 8.594 -23.516 -11.641 1 93.88 147 PRO B N 1
ATOM 5585 C CA . PRO B 1 147 ? 9.188 -23.5 -10.297 1 93.88 147 PRO B CA 1
ATOM 5586 C C . PRO B 1 147 ? 8.391 -24.328 -9.289 1 93.88 147 PRO B C 1
ATOM 5588 O O . PRO B 1 147 ? 8.781 -24.422 -8.125 1 93.88 147 PRO B O 1
ATOM 5591 N N . LEU B 1 148 ? 7.379 -25.078 -9.742 1 94.81 148 LEU B N 1
ATOM 5592 C CA . LEU B 1 148 ? 6.441 -25.641 -8.781 1 94.81 148 LEU B CA 1
ATOM 5593 C C . LEU B 1 148 ? 6.594 -27.156 -8.695 1 94.81 148 LEU B C 1
ATOM 5595 O O . LEU B 1 148 ? 6.062 -27.781 -7.777 1 94.81 148 LEU B O 1
ATOM 5599 N N . ARG B 1 149 ? 7.297 -27.734 -9.57 1 95.94 149 ARG B N 1
ATOM 5600 C CA . ARG B 1 149 ? 7.43 -29.188 -9.586 1 95.94 149 ARG B CA 1
ATOM 5601 C C . ARG B 1 149 ? 8.828 -29.609 -9.141 1 95.94 149 ARG B C 1
ATOM 5603 O O . ARG B 1 149 ? 9.82 -29.016 -9.555 1 95.94 149 ARG B O 1
ATOM 5610 N N . ALA B 1 150 ? 8.82 -30.625 -8.336 1 96.5 150 ALA B N 1
ATOM 5611 C CA . ALA B 1 150 ? 10.094 -31.172 -7.867 1 96.5 150 ALA B CA 1
ATOM 5612 C C . ALA B 1 150 ? 10.695 -32.125 -8.906 1 96.5 150 ALA B C 1
ATOM 5614 O O . ALA B 1 150 ? 9.969 -32.688 -9.711 1 96.5 150 ALA B O 1
ATOM 5615 N N . PHE B 1 151 ? 11.984 -32.188 -8.883 1 96.75 151 PHE B N 1
ATOM 5616 C CA . PHE B 1 151 ? 12.672 -33.156 -9.727 1 96.75 151 PHE B CA 1
ATOM 5617 C C . PHE B 1 151 ? 12.68 -34.531 -9.062 1 96.75 151 PHE B C 1
ATOM 5619 O O . PHE B 1 151 ? 13.109 -34.656 -7.918 1 96.75 151 PHE B O 1
ATOM 5626 N N . LEU B 1 152 ? 12.188 -35.469 -9.812 1 96.06 152 LEU B N 1
ATOM 5627 C CA . LEU B 1 152 ? 12.109 -36.844 -9.336 1 96.06 152 LEU B CA 1
ATOM 5628 C C . LEU B 1 152 ? 13.07 -37.75 -10.102 1 96.06 152 LEU B C 1
ATOM 5630 O O . LEU B 1 152 ? 13.281 -37.562 -11.297 1 96.06 152 LEU B O 1
ATOM 5634 N N . PRO B 1 153 ? 13.68 -38.719 -9.414 1 95.31 153 PRO B N 1
ATOM 5635 C CA . PRO B 1 153 ? 14.523 -39.688 -10.125 1 95.31 153 PRO B CA 1
ATOM 5636 C C . PRO B 1 153 ? 13.734 -40.594 -11.07 1 95.31 153 PRO B C 1
ATOM 5638 O O . PRO B 1 153 ? 12.742 -41.188 -10.656 1 95.31 153 PRO B O 1
ATOM 5641 N N . ARG B 1 154 ? 14.109 -40.625 -12.219 1 94.31 154 ARG B N 1
ATOM 5642 C CA . ARG B 1 154 ? 13.43 -41.438 -13.219 1 94.31 154 ARG B CA 1
ATOM 5643 C C . ARG B 1 154 ? 14.086 -42.812 -13.344 1 94.31 154 ARG B C 1
ATOM 5645 O O . ARG B 1 154 ? 13.398 -43.844 -13.516 1 94.31 154 ARG B O 1
ATOM 5652 N N . THR B 1 155 ? 15.359 -42.781 -13.352 1 94 155 THR B N 1
ATOM 5653 C CA . THR B 1 155 ? 16.094 -44.031 -13.469 1 94 155 THR B CA 1
ATOM 5654 C C . THR B 1 155 ? 17.562 -43.844 -13.07 1 94 155 THR B C 1
ATOM 5656 O O . THR B 1 155 ? 18.016 -42.719 -12.906 1 94 155 THR B O 1
ATOM 5659 N N . GLU B 1 156 ? 18.172 -44.938 -12.828 1 95 156 GLU B N 1
ATOM 5660 C CA . GLU B 1 156 ? 19.609 -44.938 -12.586 1 95 156 GLU B CA 1
ATOM 5661 C C . GLU B 1 156 ? 20.375 -45.312 -13.852 1 95 156 GLU B C 1
ATOM 5663 O O . GLU B 1 156 ? 19.938 -46.188 -14.609 1 95 156 GLU B O 1
ATOM 5668 N N . ILE B 1 157 ? 21.469 -44.625 -13.992 1 95.12 157 ILE B N 1
ATOM 5669 C CA . ILE B 1 157 ? 22.281 -44.906 -15.18 1 95.12 157 ILE B CA 1
ATOM 5670 C C . ILE B 1 157 ? 23.766 -44.812 -14.836 1 95.12 157 ILE B C 1
ATOM 5672 O O . ILE B 1 157 ? 24.125 -44.438 -13.719 1 95.12 157 ILE B O 1
ATOM 5676 N N . SER B 1 158 ? 24.531 -45.281 -15.82 1 95.06 158 SER B N 1
ATOM 5677 C CA . SER B 1 158 ? 25.984 -45.031 -15.766 1 95.06 158 SER B CA 1
ATOM 5678 C C . SER B 1 158 ? 26.406 -43.969 -16.75 1 95.06 158 SER B C 1
ATOM 5680 O O . SER B 1 158 ? 25.906 -43.906 -17.875 1 95.06 158 SER B O 1
ATOM 5682 N N . LEU B 1 159 ? 27.203 -43.094 -16.266 1 93.25 159 LEU B N 1
ATOM 5683 C CA . LEU B 1 159 ? 27.641 -41.938 -17.047 1 93.25 159 LEU B CA 1
ATOM 5684 C C . LEU B 1 159 ? 29.156 -41.938 -17.172 1 93.25 159 LEU B C 1
ATOM 5686 O O . LEU B 1 159 ? 29.875 -42.25 -16.219 1 93.25 159 LEU B O 1
ATOM 5690 N N . GLN B 1 160 ? 29.609 -41.688 -18.375 1 92.44 160 GLN B N 1
ATOM 5691 C CA . GLN B 1 160 ? 31.031 -41.5 -18.656 1 92.44 160 GLN B CA 1
ATOM 5692 C C . GLN B 1 160 ? 31.266 -40.25 -19.5 1 92.44 160 GLN B C 1
ATOM 5694 O O . GLN B 1 160 ? 30.766 -40.156 -20.625 1 92.44 160 GLN B O 1
ATOM 5699 N N . LEU B 1 161 ? 32 -39.406 -18.953 1 90.19 161 LEU B N 1
ATOM 5700 C CA . LEU B 1 161 ? 32.344 -38.156 -19.656 1 90.19 161 LEU B CA 1
ATOM 5701 C C . LEU B 1 161 ? 33.625 -38.312 -20.453 1 90.19 161 LEU B C 1
ATOM 5703 O O . LEU B 1 161 ? 34.594 -38.906 -19.984 1 90.19 161 LEU B O 1
ATOM 5707 N N . GLN B 1 162 ? 33.562 -37.781 -21.672 1 88.88 162 GLN B N 1
ATOM 5708 C CA . GLN B 1 162 ? 34.719 -37.844 -22.562 1 88.88 162 GLN B CA 1
ATOM 5709 C C . GLN B 1 162 ? 35 -36.469 -23.188 1 88.88 162 GLN B C 1
ATOM 5711 O O . GLN B 1 162 ? 34.062 -35.75 -23.516 1 88.88 162 GLN B O 1
ATOM 5716 N N . ALA B 1 163 ? 36.25 -36.156 -23.234 1 90.31 163 ALA B N 1
ATOM 5717 C CA . ALA B 1 163 ? 36.656 -34.938 -23.891 1 90.31 163 ALA B CA 1
ATOM 5718 C C . ALA B 1 163 ? 37.688 -35.219 -25 1 90.31 163 ALA B C 1
ATOM 5720 O O . ALA B 1 163 ? 38.656 -35.969 -24.797 1 90.31 163 ALA B O 1
ATOM 5721 N N . HIS B 1 164 ? 37.375 -34.625 -26.141 1 89.44 164 HIS B N 1
ATOM 5722 C CA . HIS B 1 164 ? 38.219 -34.812 -27.297 1 89.44 164 HIS B CA 1
ATOM 5723 C C . HIS B 1 164 ? 38.719 -33.469 -27.859 1 89.44 164 HIS B C 1
ATOM 5725 O O . HIS B 1 164 ? 37.969 -32.469 -27.812 1 89.44 164 HIS B O 1
ATOM 5731 N N . THR B 1 165 ? 39.938 -33.531 -28.297 1 91.31 165 THR B N 1
ATOM 5732 C CA . THR B 1 165 ? 40.562 -32.344 -28.891 1 91.31 165 THR B CA 1
ATOM 5733 C C . THR B 1 165 ? 41.156 -32.656 -30.25 1 91.31 165 THR B C 1
ATOM 5735 O O . THR B 1 165 ? 41.844 -33.656 -30.406 1 91.31 165 THR B O 1
ATOM 5738 N N . MET B 1 166 ? 40.812 -31.812 -31.141 1 90.25 166 MET B N 1
ATOM 5739 C CA . MET B 1 166 ? 41.406 -31.875 -32.469 1 90.25 166 MET B CA 1
ATOM 5740 C C . MET B 1 166 ? 42.562 -30.891 -32.625 1 90.25 166 MET B C 1
ATOM 5742 O O . MET B 1 166 ? 42.406 -29.703 -32.344 1 90.25 166 MET B O 1
ATOM 5746 N N . LEU B 1 167 ? 43.656 -31.422 -33.031 1 91.94 167 LEU B N 1
ATOM 5747 C CA . LEU B 1 167 ? 44.875 -30.594 -33.125 1 91.94 167 LEU B CA 1
ATOM 5748 C C . LEU B 1 167 ? 45.344 -30.516 -34.562 1 91.94 167 LEU B C 1
ATOM 5750 O O . LEU B 1 167 ? 45.219 -31.469 -35.344 1 91.94 167 LEU B O 1
ATOM 5754 N N . ASP B 1 168 ? 45.906 -29.375 -34.906 1 88.56 168 ASP B N 1
ATOM 5755 C CA . ASP B 1 168 ? 46.5 -29.219 -36.25 1 88.56 168 ASP B CA 1
ATOM 5756 C C . ASP B 1 168 ? 47.969 -29.656 -36.25 1 88.56 168 ASP B C 1
ATOM 5758 O O . ASP B 1 168 ? 48.438 -30.234 -35.25 1 88.56 168 ASP B O 1
ATOM 5762 N N . ASP B 1 169 ? 48.688 -29.422 -37.406 1 84.56 169 ASP B N 1
ATOM 5763 C CA . ASP B 1 169 ? 50.062 -29.875 -37.594 1 84.56 169 ASP B CA 1
ATOM 5764 C C . ASP B 1 169 ? 51.031 -29.141 -36.656 1 84.56 169 ASP B C 1
ATOM 5766 O O . ASP B 1 169 ? 52.094 -29.641 -36.344 1 84.56 169 ASP B O 1
ATOM 5770 N N . GLU B 1 170 ? 50.625 -28.016 -36.188 1 87.88 170 GLU B N 1
ATOM 5771 C CA . GLU B 1 170 ? 51.438 -27.234 -35.281 1 87.88 170 GLU B CA 1
ATOM 5772 C C . GLU B 1 170 ? 51.125 -27.547 -33.812 1 87.88 170 GLU B C 1
ATOM 5774 O O . GLU B 1 170 ? 51.719 -26.969 -32.906 1 87.88 170 GLU B O 1
ATOM 5779 N N . GLY B 1 171 ? 50.156 -28.391 -33.531 1 87.06 171 GLY B N 1
ATOM 5780 C CA . GLY B 1 171 ? 49.781 -28.781 -32.188 1 87.06 171 GLY B CA 1
ATOM 5781 C C . GLY B 1 171 ? 48.75 -27.859 -31.562 1 87.06 171 GLY B C 1
ATOM 5782 O O . GLY B 1 171 ? 48.531 -27.906 -30.359 1 87.06 171 GLY B O 1
ATOM 5783 N N . LYS B 1 172 ? 48.219 -27 -32.375 1 90.25 172 LYS B N 1
ATOM 5784 C CA . LYS B 1 172 ? 47.188 -26.062 -31.875 1 90.25 172 LYS B CA 1
ATOM 5785 C C . LYS B 1 172 ? 45.812 -26.703 -31.875 1 90.25 172 LYS B C 1
ATOM 5787 O O . LYS B 1 172 ? 45.469 -27.438 -32.812 1 90.25 172 LYS B O 1
ATOM 5792 N N . THR B 1 173 ? 45.094 -26.406 -30.812 1 90.44 173 THR B N 1
ATOM 5793 C CA . THR B 1 173 ? 43.719 -26.891 -30.734 1 90.44 173 THR B CA 1
ATOM 5794 C C . THR B 1 173 ? 42.844 -26.125 -31.703 1 90.44 173 THR B C 1
ATOM 5796 O O . THR B 1 173 ? 42.75 -24.906 -31.641 1 90.44 173 THR B O 1
ATOM 5799 N N . VAL B 1 174 ? 42.125 -26.891 -32.625 1 90.88 174 VAL B N 1
ATOM 5800 C CA . VAL B 1 174 ? 41.312 -26.234 -33.656 1 90.88 174 VAL B CA 1
ATOM 5801 C C . VAL B 1 174 ? 39.844 -26.516 -33.438 1 90.88 174 VAL B C 1
ATOM 5803 O O . VAL B 1 174 ? 38.969 -25.797 -33.938 1 90.88 174 VAL B O 1
ATOM 5806 N N . ALA B 1 175 ? 39.594 -27.547 -32.719 1 90 175 ALA B N 1
ATOM 5807 C CA . ALA B 1 175 ? 38.219 -27.859 -32.344 1 90 175 ALA B CA 1
ATOM 5808 C C . ALA B 1 175 ? 38.156 -28.766 -31.109 1 90 175 ALA B C 1
ATOM 5810 O O . ALA B 1 175 ? 39.125 -29.453 -30.797 1 90 175 ALA B O 1
ATOM 5811 N N . ARG B 1 176 ? 37.094 -28.656 -30.453 1 90 176 ARG B N 1
ATOM 5812 C CA . ARG B 1 176 ? 36.875 -29.516 -29.297 1 90 176 ARG B CA 1
ATOM 5813 C C . ARG B 1 176 ? 35.562 -30.266 -29.406 1 90 176 ARG B C 1
ATOM 5815 O O . ARG B 1 176 ? 34.625 -29.812 -30.094 1 90 176 ARG B O 1
ATOM 5822 N N . LEU B 1 177 ? 35.562 -31.469 -28.797 1 89.12 177 LEU B N 1
ATOM 5823 C CA . LEU B 1 177 ? 34.344 -32.281 -28.766 1 89.12 177 LEU B CA 1
ATOM 5824 C C . LEU B 1 177 ? 34.125 -32.875 -27.375 1 89.12 177 LEU B C 1
ATOM 5826 O O . LEU B 1 177 ? 34.969 -33.562 -26.828 1 89.12 177 LEU B O 1
ATOM 5830 N N . GLY B 1 178 ? 33 -32.375 -26.828 1 89 178 GLY B N 1
ATOM 5831 C CA . GLY B 1 178 ? 32.531 -33 -25.594 1 89 178 GLY B CA 1
ATOM 5832 C C . GLY B 1 178 ? 31.562 -34.125 -25.828 1 89 178 GLY B C 1
ATOM 5833 O O . GLY B 1 178 ? 30.672 -34 -26.672 1 89 178 GLY B O 1
ATOM 5834 N N . SER B 1 179 ? 31.859 -35.25 -25.188 1 89.56 179 SER B N 1
ATOM 5835 C CA . SER B 1 179 ? 30.953 -36.375 -25.344 1 89.56 179 SER B CA 1
ATOM 5836 C C . SER B 1 179 ? 30.578 -37 -24 1 89.56 179 SER B C 1
ATOM 5838 O O . SER B 1 179 ? 31.391 -37.031 -23.078 1 89.56 179 SER B O 1
ATOM 5840 N N . THR B 1 180 ? 29.312 -37.344 -23.906 1 91.44 180 THR B N 1
ATOM 5841 C CA . THR B 1 180 ? 28.766 -38 -22.719 1 91.44 180 THR B CA 1
ATOM 5842 C C . THR B 1 180 ? 28.156 -39.344 -23.109 1 91.44 180 THR B C 1
ATOM 5844 O O . THR B 1 180 ? 27.25 -39.406 -23.938 1 91.44 180 THR B O 1
ATOM 5847 N N . LEU B 1 181 ? 28.734 -40.406 -22.516 1 92.12 181 LEU B N 1
ATOM 5848 C CA . LEU B 1 181 ? 28.188 -41.719 -22.766 1 92.12 181 LEU B CA 1
ATOM 5849 C C . LEU B 1 181 ? 27.281 -42.156 -21.625 1 92.12 181 LEU B C 1
ATOM 5851 O O . LEU B 1 181 ? 27.703 -42.219 -20.469 1 92.12 181 LEU B O 1
ATOM 5855 N N . LEU B 1 182 ? 26.062 -42.438 -21.953 1 93.88 182 LEU B N 1
ATOM 5856 C CA . LEU B 1 182 ? 25.078 -42.875 -20.984 1 93.88 182 LEU B CA 1
ATOM 5857 C C . LEU B 1 182 ? 24.75 -44.344 -21.203 1 93.88 182 LEU B C 1
ATOM 5859 O O . LEU B 1 182 ? 24.594 -44.812 -22.344 1 93.88 182 LEU B O 1
ATOM 5863 N N . ARG B 1 183 ? 24.719 -45.125 -20.078 1 94.12 183 ARG B N 1
ATOM 5864 C CA . ARG B 1 183 ? 24.391 -46.531 -20.172 1 94.12 183 ARG B CA 1
ATOM 5865 C C . ARG B 1 183 ? 23.297 -46.906 -19.188 1 94.12 183 ARG B C 1
ATOM 5867 O O . ARG B 1 183 ? 23.375 -46.562 -18 1 94.12 183 ARG B O 1
ATOM 5874 N N . ARG B 1 184 ? 22.328 -47.531 -19.688 1 93.25 184 ARG B N 1
ATOM 5875 C CA . ARG B 1 184 ? 21.25 -48.094 -18.891 1 93.25 184 ARG B CA 1
ATOM 5876 C C . ARG B 1 184 ? 20.969 -49.531 -19.281 1 93.25 184 ARG B C 1
ATOM 5878 O O . ARG B 1 184 ? 20.469 -49.812 -20.375 1 93.25 184 ARG B O 1
ATOM 5885 N N . LYS B 1 185 ? 21.219 -50.406 -18.344 1 88.75 185 LYS B N 1
ATOM 5886 C CA . LYS B 1 185 ? 21.062 -51.812 -18.641 1 88.75 185 LYS B CA 1
ATOM 5887 C C . LYS B 1 185 ? 21.844 -52.188 -19.891 1 88.75 185 LYS B C 1
ATOM 5889 O O . LYS B 1 185 ? 23.047 -52 -19.969 1 88.75 185 LYS B O 1
ATOM 5894 N N . LYS B 1 186 ? 21.094 -52.5 -21 1 86.19 186 LYS B N 1
ATOM 5895 C CA . LYS B 1 186 ? 21.766 -52.969 -22.203 1 86.19 186 LYS B CA 1
ATOM 5896 C C . LYS B 1 186 ? 21.797 -51.875 -23.266 1 86.19 186 LYS B C 1
ATOM 5898 O O . LYS B 1 186 ? 22.359 -52.062 -24.359 1 86.19 186 LYS B O 1
ATOM 5903 N N . ARG B 1 187 ? 21.281 -50.781 -22.859 1 89 187 ARG B N 1
ATOM 5904 C CA . ARG B 1 187 ? 21.234 -49.688 -23.828 1 89 187 ARG B CA 1
ATOM 5905 C C . ARG B 1 187 ? 22.328 -48.656 -23.578 1 89 187 ARG B C 1
ATOM 5907 O O . ARG B 1 187 ? 22.672 -48.406 -22.422 1 89 187 ARG B O 1
ATOM 5914 N N . ARG B 1 188 ? 22.859 -48.188 -24.734 1 90.12 188 ARG B N 1
ATOM 5915 C CA . ARG B 1 188 ? 23.875 -47.125 -24.672 1 90.12 188 ARG B CA 1
ATOM 5916 C C . ARG B 1 188 ? 23.516 -45.969 -25.578 1 90.12 188 ARG B C 1
ATOM 5918 O O . ARG B 1 188 ? 23 -46.156 -26.672 1 90.12 188 ARG B O 1
ATOM 5925 N N . VAL B 1 189 ? 23.688 -44.781 -25.031 1 90.75 189 VAL B N 1
ATOM 5926 C CA . VAL B 1 189 ? 23.453 -43.594 -25.828 1 90.75 189 VAL B CA 1
ATOM 5927 C C . VAL B 1 189 ? 24.625 -42.625 -25.672 1 90.75 189 VAL B C 1
ATOM 5929 O O . VAL B 1 189 ? 25.078 -42.375 -24.547 1 90.75 189 VAL B O 1
ATOM 5932 N N . GLN B 1 190 ? 25.156 -42.188 -26.781 1 90 190 GLN B N 1
ATOM 5933 C CA . GLN B 1 190 ? 26.266 -41.219 -26.75 1 90 190 GLN B CA 1
ATOM 5934 C C . GLN B 1 190 ? 25.797 -39.844 -27.172 1 90 190 GLN B C 1
ATOM 5936 O O . GLN B 1 190 ? 25.156 -39.688 -28.219 1 90 190 GLN B O 1
ATOM 5941 N N . ILE B 1 191 ? 26.047 -38.875 -26.297 1 90.06 191 ILE B N 1
ATOM 5942 C CA . ILE B 1 191 ? 25.812 -37.469 -26.609 1 90.06 191 ILE B CA 1
ATOM 5943 C C . ILE B 1 191 ? 27.141 -36.781 -26.938 1 90.06 191 ILE B C 1
ATOM 5945 O O . ILE B 1 191 ? 28.031 -36.719 -26.094 1 90.06 191 ILE B O 1
ATOM 5949 N N . ALA B 1 192 ? 27.281 -36.281 -28.125 1 89.88 192 ALA B N 1
ATOM 5950 C CA . ALA B 1 192 ? 28.5 -35.594 -28.531 1 89.88 192 ALA B CA 1
ATOM 5951 C C . ALA B 1 192 ? 28.188 -34.156 -28.953 1 89.88 192 ALA B C 1
ATOM 5953 O O . ALA B 1 192 ? 27.281 -33.938 -29.766 1 89.88 192 ALA B O 1
ATOM 5954 N N . ILE B 1 193 ? 28.859 -33.281 -28.406 1 89.62 193 ILE B N 1
ATOM 5955 C CA . ILE B 1 193 ? 28.656 -31.859 -28.688 1 89.62 193 ILE B CA 1
ATOM 5956 C C . ILE B 1 193 ? 29.984 -31.219 -29.094 1 89.62 193 ILE B C 1
ATOM 5958 O O . ILE B 1 193 ? 30.938 -31.219 -28.312 1 89.62 193 ILE B O 1
ATOM 5962 N N . SER B 1 194 ? 29.984 -30.609 -30.266 1 90.56 194 SER B N 1
ATOM 5963 C CA . SER B 1 194 ? 31.203 -29.984 -30.734 1 90.56 194 SER B CA 1
ATOM 5964 C C . SER B 1 194 ? 31.312 -28.531 -30.266 1 90.56 194 SER B C 1
ATOM 5966 O O . SER B 1 194 ? 30.297 -27.906 -29.938 1 90.56 194 SER B O 1
ATOM 5968 N N . GLN B 1 195 ? 32.469 -28.125 -30.109 1 87.81 195 GLN B N 1
ATOM 5969 C CA . GLN B 1 195 ? 32.75 -26.734 -29.734 1 87.81 195 GLN B CA 1
ATOM 5970 C C . GLN B 1 195 ? 33.656 -26.062 -30.766 1 87.81 195 GLN B C 1
ATOM 5972 O O . GLN B 1 195 ? 34.875 -26.25 -30.75 1 87.81 195 GLN B O 1
ATOM 5977 N N . PRO B 1 196 ? 32.969 -25.188 -31.484 1 87.5 196 PRO B N 1
ATOM 5978 C CA . PRO B 1 196 ? 33.781 -24.453 -32.438 1 87.5 196 PRO B CA 1
ATOM 5979 C C . PRO B 1 196 ? 34.688 -23.406 -31.781 1 87.5 196 PRO B C 1
ATOM 5981 O O . PRO B 1 196 ? 34.312 -22.812 -30.766 1 87.5 196 PRO B O 1
ATOM 5984 N N . LEU B 1 197 ? 35.906 -23.25 -32.312 1 87.75 197 LEU B N 1
ATOM 5985 C CA . LEU B 1 197 ? 36.812 -22.234 -31.812 1 87.75 197 LEU B CA 1
ATOM 5986 C C . LEU B 1 197 ? 36.938 -21.078 -32.781 1 87.75 197 LEU B C 1
ATOM 5988 O O . LEU B 1 197 ? 36.812 -21.266 -34 1 87.75 197 LEU B O 1
ATOM 5992 N N . ARG B 1 198 ? 37.156 -19.906 -32.219 1 86.25 198 ARG B N 1
ATOM 5993 C CA . ARG B 1 198 ? 37.281 -18.703 -33.062 1 86.25 198 ARG B CA 1
ATOM 5994 C C . ARG B 1 198 ? 38.438 -18.828 -34.031 1 86.25 198 ARG B C 1
ATOM 5996 O O . ARG B 1 198 ? 39.562 -19.156 -33.656 1 86.25 198 ARG B O 1
ATOM 6003 N N . GLY B 1 199 ? 38.125 -18.703 -35.281 1 83.56 199 GLY B N 1
ATOM 6004 C CA . GLY B 1 199 ? 39.156 -18.656 -36.312 1 83.56 199 GLY B CA 1
ATOM 6005 C C . GLY B 1 199 ? 39.375 -19.984 -37 1 83.56 199 GLY B C 1
ATOM 6006 O O . GLY B 1 199 ? 40.156 -20.078 -37.938 1 83.56 199 GLY B O 1
ATOM 6007 N N . TYR B 1 200 ? 38.688 -20.953 -36.562 1 89.19 200 TYR B N 1
ATOM 6008 C CA . TYR B 1 200 ? 38.938 -22.281 -37.125 1 89.19 200 TYR B CA 1
ATOM 6009 C C . TYR B 1 200 ? 37.656 -22.922 -37.625 1 89.19 200 TYR B C 1
ATOM 6011 O O . TYR B 1 200 ? 37.375 -24.078 -37.344 1 89.19 200 TYR B O 1
ATOM 6019 N N . ASP B 1 201 ? 36.844 -22.219 -38.344 1 88.88 201 ASP B N 1
ATOM 6020 C CA . ASP B 1 201 ? 35.531 -22.641 -38.844 1 88.88 201 ASP B CA 1
ATOM 6021 C C . ASP B 1 201 ? 35.688 -23.828 -39.812 1 88.88 201 ASP B C 1
ATOM 6023 O O . ASP B 1 201 ? 34.844 -24.75 -39.781 1 88.88 201 ASP B O 1
ATOM 6027 N N . GLU B 1 202 ? 36.656 -23.75 -40.562 1 86.5 202 GLU B N 1
ATOM 6028 C CA . GLU B 1 202 ? 36.844 -24.812 -41.531 1 86.5 202 GLU B CA 1
ATOM 6029 C C . GLU B 1 202 ? 37.156 -26.141 -40.812 1 86.5 202 GLU B C 1
ATOM 6031 O O . GLU B 1 202 ? 36.625 -27.188 -41.219 1 86.5 202 GLU B O 1
ATOM 6036 N N . ALA B 1 203 ? 38.031 -26.047 -39.906 1 88.44 203 ALA B N 1
ATOM 6037 C CA . ALA B 1 203 ? 38.375 -27.234 -39.125 1 88.44 203 ALA B CA 1
ATOM 6038 C C . ALA B 1 203 ? 37.156 -27.828 -38.438 1 88.44 203 ALA B C 1
ATOM 6040 O O . ALA B 1 203 ? 36.969 -29.047 -38.406 1 88.44 203 ALA B O 1
ATOM 6041 N N . HIS B 1 204 ? 36.375 -27.031 -37.906 1 90.88 204 HIS B N 1
ATOM 6042 C CA . HIS B 1 204 ? 35.125 -27.484 -37.25 1 90.88 204 HIS B CA 1
ATOM 6043 C C . HIS B 1 204 ? 34.188 -28.156 -38.25 1 90.88 204 HIS B C 1
ATOM 6045 O O . HIS B 1 204 ? 33.562 -29.172 -37.906 1 90.88 204 HIS B O 1
ATOM 6051 N N . GLN B 1 205 ? 34.125 -27.594 -39.406 1 89 205 GLN B N 1
ATOM 6052 C CA . GLN B 1 205 ? 33.281 -28.188 -40.438 1 89 205 GLN B CA 1
ATOM 6053 C C . GLN B 1 205 ? 33.75 -29.594 -40.781 1 89 205 GLN B C 1
ATOM 6055 O O . GLN B 1 205 ? 32.938 -30.484 -41.031 1 89 205 GLN B O 1
ATOM 6060 N N . ILE B 1 206 ? 34.938 -29.688 -40.844 1 87.62 206 ILE B N 1
ATOM 6061 C CA . ILE B 1 206 ? 35.5 -30.984 -41.156 1 87.62 206 ILE B CA 1
ATOM 6062 C C . ILE B 1 206 ? 35.188 -31.984 -40.062 1 87.62 206 ILE B C 1
ATOM 6064 O O . ILE B 1 206 ? 34.844 -33.125 -40.344 1 87.62 206 ILE B O 1
ATOM 6068 N N . LEU B 1 207 ? 35.281 -31.531 -38.875 1 88.25 207 LEU B N 1
ATOM 6069 C CA . LEU B 1 207 ? 34.906 -32.375 -37.719 1 88.25 207 LEU B CA 1
ATOM 6070 C C . LEU B 1 207 ? 33.469 -32.812 -37.812 1 88.25 207 LEU B C 1
ATOM 6072 O O . LEU B 1 207 ? 33.125 -33.969 -37.594 1 88.25 207 LEU B O 1
ATOM 6076 N N . VAL B 1 208 ? 32.594 -31.891 -38.094 1 88.31 208 VAL B N 1
ATOM 6077 C CA . VAL B 1 208 ? 31.156 -32.156 -38.188 1 88.31 208 VAL B CA 1
ATOM 6078 C C . VAL B 1 208 ? 30.891 -33.188 -39.281 1 88.31 208 VAL B C 1
ATOM 6080 O O . VAL B 1 208 ? 30.062 -34.094 -39.094 1 88.31 208 VAL B O 1
ATOM 6083 N N . GLU B 1 209 ? 31.578 -33.094 -40.281 1 84.88 209 GLU B N 1
ATOM 6084 C CA . GLU B 1 209 ? 31.422 -34.031 -41.375 1 84.88 209 GLU B CA 1
ATOM 6085 C C . GLU B 1 209 ? 31.906 -35.438 -41 1 84.88 209 GLU B C 1
ATOM 6087 O O . GLU B 1 209 ? 31.297 -36.438 -41.344 1 84.88 209 GLU B O 1
ATOM 6092 N N . ALA B 1 210 ? 32.938 -35.406 -40.312 1 84.75 210 ALA B N 1
ATOM 6093 C CA . ALA B 1 210 ? 33.5 -36.688 -39.844 1 84.75 210 ALA B CA 1
ATOM 6094 C C . ALA B 1 210 ? 32.531 -37.375 -38.875 1 84.75 210 ALA B C 1
ATOM 6096 O O . ALA B 1 210 ? 32.469 -38.594 -38.812 1 84.75 210 ALA B O 1
ATOM 6097 N N . LEU B 1 211 ? 31.828 -36.594 -38.062 1 84.06 211 LEU B N 1
ATOM 6098 C CA . LEU B 1 211 ? 30.906 -37.094 -37.031 1 84.06 211 LEU B CA 1
ATOM 6099 C C . LEU B 1 211 ? 29.594 -37.562 -37.688 1 84.06 211 LEU B C 1
ATOM 6101 O O . LEU B 1 211 ? 28.969 -38.5 -37.219 1 84.06 211 LEU B O 1
ATOM 6105 N N . SER B 1 212 ? 29.078 -36.844 -38.688 1 78.69 212 SER B N 1
ATOM 6106 C CA . SER B 1 212 ? 27.766 -37.094 -39.312 1 78.69 212 SER B CA 1
ATOM 6107 C C . SER B 1 212 ? 27.781 -38.344 -40.188 1 78.69 212 SER B C 1
ATOM 6109 O O . SER B 1 212 ? 26.75 -39 -40.375 1 78.69 212 SER B O 1
ATOM 6111 N N . SER B 1 213 ? 28.75 -38.688 -40.75 1 66.62 213 SER B N 1
ATOM 6112 C CA . SER B 1 213 ? 28.812 -39.75 -41.75 1 66.62 213 SER B CA 1
ATOM 6113 C C . SER B 1 213 ? 28.5 -41.125 -41.156 1 66.62 213 SER B C 1
ATOM 6115 O O . SER B 1 213 ? 27.719 -41.875 -41.719 1 66.62 213 SER B O 1
ATOM 6117 N N . PRO B 1 214 ? 28.984 -41.562 -40.062 1 59.66 214 PRO B N 1
ATOM 6118 C CA . PRO B 1 214 ? 28.859 -42.938 -39.594 1 59.66 214 PRO B CA 1
ATOM 6119 C C . PRO B 1 214 ? 27.562 -43.188 -38.812 1 59.66 214 PRO B C 1
ATOM 6121 O O . PRO B 1 214 ? 27.188 -44.312 -38.594 1 59.66 214 PRO B O 1
ATOM 6124 N N . VAL B 1 215 ? 26.844 -42.156 -38.375 1 59.12 215 VAL B N 1
ATOM 6125 C CA . VAL B 1 215 ? 25.859 -42.438 -37.344 1 59.12 215 VAL B CA 1
ATOM 6126 C C . VAL B 1 215 ? 24.469 -41.969 -37.812 1 59.12 215 VAL B C 1
ATOM 6128 O O . VAL B 1 215 ? 24.328 -40.906 -38.375 1 59.12 215 VAL B O 1
ATOM 6131 N N . GLU B 1 216 ? 23.641 -42.938 -38.031 1 53.34 216 GLU B N 1
ATOM 6132 C CA . GLU B 1 216 ? 22.234 -42.625 -38.312 1 53.34 216 GLU B CA 1
ATOM 6133 C C . GLU B 1 216 ? 21.609 -41.75 -37.25 1 53.34 216 GLU B C 1
ATOM 6135 O O . GLU B 1 216 ? 21.625 -42.094 -36.062 1 53.34 216 GLU B O 1
ATOM 6140 N N . GLU B 1 217 ? 21.516 -40.438 -37.531 1 55.12 217 GLU B N 1
ATOM 6141 C CA . GLU B 1 217 ? 20.875 -39.5 -36.656 1 55.12 217 GLU B CA 1
ATOM 6142 C C . GLU B 1 217 ? 19.422 -39.875 -36.375 1 55.12 217 GLU B C 1
ATOM 6144 O O . GLU B 1 217 ? 18.625 -39.969 -37.312 1 55.12 217 GLU B O 1
ATOM 6149 N N . LYS B 1 218 ? 19.125 -40.719 -35.5 1 55.16 218 LYS B N 1
ATOM 6150 C CA . LYS B 1 218 ? 17.719 -40.969 -35.25 1 55.16 218 LYS B CA 1
ATOM 6151 C C . LYS B 1 218 ? 17.125 -39.875 -34.344 1 55.16 218 LYS B C 1
ATOM 6153 O O . LYS B 1 218 ? 17.766 -39.438 -33.375 1 55.16 218 LYS B O 1
ATOM 6158 N N . GLU B 1 219 ? 16.203 -39.219 -34.938 1 61.78 219 GLU B N 1
ATOM 6159 C CA . GLU B 1 219 ? 15.383 -38.125 -34.375 1 61.78 219 GLU B CA 1
ATOM 6160 C C . GLU B 1 219 ? 14.594 -38.625 -33.156 1 61.78 219 GLU B C 1
ATOM 6162 O O . GLU B 1 219 ? 13.367 -38.438 -33.094 1 61.78 219 GLU B O 1
ATOM 6167 N N . GLU B 1 220 ? 15.109 -39.469 -32.281 1 72.75 220 GLU B N 1
ATOM 6168 C CA . GLU B 1 220 ? 14.406 -39.906 -31.078 1 72.75 220 GLU B CA 1
ATOM 6169 C C . GLU B 1 220 ? 14.906 -39.156 -29.844 1 72.75 220 GLU B C 1
ATOM 6171 O O . GLU B 1 220 ? 16.047 -38.719 -29.812 1 72.75 220 GLU B O 1
ATOM 6176 N N . ASP B 1 221 ? 13.898 -38.906 -28.938 1 84.5 221 ASP B N 1
ATOM 6177 C CA . ASP B 1 221 ? 14.328 -38.25 -27.703 1 84.5 221 ASP B CA 1
ATOM 6178 C C . ASP B 1 221 ? 15.219 -39.188 -26.859 1 84.5 221 ASP B C 1
ATOM 6180 O O . ASP B 1 221 ? 15.172 -40.406 -27.016 1 84.5 221 ASP B O 1
ATOM 6184 N N . ILE B 1 222 ? 16.078 -38.719 -26.172 1 88.38 222 ILE B N 1
ATOM 6185 C CA . ILE B 1 222 ? 17.125 -39.406 -25.422 1 88.38 222 ILE B CA 1
ATOM 6186 C C . ILE B 1 222 ? 16.484 -40.406 -24.453 1 88.38 222 ILE B C 1
ATOM 6188 O O . ILE B 1 222 ? 17.031 -41.469 -24.203 1 88.38 222 ILE B O 1
ATOM 6192 N N . TYR B 1 223 ? 15.297 -40.094 -23.922 1 91.31 223 TYR B N 1
ATOM 6193 C CA . TYR B 1 223 ? 14.609 -41 -23 1 91.31 223 TYR B CA 1
ATOM 6194 C C . TYR B 1 223 ? 14.172 -42.281 -23.703 1 91.31 223 TYR B C 1
ATOM 6196 O O . TYR B 1 223 ? 14.32 -43.375 -23.156 1 91.31 223 TYR B O 1
ATOM 6204 N N . SER B 1 224 ? 13.656 -42.062 -24.828 1 89.38 224 SER B N 1
ATOM 6205 C CA . SER B 1 224 ? 13.234 -43.188 -25.609 1 89.38 224 SER B CA 1
ATOM 6206 C C . SER B 1 224 ? 14.422 -44.094 -26 1 89.38 224 SER B C 1
ATOM 6208 O O . SER B 1 224 ? 14.312 -45.312 -26 1 89.38 224 SER B O 1
ATOM 6210 N N . LEU B 1 225 ? 15.531 -43.438 -26.344 1 88.19 225 LEU B N 1
ATOM 6211 C CA . LEU B 1 225 ? 16.734 -44.156 -26.703 1 88.19 225 LEU B CA 1
ATOM 6212 C C . LEU B 1 225 ? 17.234 -45 -25.531 1 88.19 225 LEU B C 1
ATOM 6214 O O . LEU B 1 225 ? 17.766 -46.094 -25.719 1 88.19 225 LEU B O 1
ATOM 6218 N N . LEU B 1 226 ? 17.016 -44.531 -24.391 1 91.31 226 LEU B N 1
ATOM 6219 C CA . LEU B 1 226 ? 17.438 -45.25 -23.188 1 91.31 226 LEU B CA 1
ATOM 6220 C C . LEU B 1 226 ? 16.344 -46.156 -22.672 1 91.31 226 LEU B C 1
ATOM 6222 O O . LEU B 1 226 ? 16.469 -46.75 -21.609 1 91.31 226 LEU B O 1
ATOM 6226 N N . GLN B 1 227 ? 15.164 -46.188 -23.359 1 90.19 227 GLN B N 1
ATOM 6227 C CA . GLN B 1 227 ? 14 -47 -23.047 1 90.19 227 GLN B CA 1
ATOM 6228 C C . GLN B 1 227 ? 13.406 -46.625 -21.688 1 90.19 227 GLN B C 1
ATOM 6230 O O . GLN B 1 227 ? 13.117 -47.5 -20.859 1 90.19 227 GLN B O 1
ATOM 6235 N N . ILE B 1 228 ? 13.445 -45.438 -21.453 1 91.69 228 ILE B N 1
ATOM 6236 C CA . ILE B 1 228 ? 12.734 -44.906 -20.297 1 91.69 228 ILE B CA 1
ATOM 6237 C C . ILE B 1 228 ? 11.289 -44.594 -20.672 1 91.69 228 ILE B C 1
ATOM 6239 O O . ILE B 1 228 ? 11.031 -43.75 -21.531 1 91.69 228 ILE B O 1
ATOM 6243 N N . ALA B 1 229 ? 10.406 -45.281 -20.016 1 90.88 229 ALA B N 1
ATOM 6244 C CA . ALA B 1 229 ? 8.984 -45.125 -20.328 1 90.88 229 ALA B CA 1
ATOM 6245 C C . ALA B 1 229 ? 8.508 -43.719 -19.969 1 90.88 229 ALA B C 1
ATOM 6247 O O . ALA B 1 229 ? 8.906 -43.156 -18.938 1 90.88 229 ALA B O 1
ATOM 6248 N N . SER B 1 230 ? 7.746 -43.188 -20.875 1 91.5 230 SER B N 1
ATOM 6249 C CA . SER B 1 230 ? 7.133 -41.906 -20.594 1 91.5 230 SER B CA 1
ATOM 6250 C C . SER B 1 230 ? 6.039 -42.031 -19.531 1 91.5 230 SER B C 1
ATOM 6252 O O . SER B 1 230 ? 5.281 -43 -19.531 1 91.5 230 SER B O 1
ATOM 6254 N N . LEU B 1 231 ? 6.016 -41.125 -18.672 1 89.75 231 LEU B N 1
ATOM 6255 C CA . LEU B 1 231 ? 4.934 -41.094 -17.703 1 89.75 231 LEU B CA 1
ATOM 6256 C C . LEU B 1 231 ? 3.635 -40.625 -18.344 1 89.75 231 LEU B C 1
ATOM 6258 O O . LEU B 1 231 ? 2.549 -40.875 -17.812 1 89.75 231 LEU B O 1
ATOM 6262 N N . ALA B 1 232 ? 3.686 -39.906 -19.422 1 90.31 232 ALA B N 1
ATOM 6263 C CA . ALA B 1 232 ? 2.557 -39.469 -20.234 1 90.31 232 ALA B CA 1
ATOM 6264 C C . ALA B 1 232 ? 1.529 -38.719 -19.375 1 90.31 232 ALA B C 1
ATOM 6266 O O . ALA B 1 232 ? 0.325 -38.969 -19.5 1 90.31 232 ALA B O 1
ATOM 6267 N N . TYR B 1 233 ? 2.023 -38.031 -18.422 1 93.94 233 TYR B N 1
ATOM 6268 C CA . TYR B 1 233 ? 1.108 -37.281 -17.578 1 93.94 233 TYR B CA 1
ATOM 6269 C C . TYR B 1 233 ? 0.841 -35.875 -18.172 1 93.94 233 TYR B C 1
ATOM 6271 O O . TYR B 1 233 ? 1.773 -35.188 -18.562 1 93.94 233 TYR B O 1
ATOM 6279 N N . GLU B 1 234 ? -0.33 -35.594 -18.281 1 93.12 234 GLU B N 1
ATOM 6280 C CA . GLU B 1 234 ? -0.801 -34.25 -18.641 1 93.12 234 GLU B CA 1
ATOM 6281 C C . GLU B 1 234 ? -1.9 -33.781 -17.688 1 93.12 234 GLU B C 1
ATOM 6283 O O . GLU B 1 234 ? -2.916 -34.469 -17.516 1 93.12 234 GLU B O 1
ATOM 6288 N N . ALA B 1 235 ? -1.622 -32.625 -17.109 1 92.56 235 ALA B N 1
ATOM 6289 C CA . ALA B 1 235 ? -2.623 -32.094 -16.203 1 92.56 235 ALA B CA 1
ATOM 6290 C C . ALA B 1 235 ? -3.906 -31.719 -16.938 1 92.56 235 ALA B C 1
ATOM 6292 O O . ALA B 1 235 ? -5 -31.797 -16.375 1 92.56 235 ALA B O 1
ATOM 6293 N N . LYS B 1 236 ? -3.727 -31.281 -18.172 1 91.19 236 LYS B N 1
ATOM 6294 C CA . LYS B 1 236 ? -4.844 -30.938 -19.047 1 91.19 236 LYS B CA 1
ATOM 6295 C C . LYS B 1 236 ? -4.762 -31.703 -20.359 1 91.19 236 LYS B C 1
ATOM 6297 O O . LYS B 1 236 ? -4.469 -31.109 -21.406 1 91.19 236 LYS B O 1
ATOM 6302 N N . PRO B 1 237 ? -5.215 -32.875 -20.312 1 92.06 237 PRO B N 1
ATOM 6303 C CA . PRO B 1 237 ? -5.141 -33.688 -21.547 1 92.06 237 PRO B CA 1
ATOM 6304 C C . PRO B 1 237 ? -6.113 -33.188 -22.625 1 92.06 237 PRO B C 1
ATOM 6306 O O . PRO B 1 237 ? -7.168 -32.656 -22.297 1 92.06 237 PRO B O 1
ATOM 6309 N N . THR B 1 238 ? -5.762 -33.438 -23.812 1 87.62 238 THR B N 1
ATOM 6310 C CA . THR B 1 238 ? -6.664 -33.188 -24.922 1 87.62 238 THR B CA 1
ATOM 6311 C C . THR B 1 238 ? -7.699 -34.281 -25.062 1 87.62 238 THR B C 1
ATOM 6313 O O . THR B 1 238 ? -7.344 -35.469 -25.156 1 87.62 238 THR B O 1
ATOM 6316 N N . ILE B 1 239 ? -8.898 -33.938 -25.062 1 91.19 239 ILE B N 1
ATOM 6317 C CA . ILE B 1 239 ? -9.992 -34.875 -25.188 1 91.19 239 ILE B CA 1
ATOM 6318 C C . ILE B 1 239 ? -10.609 -34.781 -26.578 1 91.19 239 ILE B C 1
ATOM 6320 O O . ILE B 1 239 ? -11.156 -33.75 -26.938 1 91.19 239 ILE B O 1
ATOM 6324 N N . PRO B 1 240 ? -10.445 -35.812 -27.312 1 89.44 240 PRO B N 1
ATOM 6325 C CA . PRO B 1 240 ? -11.055 -35.75 -28.641 1 89.44 240 PRO B CA 1
ATOM 6326 C C . PRO B 1 240 ? -12.586 -35.781 -28.594 1 89.44 240 PRO B C 1
ATOM 6328 O O . PRO B 1 240 ? -13.164 -36.719 -28.031 1 89.44 240 PRO B O 1
ATOM 6331 N N . LEU B 1 241 ? -13.172 -34.719 -29.078 1 91.69 241 LEU B N 1
ATOM 6332 C CA . LEU B 1 241 ? -14.625 -34.625 -29.109 1 91.69 241 LEU B CA 1
ATOM 6333 C C . LEU B 1 241 ? -15.117 -34.344 -30.531 1 91.69 241 LEU B C 1
ATOM 6335 O O . LEU B 1 241 ? -14.43 -33.656 -31.297 1 91.69 241 LEU B O 1
ATOM 6339 N N . GLN B 1 242 ? -16.25 -34.906 -30.812 1 92 242 GLN B N 1
ATOM 6340 C CA . GLN B 1 242 ? -16.891 -34.656 -32.094 1 92 242 GLN B CA 1
ATOM 6341 C C . GLN B 1 242 ? -18.188 -33.875 -31.938 1 92 242 GLN B C 1
ATOM 6343 O O . GLN B 1 242 ? -18.922 -34.062 -30.969 1 92 242 GLN B O 1
ATOM 6348 N N . ALA B 1 243 ? -18.469 -33.094 -32.969 1 92.5 243 ALA B N 1
ATOM 6349 C CA . ALA B 1 243 ? -19.594 -32.156 -32.938 1 92.5 243 ALA B CA 1
ATOM 6350 C C . ALA B 1 243 ? -20.922 -32.938 -32.844 1 92.5 243 ALA B C 1
ATOM 6352 O O . ALA B 1 243 ? -21.844 -32.5 -32.156 1 92.5 243 ALA B O 1
ATOM 6353 N N . GLU B 1 244 ? -20.969 -34.062 -33.469 1 94.19 244 GLU B N 1
ATOM 6354 C CA . GLU B 1 244 ? -22.234 -34.75 -33.625 1 94.19 244 GLU B CA 1
ATOM 6355 C C . GLU B 1 244 ? -22.453 -35.75 -32.5 1 94.19 244 GLU B C 1
ATOM 6357 O O . GLU B 1 244 ? -23.578 -36.25 -32.312 1 94.19 244 GLU B O 1
ATOM 6362 N N . THR B 1 245 ? -21.438 -35.938 -31.719 1 95.06 245 THR B N 1
ATOM 6363 C CA . THR B 1 245 ? -21.547 -36.875 -30.625 1 95.06 245 THR B CA 1
ATOM 6364 C C . THR B 1 245 ? -22.562 -36.406 -29.594 1 95.06 245 THR B C 1
ATOM 6366 O O . THR B 1 245 ? -22.609 -35.219 -29.25 1 95.06 245 THR B O 1
ATOM 6369 N N . PRO B 1 246 ? -23.469 -37.312 -29.219 1 96.69 246 PRO B N 1
ATOM 6370 C CA . PRO B 1 246 ? -24.391 -36.906 -28.156 1 96.69 246 PRO B CA 1
ATOM 6371 C C . PRO B 1 246 ? -23.688 -36.406 -26.906 1 96.69 246 PRO B C 1
ATOM 6373 O O . PRO B 1 246 ? -22.641 -36.938 -26.516 1 96.69 246 PRO B O 1
ATOM 6376 N N . ILE B 1 247 ? -24.25 -35.469 -26.234 1 96.75 247 ILE B N 1
ATOM 6377 C CA . ILE B 1 247 ? -23.609 -34.75 -25.141 1 96.75 247 ILE B CA 1
ATOM 6378 C C . ILE B 1 247 ? -23.375 -35.719 -23.969 1 96.75 247 ILE B C 1
ATOM 6380 O O . ILE B 1 247 ? -22.422 -35.562 -23.203 1 96.75 247 ILE B O 1
ATOM 6384 N N . GLN B 1 248 ? -24.203 -36.75 -23.812 1 96.19 248 GLN B N 1
ATOM 6385 C CA . GLN B 1 248 ? -24.016 -37.719 -22.734 1 96.19 248 GLN B CA 1
ATOM 6386 C C . GLN B 1 248 ? -22.672 -38.438 -22.859 1 96.19 248 GLN B C 1
ATOM 6388 O O . GLN B 1 248 ? -21.984 -38.656 -21.859 1 96.19 248 GLN B O 1
ATOM 6393 N N . GLU B 1 249 ? -22.281 -38.719 -24 1 95.5 249 GLU B N 1
ATOM 6394 C CA . GLU B 1 249 ? -21 -39.375 -24.25 1 95.5 249 GLU B CA 1
ATOM 6395 C C . GLU B 1 249 ? -19.828 -38.406 -24 1 95.5 249 GLU B C 1
ATOM 6397 O O . GLU B 1 249 ? -18.812 -38.812 -23.406 1 95.5 249 GLU B O 1
ATOM 6402 N N . THR B 1 250 ? -20.047 -37.25 -24.516 1 95.44 250 THR B N 1
ATOM 6403 C CA . THR B 1 250 ? -19.031 -36.219 -24.312 1 95.44 250 THR B CA 1
ATOM 6404 C C . THR B 1 250 ? -18.828 -35.969 -22.812 1 95.44 250 THR B C 1
ATOM 6406 O O . THR B 1 250 ? -17.688 -35.875 -22.344 1 95.44 250 THR B O 1
ATOM 6409 N N . SER B 1 251 ? -19.906 -35.844 -22.094 1 97 251 SER B N 1
ATOM 6410 C CA . SER B 1 251 ? -19.844 -35.625 -20.656 1 97 251 SER B CA 1
ATOM 6411 C C . SER B 1 251 ? -19.109 -36.719 -19.938 1 97 251 SER B C 1
ATOM 6413 O O . SER B 1 251 ? -18.203 -36.469 -19.125 1 97 251 SER B O 1
ATOM 6415 N N . ASN B 1 252 ? -19.406 -37.969 -20.25 1 96.94 252 ASN B N 1
ATOM 6416 C CA . ASN B 1 252 ? -18.766 -39.125 -19.641 1 96.94 252 ASN B CA 1
ATOM 6417 C C . ASN B 1 252 ? -17.266 -39.156 -19.953 1 96.94 252 ASN B C 1
ATOM 6419 O O . ASN B 1 252 ? -16.469 -39.469 -19.078 1 96.94 252 ASN B O 1
ATOM 6423 N N . ARG B 1 253 ? -16.953 -38.781 -21.094 1 95.5 253 ARG B N 1
ATOM 6424 C CA . ARG B 1 253 ? -15.562 -38.812 -21.516 1 95.5 253 ARG B CA 1
ATOM 6425 C C . ARG B 1 253 ? -14.742 -37.75 -20.766 1 95.5 253 ARG B C 1
ATOM 6427 O O . ARG B 1 253 ? -13.648 -38.062 -20.281 1 95.5 253 ARG B O 1
ATOM 6434 N N . ILE B 1 254 ? -15.273 -36.594 -20.688 1 96.44 254 ILE B N 1
ATOM 6435 C CA . ILE B 1 254 ? -14.578 -35.5 -19.984 1 96.44 254 ILE B CA 1
ATOM 6436 C C . ILE B 1 254 ? -14.398 -35.875 -18.516 1 96.44 254 ILE B C 1
ATOM 6438 O O . ILE B 1 254 ? -13.289 -35.812 -17.984 1 96.44 254 ILE B O 1
ATOM 6442 N N . ILE B 1 255 ? -15.477 -36.312 -17.891 1 97.69 255 ILE B N 1
ATOM 6443 C CA . ILE B 1 255 ? -15.469 -36.625 -16.469 1 97.69 255 ILE B CA 1
ATOM 6444 C C . ILE B 1 255 ? -14.5 -37.781 -16.188 1 97.69 255 ILE B C 1
ATOM 6446 O O . ILE B 1 255 ? -13.656 -37.688 -15.297 1 97.69 255 ILE B O 1
ATOM 6450 N N . ASN B 1 256 ? -14.57 -38.812 -17.031 1 96.38 256 ASN B N 1
ATOM 6451 C CA . ASN B 1 256 ? -13.695 -39.969 -16.859 1 96.38 256 ASN B CA 1
ATOM 6452 C C . ASN B 1 256 ? -12.219 -39.562 -17 1 96.38 256 ASN B C 1
ATOM 6454 O O . ASN B 1 256 ? -11.367 -40.094 -16.297 1 96.38 256 ASN B O 1
ATOM 6458 N N . THR B 1 257 ? -11.984 -38.75 -17.938 1 96.19 257 THR B N 1
ATOM 6459 C CA . THR B 1 257 ? -10.617 -38.281 -18.172 1 96.19 257 THR B CA 1
ATOM 6460 C C . THR B 1 257 ? -10.07 -37.562 -16.938 1 96.19 257 THR B C 1
ATOM 6462 O O . THR B 1 257 ? -8.953 -37.844 -16.5 1 96.19 257 THR B O 1
ATOM 6465 N N . PHE B 1 258 ? -10.844 -36.75 -16.375 1 97.44 258 PHE B N 1
ATOM 6466 C CA . PHE B 1 258 ? -10.336 -35.906 -15.273 1 97.44 258 PHE B CA 1
ATOM 6467 C C . PHE B 1 258 ? -10.328 -36.719 -13.977 1 97.44 258 PHE B C 1
ATOM 6469 O O . PHE B 1 258 ? -9.508 -36.469 -13.094 1 97.44 258 PHE B O 1
ATOM 6476 N N . ILE B 1 259 ? -11.219 -37.719 -13.805 1 97.69 259 ILE B N 1
ATOM 6477 C CA . ILE B 1 259 ? -11.109 -38.625 -12.68 1 97.69 259 ILE B CA 1
ATOM 6478 C C . ILE B 1 259 ? -9.773 -39.375 -12.75 1 97.69 259 ILE B C 1
ATOM 6480 O O . ILE B 1 259 ? -9.086 -39.531 -11.742 1 97.69 259 ILE B O 1
ATOM 6484 N N . ALA B 1 260 ? -9.445 -39.781 -13.961 1 96.38 260 ALA B N 1
ATOM 6485 C CA . ALA B 1 260 ? -8.18 -40.5 -14.156 1 96.38 260 ALA B CA 1
ATOM 6486 C C . ALA B 1 260 ? -6.988 -39.594 -13.82 1 96.38 260 ALA B C 1
ATOM 6488 O O . ALA B 1 260 ? -6.031 -40.031 -13.188 1 96.38 260 ALA B O 1
ATOM 6489 N N . VAL B 1 261 ? -7.023 -38.375 -14.266 1 97.25 261 VAL B N 1
ATOM 6490 C CA . VAL B 1 261 ? -5.953 -37.406 -13.961 1 97.25 261 VAL B CA 1
ATOM 6491 C C . VAL B 1 261 ? -5.844 -37.219 -12.445 1 97.25 261 VAL B C 1
ATOM 6493 O O . VAL B 1 261 ? -4.742 -37.219 -11.898 1 97.25 261 VAL B O 1
ATOM 6496 N N . ALA B 1 262 ? -6.984 -37.094 -11.766 1 97.69 262 ALA B N 1
ATOM 6497 C CA . ALA B 1 262 ? -6.992 -36.906 -10.312 1 97.69 262 ALA B CA 1
ATOM 6498 C C . ALA B 1 262 ? -6.324 -38.094 -9.617 1 97.69 262 ALA B C 1
ATOM 6500 O O . ALA B 1 262 ? -5.473 -37.906 -8.742 1 97.69 262 ALA B O 1
ATOM 6501 N N . ARG B 1 263 ? -6.637 -39.281 -10.047 1 96.44 263 ARG B N 1
ATOM 6502 C CA . ARG B 1 263 ? -6.133 -40.469 -9.406 1 96.44 263 ARG B CA 1
ATOM 6503 C C . ARG B 1 263 ? -4.629 -40.625 -9.609 1 96.44 263 ARG B C 1
ATOM 6505 O O . ARG B 1 263 ? -3.92 -41.125 -8.742 1 96.44 263 ARG B O 1
ATOM 6512 N N . ARG B 1 264 ? -4.148 -40.156 -10.727 1 96.62 264 ARG B N 1
ATOM 6513 C CA . ARG B 1 264 ? -2.725 -40.25 -11.039 1 96.62 264 ARG B CA 1
ATOM 6514 C C . ARG B 1 264 ? -1.901 -39.375 -10.102 1 96.62 264 ARG B C 1
ATOM 6516 O O . ARG B 1 264 ? -0.7 -39.594 -9.93 1 96.62 264 ARG B O 1
ATOM 6523 N N . ASN B 1 265 ? -2.521 -38.406 -9.516 1 97.5 265 ASN B N 1
ATOM 6524 C CA . ASN B 1 265 ? -1.803 -37.469 -8.648 1 97.5 265 ASN B CA 1
ATOM 6525 C C . ASN B 1 265 ? -1.762 -37.969 -7.203 1 97.5 265 ASN B C 1
ATOM 6527 O O . ASN B 1 265 ? -1.031 -37.438 -6.375 1 97.5 265 ASN B O 1
ATOM 6531 N N . GLU B 1 266 ? -2.49 -39.031 -6.855 1 97.31 266 GLU B N 1
ATOM 6532 C CA . GLU B 1 266 ? -2.621 -39.531 -5.488 1 97.31 266 GLU B CA 1
ATOM 6533 C C . GLU B 1 266 ? -1.273 -40 -4.934 1 97.31 266 GLU B C 1
ATOM 6535 O O . GLU B 1 266 ? -0.955 -39.719 -3.771 1 97.31 266 GLU B O 1
ATOM 6540 N N . ILE B 1 267 ? -0.477 -40.625 -5.797 1 95.19 267 ILE B N 1
ATOM 6541 C CA . ILE B 1 267 ? 0.813 -41.125 -5.359 1 95.19 267 ILE B CA 1
ATOM 6542 C C . ILE B 1 267 ? 1.726 -40 -4.949 1 95.19 267 ILE B C 1
ATOM 6544 O O . ILE B 1 267 ? 2.428 -40.062 -3.939 1 95.19 267 ILE B O 1
ATOM 6548 N N . GLY B 1 268 ? 1.754 -38.969 -5.746 1 96.44 268 GLY B N 1
ATOM 6549 C CA . GLY B 1 268 ? 2.584 -37.812 -5.441 1 96.44 268 GLY B CA 1
ATOM 6550 C C . GLY B 1 268 ? 2.119 -37.031 -4.219 1 96.44 268 GLY B C 1
ATOM 6551 O O . GLY B 1 268 ? 2.932 -36.469 -3.498 1 96.44 268 GLY B O 1
ATOM 6552 N N . ILE B 1 269 ? 0.791 -37.031 -3.938 1 97.5 269 ILE B N 1
ATOM 6553 C CA . ILE B 1 269 ? 0.246 -36.406 -2.742 1 97.5 269 ILE B CA 1
ATOM 6554 C C . ILE B 1 269 ? 0.732 -37.156 -1.498 1 97.5 269 ILE B C 1
ATOM 6556 O O . ILE B 1 269 ? 1.22 -36.531 -0.55 1 97.5 269 ILE B O 1
ATOM 6560 N N . ARG B 1 270 ? 0.635 -38.438 -1.547 1 96.81 270 ARG B N 1
ATOM 6561 C CA . ARG B 1 270 ? 1.017 -39.25 -0.404 1 96.81 270 ARG B CA 1
ATOM 6562 C C . ARG B 1 270 ? 2.512 -39.125 -0.123 1 96.81 270 ARG B C 1
ATOM 6564 O O . ARG B 1 270 ? 2.93 -39.094 1.035 1 96.81 270 ARG B O 1
ATOM 6571 N N . ALA B 1 271 ? 3.283 -39.031 -1.202 1 95.94 271 ALA B N 1
ATOM 6572 C CA . ALA B 1 271 ? 4.734 -38.969 -1.062 1 95.94 271 ALA B CA 1
ATOM 6573 C C . ALA B 1 271 ? 5.176 -37.531 -0.703 1 95.94 271 ALA B C 1
ATOM 6575 O O . ALA B 1 271 ? 6.312 -37.344 -0.277 1 95.94 271 ALA B O 1
ATOM 6576 N N . ASP B 1 272 ? 4.301 -36.625 -0.905 1 96.31 272 ASP B N 1
ATOM 6577 C CA . ASP B 1 272 ? 4.543 -35.219 -0.617 1 96.31 272 ASP B CA 1
ATOM 6578 C C . ASP B 1 272 ? 5.746 -34.688 -1.403 1 96.31 272 ASP B C 1
ATOM 6580 O O . ASP B 1 272 ? 6.633 -34.031 -0.837 1 96.31 272 ASP B O 1
ATOM 6584 N N . TYR B 1 273 ? 5.793 -34.969 -2.734 1 95 273 TYR B N 1
ATOM 6585 C CA . TYR B 1 273 ? 6.879 -34.531 -3.602 1 95 273 TYR B CA 1
ATOM 6586 C C . TYR B 1 273 ? 6.848 -33.031 -3.801 1 95 273 TYR B C 1
ATOM 6588 O O . TYR B 1 273 ? 7.875 -32.344 -3.686 1 95 273 TYR B O 1
ATOM 6596 N N . ASP B 1 274 ? 5.801 -32.531 -4.164 1 95.38 274 ASP B N 1
ATOM 6597 C CA . ASP B 1 274 ? 5.559 -31.094 -4.336 1 95.38 274 ASP B CA 1
ATOM 6598 C C . ASP B 1 274 ? 4.07 -30.766 -4.223 1 95.38 274 ASP B C 1
ATOM 6600 O O . ASP B 1 274 ? 3.236 -31.672 -4.156 1 95.38 274 ASP B O 1
ATOM 6604 N N . SER B 1 275 ? 3.701 -29.469 -4.23 1 95.44 275 SER B N 1
ATOM 6605 C CA . SER B 1 275 ? 2.328 -29.062 -3.967 1 95.44 275 SER B CA 1
ATOM 6606 C C . SER B 1 275 ? 1.467 -29.172 -5.223 1 95.44 275 SER B C 1
ATOM 6608 O O . SER B 1 275 ? 0.239 -29.094 -5.148 1 95.44 275 SER B O 1
ATOM 6610 N N . GLU B 1 276 ? 2.08 -29.406 -6.371 1 96.56 276 GLU B N 1
ATOM 6611 C CA . GLU B 1 276 ? 1.336 -29.406 -7.629 1 96.56 276 GLU B CA 1
ATOM 6612 C C . GLU B 1 276 ? 0.475 -30.672 -7.754 1 96.56 276 GLU B C 1
ATOM 6614 O O . GLU B 1 276 ? -0.547 -30.656 -8.445 1 96.56 276 GLU B O 1
ATOM 6619 N N . PHE B 1 277 ? 0.926 -31.703 -7.109 1 97.56 277 PHE B N 1
ATOM 6620 C CA . PHE B 1 277 ? 0.128 -32.938 -7.156 1 97.56 277 PHE B CA 1
ATOM 6621 C C . PHE B 1 277 ? -1.262 -32.688 -6.578 1 97.56 277 PHE B C 1
ATOM 6623 O O . PHE B 1 277 ? -2.268 -33.031 -7.207 1 97.56 277 PHE B O 1
ATOM 6630 N N . LEU B 1 278 ? -1.29 -32.125 -5.395 1 97.94 278 LEU B N 1
ATOM 6631 C CA . LEU B 1 278 ? -2.578 -31.797 -4.797 1 97.94 278 LEU B CA 1
ATOM 6632 C C . LEU B 1 278 ? -3.326 -30.766 -5.641 1 97.94 278 LEU B C 1
ATOM 6634 O O . LEU B 1 278 ? -4.547 -30.859 -5.793 1 97.94 278 LEU B O 1
ATOM 6638 N N . HIS B 1 279 ? -2.584 -29.797 -6.152 1 96.81 279 HIS B N 1
ATOM 6639 C CA . HIS B 1 279 ? -3.182 -28.781 -7.008 1 96.81 279 HIS B CA 1
ATOM 6640 C C . HIS B 1 279 ? -3.887 -29.406 -8.203 1 96.81 279 HIS B C 1
ATOM 6642 O O . HIS B 1 279 ? -5.062 -29.141 -8.453 1 96.81 279 HIS B O 1
ATOM 6648 N N . ASP B 1 280 ? -3.211 -30.281 -8.922 1 97.5 280 ASP B N 1
ATOM 6649 C CA . ASP B 1 280 ? -3.764 -30.938 -10.094 1 97.5 280 ASP B CA 1
ATOM 6650 C C . ASP B 1 280 ? -4.938 -31.844 -9.719 1 97.5 280 ASP B C 1
ATOM 6652 O O . ASP B 1 280 ? -5.918 -31.938 -10.461 1 97.5 280 ASP B O 1
ATOM 6656 N N . TYR B 1 281 ? -4.754 -32.531 -8.586 1 97.81 281 TYR B N 1
ATOM 6657 C CA . TYR B 1 281 ? -5.832 -33.344 -8.062 1 97.81 281 TYR B CA 1
ATOM 6658 C C . TYR B 1 281 ? -7.109 -32.531 -7.887 1 97.81 281 TYR B C 1
ATOM 6660 O O . TYR B 1 281 ? -8.164 -32.906 -8.391 1 97.81 281 TYR B O 1
ATOM 6668 N N . ARG B 1 282 ? -7.02 -31.375 -7.305 1 96.75 282 ARG B N 1
ATOM 6669 C CA . ARG B 1 282 ? -8.172 -30.531 -7 1 96.75 282 ARG B CA 1
ATOM 6670 C C . ARG B 1 282 ? -8.727 -29.891 -8.266 1 96.75 282 ARG B C 1
ATOM 6672 O O . ARG B 1 282 ? -9.945 -29.797 -8.438 1 96.75 282 ARG B O 1
ATOM 6679 N N . VAL B 1 283 ? -7.848 -29.406 -9.062 1 95.5 283 VAL B N 1
ATOM 6680 C CA . VAL B 1 283 ? -8.289 -28.797 -10.305 1 95.5 283 VAL B CA 1
ATOM 6681 C C . VAL B 1 283 ? -9.102 -29.797 -11.125 1 95.5 283 VAL B C 1
ATOM 6683 O O . VAL B 1 283 ? -10.156 -29.453 -11.672 1 95.5 283 VAL B O 1
ATOM 6686 N N . SER B 1 284 ? -8.602 -31.031 -11.211 1 97.31 284 SER B N 1
ATOM 6687 C CA . SER B 1 284 ? -9.289 -32.062 -11.969 1 97.31 284 SER B CA 1
ATOM 6688 C C . SER B 1 284 ? -10.664 -32.375 -11.391 1 97.31 284 SER B C 1
ATOM 6690 O O . SER B 1 284 ? -11.648 -32.469 -12.133 1 97.31 284 SER B O 1
ATOM 6692 N N . LEU B 1 285 ? -10.758 -32.469 -10.109 1 97.06 285 LEU B N 1
ATOM 6693 C CA . LEU B 1 285 ? -12.039 -32.719 -9.469 1 97.06 285 LEU B CA 1
ATOM 6694 C C . LEU B 1 285 ? -12.977 -31.547 -9.625 1 97.06 285 LEU B C 1
ATOM 6696 O O . LEU B 1 285 ? -14.195 -31.719 -9.758 1 97.06 285 LEU B O 1
ATOM 6700 N N . ARG B 1 286 ? -12.406 -30.375 -9.594 1 94.44 286 ARG B N 1
ATOM 6701 C CA . ARG B 1 286 ? -13.219 -29.172 -9.805 1 94.44 286 ARG B CA 1
ATOM 6702 C C . ARG B 1 286 ? -13.805 -29.156 -11.211 1 94.44 286 ARG B C 1
ATOM 6704 O O . ARG B 1 286 ? -14.922 -28.672 -11.422 1 94.44 286 ARG B O 1
ATOM 6711 N N . LYS B 1 287 ? -13.062 -29.547 -12.172 1 95.62 287 LYS B N 1
ATOM 6712 C CA . LYS B 1 287 ? -13.555 -29.641 -13.547 1 95.62 287 LYS B CA 1
ATOM 6713 C C . LYS B 1 287 ? -14.68 -30.672 -13.656 1 95.62 287 LYS B C 1
ATOM 6715 O O . LYS B 1 287 ? -15.672 -30.438 -14.344 1 95.62 287 LYS B O 1
ATOM 6720 N N . VAL B 1 288 ? -14.523 -31.781 -12.969 1 97.12 288 VAL B N 1
ATOM 6721 C CA . VAL B 1 288 ? -15.578 -32.781 -12.922 1 97.12 288 VAL B CA 1
ATOM 6722 C C . VAL B 1 288 ? -16.859 -32.188 -12.367 1 97.12 288 VAL B C 1
ATOM 6724 O O . VAL B 1 288 ? -17.922 -32.312 -12.969 1 97.12 288 VAL B O 1
ATOM 6727 N N . ARG B 1 289 ? -16.688 -31.5 -11.273 1 95.94 289 ARG B N 1
ATOM 6728 C CA . ARG B 1 289 ? -17.828 -30.859 -10.641 1 95.94 289 ARG B CA 1
ATOM 6729 C C . ARG B 1 289 ? -18.453 -29.812 -11.555 1 95.94 289 ARG B C 1
ATOM 6731 O O . ARG B 1 289 ? -19.672 -29.641 -11.57 1 95.94 289 ARG B O 1
ATOM 6738 N N . SER B 1 290 ? -17.656 -29.141 -12.266 1 95.06 290 SER B N 1
ATOM 6739 C CA . SER B 1 290 ? -18.141 -28.125 -13.188 1 95.06 290 SER B CA 1
ATOM 6740 C C . SER B 1 290 ? -18.984 -28.734 -14.289 1 95.06 290 SER B C 1
ATOM 6742 O O . SER B 1 290 ? -20.047 -28.203 -14.648 1 95.06 290 SER B O 1
ATOM 6744 N N . VAL B 1 291 ? -18.562 -29.828 -14.836 1 96.31 291 VAL B N 1
ATOM 6745 C CA . VAL B 1 291 ? -19.312 -30.516 -15.883 1 96.31 291 VAL B CA 1
ATOM 6746 C C . VAL B 1 291 ? -20.672 -30.953 -15.344 1 96.31 291 VAL B C 1
ATOM 6748 O O . VAL B 1 291 ? -21.703 -30.719 -15.984 1 96.31 291 VAL B O 1
ATOM 6751 N N . ILE B 1 292 ? -20.656 -31.547 -14.195 1 96.31 292 ILE B N 1
ATOM 6752 C CA . ILE B 1 292 ? -21.891 -32.031 -13.586 1 96.31 292 ILE B CA 1
ATOM 6753 C C . ILE B 1 292 ? -22.844 -30.875 -13.344 1 96.31 292 ILE B C 1
ATOM 6755 O O . ILE B 1 292 ? -24.062 -31 -13.555 1 96.31 292 ILE B O 1
ATOM 6759 N N . SER B 1 293 ? -22.312 -29.781 -12.969 1 94.81 293 SER B N 1
ATOM 6760 C CA . SER B 1 293 ? -23.125 -28.609 -12.617 1 94.81 293 SER B CA 1
ATOM 6761 C C . SER B 1 293 ? -23.594 -27.875 -13.867 1 94.81 293 SER B C 1
ATOM 6763 O O . SER B 1 293 ? -24.703 -27.344 -13.898 1 94.81 293 SER B O 1
ATOM 6765 N N . LEU B 1 294 ? -22.781 -27.781 -14.875 1 94.75 294 LEU B N 1
ATOM 6766 C CA . LEU B 1 294 ? -23.047 -26.938 -16.031 1 94.75 294 LEU B CA 1
ATOM 6767 C C . LEU B 1 294 ? -23.844 -27.703 -17.078 1 94.75 294 LEU B C 1
ATOM 6769 O O . LEU B 1 294 ? -24.562 -27.094 -17.875 1 94.75 294 LEU B O 1
ATOM 6773 N N . PHE B 1 295 ? -23.656 -29.031 -17.141 1 96.38 295 PHE B N 1
ATOM 6774 C CA . PHE B 1 295 ? -24.359 -29.844 -18.125 1 96.38 295 PHE B CA 1
ATOM 6775 C C . PHE B 1 295 ? -25.719 -30.281 -17.609 1 96.38 295 PHE B C 1
ATOM 6777 O O . PHE B 1 295 ? -26.016 -31.484 -17.562 1 96.38 295 PHE B O 1
ATOM 6784 N N . LYS B 1 296 ? -26.5 -29.328 -17.375 1 94.56 296 LYS B N 1
ATOM 6785 C CA . LYS B 1 296 ? -27.844 -29.578 -16.844 1 94.56 296 LYS B CA 1
ATOM 6786 C C . LYS B 1 296 ? -28.703 -30.359 -17.828 1 94.56 296 LYS B C 1
ATOM 6788 O O . LYS B 1 296 ? -28.734 -30.047 -19.016 1 94.56 296 LYS B O 1
ATOM 6793 N N . GLY B 1 297 ? -29.375 -31.344 -17.344 1 96.12 297 GLY B N 1
ATOM 6794 C CA . GLY B 1 297 ? -30.312 -32.094 -18.156 1 96.12 297 GLY B CA 1
ATOM 6795 C C . GLY B 1 297 ? -29.688 -33.312 -18.828 1 96.12 297 GLY B C 1
ATOM 6796 O O . GLY B 1 297 ? -30.375 -34.125 -19.453 1 96.12 297 GLY B O 1
ATOM 6797 N N . VAL B 1 298 ? -28.391 -33.5 -18.703 1 97.06 298 VAL B N 1
ATOM 6798 C CA . VAL B 1 298 ? -27.719 -34.625 -19.328 1 97.06 298 VAL B CA 1
ATOM 6799 C C . VAL B 1 298 ? -27.938 -35.906 -18.484 1 97.06 298 VAL B C 1
ATOM 6801 O O . VAL B 1 298 ? -28.172 -36.969 -19.031 1 97.06 298 VAL B O 1
ATOM 6804 N N . TYR B 1 299 ? -27.797 -35.781 -17.234 1 97.19 299 TYR B N 1
ATOM 6805 C CA . TYR B 1 299 ? -28.094 -36.844 -16.297 1 97.19 299 TYR B CA 1
ATOM 6806 C C . TYR B 1 299 ? -29.438 -36.594 -15.609 1 97.19 299 TYR B C 1
ATOM 6808 O O . TYR B 1 299 ? -29.953 -35.469 -15.609 1 97.19 299 TYR B O 1
ATOM 6816 N N . SER B 1 300 ? -30 -37.656 -15.031 1 97.19 300 SER B N 1
ATOM 6817 C CA . SER B 1 300 ? -31.219 -37.5 -14.25 1 97.19 300 SER B CA 1
ATOM 6818 C C . SER B 1 300 ? -31 -36.562 -13.062 1 97.19 300 SER B C 1
ATOM 6820 O O . SER B 1 300 ? -29.859 -36.375 -12.609 1 97.19 300 SER B O 1
ATOM 6822 N N . LEU B 1 301 ? -32.031 -36 -12.555 1 96.19 301 LEU B N 1
ATOM 6823 C CA . LEU B 1 301 ? -31.953 -35.062 -11.43 1 96.19 301 LEU B CA 1
ATOM 6824 C C . LEU B 1 301 ? -31.375 -35.75 -10.203 1 96.19 301 LEU B C 1
ATOM 6826 O O . LEU B 1 301 ? -30.562 -35.156 -9.477 1 96.19 301 LEU B O 1
ATOM 6830 N N . ALA B 1 302 ? -31.766 -36.969 -10.023 1 96.19 302 ALA B N 1
ATOM 6831 C CA . ALA B 1 302 ? -31.297 -37.719 -8.859 1 96.19 302 ALA B CA 1
ATOM 6832 C C . ALA B 1 302 ? -29.797 -38.031 -8.969 1 96.19 302 ALA B C 1
ATOM 6834 O O . ALA B 1 302 ? -29.062 -37.875 -7.996 1 96.19 302 ALA B O 1
ATOM 6835 N N . ASP B 1 303 ? -29.406 -38.406 -10.148 1 96.06 303 ASP B N 1
ATOM 6836 C CA . ASP B 1 303 ? -28 -38.75 -10.352 1 96.06 303 ASP B CA 1
ATOM 6837 C C . ASP B 1 303 ? -27.141 -37.5 -10.297 1 96.06 303 ASP B C 1
ATOM 6839 O O . ASP B 1 303 ? -26.016 -37.531 -9.773 1 96.06 303 ASP B O 1
ATOM 6843 N N . THR B 1 304 ? -27.625 -36.438 -10.852 1 97.06 304 THR B N 1
ATOM 6844 C CA . THR B 1 304 ? -26.906 -35.188 -10.789 1 97.06 304 THR B CA 1
ATOM 6845 C C . THR B 1 304 ? -26.672 -34.75 -9.336 1 97.06 304 THR B C 1
ATOM 6847 O O . THR B 1 304 ? -25.562 -34.375 -8.969 1 97.06 304 THR B O 1
ATOM 6850 N N . ALA B 1 305 ? -27.641 -34.812 -8.531 1 97.19 305 ALA B N 1
ATOM 6851 C CA . ALA B 1 305 ? -27.547 -34.469 -7.117 1 97.19 305 ALA B CA 1
ATOM 6852 C C . ALA B 1 305 ? -26.562 -35.375 -6.387 1 97.19 305 ALA B C 1
ATOM 6854 O O . ALA B 1 305 ? -25.766 -34.906 -5.566 1 97.19 305 ALA B O 1
ATOM 6855 N N . TYR B 1 306 ? -26.672 -36.625 -6.668 1 96.69 306 TYR B N 1
ATOM 6856 C CA . TYR B 1 306 ? -25.797 -37.594 -6.055 1 96.69 306 TYR B CA 1
ATOM 6857 C C . TYR B 1 306 ? -24.328 -37.344 -6.41 1 96.69 306 TYR B C 1
ATOM 6859 O O . TYR B 1 306 ? -23.469 -37.312 -5.535 1 96.69 306 TYR B O 1
ATOM 6867 N N . LEU B 1 307 ? -24.109 -37.156 -7.664 1 97.12 307 LEU B N 1
ATOM 6868 C CA . LEU B 1 307 ? -22.75 -36.938 -8.148 1 97.12 307 LEU B CA 1
ATOM 6869 C C . LEU B 1 307 ? -22.172 -35.625 -7.594 1 97.12 307 LEU B C 1
ATOM 6871 O O . LEU B 1 307 ? -21 -35.562 -7.242 1 97.12 307 LEU B O 1
ATOM 6875 N N . LYS B 1 308 ? -22.984 -34.625 -7.539 1 96.88 308 LYS B N 1
ATOM 6876 C CA . LYS B 1 308 ? -22.547 -33.344 -6.953 1 96.88 308 LYS B CA 1
ATOM 6877 C C . LYS B 1 308 ? -22.094 -33.531 -5.508 1 96.88 308 LYS B C 1
ATOM 6879 O O . LYS B 1 308 ? -21.062 -33 -5.102 1 96.88 308 LYS B O 1
ATOM 6884 N N . THR B 1 309 ? -22.812 -34.219 -4.738 1 96.81 309 THR B N 1
ATOM 6885 C CA . THR B 1 309 ? -22.5 -34.469 -3.33 1 96.81 309 THR B CA 1
ATOM 6886 C C . THR B 1 309 ? -21.234 -35.281 -3.182 1 96.81 309 THR B C 1
ATOM 6888 O O . THR B 1 309 ? -20.359 -34.969 -2.367 1 96.81 309 THR B O 1
ATOM 6891 N N . GLU B 1 310 ? -21.156 -36.344 -4.008 1 95.69 310 GLU B N 1
ATOM 6892 C CA . GLU B 1 310 ? -20 -37.25 -3.932 1 95.69 310 GLU B CA 1
ATOM 6893 C C . GLU B 1 310 ? -18.703 -36.5 -4.195 1 95.69 310 GLU B C 1
ATOM 6895 O O . GLU B 1 310 ? -17.75 -36.594 -3.416 1 95.69 310 GLU B O 1
ATOM 6900 N N . PHE B 1 311 ? -18.672 -35.75 -5.207 1 96.75 311 PHE B N 1
ATOM 6901 C CA . PHE B 1 311 ? -17.422 -35.062 -5.578 1 96.75 311 PHE B CA 1
ATOM 6902 C C . PHE B 1 311 ? -17.156 -33.875 -4.668 1 96.75 311 PHE B C 1
ATOM 6904 O O . PHE B 1 311 ? -16 -33.531 -4.426 1 96.75 311 PHE B O 1
ATOM 6911 N N . SER B 1 312 ? -18.219 -33.312 -4.133 1 96.25 312 SER B N 1
ATOM 6912 C CA . SER B 1 312 ? -18.031 -32.25 -3.146 1 96.25 312 SER B CA 1
ATOM 6913 C C . SER B 1 312 ? -17.359 -32.781 -1.887 1 96.25 312 SER B C 1
ATOM 6915 O O . SER B 1 312 ? -16.453 -32.125 -1.348 1 96.25 312 SER B O 1
ATOM 6917 N N . GLU B 1 313 ? -17.781 -33.875 -1.435 1 95.06 313 GLU B N 1
ATOM 6918 C CA . GLU B 1 313 ? -17.203 -34.469 -0.229 1 95.06 313 GLU B CA 1
ATOM 6919 C C . GLU B 1 313 ? -15.742 -34.844 -0.434 1 95.06 313 GLU B C 1
ATOM 6921 O O . GLU B 1 313 ? -14.914 -34.625 0.452 1 95.06 313 GLU B O 1
ATOM 6926 N N . ILE B 1 314 ? -15.438 -35.344 -1.579 1 94.69 314 ILE B N 1
ATOM 6927 C CA . ILE B 1 314 ? -14.07 -35.719 -1.889 1 94.69 314 ILE B CA 1
ATOM 6928 C C . ILE B 1 314 ? -13.164 -34.5 -1.899 1 94.69 314 ILE B C 1
ATOM 6930 O O . ILE B 1 314 ? -12.047 -34.531 -1.379 1 94.69 314 ILE B O 1
ATOM 6934 N N . MET B 1 315 ? -13.664 -33.438 -2.379 1 94.62 315 MET B N 1
ATOM 6935 C CA . MET B 1 315 ? -12.883 -32.219 -2.518 1 94.62 315 MET B CA 1
ATOM 6936 C C . MET B 1 315 ? -12.719 -31.516 -1.172 1 94.62 315 MET B C 1
ATOM 6938 O O . MET B 1 315 ? -11.695 -30.875 -0.916 1 94.62 315 MET B O 1
ATOM 6942 N N . GLN B 1 316 ? -13.688 -31.531 -0.315 1 93.81 316 GLN B N 1
ATOM 6943 C CA . GLN B 1 316 ? -13.703 -30.828 0.961 1 93.81 316 GLN B CA 1
ATOM 6944 C C . GLN B 1 316 ? -12.531 -31.25 1.842 1 93.81 316 GLN B C 1
ATOM 6946 O O . GLN B 1 316 ? -11.945 -30.438 2.551 1 93.81 316 GLN B O 1
ATOM 6951 N N . ALA B 1 317 ? -12.109 -32.438 1.769 1 90.5 317 ALA B N 1
ATOM 6952 C CA . ALA B 1 317 ? -11.055 -33 2.604 1 90.5 317 ALA B CA 1
ATOM 6953 C C . ALA B 1 317 ? -9.695 -32.406 2.252 1 90.5 317 ALA B C 1
ATOM 6955 O O . ALA B 1 317 ? -8.758 -32.469 3.057 1 90.5 317 ALA B O 1
ATOM 6956 N N . THR B 1 318 ? -9.578 -31.766 1.096 1 95.44 318 THR B N 1
ATOM 6957 C CA . THR B 1 318 ? -8.266 -31.359 0.612 1 95.44 318 THR B CA 1
ATOM 6958 C C . THR B 1 318 ? -8.148 -29.828 0.62 1 95.44 318 THR B C 1
ATOM 6960 O O . THR B 1 318 ? -7.078 -29.281 0.348 1 95.44 318 THR B O 1
ATOM 6963 N N . GLY B 1 319 ? -9.188 -29.094 1.048 1 94.25 319 GLY B N 1
ATOM 6964 C CA . GLY B 1 319 ? -9.266 -27.656 0.895 1 94.25 319 GLY B CA 1
ATOM 6965 C C . GLY B 1 319 ? -8.258 -26.906 1.754 1 94.25 319 GLY B C 1
ATOM 6966 O O . GLY B 1 319 ? -7.449 -26.141 1.24 1 94.25 319 GLY B O 1
ATOM 6967 N N . ARG B 1 320 ? -8.25 -27.203 2.994 1 94.62 320 ARG B N 1
ATOM 6968 C CA . ARG B 1 320 ? -7.379 -26.484 3.922 1 94.62 320 ARG B CA 1
ATOM 6969 C C . ARG B 1 320 ? -5.914 -26.797 3.645 1 94.62 320 ARG B C 1
ATOM 6971 O O . ARG B 1 320 ? -5.059 -25.906 3.74 1 94.62 320 ARG B O 1
ATOM 6978 N N . LEU B 1 321 ? -5.648 -28.031 3.273 1 96.69 321 LEU B N 1
ATOM 6979 C CA . LEU B 1 321 ? -4.277 -28.391 2.939 1 96.69 321 LEU B CA 1
ATOM 6980 C C . LEU B 1 321 ? -3.773 -27.578 1.749 1 96.69 321 LEU B C 1
ATOM 6982 O O . LEU B 1 321 ? -2.645 -27.094 1.763 1 96.69 321 LEU B O 1
ATOM 6986 N N . ARG B 1 322 ? -4.629 -27.422 0.826 1 95.25 322 ARG B N 1
ATOM 6987 C CA . ARG B 1 322 ? -4.258 -26.641 -0.353 1 95.25 322 ARG B CA 1
ATOM 6988 C C . ARG B 1 322 ? -4.035 -25.172 0.006 1 95.25 322 ARG B C 1
ATOM 6990 O O . ARG B 1 322 ? -3.105 -24.547 -0.497 1 95.25 322 ARG B O 1
ATOM 6997 N N . ASP B 1 323 ? -4.863 -24.672 0.864 1 94 323 ASP B N 1
ATOM 6998 C CA . ASP B 1 323 ? -4.699 -23.297 1.305 1 94 323 ASP B CA 1
ATOM 6999 C C . ASP B 1 323 ? -3.334 -23.078 1.953 1 94 323 ASP B C 1
ATOM 7001 O O . ASP B 1 323 ? -2.656 -22.094 1.675 1 94 323 ASP B O 1
ATOM 7005 N N . LEU B 1 324 ? -2.994 -24 2.744 1 96.19 324 LEU B N 1
ATOM 7006 C CA . LEU B 1 324 ? -1.716 -23.906 3.441 1 96.19 324 LEU B CA 1
ATOM 7007 C C . LEU B 1 324 ? -0.553 -24 2.459 1 96.19 324 LEU B C 1
ATOM 7009 O O . LEU B 1 324 ? 0.452 -23.312 2.613 1 96.19 324 LEU B O 1
ATOM 7013 N N . ASP B 1 325 ? -0.694 -24.797 1.444 1 95.56 325 ASP B N 1
ATOM 7014 C CA . ASP B 1 325 ? 0.333 -24.906 0.412 1 95.56 325 ASP B CA 1
ATOM 7015 C C . ASP B 1 325 ? 0.55 -23.562 -0.281 1 95.56 325 ASP B C 1
ATOM 7017 O O . ASP B 1 325 ? 1.688 -23.172 -0.536 1 95.56 325 ASP B O 1
ATOM 7021 N N . VAL B 1 326 ? -0.514 -22.922 -0.543 1 93.44 326 VAL B N 1
ATOM 7022 C CA . VAL B 1 326 ? -0.442 -21.641 -1.231 1 93.44 326 VAL B CA 1
ATOM 7023 C C . VAL B 1 326 ? 0.266 -20.609 -0.345 1 93.44 326 VAL B C 1
ATOM 7025 O O . VAL B 1 326 ? 1.121 -19.859 -0.817 1 93.44 326 VAL B O 1
ATOM 7028 N N . TYR B 1 327 ? -0.036 -20.625 0.948 1 94.56 327 TYR B N 1
ATOM 7029 C CA . TYR B 1 327 ? 0.636 -19.719 1.883 1 94.56 327 TYR B CA 1
ATOM 7030 C C . TYR B 1 327 ? 2.137 -20 1.91 1 94.56 327 TYR B C 1
ATOM 7032 O O . TYR B 1 327 ? 2.941 -19.062 1.855 1 94.56 327 TYR B O 1
ATOM 7040 N N . LEU B 1 328 ? 2.422 -21.234 1.972 1 94.94 328 LEU B N 1
ATOM 7041 C CA . LEU B 1 328 ? 3.822 -21.609 2.137 1 94.94 328 LEU B CA 1
ATOM 7042 C C . LEU B 1 328 ? 4.617 -21.312 0.867 1 94.94 328 LEU B C 1
ATOM 7044 O O . LEU B 1 328 ? 5.785 -20.938 0.935 1 94.94 328 LEU B O 1
ATOM 7048 N N . LEU B 1 329 ? 3.986 -21.469 -0.267 1 92.31 329 LEU B N 1
ATOM 7049 C CA . LEU B 1 329 ? 4.629 -21.172 -1.544 1 92.31 329 LEU B CA 1
ATOM 7050 C C . LEU B 1 329 ? 4.945 -19.688 -1.663 1 92.31 329 LEU B C 1
ATOM 7052 O O . LEU B 1 329 ? 5.973 -19.312 -2.23 1 92.31 329 LEU B O 1
ATOM 7056 N N . ASP B 1 330 ? 4.062 -18.875 -1.032 1 92.5 330 ASP B N 1
ATOM 7057 C CA . ASP B 1 330 ? 4.199 -17.422 -1.181 1 92.5 330 ASP B CA 1
ATOM 7058 C C . ASP B 1 330 ? 4.805 -16.797 0.075 1 92.5 330 ASP B C 1
ATOM 7060 O O . ASP B 1 330 ? 4.711 -15.586 0.274 1 92.5 330 ASP B O 1
ATOM 7064 N N . LYS B 1 331 ? 5.43 -17.578 0.88 1 95 331 LYS B N 1
ATOM 7065 C CA . LYS B 1 331 ? 5.965 -17.141 2.162 1 95 331 LYS B CA 1
ATOM 7066 C C . LYS B 1 331 ? 6.895 -15.938 1.985 1 95 331 LYS B C 1
ATOM 7068 O O . LYS B 1 331 ? 6.738 -14.914 2.66 1 95 331 LYS B O 1
ATOM 7073 N N . ASP B 1 332 ? 7.797 -16.047 1.024 1 92.06 332 ASP B N 1
ATOM 7074 C CA . ASP B 1 332 ? 8.789 -14.984 0.825 1 92.06 332 ASP B CA 1
ATOM 7075 C C . ASP B 1 332 ? 8.117 -13.688 0.392 1 92.06 332 ASP B C 1
ATOM 7077 O O . ASP B 1 332 ? 8.547 -12.602 0.792 1 92.06 332 ASP B O 1
ATOM 7081 N N . LEU B 1 333 ? 7.172 -13.844 -0.34 1 92.31 333 LEU B N 1
ATOM 7082 C CA . LEU B 1 333 ? 6.438 -12.672 -0.802 1 92.31 333 LEU B CA 1
ATOM 7083 C C . LEU B 1 333 ? 5.758 -11.961 0.365 1 92.31 333 LEU B C 1
ATOM 7085 O O . LEU B 1 333 ? 5.762 -10.727 0.434 1 92.31 333 LEU B O 1
ATOM 7089 N N . TYR B 1 334 ? 5.188 -12.711 1.296 1 94.69 334 TYR B N 1
ATOM 7090 C CA . TYR B 1 334 ? 4.496 -12.133 2.443 1 94.69 334 TYR B CA 1
ATOM 7091 C C . TYR B 1 334 ? 5.469 -11.367 3.334 1 94.69 334 TYR B C 1
ATOM 7093 O O . TYR B 1 334 ? 5.145 -10.289 3.836 1 94.69 334 TYR B O 1
ATOM 7101 N N . PHE B 1 335 ? 6.668 -11.914 3.469 1 94.88 335 PHE B N 1
ATOM 7102 C CA . PHE B 1 335 ? 7.68 -11.242 4.277 1 94.88 335 PHE B CA 1
ATOM 7103 C C . PHE B 1 335 ? 8.109 -9.93 3.627 1 94.88 335 PHE B C 1
ATOM 7105 O O . PHE B 1 335 ? 8.406 -8.953 4.32 1 94.88 335 PHE B O 1
ATOM 7112 N N . LYS B 1 336 ? 8.086 -9.945 2.348 1 90.81 336 LYS B N 1
ATOM 7113 C CA . LYS B 1 336 ? 8.469 -8.734 1.623 1 90.81 336 LYS B CA 1
ATOM 7114 C C . LYS B 1 336 ? 7.367 -7.68 1.692 1 90.81 336 LYS B C 1
ATOM 7116 O O . LYS B 1 336 ? 7.645 -6.48 1.624 1 90.81 336 LYS B O 1
ATOM 7121 N N . LEU B 1 337 ? 6.133 -8.102 1.842 1 91.44 337 LEU B N 1
ATOM 7122 C CA . LEU B 1 337 ? 4.977 -7.219 1.812 1 91.44 337 LEU B CA 1
ATOM 7123 C C . LEU B 1 337 ? 4.863 -6.43 3.113 1 91.44 337 LEU B C 1
ATOM 7125 O O . LEU B 1 337 ? 4.25 -5.359 3.143 1 91.44 337 LEU B O 1
ATOM 7129 N N . VAL B 1 338 ? 5.395 -6.953 4.184 1 94.44 338 VAL B N 1
ATOM 7130 C CA . VAL B 1 338 ? 5.203 -6.32 5.488 1 94.44 338 VAL B CA 1
ATOM 7131 C C . VAL B 1 338 ? 6.539 -5.801 6.008 1 94.44 338 VAL B C 1
ATOM 7133 O O . VAL B 1 338 ? 7.602 -6.262 5.582 1 94.44 338 VAL B O 1
ATOM 7136 N N . PRO B 1 339 ? 6.52 -4.832 6.945 1 92.06 339 PRO B N 1
ATOM 7137 C CA . PRO B 1 339 ? 7.77 -4.297 7.488 1 92.06 339 PRO B CA 1
ATOM 7138 C C . PRO B 1 339 ? 8.539 -5.328 8.312 1 92.06 339 PRO B C 1
ATOM 7140 O O . PRO B 1 339 ? 7.945 -6.238 8.883 1 92.06 339 PRO B O 1
ATOM 7143 N N . LYS B 1 340 ? 9.836 -5.105 8.375 1 91.62 340 LYS B N 1
ATOM 7144 C CA . LYS B 1 340 ? 10.727 -6.016 9.086 1 91.62 340 LYS B CA 1
ATOM 7145 C C . LYS B 1 340 ? 10.344 -6.129 10.555 1 91.62 340 LYS B C 1
ATOM 7147 O O . LYS B 1 340 ? 10.531 -7.184 11.172 1 91.62 340 LYS B O 1
ATOM 7152 N N . SER B 1 341 ? 9.742 -5.113 11.062 1 90.25 341 SER B N 1
ATOM 7153 C CA . SER B 1 341 ? 9.367 -5.078 12.469 1 90.25 341 SER B CA 1
ATOM 7154 C C . SER B 1 341 ? 8.289 -6.109 12.781 1 90.25 341 SER B C 1
ATOM 7156 O O . SER B 1 341 ? 8.094 -6.488 13.938 1 90.25 341 SER B O 1
ATOM 7158 N N . THR B 1 342 ? 7.578 -6.594 11.773 1 94.38 342 THR B N 1
ATOM 7159 C CA . THR B 1 342 ? 6.48 -7.527 12 1 94.38 342 THR B CA 1
ATOM 7160 C C . THR B 1 342 ? 6.887 -8.945 11.602 1 94.38 342 THR B C 1
ATOM 7162 O O . THR B 1 342 ? 6.082 -9.875 11.703 1 94.38 342 THR B O 1
ATOM 7165 N N . HIS B 1 343 ? 8.156 -9.211 11.219 1 96.19 343 HIS B N 1
ATOM 7166 C CA . HIS B 1 343 ? 8.633 -10.492 10.703 1 96.19 343 HIS B CA 1
ATOM 7167 C C . HIS B 1 343 ? 8.586 -11.562 11.781 1 96.19 343 HIS B C 1
ATOM 7169 O O . HIS B 1 343 ? 8.367 -12.742 11.484 1 96.19 343 HIS B O 1
ATOM 7175 N N . GLU B 1 344 ? 8.773 -11.109 12.984 1 96.19 344 GLU B N 1
ATOM 7176 C CA . GLU B 1 344 ? 8.711 -12.086 14.07 1 96.19 344 GLU B CA 1
ATOM 7177 C C . GLU B 1 344 ? 7.332 -12.742 14.141 1 96.19 344 GLU B C 1
ATOM 7179 O O . GLU B 1 344 ? 7.23 -13.953 14.32 1 96.19 344 GLU B O 1
ATOM 7184 N N . GLY B 1 345 ? 6.328 -11.945 13.984 1 96.31 345 GLY B N 1
ATOM 7185 C CA . GLY B 1 345 ? 4.973 -12.477 13.969 1 96.31 345 GLY B CA 1
ATOM 7186 C C . GLY B 1 345 ? 4.707 -13.406 12.805 1 96.31 345 GLY B C 1
ATOM 7187 O O . GLY B 1 345 ? 4.035 -14.43 12.961 1 96.31 345 GLY B O 1
ATOM 7188 N N . LEU B 1 346 ? 5.254 -13.148 11.672 1 97.19 346 LEU B N 1
ATOM 7189 C CA . LEU B 1 346 ? 5.086 -13.984 10.492 1 97.19 346 LEU B CA 1
ATOM 7190 C C . LEU B 1 346 ? 5.816 -15.312 10.656 1 97.19 346 LEU B C 1
ATOM 7192 O O . LEU B 1 346 ? 5.336 -16.344 10.195 1 97.19 346 LEU B O 1
ATOM 7196 N N . LYS B 1 347 ? 6.984 -15.211 11.297 1 97.75 347 LYS B N 1
ATOM 7197 C CA . LYS B 1 347 ? 7.711 -16.453 11.547 1 97.75 347 LYS B CA 1
ATOM 7198 C C . LYS B 1 347 ? 6.895 -17.406 12.414 1 97.75 347 LYS B C 1
ATOM 7200 O O . LYS B 1 347 ? 6.852 -18.609 12.148 1 97.75 347 LYS B O 1
ATOM 7205 N N . ILE B 1 348 ? 6.246 -16.844 13.375 1 97.25 348 ILE B N 1
ATOM 7206 C CA . ILE B 1 348 ? 5.387 -17.656 14.242 1 97.25 348 ILE B CA 1
ATOM 7207 C C . ILE B 1 348 ? 4.223 -18.219 13.438 1 97.25 348 ILE B C 1
ATOM 7209 O O . ILE B 1 348 ? 3.889 -19.406 13.562 1 97.25 348 ILE B O 1
ATOM 7213 N N . LEU B 1 349 ? 3.652 -17.438 12.602 1 97.25 349 LEU B N 1
ATOM 7214 C CA . LEU B 1 349 ? 2.527 -17.828 11.758 1 97.25 349 LEU B CA 1
ATOM 7215 C C . LEU B 1 349 ? 2.908 -18.984 10.844 1 97.25 349 LEU B C 1
ATOM 7217 O O . LEU B 1 349 ? 2.215 -20 10.805 1 97.25 349 LEU B O 1
ATOM 7221 N N . PHE B 1 350 ? 4.047 -18.859 10.18 1 97.56 350 PHE B N 1
ATOM 7222 C CA . PHE B 1 350 ? 4.422 -19.859 9.172 1 97.56 350 PHE B CA 1
ATOM 7223 C C . PHE B 1 350 ? 4.934 -21.125 9.836 1 97.56 350 PHE B C 1
ATOM 7225 O O . PHE B 1 350 ? 4.828 -22.219 9.266 1 97.56 350 PHE B O 1
ATOM 7232 N N . ALA B 1 351 ? 5.461 -20.984 11.07 1 97.19 351 ALA B N 1
ATOM 7233 C CA . ALA B 1 351 ? 5.758 -22.188 11.844 1 97.19 351 ALA B CA 1
ATOM 7234 C C . ALA B 1 351 ? 4.48 -22.953 12.18 1 97.19 351 ALA B C 1
ATOM 7236 O O . ALA B 1 351 ? 4.441 -24.172 12.078 1 97.19 351 ALA B O 1
ATOM 7237 N N . ALA B 1 352 ? 3.488 -22.234 12.492 1 96.56 352 ALA B N 1
ATOM 7238 C CA . ALA B 1 352 ? 2.195 -22.844 12.797 1 96.56 352 ALA B CA 1
ATOM 7239 C C . ALA B 1 352 ? 1.582 -23.469 11.547 1 96.56 352 ALA B C 1
ATOM 7241 O O . ALA B 1 352 ? 1.019 -24.562 11.602 1 96.56 352 ALA B O 1
ATOM 7242 N N . PHE B 1 353 ? 1.653 -22.781 10.438 1 97.25 353 PHE B N 1
ATOM 7243 C CA . PHE B 1 353 ? 1.134 -23.281 9.172 1 97.25 353 PHE B CA 1
ATOM 7244 C C . PHE B 1 353 ? 1.839 -24.578 8.781 1 97.25 353 PHE B C 1
ATOM 7246 O O . PHE B 1 353 ? 1.2 -25.531 8.312 1 97.25 353 PHE B O 1
ATOM 7253 N N . THR B 1 354 ? 3.148 -24.562 8.992 1 97.38 354 THR B N 1
ATOM 7254 C CA . THR B 1 354 ? 3.928 -25.75 8.656 1 97.38 354 THR B CA 1
ATOM 7255 C C . THR B 1 354 ? 3.502 -26.938 9.508 1 97.38 354 THR B C 1
ATOM 7257 O O . THR B 1 354 ? 3.348 -28.047 9 1 97.38 354 THR B O 1
ATOM 7260 N N . ARG B 1 355 ? 3.244 -26.703 10.727 1 96.62 355 ARG B N 1
ATOM 7261 C CA . ARG B 1 355 ? 2.789 -27.75 11.633 1 96.62 355 ARG B CA 1
ATOM 7262 C C . ARG B 1 355 ? 1.393 -28.234 11.25 1 96.62 355 ARG B C 1
ATOM 7264 O O . ARG B 1 355 ? 1.133 -29.438 11.219 1 96.62 355 ARG B O 1
ATOM 7271 N N . GLU B 1 356 ? 0.56 -27.328 10.961 1 96.12 356 GLU B N 1
ATOM 7272 C CA . GLU B 1 356 ? -0.802 -27.656 10.562 1 96.12 356 GLU B CA 1
ATOM 7273 C C . GLU B 1 356 ? -0.815 -28.453 9.258 1 96.12 356 GLU B C 1
ATOM 7275 O O . GLU B 1 356 ? -1.579 -29.406 9.109 1 96.12 356 GLU B O 1
ATOM 7280 N N . ARG B 1 357 ? -0.028 -28.031 8.312 1 97.44 357 ARG B N 1
ATOM 7281 C CA . ARG B 1 357 ? 0.064 -28.719 7.027 1 97.44 357 ARG B CA 1
ATOM 7282 C C . ARG B 1 357 ? 0.478 -30.172 7.207 1 97.44 357 ARG B C 1
ATOM 7284 O O . ARG B 1 357 ? -0.075 -31.062 6.562 1 97.44 357 ARG B O 1
ATOM 7291 N N . LYS B 1 358 ? 1.479 -30.406 8.078 1 97.38 358 LYS B N 1
ATOM 7292 C CA . LYS B 1 358 ? 1.954 -31.766 8.344 1 97.38 358 LYS B CA 1
ATOM 7293 C C . LYS B 1 358 ? 0.838 -32.625 8.898 1 97.38 358 LYS B C 1
ATOM 7295 O O . LYS B 1 358 ? 0.672 -33.781 8.477 1 97.38 358 LYS B O 1
ATOM 7300 N N . LEU B 1 359 ? 0.073 -32.062 9.75 1 97.12 359 LEU B N 1
ATOM 7301 C CA . LEU B 1 359 ? -1.025 -32.812 10.359 1 97.12 359 LEU B CA 1
ATOM 7302 C C . LEU B 1 359 ? -2.109 -33.125 9.336 1 97.12 359 LEU B C 1
ATOM 7304 O O . LEU B 1 359 ? -2.59 -34.25 9.258 1 97.12 359 LEU B O 1
ATOM 7308 N N . LEU B 1 360 ? -2.453 -32.156 8.562 1 97.19 360 LEU B N 1
ATOM 7309 C CA . LEU B 1 360 ? -3.506 -32.312 7.57 1 97.19 360 LEU B CA 1
ATOM 7310 C C . LEU B 1 360 ? -3.053 -33.25 6.453 1 97.19 360 LEU B C 1
ATOM 7312 O O . LEU B 1 360 ? -3.854 -34.031 5.93 1 97.19 360 LEU B O 1
ATOM 7316 N N . HIS B 1 361 ? -1.796 -33.156 6.086 1 97.88 361 HIS B N 1
ATOM 7317 C CA . HIS B 1 361 ? -1.257 -34.062 5.074 1 97.88 361 HIS B CA 1
ATOM 7318 C C . HIS B 1 361 ? -1.314 -35.531 5.547 1 97.88 361 HIS B C 1
ATOM 7320 O O . HIS B 1 361 ? -1.703 -36.406 4.785 1 97.88 361 HIS B O 1
ATOM 7326 N N . SER B 1 362 ? -0.947 -35.719 6.809 1 97.69 362 SER B N 1
ATOM 7327 C CA . SER B 1 362 ? -1.007 -37.062 7.379 1 97.69 362 SER B CA 1
ATOM 7328 C C . SER B 1 362 ? -2.434 -37.594 7.375 1 97.69 362 SER B C 1
ATOM 7330 O O . SER B 1 362 ? -2.66 -38.781 7.035 1 97.69 362 SER B O 1
ATOM 7332 N N . SER B 1 363 ? -3.316 -36.719 7.711 1 96.94 363 SER B N 1
ATOM 7333 C CA . SER B 1 363 ? -4.723 -37.125 7.707 1 96.94 363 SER B CA 1
ATOM 7334 C C . SER B 1 363 ? -5.203 -37.438 6.301 1 96.94 363 SER B C 1
ATOM 7336 O O . SER B 1 363 ? -5.949 -38.406 6.105 1 96.94 363 SER B O 1
ATOM 7338 N N . LEU B 1 364 ? -4.82 -36.688 5.332 1 96.88 364 LEU B N 1
ATOM 7339 C CA . LEU B 1 364 ? -5.211 -36.938 3.945 1 96.88 364 LEU B CA 1
ATOM 7340 C C . LEU B 1 364 ? -4.609 -38.219 3.42 1 96.88 364 LEU B C 1
ATOM 7342 O O . LEU B 1 364 ? -5.258 -38.969 2.674 1 96.88 364 LEU B O 1
ATOM 7346 N N . CYS B 1 365 ? -3.35 -38.531 3.738 1 96.81 365 CYS B N 1
ATOM 7347 C CA . CYS B 1 365 ? -2.695 -39.75 3.328 1 96.81 365 CYS B CA 1
ATOM 7348 C C . CYS B 1 365 ? -3.471 -40.969 3.82 1 96.81 365 CYS B C 1
ATOM 7350 O O . CYS B 1 365 ? -3.672 -41.938 3.07 1 96.81 365 CYS B O 1
ATOM 7352 N N . LYS B 1 366 ? -3.953 -40.844 5.043 1 96.38 366 LYS B N 1
ATOM 7353 C CA . LYS B 1 366 ? -4.754 -41.938 5.598 1 96.38 366 LYS B CA 1
ATOM 7354 C C . LYS B 1 366 ? -6.062 -42.094 4.836 1 96.38 366 LYS B C 1
ATOM 7356 O O . LYS B 1 366 ? -6.488 -43.219 4.551 1 96.38 366 LYS B O 1
ATOM 7361 N N . GLU B 1 367 ? -6.594 -41.031 4.504 1 95.19 367 GLU B N 1
ATOM 7362 C CA . GLU B 1 367 ? -7.848 -41.062 3.758 1 95.19 367 GLU B CA 1
ATOM 7363 C C . GLU B 1 367 ? -7.652 -41.656 2.367 1 95.19 367 GLU B C 1
ATOM 7365 O O . GLU B 1 367 ? -8.453 -42.469 1.923 1 95.19 367 GLU B O 1
ATOM 7370 N N . LEU B 1 368 ? -6.562 -41.312 1.653 1 95.19 368 LEU B N 1
ATOM 7371 C CA . LEU B 1 368 ? -6.297 -41.75 0.292 1 95.19 368 LEU B CA 1
ATOM 7372 C C . LEU B 1 368 ? -5.934 -43.25 0.269 1 95.19 368 LEU B C 1
ATOM 7374 O O . LEU B 1 368 ? -6.086 -43.906 -0.757 1 95.19 368 LEU B O 1
ATOM 7378 N N . GLN B 1 369 ? -5.461 -43.688 1.403 1 94.25 369 GLN B N 1
ATOM 7379 C CA . GLN B 1 369 ? -5.062 -45.094 1.49 1 94.25 369 GLN B CA 1
ATOM 7380 C C . GLN B 1 369 ? -6.219 -45.969 1.97 1 94.25 369 GLN B C 1
ATOM 7382 O O . GLN B 1 369 ? -6.145 -47.188 1.899 1 94.25 369 GLN B O 1
ATOM 7387 N N . ASN B 1 370 ? -7.184 -45.312 2.402 1 94.06 370 ASN B N 1
ATOM 7388 C CA . ASN B 1 370 ? -8.352 -46.031 2.879 1 94.06 370 ASN B CA 1
ATOM 7389 C C . ASN B 1 370 ? -9.047 -46.781 1.744 1 94.06 370 ASN B C 1
ATOM 7391 O O . ASN B 1 370 ? -9.211 -46.25 0.648 1 94.06 370 ASN B O 1
ATOM 7395 N N . LYS B 1 371 ? -9.562 -47.969 1.995 1 94.56 371 LYS B N 1
ATOM 7396 C CA . LYS B 1 371 ? -10.234 -48.781 1.003 1 94.56 371 LYS B CA 1
ATOM 7397 C C . LYS B 1 371 ? -11.562 -48.188 0.575 1 94.56 371 LYS B C 1
ATOM 7399 O O . LYS B 1 371 ? -11.977 -48.312 -0.578 1 94.56 371 LYS B O 1
ATOM 7404 N N . ALA B 1 372 ? -12.172 -47.562 1.525 1 94.25 372 ALA B N 1
ATOM 7405 C CA . ALA B 1 372 ? -13.453 -46.938 1.22 1 94.25 372 ALA B CA 1
ATOM 7406 C C . ALA B 1 372 ? -13.289 -45.875 0.144 1 94.25 372 ALA B C 1
ATOM 7408 O O . ALA B 1 372 ? -14.117 -45.75 -0.763 1 94.25 372 ALA B O 1
ATOM 7409 N N . TYR B 1 373 ? -12.227 -45.125 0.249 1 95.31 373 TYR B N 1
ATOM 7410 C CA . TYR B 1 373 ? -11.945 -44.062 -0.744 1 95.31 373 TYR B CA 1
ATOM 7411 C C . TYR B 1 373 ? -11.641 -44.688 -2.104 1 95.31 373 TYR B C 1
ATOM 7413 O O . TYR B 1 373 ? -12.188 -44.25 -3.125 1 95.31 373 TYR B O 1
ATOM 7421 N N . THR B 1 374 ? -10.82 -45.688 -2.145 1 94.75 374 THR B N 1
ATOM 7422 C CA . THR B 1 374 ? -10.422 -46.344 -3.387 1 94.75 374 THR B CA 1
ATOM 7423 C C . THR B 1 374 ? -11.625 -46.969 -4.078 1 94.75 374 THR B C 1
ATOM 7425 O O . THR B 1 374 ? -11.766 -46.875 -5.297 1 94.75 374 THR B O 1
ATOM 7428 N N . ARG B 1 375 ? -12.477 -47.562 -3.275 1 95.81 375 ARG B N 1
ATOM 7429 C CA . ARG B 1 375 ? -13.68 -48.188 -3.824 1 95.81 375 ARG B CA 1
ATOM 7430 C C . ARG B 1 375 ? -14.625 -47.125 -4.379 1 95.81 375 ARG B C 1
ATOM 7432 O O . ARG B 1 375 ? -15.227 -47.312 -5.438 1 95.81 375 ARG B O 1
ATOM 7439 N N . ARG B 1 376 ? -14.711 -46.094 -3.604 1 95.44 376 ARG B N 1
ATOM 7440 C CA . ARG B 1 376 ? -15.57 -45 -4.02 1 95.44 376 ARG B CA 1
ATOM 7441 C C . ARG B 1 376 ? -15.109 -44.406 -5.348 1 95.44 376 ARG B C 1
ATOM 7443 O O . ARG B 1 376 ? -15.906 -44.219 -6.273 1 95.44 376 ARG B O 1
ATOM 7450 N N . MET B 1 377 ? -13.852 -44.156 -5.512 1 95.75 377 MET B N 1
ATOM 7451 C CA . MET B 1 377 ? -13.289 -43.594 -6.734 1 95.75 377 MET B CA 1
ATOM 7452 C C . MET B 1 377 ? -13.414 -44.562 -7.898 1 95.75 377 MET B C 1
ATOM 7454 O O . MET B 1 377 ? -13.758 -44.156 -9.016 1 95.75 377 MET B O 1
ATOM 7458 N N . LYS B 1 378 ? -13.18 -45.75 -7.625 1 95.5 378 LYS B N 1
ATOM 7459 C CA . LYS B 1 378 ? -13.305 -46.781 -8.664 1 95.5 378 LYS B CA 1
ATOM 7460 C C . LYS B 1 378 ? -14.75 -46.906 -9.133 1 95.5 378 LYS B C 1
ATOM 7462 O O . LYS B 1 378 ? -15.008 -47.031 -10.328 1 95.5 378 LYS B O 1
ATOM 7467 N N . SER B 1 379 ? -15.633 -46.906 -8.211 1 95.75 379 SER B N 1
ATOM 7468 C CA . SER B 1 379 ? -17.047 -47 -8.539 1 95.75 379 SER B CA 1
ATOM 7469 C C . SER B 1 379 ? -17.5 -45.844 -9.406 1 95.75 379 SER B C 1
ATOM 7471 O O . SER B 1 379 ? -18.25 -46 -10.375 1 95.75 379 SER B O 1
ATOM 7473 N N . LEU B 1 380 ? -17.078 -44.688 -9.07 1 96.56 380 LEU B N 1
ATOM 7474 C CA . LEU B 1 380 ? -17.406 -43.5 -9.844 1 96.56 380 LEU B CA 1
ATOM 7475 C C . LEU B 1 380 ? -16.797 -43.562 -11.242 1 96.56 380 LEU B C 1
ATOM 7477 O O . LEU B 1 380 ? -17.484 -43.312 -12.234 1 96.56 380 LEU B O 1
ATOM 7481 N N . GLN B 1 381 ? -15.562 -43.938 -11.32 1 95.44 381 GLN B N 1
ATOM 7482 C CA . GLN B 1 381 ? -14.898 -44.094 -12.609 1 95.44 381 GLN B CA 1
ATOM 7483 C C . GLN B 1 381 ? -15.602 -45.125 -13.477 1 95.44 381 GLN B C 1
ATOM 7485 O O . GLN B 1 381 ? -15.859 -44.875 -14.664 1 95.44 381 GLN B O 1
ATOM 7490 N N . ASP B 1 382 ? -15.969 -46.219 -12.859 1 95.38 382 ASP B N 1
ATOM 7491 C CA . ASP B 1 382 ? -16.656 -47.281 -13.57 1 95.38 382 ASP B CA 1
ATOM 7492 C C . ASP B 1 382 ? -18.062 -46.844 -13.992 1 95.38 382 ASP B C 1
ATOM 7494 O O . ASP B 1 382 ? -18.547 -47.219 -15.062 1 95.38 382 ASP B O 1
ATOM 7498 N N . GLY B 1 383 ? -18.656 -46.125 -13.141 1 95.31 383 GLY B N 1
ATOM 7499 C CA . GLY B 1 383 ? -19.984 -45.625 -13.453 1 95.31 383 GLY B CA 1
ATOM 7500 C C . GLY B 1 383 ? -20.016 -44.812 -14.727 1 95.31 383 GLY B C 1
ATOM 7501 O O . GLY B 1 383 ? -20.938 -44.938 -15.539 1 95.31 383 GLY B O 1
ATOM 7502 N N . PHE B 1 384 ? -19.062 -44 -14.945 1 96 384 PHE B N 1
ATOM 7503 C CA . PHE B 1 384 ? -19.016 -43.156 -16.141 1 96 384 PHE B CA 1
ATOM 7504 C C . PHE B 1 384 ? -18.516 -43.969 -17.344 1 96 384 PHE B C 1
ATOM 7506 O O . PHE B 1 384 ? -18.984 -43.781 -18.469 1 96 384 PHE B O 1
ATOM 7513 N N . ALA B 1 385 ? -17.594 -44.875 -17.125 1 93 385 ALA B N 1
ATOM 7514 C CA . ALA B 1 385 ? -17.047 -45.688 -18.188 1 93 385 ALA B CA 1
ATOM 7515 C C . ALA B 1 385 ? -18.109 -46.625 -18.75 1 93 385 ALA B C 1
ATOM 7517 O O . ALA B 1 385 ? -18.125 -46.906 -19.953 1 93 385 ALA B O 1
ATOM 7518 N N . ASN B 1 386 ? -19.062 -47.062 -17.844 1 93.31 386 ASN B N 1
ATOM 7519 C CA . ASN B 1 386 ? -20.047 -48.062 -18.234 1 93.31 386 ASN B CA 1
ATOM 7520 C C . ASN B 1 386 ? -21.422 -47.438 -18.469 1 93.31 386 ASN B C 1
ATOM 7522 O O . ASN B 1 386 ? -22.422 -48.125 -18.625 1 93.31 386 ASN B O 1
ATOM 7526 N N . ASN B 1 387 ? -21.5 -46.156 -18.438 1 90.88 387 ASN B N 1
ATOM 7527 C CA . ASN B 1 387 ? -22.766 -45.438 -18.625 1 90.88 387 ASN B CA 1
ATOM 7528 C C . ASN B 1 387 ? -23.828 -45.938 -17.641 1 90.88 387 ASN B C 1
ATOM 7530 O O . ASN B 1 387 ? -24.922 -46.281 -18.047 1 90.88 387 ASN B O 1
ATOM 7534 N N . SER B 1 388 ? -23.453 -46 -16.453 1 91 388 SER B N 1
ATOM 7535 C CA . SER B 1 388 ? -24.312 -46.562 -15.414 1 91 388 SER B CA 1
ATOM 7536 C C . SER B 1 388 ? -25.328 -45.562 -14.914 1 91 388 SER B C 1
ATOM 7538 O O . SER B 1 388 ? -26.25 -45.906 -14.164 1 91 388 SER B O 1
ATOM 7540 N N . TRP B 1 389 ? -25.203 -44.406 -15.328 1 93.69 389 TRP B N 1
ATOM 7541 C CA . TRP B 1 389 ? -26.062 -43.344 -14.82 1 93.69 389 TRP B CA 1
ATOM 7542 C C . TRP B 1 389 ? -27.281 -43.156 -15.719 1 93.69 389 TRP B C 1
ATOM 7544 O O . TRP B 1 389 ? -27.203 -43.375 -16.922 1 93.69 389 TRP B O 1
ATOM 7554 N N . ILE B 1 390 ? -28.375 -42.688 -15.07 1 95.44 390 ILE B N 1
ATOM 7555 C CA . ILE B 1 390 ? -29.625 -42.469 -15.805 1 95.44 390 ILE B CA 1
ATOM 7556 C C . ILE B 1 390 ? -29.531 -41.156 -16.578 1 95.44 390 ILE B C 1
ATOM 7558 O O . ILE B 1 390 ? -29.172 -40.094 -16 1 95.44 390 ILE B O 1
ATOM 7562 N N . TRP B 1 391 ? -29.875 -41.281 -17.875 1 95.75 391 TRP B N 1
ATOM 7563 C CA . TRP B 1 391 ? -29.75 -40.094 -18.75 1 95.75 391 TRP B CA 1
ATOM 7564 C C . TRP B 1 391 ? -30.938 -39.156 -18.562 1 95.75 391 TRP B C 1
ATOM 7566 O O . TRP B 1 391 ? -32.062 -39.625 -18.297 1 95.75 391 TRP B O 1
ATOM 7576 N N . GLY B 1 392 ? -30.641 -37.906 -18.672 1 96.12 392 GLY B N 1
ATOM 7577 C CA . GLY B 1 392 ? -31.688 -36.906 -18.641 1 96.12 392 GLY B CA 1
ATOM 7578 C C . GLY B 1 392 ? -32.281 -36.594 -20 1 96.12 392 GLY B C 1
ATOM 7579 O O . GLY B 1 392 ? -32 -37.312 -20.969 1 96.12 392 GLY B O 1
ATOM 7580 N N . GLU B 1 393 ? -33.062 -35.531 -20.062 1 95.88 393 GLU B N 1
ATOM 7581 C CA . GLU B 1 393 ? -33.844 -35.188 -21.25 1 95.88 393 GLU B CA 1
ATOM 7582 C C . GLU B 1 393 ? -32.938 -34.656 -22.359 1 95.88 393 GLU B C 1
ATOM 7584 O O . GLU B 1 393 ? -33.25 -34.781 -23.547 1 95.88 393 GLU B O 1
ATOM 7589 N N . LYS B 1 394 ? -31.766 -34.125 -22.062 1 96.38 394 LYS B N 1
ATOM 7590 C CA . LYS B 1 394 ? -30.922 -33.469 -23.062 1 96.38 394 LYS B CA 1
ATOM 7591 C C . LYS B 1 394 ? -29.75 -34.375 -23.453 1 96.38 394 LYS B C 1
ATOM 7593 O O . LYS B 1 394 ? -28.859 -33.938 -24.203 1 96.38 394 LYS B O 1
ATOM 7598 N N . ALA B 1 395 ? -29.766 -35.594 -22.953 1 96.5 395 ALA B N 1
ATOM 7599 C CA . ALA B 1 395 ? -28.625 -36.5 -23.094 1 96.5 395 ALA B CA 1
ATOM 7600 C C . ALA B 1 395 ? -28.312 -36.75 -24.562 1 96.5 395 ALA B C 1
ATOM 7602 O O . ALA B 1 395 ? -27.141 -36.969 -24.922 1 96.5 395 ALA B O 1
ATOM 7603 N N . GLN B 1 396 ? -29.297 -36.594 -25.391 1 96.31 396 GLN B N 1
ATOM 7604 C CA . GLN B 1 396 ? -29.109 -37.031 -26.781 1 96.31 396 GLN B CA 1
ATOM 7605 C C . GLN B 1 396 ? -28.828 -35.844 -27.688 1 96.31 396 GLN B C 1
ATOM 7607 O O . GLN B 1 396 ? -28.531 -36.031 -28.875 1 96.31 396 GLN B O 1
ATOM 7612 N N . ILE B 1 397 ? -28.75 -34.688 -27.156 1 96.5 397 ILE B N 1
ATOM 7613 C CA . ILE B 1 397 ? -28.453 -33.469 -27.938 1 96.5 397 ILE B CA 1
ATOM 7614 C C . ILE B 1 397 ? -27.016 -33.531 -28.422 1 96.5 397 ILE B C 1
ATOM 7616 O O . ILE B 1 397 ? -26.109 -33.906 -27.672 1 96.5 397 ILE B O 1
ATOM 7620 N N . PRO B 1 398 ? -26.844 -33.188 -29.688 1 96.56 398 PRO B N 1
ATOM 7621 C CA . PRO B 1 398 ? -25.453 -33.125 -30.172 1 96.56 398 PRO B CA 1
ATOM 7622 C C . PRO B 1 398 ? -24.578 -32.188 -29.375 1 96.56 398 PRO B C 1
ATOM 7624 O O . PRO B 1 398 ? -25.031 -31.094 -28.984 1 96.56 398 PRO B O 1
ATOM 7627 N N . SER B 1 399 ? -23.344 -32.531 -29.141 1 95.94 399 SER B N 1
ATOM 7628 C CA . SER B 1 399 ? -22.406 -31.797 -28.281 1 95.94 399 SER B CA 1
ATOM 7629 C C . SER B 1 399 ? -22.234 -30.359 -28.766 1 95.94 399 SER B C 1
ATOM 7631 O O . SER B 1 399 ? -22.219 -29.438 -27.953 1 95.94 399 SER B O 1
ATOM 7633 N N . ALA B 1 400 ? -22.156 -30.141 -30.062 1 94.88 400 ALA B N 1
ATOM 7634 C CA . ALA B 1 400 ? -21.953 -28.812 -30.609 1 94.88 400 ALA B CA 1
ATOM 7635 C C . ALA B 1 400 ? -23.125 -27.891 -30.266 1 94.88 400 ALA B C 1
ATOM 7637 O O . ALA B 1 400 ? -22.938 -26.734 -29.875 1 94.88 400 ALA B O 1
ATOM 7638 N N . LEU B 1 401 ? -24.312 -28.391 -30.453 1 95.19 401 LEU B N 1
ATOM 7639 C CA . LEU B 1 401 ? -25.5 -27.609 -30.188 1 95.19 401 LEU B CA 1
ATOM 7640 C C . LEU B 1 401 ? -25.641 -27.312 -28.688 1 95.19 401 LEU B C 1
ATOM 7642 O O . LEU B 1 401 ? -26 -26.203 -28.312 1 95.19 401 LEU B O 1
ATOM 7646 N N . PHE B 1 402 ? -25.391 -28.344 -27.938 1 95.69 402 PHE B N 1
ATOM 7647 C CA . PHE B 1 402 ? -25.453 -28.172 -26.5 1 95.69 402 PHE B CA 1
ATOM 7648 C C . PHE B 1 402 ? -24.438 -27.141 -26.031 1 95.69 402 PHE B C 1
ATOM 7650 O O . PHE B 1 402 ? -24.766 -26.25 -25.25 1 95.69 402 PHE B O 1
ATOM 7657 N N . ALA B 1 403 ? -23.219 -27.25 -26.516 1 95.62 403 ALA B N 1
ATOM 7658 C CA . ALA B 1 403 ? -22.125 -26.359 -26.156 1 95.62 403 ALA B CA 1
ATOM 7659 C C . ALA B 1 403 ? -22.438 -24.922 -26.531 1 95.62 403 ALA B C 1
ATOM 7661 O O . ALA B 1 403 ? -22.203 -24 -25.734 1 95.62 403 ALA B O 1
ATOM 7662 N N . LYS B 1 404 ? -22.984 -24.688 -27.734 1 95.19 404 LYS B N 1
ATOM 7663 C CA . LYS B 1 404 ? -23.328 -23.344 -28.188 1 95.19 404 LYS B CA 1
ATOM 7664 C C . LYS B 1 404 ? -24.297 -22.656 -27.219 1 95.19 404 LYS B C 1
ATOM 7666 O O . LYS B 1 404 ? -24.078 -21.516 -26.828 1 95.19 404 LYS B O 1
ATOM 7671 N N . LYS B 1 405 ? -25.203 -23.406 -26.828 1 94.94 405 LYS B N 1
ATOM 7672 C CA . LYS B 1 405 ? -26.234 -22.844 -25.969 1 94.94 405 LYS B CA 1
ATOM 7673 C C . LYS B 1 405 ? -25.688 -22.531 -24.578 1 94.94 405 LYS B C 1
ATOM 7675 O O . LYS B 1 405 ? -25.938 -21.453 -24.047 1 94.94 405 LYS B O 1
ATOM 7680 N N . VAL B 1 406 ? -24.984 -23.469 -24 1 95.62 406 VAL B N 1
ATOM 7681 C CA . VAL B 1 406 ? -24.5 -23.328 -22.625 1 95.62 406 VAL B CA 1
ATOM 7682 C C . VAL B 1 406 ? -23.422 -22.25 -22.562 1 95.62 406 VAL B C 1
ATOM 7684 O O . VAL B 1 406 ? -23.406 -21.438 -21.641 1 95.62 406 VAL B O 1
ATOM 7687 N N . ILE B 1 407 ? -22.516 -22.172 -23.531 1 96.06 407 ILE B N 1
ATOM 7688 C CA . ILE B 1 407 ? -21.438 -21.188 -23.562 1 96.06 407 ILE B CA 1
ATOM 7689 C C . ILE B 1 407 ? -22.016 -19.781 -23.734 1 96.06 407 ILE B C 1
ATOM 7691 O O . ILE B 1 407 ? -21.625 -18.859 -23.031 1 96.06 407 ILE B O 1
ATOM 7695 N N . PHE B 1 408 ? -22.953 -19.656 -24.641 1 95.56 408 PHE B N 1
ATOM 7696 C CA . PHE B 1 408 ? -23.547 -18.359 -24.922 1 95.56 408 PHE B CA 1
ATOM 7697 C C . PHE B 1 408 ? -24.312 -17.844 -23.703 1 95.56 408 PHE B C 1
ATOM 7699 O O . PHE B 1 408 ? -24.219 -16.672 -23.344 1 95.56 408 PHE B O 1
ATOM 7706 N N . SER B 1 409 ? -25.031 -18.719 -23.109 1 95.31 409 SER B N 1
ATOM 7707 C CA . SER B 1 409 ? -25.781 -18.344 -21.906 1 95.31 409 SER B CA 1
ATOM 7708 C C . SER B 1 409 ? -24.859 -17.906 -20.781 1 95.31 409 SER B C 1
ATOM 7710 O O . SER B 1 409 ? -25.141 -16.953 -20.078 1 95.31 409 SER B O 1
ATOM 7712 N N . ARG B 1 410 ? -23.766 -18.656 -20.609 1 95.06 410 ARG B N 1
ATOM 7713 C CA . ARG B 1 410 ? -22.797 -18.328 -19.578 1 95.06 410 ARG B CA 1
ATOM 7714 C C . ARG B 1 410 ? -22.125 -16.984 -19.859 1 95.06 410 ARG B C 1
ATOM 7716 O O . ARG B 1 410 ? -21.891 -16.188 -18.953 1 95.06 410 ARG B O 1
ATOM 7723 N N . TYR B 1 411 ? -21.797 -16.75 -21.094 1 95.19 411 TYR B N 1
ATOM 7724 C CA . TYR B 1 411 ? -21.203 -15.5 -21.516 1 95.19 411 TYR B CA 1
ATOM 7725 C C . TYR B 1 411 ? -22.109 -14.32 -21.203 1 95.19 411 TYR B C 1
ATOM 7727 O O . TYR B 1 411 ? -21.672 -13.312 -20.641 1 95.19 411 TYR B O 1
ATOM 7735 N N . LYS B 1 412 ? -23.344 -14.492 -21.5 1 94.88 412 LYS B N 1
ATOM 7736 C CA . LYS B 1 412 ? -24.312 -13.438 -21.234 1 94.88 412 LYS B CA 1
ATOM 7737 C C . LYS B 1 412 ? -24.438 -13.172 -19.734 1 94.88 412 LYS B C 1
ATOM 7739 O O . LYS B 1 412 ? -24.562 -12.023 -19.312 1 94.88 412 LYS B O 1
ATOM 7744 N N . LYS B 1 413 ? -24.453 -14.227 -18.984 1 95.06 413 LYS B N 1
ATOM 7745 C CA . LYS B 1 413 ? -24.516 -14.094 -17.531 1 95.06 413 LYS B CA 1
ATOM 7746 C C . LYS B 1 413 ? -23.297 -13.336 -16.984 1 95.06 413 LYS B C 1
ATOM 7748 O O . LYS B 1 413 ? -23.438 -12.461 -16.141 1 95.06 413 LYS B O 1
ATOM 7753 N N . VAL B 1 414 ? -22.141 -13.656 -17.484 1 95 414 VAL B N 1
ATOM 7754 C CA . VAL B 1 414 ? -20.906 -12.984 -17.094 1 95 414 VAL B CA 1
ATOM 7755 C C . VAL B 1 414 ? -21 -11.5 -17.422 1 95 414 VAL B C 1
ATOM 7757 O O . VAL B 1 414 ? -20.672 -10.648 -16.578 1 95 414 VAL B O 1
ATOM 7760 N N . CYS B 1 415 ? -21.5 -11.18 -18.578 1 93.88 415 CYS B N 1
ATOM 7761 C CA . CYS B 1 415 ? -21.609 -9.797 -19.016 1 93.88 415 CYS B CA 1
ATOM 7762 C C . CYS B 1 415 ? -22.609 -9.031 -18.141 1 93.88 415 CYS B C 1
ATOM 7764 O O . CYS B 1 415 ? -22.344 -7.887 -17.766 1 93.88 415 CYS B O 1
ATOM 7766 N N . ARG B 1 416 ? -23.609 -9.672 -17.766 1 94.06 416 ARG B N 1
ATOM 7767 C CA . ARG B 1 416 ? -24.641 -9.039 -16.938 1 94.06 416 ARG B CA 1
ATOM 7768 C C . ARG B 1 416 ? -24.109 -8.734 -15.539 1 94.06 416 ARG B C 1
ATOM 7770 O O . ARG B 1 416 ? -24.297 -7.633 -15.023 1 94.06 416 ARG B O 1
ATOM 7777 N N . ILE B 1 417 ? -23.484 -9.641 -14.969 1 93.88 417 ILE B N 1
ATOM 7778 C CA . ILE B 1 417 ? -22.938 -9.461 -13.625 1 93.88 417 ILE B CA 1
ATOM 7779 C C . ILE B 1 417 ? -21.844 -8.383 -13.648 1 93.88 417 ILE B C 1
ATOM 7781 O O . ILE B 1 417 ? -21.828 -7.492 -12.805 1 93.88 417 ILE B O 1
ATOM 7785 N N . ALA B 1 418 ? -21.016 -8.453 -14.617 1 90.56 418 ALA B N 1
ATOM 7786 C CA . ALA B 1 418 ? -19.906 -7.512 -14.711 1 90.56 418 ALA B CA 1
ATOM 7787 C C . ALA B 1 418 ? -20.422 -6.086 -14.914 1 90.56 418 ALA B C 1
ATOM 7789 O O . ALA B 1 418 ? -19.828 -5.133 -14.398 1 90.56 418 ALA B O 1
ATOM 7790 N N . ALA B 1 419 ? -21.438 -5.895 -15.578 1 87.5 419 ALA B N 1
ATOM 7791 C CA . ALA B 1 419 ? -22.016 -4.582 -15.844 1 87.5 419 ALA B CA 1
ATOM 7792 C C . ALA B 1 419 ? -22.562 -3.945 -14.57 1 87.5 419 ALA B C 1
ATOM 7794 O O . ALA B 1 419 ? -22.656 -2.719 -14.469 1 87.5 419 ALA B O 1
ATOM 7795 N N . SER B 1 420 ? -22.781 -4.746 -13.625 1 89.5 420 SER B N 1
ATOM 7796 C CA . SER B 1 420 ? -23.359 -4.246 -12.383 1 89.5 420 SER B CA 1
ATOM 7797 C C . SER B 1 420 ? -22.266 -3.879 -11.375 1 89.5 420 SER B C 1
ATOM 7799 O O . SER B 1 420 ? -22.547 -3.344 -10.305 1 89.5 420 SER B O 1
ATOM 7801 N N . ILE B 1 421 ? -21.094 -4.113 -11.719 1 88.88 421 ILE B N 1
ATOM 7802 C CA . ILE B 1 421 ? -20 -3.936 -10.758 1 88.88 421 ILE B CA 1
ATOM 7803 C C . ILE B 1 421 ? -19.406 -2.539 -10.914 1 88.88 421 ILE B C 1
ATOM 7805 O O . ILE B 1 421 ? -19.078 -2.115 -12.031 1 88.88 421 ILE B O 1
ATOM 7809 N N . ASP B 1 422 ? -19.344 -1.726 -9.805 1 82.88 422 ASP B N 1
ATOM 7810 C CA . ASP B 1 422 ? -18.625 -0.461 -9.711 1 82.88 422 ASP B CA 1
ATOM 7811 C C . ASP B 1 422 ? -17.766 -0.417 -8.453 1 82.88 422 ASP B C 1
ATOM 7813 O O . ASP B 1 422 ? -17.547 -1.443 -7.805 1 82.88 422 ASP B O 1
ATOM 7817 N N . ASP B 1 423 ? -17.125 0.701 -8.117 1 76.88 423 ASP B N 1
ATOM 7818 C CA . ASP B 1 423 ? -16.172 0.822 -7.023 1 76.88 423 ASP B CA 1
ATOM 7819 C C . ASP B 1 423 ? -16.844 0.59 -5.672 1 76.88 423 ASP B C 1
ATOM 7821 O O . ASP B 1 423 ? -16.172 0.221 -4.699 1 76.88 423 ASP B O 1
ATOM 7825 N N . SER B 1 424 ? -18.141 0.649 -5.645 1 80.06 424 SER B N 1
ATOM 7826 C CA . SER B 1 424 ? -18.844 0.573 -4.367 1 80.06 424 SER B CA 1
ATOM 7827 C C . SER B 1 424 ? -19.531 -0.776 -4.191 1 80.06 424 SER B C 1
ATOM 7829 O O . SER B 1 424 ? -20.031 -1.085 -3.111 1 80.06 424 SER B O 1
ATOM 7831 N N . THR B 1 425 ? -19.422 -1.565 -5.262 1 85.5 425 THR B N 1
ATOM 7832 C CA . THR B 1 425 ? -20.125 -2.842 -5.223 1 85.5 425 THR B CA 1
ATOM 7833 C C . THR B 1 425 ? -19.5 -3.775 -4.195 1 85.5 425 THR B C 1
ATOM 7835 O O . THR B 1 425 ? -18.266 -3.799 -4.035 1 85.5 425 THR B O 1
ATOM 7838 N N . ALA B 1 426 ? -20.312 -4.582 -3.6 1 86.44 426 ALA B N 1
ATOM 7839 C CA . ALA B 1 426 ? -19.859 -5.5 -2.551 1 86.44 426 ALA B CA 1
ATOM 7840 C C . ALA B 1 426 ? -18.969 -6.59 -3.121 1 86.44 426 ALA B C 1
ATOM 7842 O O . ALA B 1 426 ? -19.125 -7.008 -4.27 1 86.44 426 ALA B O 1
ATOM 7843 N N . ASP B 1 427 ? -18.078 -7.156 -2.314 1 85.69 427 ASP B N 1
ATOM 7844 C CA . ASP B 1 427 ? -17.109 -8.188 -2.705 1 85.69 427 ASP B CA 1
ATOM 7845 C C . ASP B 1 427 ? -17.828 -9.453 -3.158 1 85.69 427 ASP B C 1
ATOM 7847 O O . ASP B 1 427 ? -17.344 -10.18 -4.023 1 85.69 427 ASP B O 1
ATOM 7851 N N . ALA B 1 428 ? -18.984 -9.641 -2.602 1 88.88 428 ALA B N 1
ATOM 7852 C CA . ALA B 1 428 ? -19.734 -10.852 -2.908 1 88.88 428 ALA B CA 1
ATOM 7853 C C . ALA B 1 428 ? -20.094 -10.914 -4.391 1 88.88 428 ALA B C 1
ATOM 7855 O O . ALA B 1 428 ? -20.109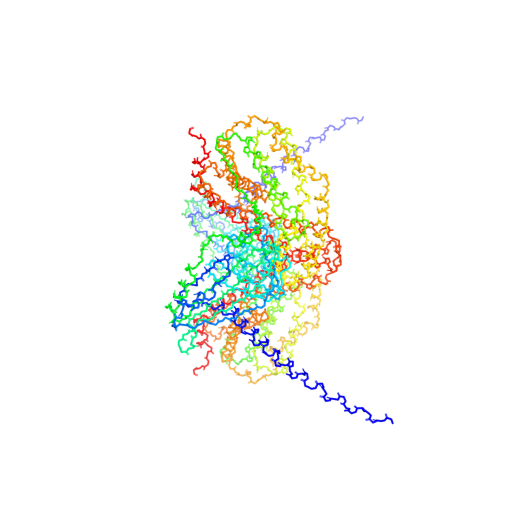 -11.992 -4.988 1 88.88 428 ALA B O 1
ATOM 7856 N N . ILE B 1 429 ? -20.328 -9.781 -4.961 1 90.94 429 ILE B N 1
ATOM 7857 C CA . ILE B 1 429 ? -20.703 -9.727 -6.371 1 90.94 429 ILE B CA 1
ATOM 7858 C C . ILE B 1 429 ? -19.484 -9.992 -7.242 1 90.94 429 ILE B C 1
ATOM 7860 O O . ILE B 1 429 ? -19.578 -10.664 -8.273 1 90.94 429 ILE B O 1
ATOM 7864 N N . VAL B 1 430 ? -18.406 -9.492 -6.855 1 91.44 430 VAL B N 1
ATOM 7865 C CA . VAL B 1 430 ? -17.156 -9.742 -7.574 1 91.44 430 VAL B CA 1
ATOM 7866 C C . VAL B 1 430 ? -16.797 -11.219 -7.508 1 91.44 430 VAL B C 1
ATOM 7868 O O . VAL B 1 430 ? -16.328 -11.805 -8.492 1 91.44 430 VAL B O 1
ATOM 7871 N N . HIS B 1 431 ? -17.094 -11.789 -6.391 1 91.69 431 HIS B N 1
ATOM 7872 C CA . HIS B 1 431 ? -16.891 -13.219 -6.223 1 91.69 431 HIS B CA 1
ATOM 7873 C C . HIS B 1 431 ? -17.781 -14.023 -7.164 1 91.69 431 HIS B C 1
ATOM 7875 O O . HIS B 1 431 ? -17.328 -15.016 -7.75 1 91.69 431 HIS B O 1
ATOM 7881 N N . GLU B 1 432 ? -18.938 -13.586 -7.27 1 93.38 432 GLU B N 1
ATOM 7882 C CA . GLU B 1 432 ? -19.875 -14.242 -8.18 1 93.38 432 GLU B CA 1
ATOM 7883 C C . GLU B 1 432 ? -19.391 -14.156 -9.625 1 93.38 432 GLU B C 1
ATOM 7885 O O . GLU B 1 432 ? -19.484 -15.133 -10.375 1 93.38 432 GLU B O 1
ATOM 7890 N N . LEU B 1 433 ? -18.938 -13.016 -9.961 1 93.88 433 LEU B N 1
ATOM 7891 C CA . LEU B 1 433 ? -18.391 -12.836 -11.297 1 93.88 433 LEU B CA 1
ATOM 7892 C C . LEU B 1 433 ? -17.25 -13.812 -11.547 1 93.88 433 LEU B C 1
ATOM 7894 O O . LEU B 1 433 ? -17.156 -14.414 -12.617 1 93.88 433 LEU B O 1
ATOM 7898 N N . ARG B 1 434 ? -16.391 -14.039 -10.586 1 93.94 434 ARG B N 1
ATOM 7899 C CA . ARG B 1 434 ? -15.258 -14.961 -10.703 1 93.94 434 ARG B CA 1
ATOM 7900 C C . ARG B 1 434 ? -15.734 -16.391 -10.961 1 93.94 434 ARG B C 1
ATOM 7902 O O . ARG B 1 434 ? -15.18 -17.078 -11.812 1 93.94 434 ARG B O 1
ATOM 7909 N N . ILE B 1 435 ? -16.766 -16.75 -10.266 1 92.62 435 ILE B N 1
ATOM 7910 C CA . ILE B 1 435 ? -17.297 -18.094 -10.398 1 92.62 435 ILE B CA 1
ATOM 7911 C C . ILE B 1 435 ? -17.797 -18.328 -11.82 1 92.62 435 ILE B C 1
ATOM 7913 O O . ILE B 1 435 ? -17.469 -19.328 -12.453 1 92.62 435 ILE B O 1
ATOM 7917 N N . HIS B 1 436 ? -18.484 -17.391 -12.312 1 94.38 436 HIS B N 1
ATOM 7918 C CA . HIS B 1 436 ? -19.062 -17.547 -13.633 1 94.38 436 HIS B CA 1
ATOM 7919 C C . HIS B 1 436 ? -18.016 -17.406 -14.727 1 94.38 436 HIS B C 1
ATOM 7921 O O . HIS B 1 436 ? -18.109 -18.062 -15.766 1 94.38 436 HIS B O 1
ATOM 7927 N N . CYS B 1 437 ? -17.031 -16.594 -14.516 1 94.94 437 CYS B N 1
ATOM 7928 C CA . CYS B 1 437 ? -15.93 -16.484 -15.453 1 94.94 437 CYS B CA 1
ATOM 7929 C C . CYS B 1 437 ? -15.141 -17.797 -15.531 1 94.94 437 CYS B C 1
ATOM 7931 O O . CYS B 1 437 ? -14.75 -18.219 -16.609 1 94.94 437 CYS B O 1
ATOM 7933 N N . LYS B 1 438 ? -14.922 -18.391 -14.414 1 93.75 438 LYS B N 1
ATOM 7934 C CA . LYS B 1 438 ? -14.234 -19.688 -14.383 1 93.75 438 LYS B CA 1
ATOM 7935 C C . LYS B 1 438 ? -15.031 -20.75 -15.117 1 93.75 438 LYS B C 1
ATOM 7937 O O . LYS B 1 438 ? -14.469 -21.562 -15.867 1 93.75 438 LYS B O 1
ATOM 7942 N N . LYS B 1 439 ? -16.312 -20.75 -14.898 1 94.38 439 LYS B N 1
ATOM 7943 C CA . LYS B 1 439 ? -17.188 -21.719 -15.562 1 94.38 439 LYS B CA 1
ATOM 7944 C C . LYS B 1 439 ? -17.172 -21.5 -17.078 1 94.38 439 LYS B C 1
ATOM 7946 O O . LYS B 1 439 ? -17.172 -22.469 -17.844 1 94.38 439 LYS B O 1
ATOM 7951 N N . LEU B 1 440 ? -17.188 -20.25 -17.453 1 95.38 440 LEU B N 1
ATOM 7952 C CA . LEU B 1 440 ? -17.094 -19.938 -18.875 1 95.38 440 LEU B CA 1
ATOM 7953 C C . LEU B 1 440 ? -15.781 -20.469 -19.469 1 95.38 440 LEU B C 1
ATOM 7955 O O . LEU B 1 440 ? -15.781 -21.078 -20.531 1 95.38 440 LEU B O 1
ATOM 7959 N N . ARG B 1 441 ? -14.742 -20.266 -18.75 1 94.94 441 ARG B N 1
ATOM 7960 C CA . ARG B 1 441 ? -13.438 -20.734 -19.203 1 94.94 441 ARG B CA 1
ATOM 7961 C C . ARG B 1 441 ? -13.43 -22.25 -19.359 1 94.94 441 ARG B C 1
ATOM 7963 O O . ARG B 1 441 ? -12.938 -22.766 -20.359 1 94.94 441 ARG B O 1
ATOM 7970 N N . TYR B 1 442 ? -14 -22.922 -18.422 1 93.38 442 TYR B N 1
ATOM 7971 C CA . TYR B 1 442 ? -14.039 -24.375 -18.469 1 93.38 442 TYR B CA 1
ATOM 7972 C C . TYR B 1 442 ? -14.828 -24.859 -19.672 1 93.38 442 TYR B C 1
ATOM 7974 O O . TYR B 1 442 ? -14.398 -25.781 -20.375 1 93.38 442 TYR B O 1
ATOM 7982 N N . LEU B 1 443 ? -15.883 -24.234 -19.922 1 94.62 443 LEU B N 1
ATOM 7983 C CA . LEU B 1 443 ? -16.719 -24.609 -21.062 1 94.62 443 LEU B CA 1
ATOM 7984 C C . LEU B 1 443 ? -15.953 -24.422 -22.375 1 94.62 443 LEU B C 1
ATOM 7986 O O . LEU B 1 443 ? -15.969 -25.297 -23.234 1 94.62 443 LEU B O 1
ATOM 7990 N N . LEU B 1 444 ? -15.297 -23.312 -22.453 1 94.06 444 LEU B N 1
ATOM 7991 C CA . LEU B 1 444 ? -14.516 -23.031 -23.656 1 94.06 444 LEU B CA 1
ATOM 7992 C C . LEU B 1 444 ? -13.391 -24.031 -23.812 1 94.06 444 LEU B C 1
ATOM 7994 O O . LEU B 1 444 ? -13.133 -24.516 -24.922 1 94.06 444 LEU B O 1
ATOM 7998 N N . GLU B 1 445 ? -12.812 -24.391 -22.75 1 92.81 445 GLU B N 1
ATOM 7999 C CA . GLU B 1 445 ? -11.719 -25.359 -22.797 1 92.81 445 GLU B CA 1
ATOM 8000 C C . GLU B 1 445 ? -12.227 -26.75 -23.172 1 92.81 445 GLU B C 1
ATOM 8002 O O . GLU B 1 445 ? -11.602 -27.438 -23.984 1 92.81 445 GLU B O 1
ATOM 8007 N N . PHE B 1 446 ? -13.359 -27.172 -22.625 1 92.88 446 PHE B N 1
ATOM 8008 C CA . PHE B 1 446 ? -13.922 -28.5 -22.875 1 92.88 446 PHE B CA 1
ATOM 8009 C C . PHE B 1 446 ? -14.305 -28.656 -24.344 1 92.88 446 PHE B C 1
ATOM 8011 O O . PHE B 1 446 ? -14.086 -29.703 -24.938 1 92.88 446 PHE B O 1
ATOM 8018 N N . PHE B 1 447 ? -14.805 -27.609 -24.922 1 93.31 447 PHE B N 1
ATOM 8019 C CA . PHE B 1 447 ? -15.422 -27.75 -26.234 1 93.31 447 PHE B CA 1
ATOM 8020 C C . PHE B 1 447 ? -14.539 -27.141 -27.328 1 93.31 447 PHE B C 1
ATOM 8022 O O . PHE B 1 447 ? -14.984 -26.938 -28.453 1 93.31 447 PHE B O 1
ATOM 8029 N N . THR B 1 448 ? -13.32 -26.844 -26.953 1 90.81 448 THR B N 1
ATOM 8030 C CA . THR B 1 448 ? -12.367 -26.328 -27.922 1 90.81 448 THR B CA 1
ATOM 8031 C C . THR B 1 448 ? -12.281 -27.219 -29.141 1 90.81 448 THR B C 1
ATOM 8033 O O . THR B 1 448 ? -12.273 -26.75 -30.281 1 90.81 448 THR B O 1
ATOM 8036 N N . PRO B 1 449 ? -12.281 -28.562 -29 1 89.5 449 PRO B N 1
ATOM 8037 C CA . PRO B 1 449 ? -12.156 -29.453 -30.141 1 89.5 449 PRO B CA 1
ATOM 8038 C C . PRO B 1 449 ? -13.398 -29.453 -31.031 1 89.5 449 PRO B C 1
ATOM 8040 O O . PRO B 1 449 ? -13.344 -29.906 -32.188 1 89.5 449 PRO B O 1
ATOM 8043 N N . VAL B 1 450 ? -14.492 -29.016 -30.562 1 89.38 450 VAL B N 1
ATOM 8044 C CA . VAL B 1 450 ? -15.766 -29.062 -31.266 1 89.38 450 VAL B CA 1
ATOM 8045 C C . VAL B 1 450 ? -15.875 -27.859 -32.219 1 89.38 450 VAL B C 1
ATOM 8047 O O . VAL B 1 450 ? -16.562 -27.922 -33.219 1 89.38 450 VAL B O 1
ATOM 8050 N N . PHE B 1 451 ? -15.203 -26.797 -31.828 1 88.62 451 PHE B N 1
ATOM 8051 C CA . PHE B 1 451 ? -15.297 -25.562 -32.594 1 88.62 451 PHE B CA 1
ATOM 8052 C C . PHE B 1 451 ? -13.953 -25.203 -33.219 1 88.62 451 PHE B C 1
ATOM 8054 O O . PHE B 1 451 ? -12.992 -25.969 -33.094 1 88.62 451 PHE B O 1
ATOM 8061 N N . SER B 1 452 ? -13.977 -24.141 -33.938 1 81.31 452 SER B N 1
ATOM 8062 C CA . SER B 1 452 ? -12.719 -23.641 -34.5 1 81.31 452 SER B CA 1
ATOM 8063 C C . SER B 1 452 ? -11.711 -23.328 -33.406 1 81.31 452 SER B C 1
ATOM 8065 O O . SER B 1 452 ? -11.906 -22.406 -32.594 1 81.31 452 SER B O 1
ATOM 8067 N N . GLN B 1 453 ? -10.648 -24.016 -33.438 1 82.69 453 GLN B N 1
ATOM 8068 C CA . GLN B 1 453 ? -9.68 -23.969 -32.344 1 82.69 453 GLN B CA 1
ATOM 8069 C C . GLN B 1 453 ? -9.078 -22.578 -32.219 1 82.69 453 GLN B C 1
ATOM 8071 O O . GLN B 1 453 ? -8.93 -22.062 -31.109 1 82.69 453 GLN B O 1
ATOM 8076 N N . GLY B 1 454 ? -8.93 -21.938 -33.281 1 85.69 454 GLY B N 1
ATOM 8077 C CA . GLY B 1 454 ? -8.328 -20.625 -33.25 1 85.69 454 GLY B CA 1
ATOM 8078 C C . GLY B 1 454 ? -9.227 -19.562 -32.625 1 85.69 454 GLY B C 1
ATOM 8079 O O . GLY B 1 454 ? -8.766 -18.75 -31.828 1 85.69 454 GLY B O 1
ATOM 8080 N N . SER B 1 455 ? -10.461 -19.609 -32.969 1 88.69 455 SER B N 1
ATOM 8081 C CA . SER B 1 455 ? -11.414 -18.625 -32.469 1 88.69 455 SER B CA 1
ATOM 8082 C C . SER B 1 455 ? -11.656 -18.812 -30.953 1 88.69 455 SER B C 1
ATOM 8084 O O . SER B 1 455 ? -11.68 -17.828 -30.203 1 88.69 455 SER B O 1
ATOM 8086 N N . VAL B 1 456 ? -11.758 -20.031 -30.562 1 91.19 456 VAL B N 1
ATOM 8087 C CA . VAL B 1 456 ? -12.016 -20.312 -29.156 1 91.19 456 VAL B CA 1
ATOM 8088 C C . VAL B 1 456 ? -10.797 -19.938 -28.328 1 91.19 456 VAL B C 1
ATOM 8090 O O . VAL B 1 456 ? -10.93 -19.344 -27.25 1 91.19 456 VAL B O 1
ATOM 8093 N N . LYS B 1 457 ? -9.672 -20.203 -28.859 1 90.88 457 LYS B N 1
ATOM 8094 C CA . LYS B 1 457 ? -8.43 -19.875 -28.156 1 90.88 457 LYS B CA 1
ATOM 8095 C C . LYS B 1 457 ? -8.281 -18.359 -28 1 90.88 457 LYS B C 1
ATOM 8097 O O . LYS B 1 457 ? -7.762 -17.875 -26.984 1 90.88 457 LYS B O 1
ATOM 8102 N N . SER B 1 458 ? -8.773 -17.688 -28.922 1 91 458 SER B N 1
ATOM 8103 C CA . SER B 1 458 ? -8.727 -16.234 -28.859 1 91 458 SER B CA 1
ATOM 8104 C C . SER B 1 458 ? -9.633 -15.695 -27.766 1 91 458 SER B C 1
ATOM 8106 O O . SER B 1 458 ? -9.266 -14.758 -27.047 1 91 458 SER B O 1
ATOM 8108 N N . ILE B 1 459 ? -10.758 -16.312 -27.641 1 91.88 459 ILE B N 1
ATOM 8109 C CA . ILE B 1 459 ? -11.68 -15.891 -26.594 1 91.88 459 ILE B CA 1
ATOM 8110 C C . ILE B 1 459 ? -11.078 -16.203 -25.219 1 91.88 459 ILE B C 1
ATOM 8112 O O . ILE B 1 459 ? -11.156 -15.383 -24.297 1 91.88 459 ILE B O 1
ATOM 8116 N N . ILE B 1 460 ? -10.469 -17.344 -25.125 1 92.94 460 ILE B N 1
ATOM 8117 C CA . ILE B 1 460 ? -9.852 -17.75 -23.875 1 92.94 460 ILE B CA 1
ATOM 8118 C C . ILE B 1 460 ? -8.719 -16.797 -23.516 1 92.94 460 ILE B C 1
ATOM 8120 O O . ILE B 1 460 ? -8.57 -16.406 -22.359 1 92.94 460 ILE B O 1
ATOM 8124 N N . LYS B 1 461 ? -7.988 -16.406 -24.469 1 90.81 461 LYS B N 1
ATOM 8125 C CA . LYS B 1 461 ? -6.887 -15.469 -24.25 1 90.81 461 LYS B CA 1
ATOM 8126 C C . LYS B 1 461 ? -7.402 -14.125 -23.75 1 90.81 461 LYS B C 1
ATOM 8128 O O . LYS B 1 461 ? -6.801 -13.508 -22.859 1 90.81 461 LYS B O 1
ATOM 8133 N N . SER B 1 462 ? -8.484 -13.734 -24.297 1 89.69 462 SER B N 1
ATOM 8134 C CA . SER B 1 462 ? -9.078 -12.461 -23.891 1 89.69 462 SER B CA 1
ATOM 8135 C C . SER B 1 462 ? -9.625 -12.539 -22.469 1 89.69 462 SER B C 1
ATOM 8137 O O . SER B 1 462 ? -9.641 -11.539 -21.734 1 89.69 462 SER B O 1
ATOM 8139 N N . LEU B 1 463 ? -10.047 -13.711 -22.109 1 93 463 LEU B N 1
ATOM 8140 C CA . LEU B 1 463 ? -10.641 -13.93 -20.797 1 93 463 LEU B CA 1
ATOM 8141 C C . LEU B 1 463 ? -9.562 -14.047 -19.719 1 93 463 LEU B C 1
ATOM 8143 O O . LEU B 1 463 ? -9.828 -13.836 -18.531 1 93 463 LEU B O 1
ATOM 8147 N N . LYS B 1 464 ? -8.383 -14.328 -20.125 1 91.94 464 LYS B N 1
ATOM 8148 C CA . LYS B 1 464 ? -7.293 -14.68 -19.219 1 91.94 464 LYS B CA 1
ATOM 8149 C C . LYS B 1 464 ? -6.984 -13.531 -18.266 1 91.94 464 LYS B C 1
ATOM 8151 O O . LYS B 1 464 ? -6.855 -13.734 -17.062 1 91.94 464 LYS B O 1
ATOM 8156 N N . MET B 1 465 ? -6.941 -12.352 -18.75 1 91.25 465 MET B N 1
ATOM 8157 C CA . MET B 1 465 ? -6.59 -11.203 -17.922 1 91.25 465 MET B CA 1
ATOM 8158 C C . MET B 1 465 ? -7.645 -10.961 -16.844 1 91.25 465 MET B C 1
ATOM 8160 O O . MET B 1 465 ? -7.312 -10.719 -15.68 1 91.25 465 MET B O 1
ATOM 8164 N N . LEU B 1 466 ? -8.875 -11.016 -17.297 1 92 466 LEU B N 1
ATOM 8165 C CA . LEU B 1 466 ? -9.969 -10.852 -16.344 1 92 466 LEU B CA 1
ATOM 8166 C C . LEU B 1 466 ? -9.969 -11.961 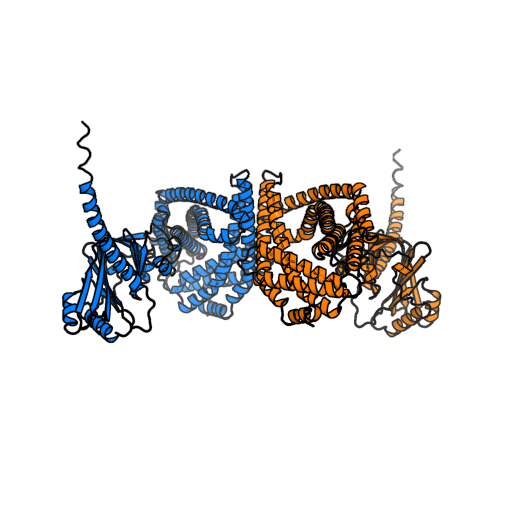-15.312 1 92 466 LEU B C 1
ATOM 8168 O O . LEU B 1 466 ? -10.148 -11.703 -14.117 1 92 466 LEU B O 1
ATOM 8172 N N . GLN B 1 467 ? -9.719 -13.109 -15.719 1 93.19 467 GLN B N 1
ATOM 8173 C CA . GLN B 1 467 ? -9.672 -14.266 -14.828 1 93.19 467 GLN B CA 1
ATOM 8174 C C . GLN B 1 467 ? -8.547 -14.133 -13.812 1 93.19 467 GLN B C 1
ATOM 8176 O O . GLN B 1 467 ? -8.734 -14.422 -12.625 1 93.19 467 GLN B O 1
ATOM 8181 N N . ASP B 1 468 ? -7.434 -13.766 -14.305 1 92.81 468 ASP B N 1
ATOM 8182 C CA . ASP B 1 468 ? -6.285 -13.578 -13.422 1 92.81 468 ASP B CA 1
ATOM 8183 C C . ASP B 1 468 ? -6.566 -12.508 -12.375 1 92.81 468 ASP B C 1
ATOM 8185 O O . ASP B 1 468 ? -6.281 -12.703 -11.188 1 92.81 468 ASP B O 1
ATOM 8189 N N . ASN B 1 469 ? -7.102 -11.43 -12.805 1 93.69 469 ASN B N 1
ATOM 8190 C CA . ASN B 1 469 ? -7.48 -10.328 -11.93 1 93.69 469 ASN B CA 1
ATOM 8191 C C . ASN B 1 469 ? -8.477 -10.773 -10.867 1 93.69 469 ASN B C 1
ATOM 8193 O O . ASN B 1 469 ? -8.273 -10.531 -9.68 1 93.69 469 ASN B O 1
ATOM 8197 N N . LEU B 1 470 ? -9.5 -11.414 -11.281 1 93.94 470 LEU B N 1
ATOM 8198 C CA . LEU B 1 470 ? -10.523 -11.898 -10.367 1 93.94 470 LEU B CA 1
ATOM 8199 C C . LEU B 1 470 ? -9.961 -12.961 -9.43 1 93.94 470 LEU B C 1
ATOM 8201 O O . LEU B 1 470 ? -10.367 -13.047 -8.266 1 93.94 470 LEU B O 1
ATOM 8205 N N . GLY B 1 471 ? -9.07 -13.727 -9.969 1 93.38 471 GLY B N 1
ATOM 8206 C CA . GLY B 1 471 ? -8.406 -14.727 -9.156 1 93.38 471 GLY B CA 1
ATOM 8207 C C . GLY B 1 471 ? -7.594 -14.133 -8.016 1 93.38 471 GLY B C 1
ATOM 8208 O O . GLY B 1 471 ? -7.727 -14.555 -6.867 1 93.38 471 GLY B O 1
ATOM 8209 N N . ARG B 1 472 ? -6.871 -13.188 -8.391 1 92.75 472 ARG B N 1
ATOM 8210 C CA . ARG B 1 472 ? -6.074 -12.516 -7.367 1 92.75 472 ARG B CA 1
ATOM 8211 C C . ARG B 1 472 ? -6.965 -11.836 -6.336 1 92.75 472 ARG B C 1
ATOM 8213 O O . ARG B 1 472 ? -6.734 -11.953 -5.133 1 92.75 472 ARG B O 1
ATOM 8220 N N . PHE B 1 473 ? -7.969 -11.148 -6.754 1 93.31 473 PHE B N 1
ATOM 8221 C CA . PHE B 1 473 ? -8.93 -10.508 -5.859 1 93.31 473 PHE B CA 1
ATOM 8222 C C . PHE B 1 473 ? -9.484 -11.508 -4.855 1 93.31 473 PHE B C 1
ATOM 8224 O O . PHE B 1 473 ? -9.531 -11.234 -3.656 1 93.31 473 PHE B O 1
ATOM 8231 N N . ASN B 1 474 ? -9.914 -12.602 -5.359 1 90.5 474 ASN B N 1
ATOM 8232 C CA . ASN B 1 474 ? -10.508 -13.625 -4.508 1 90.5 474 ASN B CA 1
ATOM 8233 C C . ASN B 1 474 ? -9.484 -14.234 -3.557 1 90.5 474 ASN B C 1
ATOM 8235 O O . ASN B 1 474 ? -9.797 -14.508 -2.396 1 90.5 474 ASN B O 1
ATOM 8239 N N . ASP B 1 475 ? -8.312 -14.469 -4.09 1 90.81 475 ASP B N 1
ATOM 8240 C CA . ASP B 1 475 ? -7.25 -15.031 -3.256 1 90.81 475 ASP B CA 1
ATOM 8241 C C . ASP B 1 475 ? -6.965 -14.133 -2.053 1 90.81 475 ASP B C 1
ATOM 8243 O O . ASP B 1 475 ? -6.871 -14.617 -0.921 1 90.81 475 ASP B O 1
ATOM 8247 N N . TYR B 1 476 ? -6.867 -12.867 -2.318 1 92.81 476 TYR B N 1
ATOM 8248 C CA . TYR B 1 476 ? -6.605 -11.914 -1.247 1 92.81 476 TYR B CA 1
ATOM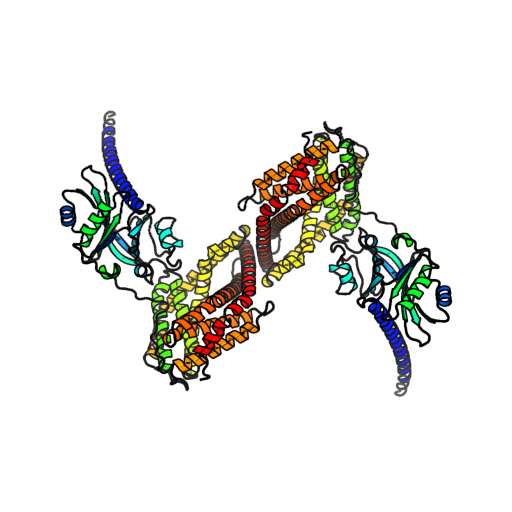 8249 C C . TYR B 1 476 ? -7.746 -11.898 -0.24 1 92.81 476 TYR B C 1
ATOM 8251 O O . TYR B 1 476 ? -7.516 -11.828 0.97 1 92.81 476 TYR B O 1
ATOM 8259 N N . SER B 1 477 ? -8.938 -11.953 -0.743 1 92 477 SER B N 1
ATOM 8260 C CA . SER B 1 477 ? -10.109 -11.961 0.13 1 92 477 SER B CA 1
ATOM 8261 C C . SER B 1 477 ? -10.109 -13.188 1.037 1 92 477 SER B C 1
ATOM 8263 O O . SER B 1 477 ? -10.273 -13.07 2.254 1 92 477 SER B O 1
ATOM 8265 N N . VAL B 1 478 ? -9.875 -14.32 0.445 1 90.44 478 VAL B N 1
ATOM 8266 C CA . VAL B 1 478 ? -9.906 -15.578 1.178 1 90.44 478 VAL B CA 1
ATOM 8267 C C . VAL B 1 478 ? -8.766 -15.609 2.197 1 90.44 478 VAL B C 1
ATOM 8269 O O . VAL B 1 478 ? -8.945 -16.078 3.326 1 90.44 478 VAL B O 1
ATOM 8272 N N . GLN B 1 479 ? -7.652 -15.109 1.805 1 92.88 479 GLN B N 1
ATOM 8273 C CA . GLN B 1 479 ? -6.5 -15.086 2.701 1 92.88 479 GLN B CA 1
ATOM 8274 C C . GLN B 1 479 ? -6.773 -14.211 3.92 1 92.88 479 GLN B C 1
ATOM 8276 O O . GLN B 1 479 ? -6.453 -14.586 5.051 1 92.88 479 GLN B O 1
ATOM 8281 N N . GLN B 1 480 ? -7.371 -13.047 3.73 1 93.31 480 GLN B N 1
ATOM 8282 C CA . GLN B 1 480 ? -7.699 -12.148 4.832 1 93.31 480 GLN B CA 1
ATOM 8283 C C . GLN B 1 480 ? -8.625 -12.828 5.84 1 93.31 480 GLN B C 1
ATOM 8285 O O . GLN B 1 480 ? -8.391 -12.758 7.047 1 93.31 480 GLN B O 1
ATOM 8290 N N . ILE B 1 481 ? -9.625 -13.5 5.328 1 92.44 481 ILE B N 1
ATOM 8291 C CA . ILE B 1 481 ? -10.602 -14.172 6.18 1 92.44 481 ILE B CA 1
ATOM 8292 C C . ILE B 1 481 ? -9.93 -15.32 6.926 1 92.44 481 ILE B C 1
ATOM 8294 O O . ILE B 1 481 ? -10.133 -15.492 8.133 1 92.44 481 ILE B O 1
ATOM 8298 N N . SER B 1 482 ? -9.117 -16.062 6.156 1 94.12 482 SER B N 1
ATOM 8299 C CA . SER B 1 482 ? -8.414 -17.203 6.742 1 94.12 482 SER B CA 1
ATOM 8300 C C . SER B 1 482 ? -7.48 -16.766 7.863 1 94.12 482 SER B C 1
ATOM 8302 O O . SER B 1 482 ? -7.426 -17.391 8.922 1 94.12 482 SER B O 1
ATOM 8304 N N . LEU B 1 483 ? -6.785 -15.711 7.676 1 95.38 483 LEU B N 1
ATOM 8305 C CA . LEU B 1 483 ? -5.855 -15.18 8.672 1 95.38 483 LEU B CA 1
ATOM 8306 C C . LEU B 1 483 ? -6.605 -14.688 9.906 1 95.38 483 LEU B C 1
ATOM 8308 O O . LEU B 1 483 ? -6.16 -14.898 11.031 1 95.38 483 LEU B O 1
ATOM 8312 N N . GLY B 1 484 ? -7.727 -13.992 9.672 1 93.44 484 GLY B N 1
ATOM 8313 C CA . GLY B 1 484 ? -8.555 -13.562 10.781 1 93.44 484 GLY B CA 1
ATOM 8314 C C . GLY B 1 484 ? -9.055 -14.711 11.633 1 93.44 484 GLY B C 1
ATOM 8315 O O . GLY B 1 484 ? -9 -14.656 12.859 1 93.44 484 GLY B O 1
ATOM 8316 N N . THR B 1 485 ? -9.523 -15.766 10.945 1 93.12 485 THR B N 1
ATOM 8317 C CA . THR B 1 485 ? -10.016 -16.953 11.633 1 93.12 485 THR B CA 1
ATOM 8318 C C . THR B 1 485 ? -8.891 -17.641 12.406 1 93.12 485 THR B C 1
ATOM 8320 O O . THR B 1 485 ? -9.094 -18.078 13.539 1 93.12 485 THR B O 1
ATOM 8323 N N . PHE B 1 486 ? -7.777 -17.703 11.828 1 93.88 486 PHE B N 1
ATOM 8324 C CA . PHE B 1 486 ? -6.625 -18.312 12.484 1 93.88 486 PHE B CA 1
ATOM 8325 C C . PHE B 1 486 ? -6.266 -17.562 13.758 1 93.88 486 PHE B C 1
ATOM 8327 O O . PHE B 1 486 ? -5.98 -18.172 14.789 1 93.88 486 PHE B O 1
ATOM 8334 N N . LEU B 1 487 ? -6.258 -16.25 13.617 1 92.81 487 LEU B N 1
ATOM 8335 C CA . LEU B 1 487 ? -5.91 -15.414 14.773 1 92.81 487 LEU B CA 1
ATOM 8336 C C . LEU B 1 487 ? -6.887 -15.648 15.922 1 92.81 487 LEU B C 1
ATOM 8338 O O . LEU B 1 487 ? -6.48 -15.672 17.078 1 92.81 487 LEU B O 1
ATOM 8342 N N . GLU B 1 488 ? -8.102 -15.883 15.625 1 90.12 488 GLU B N 1
ATOM 8343 C CA . GLU B 1 488 ? -9.141 -16.078 16.625 1 90.12 488 GLU B CA 1
ATOM 8344 C C . GLU B 1 488 ? -9.047 -17.469 17.25 1 90.12 488 GLU B C 1
ATOM 8346 O O . GLU B 1 488 ? -9.375 -17.656 18.422 1 90.12 488 GLU B O 1
ATOM 8351 N N . THR B 1 489 ? -8.547 -18.422 16.469 1 89.81 489 THR B N 1
ATOM 8352 C CA . THR B 1 489 ? -8.617 -19.812 16.906 1 89.81 489 THR B CA 1
ATOM 8353 C C . THR B 1 489 ? -7.262 -20.281 17.422 1 89.81 489 THR B C 1
ATOM 8355 O O . THR B 1 489 ? -7.184 -21.266 18.172 1 89.81 489 THR B O 1
ATOM 8358 N N . ALA B 1 490 ? -6.211 -19.609 17 1 87.56 490 ALA B N 1
ATOM 8359 C CA . ALA B 1 490 ? -4.871 -20.047 17.359 1 87.56 490 ALA B CA 1
ATOM 8360 C C . ALA B 1 490 ? -4.668 -19.984 18.875 1 87.56 490 ALA B C 1
ATOM 8362 O O . ALA B 1 490 ? -5.062 -19 19.516 1 87.56 490 ALA B O 1
ATOM 8363 N N . ASP B 1 491 ? -4.141 -21.016 19.438 1 88.06 491 ASP B N 1
ATOM 8364 C CA . ASP B 1 491 ? -3.859 -21.078 20.859 1 88.06 491 ASP B CA 1
ATOM 8365 C C . ASP B 1 491 ? -2.439 -20.609 21.172 1 88.06 491 ASP B C 1
ATOM 8367 O O . ASP B 1 491 ? -1.627 -21.359 21.703 1 88.06 491 ASP B O 1
ATOM 8371 N N . ILE B 1 492 ? -2.088 -19.5 20.734 1 89.88 492 ILE B N 1
ATOM 8372 C CA . ILE B 1 492 ? -0.805 -18.859 21 1 89.88 492 ILE B CA 1
ATOM 8373 C C . ILE B 1 492 ? -1.02 -17.625 21.859 1 89.88 492 ILE B C 1
ATOM 8375 O O . ILE B 1 492 ? -1.693 -16.672 21.438 1 89.88 492 ILE B O 1
ATOM 8379 N N . LYS B 1 493 ? -0.47 -17.641 23.109 1 87.69 493 LYS B N 1
ATOM 8380 C CA . LYS B 1 493 ? -0.74 -16.578 24.062 1 87.69 493 LYS B CA 1
ATOM 8381 C C . LYS B 1 493 ? 0.542 -15.836 24.453 1 87.69 493 LYS B C 1
ATOM 8383 O O . LYS B 1 493 ? 1.615 -16.141 23.922 1 87.69 493 LYS B O 1
ATOM 8388 N N . GLY B 1 494 ? 0.402 -14.75 25.219 1 88 494 GLY B N 1
ATOM 8389 C CA . GLY B 1 494 ? 1.548 -14.008 25.719 1 88 494 GLY B CA 1
ATOM 8390 C C . GLY B 1 494 ? 2.219 -13.148 24.672 1 88 494 GLY B C 1
ATOM 8391 O O . GLY B 1 494 ? 1.546 -12.547 23.844 1 88 494 GLY B O 1
ATOM 8392 N N . ARG B 1 495 ? 3.482 -13.078 24.781 1 88.88 495 ARG B N 1
ATOM 8393 C CA . ARG B 1 495 ? 4.266 -12.234 23.875 1 88.88 495 ARG B CA 1
ATOM 8394 C C . ARG B 1 495 ? 4.168 -12.727 22.438 1 88.88 495 ARG B C 1
ATOM 8396 O O . ARG B 1 495 ? 4.031 -11.922 21.516 1 88.88 495 ARG B O 1
ATOM 8403 N N . ASP B 1 496 ? 4.184 -14.07 22.328 1 92.88 496 ASP B N 1
ATOM 8404 C CA . ASP B 1 496 ? 4.105 -14.656 20.984 1 92.88 496 ASP B CA 1
ATOM 8405 C C . ASP B 1 496 ? 2.738 -14.391 20.359 1 92.88 496 ASP B C 1
ATOM 8407 O O . ASP B 1 496 ? 2.637 -14.195 19.141 1 92.88 496 ASP B O 1
ATOM 8411 N N . GLY B 1 497 ? 1.737 -14.414 21.234 1 93.38 497 GLY B N 1
ATOM 8412 C CA . GLY B 1 497 ? 0.404 -14.117 20.734 1 93.38 497 GLY B CA 1
ATOM 8413 C C . GLY B 1 497 ? 0.263 -12.688 20.234 1 93.38 497 GLY B C 1
ATOM 8414 O O . GLY B 1 497 ? -0.375 -12.445 19.203 1 93.38 497 GLY B O 1
ATOM 8415 N N . LYS B 1 498 ? 0.901 -11.805 20.938 1 93.06 498 LYS B N 1
ATOM 8416 C CA . LYS B 1 498 ? 0.866 -10.398 20.531 1 93.06 498 LYS B CA 1
ATOM 8417 C C . LYS B 1 498 ? 1.637 -10.188 19.234 1 93.06 498 LYS B C 1
ATOM 8419 O O . LYS B 1 498 ? 1.177 -9.469 18.344 1 93.06 498 LYS B O 1
ATOM 8424 N N . LYS B 1 499 ? 2.766 -10.828 19.172 1 95.12 499 LYS B N 1
ATOM 8425 C CA . LYS B 1 499 ? 3.576 -10.703 17.953 1 95.12 499 LYS B CA 1
ATOM 8426 C C . LYS B 1 499 ? 2.859 -11.312 16.75 1 95.12 499 LYS B C 1
ATOM 8428 O O . LYS B 1 499 ? 2.922 -10.766 15.648 1 95.12 499 LYS B O 1
ATOM 8433 N N . LEU B 1 500 ? 2.238 -12.422 17 1 96.81 500 LEU B N 1
ATOM 8434 C CA . LEU B 1 500 ? 1.456 -13.062 15.953 1 96.81 500 LEU B CA 1
ATOM 8435 C C . LEU B 1 500 ? 0.341 -12.148 15.469 1 96.81 500 LEU B C 1
ATOM 8437 O O . LEU B 1 500 ? 0.155 -11.969 14.266 1 96.81 500 LEU B O 1
ATOM 8441 N N . ALA B 1 501 ? -0.38 -11.578 16.422 1 96.38 501 ALA B N 1
ATOM 8442 C CA . ALA B 1 501 ? -1.481 -10.688 16.078 1 96.38 501 ALA B CA 1
ATOM 8443 C C . ALA B 1 501 ? -0.98 -9.477 15.289 1 96.38 501 ALA B C 1
ATOM 8445 O O . ALA B 1 501 ? -1.614 -9.055 14.32 1 96.38 501 ALA B O 1
ATOM 8446 N N . GLU B 1 502 ? 0.122 -8.938 15.703 1 96.31 502 GLU B N 1
ATOM 8447 C CA . GLU B 1 502 ? 0.724 -7.809 14.992 1 96.31 502 GLU B CA 1
ATOM 8448 C C . GLU B 1 502 ? 1.086 -8.188 13.562 1 96.31 502 GLU B C 1
ATOM 8450 O O . GLU B 1 502 ? 0.796 -7.438 12.625 1 96.31 502 GLU B O 1
ATOM 8455 N N . GLY B 1 503 ? 1.735 -9.328 13.438 1 96.94 503 GLY B N 1
ATOM 8456 C CA . GLY B 1 503 ? 2.113 -9.797 12.109 1 96.94 503 GLY B CA 1
ATOM 8457 C C . GLY B 1 503 ? 0.924 -10.039 11.203 1 96.94 503 GLY B C 1
ATOM 8458 O O . GLY B 1 503 ? 0.938 -9.648 10.031 1 96.94 503 GLY B O 1
ATOM 8459 N N . ILE B 1 504 ? -0.081 -10.68 11.734 1 97.31 504 ILE B N 1
ATOM 8460 C CA . ILE B 1 504 ? -1.28 -10.969 10.953 1 97.31 504 ILE B CA 1
ATOM 8461 C C . ILE B 1 504 ? -1.981 -9.664 10.578 1 97.31 504 ILE B C 1
ATOM 8463 O O . ILE B 1 504 ? -2.463 -9.516 9.453 1 97.31 504 ILE B O 1
ATOM 8467 N N . GLY B 1 505 ? -2.053 -8.711 11.508 1 96.81 505 GLY B N 1
ATOM 8468 C CA . GLY B 1 505 ? -2.627 -7.41 11.203 1 96.81 505 GLY B CA 1
ATOM 8469 C C . GLY B 1 505 ? -1.934 -6.707 10.047 1 96.81 505 GLY B C 1
ATOM 8470 O O . GLY B 1 505 ? -2.592 -6.168 9.156 1 96.81 505 GLY B O 1
ATOM 8471 N N . ALA B 1 506 ? -0.64 -6.746 10.125 1 97.12 506 ALA B N 1
ATOM 8472 C CA . ALA B 1 506 ? 0.149 -6.137 9.062 1 97.12 506 ALA B CA 1
ATOM 8473 C C . ALA B 1 506 ? -0.135 -6.801 7.715 1 97.12 506 ALA B C 1
ATOM 8475 O O . ALA B 1 506 ? -0.373 -6.117 6.715 1 97.12 506 ALA B O 1
ATOM 8476 N N . LEU B 1 507 ? -0.113 -8.094 7.738 1 96.62 507 LEU B N 1
ATOM 8477 C CA . LEU B 1 507 ? -0.321 -8.844 6.504 1 96.62 507 LEU B CA 1
ATOM 8478 C C . LEU B 1 507 ? -1.727 -8.609 5.961 1 96.62 507 LEU B C 1
ATOM 8480 O O . LEU B 1 507 ? -1.905 -8.414 4.758 1 96.62 507 LEU B O 1
ATOM 8484 N N . ARG B 1 508 ? -2.707 -8.664 6.805 1 96.06 508 ARG B N 1
ATOM 8485 C CA . ARG B 1 508 ? -4.086 -8.445 6.379 1 96.06 508 ARG B CA 1
ATOM 8486 C C . ARG B 1 508 ? -4.266 -7.055 5.785 1 96.06 508 ARG B C 1
ATOM 8488 O O . ARG B 1 508 ? -5.012 -6.875 4.82 1 96.06 508 ARG B O 1
ATOM 8495 N N . ALA B 1 509 ? -3.619 -6.051 6.355 1 95.56 509 ALA B N 1
ATOM 8496 C CA . ALA B 1 509 ? -3.697 -4.695 5.82 1 95.56 509 ALA B CA 1
ATOM 8497 C C . ALA B 1 509 ? -3.121 -4.629 4.41 1 95.56 509 ALA B C 1
ATOM 8499 O O . ALA B 1 509 ? -3.719 -4.023 3.514 1 95.56 509 ALA B O 1
ATOM 8500 N N . MET B 1 510 ? -1.998 -5.258 4.242 1 94.81 510 MET B N 1
ATOM 8501 C CA . MET B 1 510 ? -1.352 -5.246 2.934 1 94.81 510 MET B CA 1
ATOM 8502 C C . MET B 1 510 ? -2.168 -6.031 1.915 1 94.81 510 MET B C 1
ATOM 8504 O O . MET B 1 510 ? -2.293 -5.621 0.76 1 94.81 510 MET B O 1
ATOM 8508 N N . LEU B 1 511 ? -2.668 -7.184 2.352 1 95.38 511 LEU B N 1
ATOM 8509 C CA . LEU B 1 511 ? -3.508 -7.98 1.465 1 95.38 511 LEU B CA 1
ATOM 8510 C C . LEU B 1 511 ? -4.766 -7.211 1.067 1 95.38 511 LEU B C 1
ATOM 8512 O O . LEU B 1 511 ? -5.223 -7.309 -0.073 1 95.38 511 LEU B O 1
ATOM 8516 N N . ASN B 1 512 ? -5.312 -6.488 2.006 1 94.12 512 ASN B N 1
ATOM 8517 C CA . ASN B 1 512 ? -6.473 -5.652 1.707 1 94.12 512 ASN B CA 1
ATOM 8518 C C . ASN B 1 512 ? -6.145 -4.59 0.663 1 94.12 512 ASN B C 1
ATOM 8520 O O . ASN B 1 512 ? -6.957 -4.309 -0.219 1 94.12 512 ASN B O 1
ATOM 8524 N N . LEU B 1 513 ? -5.031 -3.99 0.843 1 91.38 513 LEU B N 1
ATOM 8525 C CA . LEU B 1 513 ? -4.598 -3.002 -0.136 1 91.38 513 LEU B CA 1
ATOM 8526 C C . LEU B 1 513 ? -4.48 -3.625 -1.523 1 91.38 513 LEU B C 1
ATOM 8528 O O . LEU B 1 513 ? -4.941 -3.045 -2.51 1 91.38 513 LEU B O 1
ATOM 8532 N N . CYS B 1 514 ? -3.857 -4.785 -1.577 1 92.38 514 CYS B N 1
ATOM 8533 C CA . CYS B 1 514 ? -3.717 -5.496 -2.844 1 92.38 514 CYS B CA 1
ATOM 8534 C C . CYS B 1 514 ? -5.078 -5.844 -3.43 1 92.38 514 CYS B C 1
ATOM 8536 O O . CYS B 1 514 ? -5.289 -5.734 -4.641 1 92.38 514 CYS B O 1
ATOM 8538 N N . GLN B 1 515 ? -5.961 -6.285 -2.582 1 92.19 515 GLN B N 1
ATOM 8539 C CA . GLN B 1 515 ? -7.316 -6.617 -3.012 1 92.19 515 GLN B CA 1
ATOM 8540 C C . GLN B 1 515 ? -8 -5.414 -3.646 1 92.19 515 GLN B C 1
ATOM 8542 O O . GLN B 1 515 ? -8.648 -5.535 -4.691 1 92.19 515 GLN B O 1
ATOM 8547 N N . GLN B 1 516 ? -7.824 -4.215 -3.031 1 89.75 516 GLN B N 1
ATOM 8548 C CA . GLN B 1 516 ? -8.453 -2.998 -3.529 1 89.75 516 GLN B CA 1
ATOM 8549 C C . GLN B 1 516 ? -7.871 -2.588 -4.879 1 89.75 516 GLN B C 1
ATOM 8551 O O . GLN B 1 516 ? -8.586 -2.08 -5.742 1 89.75 516 GLN B O 1
ATOM 8556 N N . LYS B 1 517 ? -6.602 -2.816 -5.02 1 89.25 517 LYS B N 1
ATOM 8557 C CA . LYS B 1 517 ? -5.969 -2.512 -6.297 1 89.25 517 LYS B CA 1
ATOM 8558 C C . LYS B 1 517 ? -6.523 -3.395 -7.41 1 89.25 517 LYS B C 1
ATOM 8560 O O . LYS B 1 517 ? -6.797 -2.916 -8.516 1 89.25 517 LYS B O 1
ATOM 8565 N N . GLU B 1 518 ? -6.672 -4.711 -7.062 1 91.62 518 GLU B N 1
ATOM 8566 C CA . GLU B 1 518 ? -7.25 -5.633 -8.039 1 91.62 518 GLU B CA 1
ATOM 8567 C C . GLU B 1 518 ? -8.703 -5.273 -8.344 1 91.62 518 GLU B C 1
ATOM 8569 O O . GLU B 1 518 ? -9.141 -5.375 -9.484 1 91.62 518 GLU B O 1
ATOM 8574 N N . ARG B 1 519 ? -9.414 -4.891 -7.316 1 90.5 519 ARG B N 1
ATOM 8575 C CA . ARG B 1 519 ? -10.812 -4.5 -7.477 1 90.5 519 ARG B CA 1
ATOM 8576 C C . ARG B 1 519 ? -10.945 -3.33 -8.445 1 90.5 519 ARG B C 1
ATOM 8578 O O . ARG B 1 519 ? -11.859 -3.299 -9.266 1 90.5 519 ARG B O 1
ATOM 8585 N N . ALA B 1 520 ? -10.039 -2.383 -8.391 1 87.75 520 ALA B N 1
ATOM 8586 C CA . ALA B 1 520 ? -10.07 -1.179 -9.219 1 87.75 520 ALA B CA 1
ATOM 8587 C C . ALA B 1 520 ? -9.844 -1.516 -10.688 1 87.75 520 ALA B C 1
ATOM 8589 O O . ALA B 1 520 ? -10.242 -0.759 -11.57 1 87.75 520 ALA B O 1
ATOM 8590 N N . LEU B 1 521 ? -9.289 -2.691 -10.938 1 90.44 521 LEU B N 1
ATOM 8591 C CA . LEU B 1 521 ? -8.938 -3.076 -12.297 1 90.44 521 LEU B CA 1
ATOM 8592 C C . LEU B 1 521 ? -10.055 -3.908 -12.93 1 90.44 521 LEU B C 1
ATOM 8594 O O . LEU B 1 521 ? -10.055 -4.125 -14.141 1 90.44 521 LEU B O 1
ATOM 8598 N N . VAL B 1 522 ? -11.031 -4.387 -12.164 1 90.94 522 VAL B N 1
ATOM 8599 C CA . VAL B 1 522 ? -12.031 -5.348 -12.617 1 90.94 522 VAL B CA 1
ATOM 8600 C C . VAL B 1 522 ? -12.852 -4.738 -13.758 1 90.94 522 VAL B C 1
ATOM 8602 O O . VAL B 1 522 ? -13.039 -5.371 -14.797 1 90.94 522 VAL B O 1
ATOM 8605 N N . THR B 1 523 ? -13.281 -3.447 -13.578 1 87.62 523 THR B N 1
ATOM 8606 C CA . THR B 1 523 ? -14.117 -2.793 -14.578 1 87.62 523 THR B CA 1
ATOM 8607 C C . THR B 1 523 ? -13.352 -2.598 -15.875 1 87.62 523 THR B C 1
ATOM 8609 O O . THR B 1 523 ? -13.867 -2.883 -16.953 1 87.62 523 THR B O 1
ATOM 8612 N N . LYS B 1 524 ? -12.148 -2.199 -15.781 1 90.12 524 LYS B N 1
ATOM 8613 C CA . LYS B 1 524 ? -11.312 -1.997 -16.953 1 90.12 524 LYS B CA 1
ATOM 8614 C C . LYS B 1 524 ? -11.039 -3.318 -17.672 1 90.12 524 LYS B C 1
ATOM 8616 O O . LYS B 1 524 ? -11.133 -3.4 -18.891 1 90.12 524 LYS B O 1
ATOM 8621 N N . ASN B 1 525 ? -10.711 -4.371 -16.906 1 90.75 525 ASN B N 1
ATOM 8622 C CA . ASN B 1 525 ? -10.398 -5.672 -17.484 1 90.75 525 ASN B CA 1
ATOM 8623 C C . ASN B 1 525 ? -11.625 -6.316 -18.109 1 90.75 525 ASN B C 1
ATOM 8625 O O . ASN B 1 525 ? -11.516 -7.039 -19.109 1 90.75 525 ASN B O 1
ATOM 8629 N N . PHE B 1 526 ? -12.781 -6.008 -17.547 1 90.88 526 PHE B N 1
ATOM 8630 C CA . PHE B 1 526 ? -14 -6.52 -18.156 1 90.88 526 PHE B CA 1
ATOM 8631 C C . PHE B 1 526 ? -14.273 -5.844 -19.484 1 90.88 526 PHE B C 1
ATOM 8633 O O . PHE B 1 526 ? -14.68 -6.5 -20.453 1 90.88 526 PHE B O 1
ATOM 8640 N N . LYS B 1 527 ? -14.039 -4.586 -19.5 1 89.62 527 LYS B N 1
ATOM 8641 C CA . LYS B 1 527 ? -14.219 -3.865 -20.75 1 89.62 527 LYS B CA 1
ATOM 8642 C C . LYS B 1 527 ? -13.289 -4.402 -21.828 1 89.62 527 LYS B C 1
ATOM 8644 O O . LYS B 1 527 ? -13.672 -4.492 -23 1 89.62 527 LYS B O 1
ATOM 8649 N N . ASN B 1 528 ? -12.164 -4.785 -21.453 1 89.12 528 ASN B N 1
ATOM 8650 C CA . ASN B 1 528 ? -11.219 -5.375 -22.391 1 89.12 528 ASN B CA 1
ATOM 8651 C C . ASN B 1 528 ? -11.688 -6.742 -22.875 1 89.12 528 ASN B C 1
ATOM 8653 O O . ASN B 1 528 ? -11.523 -7.082 -24.047 1 89.12 528 ASN B O 1
ATOM 8657 N N . PHE B 1 529 ? -12.25 -7.5 -22.047 1 91.31 529 PHE B N 1
ATOM 8658 C CA . PHE B 1 529 ? -12.75 -8.82 -22.406 1 91.31 529 PHE B CA 1
ATOM 8659 C C . PHE B 1 529 ? -13.984 -8.711 -23.297 1 91.31 529 PHE B C 1
ATOM 8661 O O . PHE B 1 529 ? -14.078 -9.398 -24.312 1 91.31 529 PHE B O 1
ATOM 8668 N N . ASN B 1 530 ? -14.891 -7.844 -22.844 1 89.62 530 ASN B N 1
ATOM 8669 C CA . ASN B 1 530 ? -16.125 -7.691 -23.594 1 89.62 530 ASN B CA 1
ATOM 8670 C C . ASN B 1 530 ? -15.984 -6.652 -24.703 1 89.62 530 ASN B C 1
ATOM 8672 O O . ASN B 1 530 ? -16.875 -5.824 -24.906 1 89.62 530 ASN B O 1
ATOM 8676 N N . SER B 1 531 ? -14.891 -6.684 -25.297 1 88.56 531 SER B N 1
ATOM 8677 C CA . SER B 1 531 ? -14.672 -5.809 -26.453 1 88.56 531 SER B CA 1
ATOM 8678 C C . SER B 1 531 ? -15.594 -6.18 -27.609 1 88.56 531 SER B C 1
ATOM 8680 O O . SER B 1 531 ? -16.109 -7.297 -27.656 1 88.56 531 SER B O 1
ATOM 8682 N N . PRO B 1 532 ? -15.734 -5.32 -28.5 1 88.75 532 PRO B N 1
ATOM 8683 C CA . PRO B 1 532 ? -16.562 -5.637 -29.672 1 88.75 532 PRO B CA 1
ATOM 8684 C C . PRO B 1 532 ? -16.047 -6.84 -30.453 1 88.75 532 PRO B C 1
ATOM 8686 O O . PRO B 1 532 ? -16.844 -7.648 -30.938 1 88.75 532 PRO B O 1
ATOM 8689 N N . ARG B 1 533 ? -14.82 -6.957 -30.484 1 88.88 533 ARG B N 1
ATOM 8690 C CA . ARG B 1 533 ? -14.234 -8.086 -31.203 1 88.88 533 ARG B CA 1
ATOM 8691 C C . ARG B 1 533 ? -14.625 -9.406 -30.547 1 88.88 533 ARG B C 1
ATOM 8693 O O . ARG B 1 533 ? -15.047 -10.344 -31.219 1 88.88 533 ARG B O 1
ATOM 8700 N N . THR B 1 534 ? -14.469 -9.477 -29.281 1 90.25 534 THR B N 1
ATOM 8701 C CA . THR B 1 534 ? -14.797 -10.695 -28.547 1 90.25 534 THR B CA 1
ATOM 8702 C C . THR B 1 534 ? -16.297 -10.961 -28.594 1 90.25 534 THR B C 1
ATOM 8704 O O . THR B 1 534 ? -16.734 -12.102 -28.781 1 90.25 534 THR B O 1
ATOM 8707 N N . ALA B 1 535 ? -17.094 -9.945 -28.484 1 90.56 535 ALA B N 1
ATOM 8708 C CA . ALA B 1 535 ? -18.547 -10.078 -28.531 1 90.56 535 ALA B CA 1
ATOM 8709 C C . ALA B 1 535 ? -18.984 -10.633 -29.891 1 90.56 535 ALA B C 1
ATOM 8711 O O . ALA B 1 535 ? -19.875 -11.492 -29.953 1 90.56 535 ALA B O 1
ATOM 8712 N N . ASP B 1 536 ? -18.328 -10.188 -30.859 1 90.88 536 ASP B N 1
ATOM 8713 C CA . ASP B 1 536 ? -18.656 -10.641 -32.188 1 90.88 536 ASP B CA 1
ATOM 8714 C C . ASP B 1 536 ? -18.266 -12.102 -32.406 1 90.88 536 ASP B C 1
ATOM 8716 O O . ASP B 1 536 ? -19 -12.875 -33 1 90.88 536 ASP B O 1
ATOM 8720 N N . LEU B 1 537 ? -17.156 -12.352 -31.938 1 90.88 537 LEU B N 1
ATOM 8721 C CA . LEU B 1 537 ? -16.656 -13.719 -32.062 1 90.88 537 LEU B CA 1
ATOM 8722 C C . LEU B 1 537 ? -17.562 -14.695 -31.328 1 90.88 537 LEU B C 1
ATOM 8724 O O . LEU B 1 537 ? -17.844 -15.789 -31.812 1 90.88 537 LEU B O 1
ATOM 8728 N N . VAL B 1 538 ? -18 -14.328 -30.172 1 92.56 538 VAL B N 1
ATOM 8729 C CA . VAL B 1 538 ? -18.875 -15.172 -29.359 1 92.56 538 VAL B CA 1
ATOM 8730 C C . VAL B 1 538 ? -20.234 -15.344 -30.062 1 92.56 538 VAL B C 1
ATOM 8732 O O . VAL B 1 538 ? -20.766 -16.453 -30.109 1 92.56 538 VAL B O 1
ATOM 8735 N N . SER B 1 539 ? -20.672 -14.328 -30.594 1 90.75 539 SER B N 1
ATOM 8736 C CA . SER B 1 539 ? -21.953 -14.383 -31.297 1 90.75 539 SER B CA 1
ATOM 8737 C C . SER B 1 539 ? -21.844 -15.25 -32.531 1 90.75 539 SER B C 1
ATOM 8739 O O . SER B 1 539 ? -22.781 -16 -32.875 1 90.75 539 SER B O 1
ATOM 8741 N N . GLU B 1 540 ? -20.797 -15.125 -33.188 1 89.56 540 GLU B N 1
ATOM 8742 C CA . GLU B 1 540 ? -20.594 -15.891 -34.406 1 89.56 540 GLU B CA 1
ATOM 8743 C C . GLU B 1 540 ? -20.469 -17.391 -34.094 1 89.56 540 GLU B C 1
ATOM 8745 O O . GLU B 1 540 ? -21.016 -18.219 -34.844 1 89.56 540 GLU B O 1
ATOM 8750 N N . LEU B 1 541 ? -19.797 -17.609 -33.094 1 89.5 541 LEU B N 1
ATOM 8751 C CA . LEU B 1 541 ? -19.516 -19.016 -32.812 1 89.5 541 LEU B CA 1
ATOM 8752 C C . LEU B 1 541 ? -20.672 -19.672 -32.062 1 89.5 541 LEU B C 1
ATOM 8754 O O . LEU B 1 541 ? -20.953 -20.859 -32.281 1 89.5 541 LEU B O 1
ATOM 8758 N N . PHE B 1 542 ? -21.406 -18.891 -31.25 1 89.25 542 PHE B N 1
ATOM 8759 C CA . PHE B 1 542 ? -22.25 -19.594 -30.297 1 89.25 542 PHE B CA 1
ATOM 8760 C C . PHE B 1 542 ? -23.688 -19.109 -30.391 1 89.25 542 PHE B C 1
ATOM 8762 O O . PHE B 1 542 ? -24.578 -19.688 -29.766 1 89.25 542 PHE B O 1
ATOM 8769 N N . SER B 1 543 ? -23.922 -18.047 -31.156 1 83.06 543 SER B N 1
ATOM 8770 C CA . SER B 1 543 ? -25.297 -17.594 -31.266 1 83.06 543 SER B CA 1
ATOM 8771 C C . SER B 1 543 ? -26.125 -18.531 -32.156 1 83.06 543 SER B C 1
ATOM 8773 O O . SER B 1 543 ? -25.609 -19.047 -33.156 1 83.06 543 SER B O 1
ATOM 8775 N N . THR B 1 544 ? -27.219 -19.172 -31.766 1 72 544 THR B N 1
ATOM 8776 C CA . THR B 1 544 ? -28.094 -20.047 -32.531 1 72 544 THR B CA 1
ATOM 8777 C C . THR B 1 544 ? -28.969 -19.25 -33.5 1 72 544 THR B C 1
ATOM 8779 O O . THR B 1 544 ? -29.844 -19.812 -34.156 1 72 544 THR B O 1
ATOM 8782 N N . LYS B 1 545 ? -28.953 -17.969 -33.781 1 55.81 545 LYS B N 1
ATOM 8783 C CA . LYS B 1 545 ? -29.875 -17.328 -34.719 1 55.81 545 LYS B CA 1
ATOM 8784 C C . LYS B 1 545 ? -29.578 -17.75 -36.156 1 55.81 545 LYS B C 1
ATOM 8786 O O . LYS B 1 545 ? -30.172 -17.234 -37.094 1 55.81 545 LYS B O 1
ATOM 8791 N N . GLY B 1 546 ? -28.906 -18.75 -36.625 1 35.28 546 GLY B N 1
ATOM 8792 C CA . GLY B 1 546 ? -29.281 -19.062 -38 1 35.28 546 GLY B CA 1
ATOM 8793 C C . GLY B 1 546 ? -30.703 -19.594 -38.094 1 35.28 546 GLY B C 1
ATOM 8794 O O . GLY B 1 546 ? -31.234 -20.172 -37.156 1 35.28 546 GLY B O 1
#

Radius of gyration: 44.18 Å; Cα contacts (8 Å, |Δi|>4): 1565; chains: 2; bounding box: 142×113×88 Å

Nearest PDB structures (foldseek):
  6qv7-assembly1_A  TM=9.595E-01  e=2.856E-18  Chlorobaculum tepidum TLS
  3e0s-assembly2_B  TM=9.438E-01  e=3.381E-16  Chlorobaculum tepidum
  6qv5-assembly1_A  TM=8.815E-01  e=5.207E-09  Ricinus communis
  6rn5-assembly1_A-2  TM=7.439E-01  e=1.131E-05  Streptomyces chartreusis
  1k40-assembly1_A  TM=3.949E-01  e=1.071E+00  Mus musculus

Solvent-accessible surface area (backbone atoms only — not comparable to full-atom values): 57794 Å² total; per-residue (Å²): 142,82,72,81,77,70,70,75,69,65,68,66,60,61,62,53,56,60,50,49,54,53,49,49,50,52,47,49,52,45,45,50,47,46,44,49,49,49,58,55,59,61,77,83,59,101,52,68,80,51,51,69,44,58,31,68,51,76,78,58,59,67,62,41,44,56,67,40,48,85,63,34,47,76,48,78,48,75,52,69,78,38,64,28,30,39,42,32,34,78,64,34,56,38,62,75,68,40,30,48,35,36,35,39,91,61,28,31,37,36,39,31,68,79,70,52,48,42,33,58,29,82,43,82,82,79,53,41,27,55,79,77,48,68,91,45,56,36,41,62,68,44,64,84,47,72,68,59,48,21,37,38,79,73,45,72,34,36,36,28,49,32,42,36,38,32,21,40,87,86,66,46,80,35,29,36,35,43,32,40,39,40,34,36,93,90,32,41,39,24,41,35,31,39,42,60,37,85,92,24,63,66,58,33,52,51,50,50,52,51,59,54,71,82,47,74,72,59,94,62,58,70,48,60,66,55,67,48,81,77,74,83,50,54,95,77,66,85,66,92,50,55,41,74,41,32,30,42,58,52,51,31,50,53,37,41,50,28,53,50,48,23,59,66,21,48,62,40,44,64,68,59,50,37,65,49,28,51,48,46,25,48,52,25,50,48,50,38,50,45,49,62,65,68,48,68,42,27,42,25,72,67,52,42,54,49,51,51,52,54,54,48,56,64,49,60,74,48,47,66,50,50,53,45,47,55,50,63,73,42,43,68,56,53,58,68,69,30,53,77,88,35,44,64,9,44,52,53,49,52,53,49,45,51,53,50,39,54,52,47,48,54,53,44,39,52,49,68,67,30,64,68,48,50,50,51,53,48,49,53,46,47,32,41,75,64,61,68,64,57,66,26,90,46,18,72,40,32,29,44,64,50,47,22,52,54,49,42,51,40,50,50,50,39,52,54,52,53,71,68,54,58,95,80,50,60,68,68,57,57,50,49,41,41,53,43,48,51,50,42,49,49,49,52,62,70,45,28,64,51,46,63,52,68,62,50,51,50,51,52,59,44,42,42,61,37,49,51,40,42,45,48,28,49,50,32,51,51,48,42,53,51,52,53,51,45,65,73,64,52,91,55,64,70,72,61,22,32,36,30,26,16,18,50,20,14,46,39,30,46,34,49,53,52,25,51,56,33,56,69,42,48,60,60,35,44,50,62,35,66,25,69,68,46,50,48,52,49,45,67,72,23,49,72,82,119,140,82,73,78,79,70,69,76,72,64,66,69,59,60,62,52,53,59,50,47,52,53,48,48,51,52,46,47,52,46,44,49,50,47,45,48,48,48,60,52,60,60,77,85,60,101,53,70,79,51,51,70,42,58,32,68,50,76,78,58,59,66,62,41,46,58,68,40,48,86,62,34,46,77,48,79,48,73,51,70,79,38,62,30,30,38,42,33,34,77,63,33,56,38,62,74,68,41,31,48,36,37,36,39,91,61,27,33,37,37,37,32,69,80,72,54,46,42,33,58,29,82,42,81,81,77,52,41,27,56,78,77,47,69,91,46,57,38,42,62,68,45,64,82,47,73,68,57,49,23,37,38,78,74,46,71,34,36,36,28,48,33,41,34,38,33,21,40,85,84,68,45,79,36,29,37,34,44,32,40,38,39,37,36,94,91,33,42,39,25,40,35,31,38,42,62,38,88,91,24,62,64,56,32,50,51,50,53,51,52,62,55,70,82,48,76,73,60,95,62,57,70,50,60,67,56,68,48,80,76,73,83,50,53,96,76,67,85,66,92,52,56,41,74,41,31,31,42,59,52,51,30,50,55,39,41,51,27,51,51,50,23,58,67,21,48,62,40,44,62,68,59,49,37,65,49,29,51,47,46,26,49,52,25,50,49,50,38,50,44,49,61,65,68,48,69,42,26,42,25,72,67,53,45,54,50,51,52,52,54,55,48,57,64,49,60,75,48,48,66,49,51,53,45,46,55,50,61,74,42,42,68,57,54,59,69,69,30,53,76,88,36,45,65,9,44,53,53,49,52,54,49,47,52,52,49,39,54,54,47,49,53,54,45,40,52,48,68,68,29,65,68,48,50,50,51,52,48,49,53,46,47,32,42,75,64,62,65,64,56,66,25,89,46,18,71,39,32,29,45,62,51,48,22,50,52,50,43,53,40,49,52,50,38,52,52,51,53,71,67,53,56,96,80,52,59,68,67,57,56,50,50,41,40,54,43,48,51,52,42,51,49,48,51,62,70,46,28,64,51,46,63,53,68,63,49,49,50,50,52,58,45,42,44,60,39,48,52,41,42,46,50,27,49,49,31,51,52,48,41,52,50,51,53,51,43,64,73,65,52,91,55,65,71,71,62,22,33,36,29,25,17,16,50,20,13,46,40,28,48,36,48,50,51,26,52,55,35,54,68,42,48,60,60,36,44,51,62,35,65,25,71,67,47,50,48,51,48,45,69,71,24,51,73,83,118

Sequence (1092 aa):
MLFHKKSIKLTSSLEKKNSTDVLKRSNREAEEILQYILLIRRPPTKAMKPYILLARSELPIKKIQKALKPTYSWQSRIDEKQEAKILDTFDEELRKTGRILLQTEQAIILIDLKTGASREQRGKIELQCWPELPAGPVKEALETVSPLRAFLPRTEISLQLQAHTMLDDEGKTVARLGSTLLRRKKRRVQIAISQPLRGYDEAHQILVEALSSPVEEKEEDIYSLLQIASLAYEAKPTIPLQAETPIQETSNRIINTFIAVARRNEIGIRADYDSEFLHDYRVSLRKVRSVISLFKGVYSLADTAYLKTEFSEIMQATGRLRDLDVYLLDKDLYFKLVPKSTHEGLKILFAAFTRERKLLHSSLCKELQNKAYTRRMKSLQDGFANNSWIWGEKAQIPSALFAKKVIFSRYKKVCRIAASIDDSTADAIVHELRIHCKKLRYLLEFFTPVFSQGSVKSIIKSLKMLQDNLGRFNDYSVQQISLGTFLETADIKGRDGKKLAEGIGALRAMLNLCQQKERALVTKNFKNFNSPRTADLVSELFSTKGMLFHKKSIKLTSSLEKKNSTDVLKRSNREAEEILQYILLIRRPPTKAMKPYILLARSELPIKKIQKALKPTYSWQSRIDEKQEAKILDTFDEELRKTGRILLQTEQAIILIDLKTGASREQRGKIELQCWPELPAGPVKEALETVSPLRAFLPRTEISLQLQAHTMLDDEGKTVARLGSTLLRRKKRRVQIAISQPLRGYDEAHQILVEALSSPVEEKEEDIYSLLQIASLAYEAKPTIPLQAETPIQETSNRIINTFIAVARRNEIGIRADYDSEFLHDYRVSLRKVRSVISLFKGVYSLADTAYLKTEFSEIMQATGRLRDLDVYLLDKDLYFKLVPKSTHEGLKILFAAFTRERKLLHSSLCKELQNKAYTRRMKSLQDGFANNSWIWGEKAQIPSALFAKKVIFSRYKKVCRIAASIDDSTADAIVHELRIHCKKLRYLLEFFTPVFSQGSVKSIIKSLKMLQDNLGRFNDYSVQQISLGTFLETADIKGRDGKKLAEGIGALRAMLNLCQQKERALVTKNFKNFNSPRTADLVSELFSTKG

Organism: Desulfotalea psychrophila (strain LSv54 / DSM 12343) (NCBI:txid177439)

InterPro domains:
  IPR007899 CHAD domain [PF05235] (254-480)
  IPR007899 CHAD domain [PS51708] (244-533)
  IPR007899 CHAD domain [SM00880] (254-518)
  IPR038186 CHAD domain superfamily [G3DSA:1.40.20.10] (231-545)

pLDDT: mean 86.73, std 17.42, range [20.36, 97.94]

Secondary structure (DSSP, 8-state):
--GGGGGGGSTTTHHHHHHHHHHHHHHHHHHHHHHHHHHTTS---SPPPPPEEEESS---HHHHHHHHTTT-EEEEEEPPPEEEEEEE-TT-HHHHTTEEEEE-SSEEEEEETTT--EEEEES--SS--GGGSPSSHHHHHGGGS-TTS--EEEEEEEEEEEEEEEE-TTS-EEEEEEEEEEEETTEEEEEEEEEE-TT-HHHHHHHHHHHHSSS------HHHHTTPPP----SS------TTSBHHHHHHHHHHHHHHHHHHTHHHHHHT--THHHHHHHHHHHHHHHHHHHSTTSB-HHHHHHHHHHHHHHHHTTHHHHHHHHHHHTHHHHHHHS-GGGHHHHHHHHHHHHHHHHHHHHHHHHHHHSHHHHHHHHHHHHHHHTT-SPB-TTTTSBHHHHHHHHHHHHHHHHHHHHHT--TTS-HHHHHHHHHHHHHHHHHHHHTGGGS-HHHHHHHHHHHHHHHHHHHHHHHHHHHHHHHHHHHHH----HHHHHHHHHHHHHHHHHHHHHHHHHHHHHHHHHHHHT-HHHHHHHHHHH----/---GGGGGGSGGGHHHHHHHHHHHHHHHHHHHHHHHHHHTTS---SPPPPPEEEESS---HHHHHHHHTTT-EEEEEEPPPEEEEEEE-TT-HHHHTTEEEEE-SSEEEEEETTT--EEEEES--SS--GGGSPSSHHHHHGGGS-TTS--EEEEEEEEEEEEEEEE-TTS-EEEEEEEEEEEETTEEEEEEEEEE-TT-HHHHHHHHHHHHSSS------HHHHTTPPP----SS------TTSBHHHHHHHHHHHHHHHHHHTHHHHHHT--THHHHHHHHHHHHHHHHHHHSTTSB-HHHHHHHHHHHHHHHHTTHHHHHHHHHHHTHHHHHHHS-GGGHHHHHHHHHHHHHHHHHHHHHHHHHHH-HHHHHHHHHHHHHHHTT-SPB-TTTTSBHHHHHHHHHHHHHHHHHHHHHT--TTS-HHHHHHHHHHHHHHHHHHHHTGGGS-HHHHHHHHHHHHHHHHHHHHHHHHHHHHHHHHHHHHH----HHHHHHHHHHHHHHHHHHHHHHHHHHHHHHHHHHHHT-HHHHHHHHHHH----

Foldseek 3Di:
DPPDPPPPPPPVVVVVVVVVVVVVVVVVVVVVVVVVLVVLVDDDDVADAKDKFKFQDDQPPVLLQVLCPPFKHKDKDKDDKFKKFWKAFLQRPCLVQQKTWIGTPFWIWIARRVRRRIHIDGDDFDLAFLVPDDDGDVSVVCVVPDRFTGIDTQDMKMKMKMKMFMAGPVRDTQKIKIKMWIGDDPTIMMIIIIDGDPPRRVVSVSSSVSRPPPGDRPPDRPCVSNPRDRSNQDLQDDQADAQQFFVLLLLLRLLLVLLVNLLVLLVCLLVVSGLVSLVSNLVSLVLNLLSLVLLPFFFDPVVSVVSNVLSVVVNVLCVLLSLLRVCVVCLVVLCVLFDPVLVLLSVLVNVVSVVVNVVSSVVVSVVSPDPVNVVSSVVVSVCSVVVVTHTGPRRGPGPLQSLLVSLLVLVVVLLVLLVPDDLPDDVVSLLVSLVSLVSSLSSLSSCCNHFPVVLSVVLNVLSVVLNVLSVLLVSLVVLLVVLVVCLVPPPDDDPSNVSNVSNSVRSNVSSVVVNSVSSNCNNVSVCSSPDPVSVVSSCVRRPPPD/DPPDPPPPPPPVVVVVVVVVVVVVVVVVVVVVVVVVLVVLVDDDDVADAKDKFKFQDDQPPVLLQVLCPPFKHKDKDKDDKFKKFWKAFLQRPQLVQQKTWIGTPFWIWIARRVRGRIHIDGDDFDLAFLVPDDDGDVSVVCVVPDRFTGIDTQDMKMKMKMKMFMAGPVRDTQWIKIKMWIGDDPTIMIIIIIDGDPPRNVVSVSSSVSRPPPGDRPPDRPCVSNPRDRSNQDLQDDDADAQQFFVLLLLLRLLLVLLVNLLVLLVCLLVVSGLVSLVSNLVSLVLNLLSLVLLPFFFDPVVSVVSNVLSVVVNVLCVLLSLLRVCVVCLVVLCVLFDPVLVLLSVLVNVVSVVVNVVSSVVVSVVSPDPVNVVSSVVVSVCSVVVVTHTGPRRGPGNLQSLLVSLLVLVVVLLVLLVPDDLPDDVVSLLVSLVSLVSSLSSLSSCCNHFPVVLSVVLNVLSVVLNVLSVLLVSLVVLLVVLVVCLVPPPDDDPSNVSNVSNSVRSNVSSVVVNSVSSNCNNVSVCSSPDPVSVVSSCVRRPPPD